Protein 8IZY (pdb70)

InterPro domains:
  IPR003937 Potassium channel, voltage dependent, KCNQ [PR01459] (136-155)
  IPR003937 Potassium channel, voltage dependent, KCNQ [PR01459] (156-175)
  IPR003937 Potassium channel, voltage dependent, KCNQ [PR01459] (218-237)
  IPR003937 Potassium channel, voltage dependent, KCNQ [PTHR47735] (46-849)
  IPR003947 Potassium channel, voltage dependent, KCNQ2 [PR01461] (1-20)
  IPR003947 Potassium channel, voltage dependent, KCNQ2 [PR01461] (21-37)
  IPR003947 Potassium channel, voltage dependent, KCNQ2 [PR01461] (106-124)
  IPR003947 Potassium channel, voltage dependent, KCNQ2 [PR01461] (125-136)
  IPR005821 Ion transport domain [PF00520] (96-321)
  IPR013821 Potassium channel, voltage dependent, KCNQ, C-terminal [PF03520] (466-649)
  IPR020969 Ankyrin-G binding site [PF11956] (769-868)

Secondary structure (DSSP, 8-state):
--HHHHHHHHHHHHHHSS--STTHHHHHHHHHHHHHHHHHHHHHTSSTTHHHHHHHHHHHHHHHHHHHHHHHHHHHHHGGGSSSS-HHHHHHHHTTSHHHHHHHHHHHHHHHHH---HHHHHHHHHHHHHHTSSS-HHHHHHHHHHHHTHHHHHHHHHHHHHHHHHHHHHHHHHTSSS-TT-SSHHHHHHHHHHHHTT---SSS---SHHHHHHHHHHHHHHHHHHHHHHHHHHHHHHHHHHHHHHHHHH-/--HHHHHHHHHHHHHHSS--STTHHHHHHHHHHHHHHHHHHHHHTSSTTHHHHHHHHHHHHHHHHHHHHHHHHHHHHHGGGSSSS-HHHHHHHHTTSHHHHHHHHHHHHHHHHH---HHHHHHHHHHHHHHTSSS-HHHHHHHHHHHHTHHHHHHHHHHHHHHHHHHHHHHHHHTSSS-TT-SSHHHHHHHHHHHHTT---SSS---SHHHHHHHHHHHHHHHHHHHHHHHHHHHHHHHHHHHHHHHHHH-/--HHHHHHHHHHHHHHSS--STTHHHHHHHHHHHHHHHHHHHHHTSSTTHHHHHHHHHHHHHHHHHHHHHHHHHHHHHGGGSSSS-HHHHHHHHTTSHHHHHHHHHHHHHHHHH---HHHHHHHHHHHHHHTSSS-HHHHHHHHHHHHTHHHHHHHHHHHHHHHHHHHHHHHHHTSSS-TT-SSHHHHHHHHHHHHTT---SSS---SHHHHHHHHHHHHHHHHHHHHHHHHHHHHHHHHHHHHHHHHHH-/--HHHHHHHHHHHHHHSS--STTHHHHHHHHHHHHHHHHHHHHHTSSTTHHHHHHHHHHHHHHHHHHHHHHHHHHHHHGGGSSSS-HHHHHHHHTTSHHHHHHHHHHHHHHHHH---HHHHHHHHHHHHHHTSSS-HHHHHHHHHHHHTHHHHHHHHHHHHHHHHHHHHHHHHHTSSS-TT-SSHHHHHHHHHHHHTT---SSS---SHHHHHHHHHHHHHHHHHHHHHHHHHHHHHHHHHHHHHHHHHH-

GO terms:
  GO:0005515 protein binding (F, IPI)
  GO:0005249 voltage-gated potassium channel activity (F, IDA)
  GO:0005516 calmodulin binding (F, IDA)
  GO:0005886 plasma membrane (C, IDA)
  GO:0008076 voltage-gated potassium channel complex (C, IDA)
  GO:0071805 potassium ion transmembrane transport (P, IDA)
  GO:0022843 voltage-gated monoatomic cation channel activity (F, IDA)
  GO:0007268 chemical synaptic transmission (P, TAS)
  GO:0007399 nervous system development (P, TAS)
  GO:0005886 plasma membrane (C, TAS)
  GO:0030506 ankyrin binding (F, IPI)

Organism: Homo sapiens (NCBI:txid9606)

Sequence (1004 aa):
RNAFYRKLQNFLYNVLERPRGWAFIYHAYVFLLVFSCLVLSVFSTIKEYEKSSEGALYILEIVVTIVVFGVEYFVRIWAAGCCCRYRGWRGRLKFARKPFCVIDIMVLIASIAVLASALRSLRFLQILRMIRMDRRGGTWKLLGSVVYAHSKELVTAWYIGFLCLILASFLVYLAEKGENDHFDTYADALWWGLITLTTIGYGDKYPQTWNGRLLAATFTLIGVSFFALPAGILGSGFALKVQEQHRQKHFERNAFYRKLQNFLYNVLERPRGWAFIYHAYVFLLVFSCLVLSVFSTIKEYEKSSEGALYILEIVVTIVVFGVEYFVRIWAAGCCCRYRGWRGRLKFARKPFCVIDIMVLIASIAVLASALRSLRFLQILRMIRMDRRGGTWKLLGSVVYAHSKELVTAWYIGFLCLILASFLVYLAEKGENDHFDTYADALWWGLITLTTIGYGDKYPQTWNGRLLAATFTLIGVSFFALPAGILGSGFALKVQEQHRQKHFERNAFYRKLQNFLYNVLERPRGWAFIYHAYVFLLVFSCLVLSVFSTIKEYEKSSEGALYILEIVVTIVVFGVEYFVRIWAAGCCCRYRGWRGRLKFARKPFCVIDIMVLIASIAVLASALRSLRFLQILRMIRMDRRGGTWKLLGSVVYAHSKELVTAWYIGFLCLILASFLVYLAEKGENDHFDTYADALWWGLITLTTIGYGDKYPQTWNGRLLAATFTLIGVSFFALPAGILGSGFALKVQEQHRQKHFERNAFYRKLQNFLYNVLERPRGWAFIYHAYVFLLVFSCLVLSVFSTIKEYEKSSEGALYILEIVVTIVVFGVEYFVRIWAAGCCCRYRGWRGRLKFARKPFCVIDIMVLIASIAVLASALRSLRFLQILRMIRMDRRGGTWKLLGSVVYAHSKELVTAWYIGFLCLILASFLVYLAEKGENDHFDTYADALWWGLITLTTIGYGDKYPQTWNGRLLAATFTLIGVSFFALPAGILGSGFALKVQEQHRQKHFE

Structure (mmCIF, N/CA/C/O backbone):
data_8IZY
#
_entry.id   8IZY
#
_cell.length_a   1.00
_cell.length_b   1.00
_cell.length_c   1.00
_cell.angle_alpha   90.00
_cell.angle_beta   90.00
_cell.angle_gamma   90.00
#
_symmetry.space_group_name_H-M   'P 1'
#
loop_
_entity.id
_entity.type
_entity.pdbx_description
1 polymer 'Potassium voltage-gated channel subfamily KQT member 2'
2 non-polymer 'methyl N-[4-[(4-fluorophenyl)methyl-prop-2-ynyl-amino]-2,6-dimethyl-phenyl]carbamate'
#
loop_
_atom_site.group_PDB
_atom_site.id
_atom_site.type_symbol
_atom_site.label_atom_id
_atom_site.label_alt_id
_atom_site.label_comp_id
_atom_site.label_asym_id
_atom_site.label_entity_id
_atom_site.label_seq_id
_atom_site.pdbx_PDB_ins_code
_atom_site.Cartn_x
_atom_site.Cartn_y
_atom_site.Cartn_z
_atom_site.occupancy
_atom_site.B_iso_or_equiv
_atom_site.auth_seq_id
_atom_site.auth_comp_id
_atom_site.auth_asym_id
_atom_site.auth_atom_id
_atom_site.pdbx_PDB_model_num
ATOM 1 N N . ARG A 1 8 ? 135.393 68.484 131.282 1.00 136.49 70 ARG A N 1
ATOM 2 C CA . ARG A 1 8 ? 135.426 69.372 130.127 1.00 138.02 70 ARG A CA 1
ATOM 3 C C . ARG A 1 8 ? 134.089 70.085 129.955 1.00 138.67 70 ARG A C 1
ATOM 4 O O . ARG A 1 8 ? 133.437 69.965 128.918 1.00 137.90 70 ARG A O 1
ATOM 24 N N . ASN A 1 9 ? 133.688 70.830 130.985 1.00 142.66 71 ASN A N 1
ATOM 25 C CA . ASN A 1 9 ? 132.449 71.596 130.953 1.00 142.81 71 ASN A CA 1
ATOM 26 C C . ASN A 1 9 ? 132.616 73.051 131.357 1.00 142.10 71 ASN A C 1
ATOM 27 O O . ASN A 1 9 ? 131.725 73.855 131.055 1.00 141.17 71 ASN A O 1
ATOM 38 N N . ALA A 1 10 ? 133.707 73.420 132.031 1.00 144.43 72 ALA A N 1
ATOM 39 C CA . ALA A 1 10 ? 133.965 74.831 132.295 1.00 144.36 72 ALA A CA 1
ATOM 40 C C . ALA A 1 10 ? 134.292 75.570 131.004 1.00 145.13 72 ALA A C 1
ATOM 41 O O . ALA A 1 10 ? 133.729 76.635 130.725 1.00 143.87 72 ALA A O 1
ATOM 48 N N . PHE A 1 11 ? 135.197 75.012 130.196 1.00 141.80 73 PHE A N 1
ATOM 49 C CA . PHE A 1 11 ? 135.506 75.613 128.902 1.00 140.25 73 PHE A CA 1
ATOM 50 C C . PHE A 1 11 ? 134.287 75.606 127.991 1.00 137.99 73 PHE A C 1
ATOM 51 O O . PHE A 1 11 ? 134.055 76.564 127.245 1.00 136.97 73 PHE A O 1
ATOM 68 N N . TYR A 1 12 ? 133.506 74.526 128.026 1.00 128.14 74 TYR A N 1
ATOM 69 C CA . TYR A 1 12 ? 132.289 74.449 127.227 1.00 127.41 74 TYR A CA 1
ATOM 70 C C . TYR A 1 12 ? 131.373 75.632 127.518 1.00 128.06 74 TYR A C 1
ATOM 71 O O . TYR A 1 12 ? 130.957 76.359 126.607 1.00 128.57 74 TYR A O 1
ATOM 89 N N . ARG A 1 13 ? 131.067 75.852 128.798 1.00 133.88 75 ARG A N 1
ATOM 90 C CA . ARG A 1 13 ? 130.157 76.931 129.160 1.00 134.04 75 ARG A CA 1
ATOM 91 C C . ARG A 1 13 ? 130.784 78.294 128.900 1.00 134.07 75 ARG A C 1
ATOM 92 O O . ARG A 1 13 ? 130.093 79.228 128.484 1.00 135.98 75 ARG A O 1
ATOM 113 N N . LYS A 1 14 ? 132.088 78.433 129.144 1.00 125.10 76 LYS A N 1
ATOM 114 C CA . LYS A 1 14 ? 132.763 79.695 128.860 1.00 126.59 76 LYS A CA 1
ATOM 115 C C . LYS A 1 14 ? 132.608 80.059 127.387 1.00 127.23 76 LYS A C 1
ATOM 116 O O . LYS A 1 14 ? 132.178 81.170 127.044 1.00 124.52 76 LYS A O 1
ATOM 135 N N . LEU A 1 15 ? 132.938 79.118 126.500 1.00 130.18 77 LEU A N 1
ATOM 136 C CA . LEU A 1 15 ? 132.837 79.379 125.070 1.00 126.43 77 LEU A CA 1
ATOM 137 C C . LEU A 1 15 ? 131.398 79.654 124.660 1.00 124.16 77 LEU A C 1
ATOM 138 O O . LEU A 1 15 ? 131.141 80.565 123.869 1.00 124.77 77 LEU A O 1
ATOM 154 N N . GLN A 1 16 ? 130.445 78.876 125.177 1.00 113.36 78 GLN A N 1
ATOM 155 C CA . GLN A 1 16 ? 129.052 79.094 124.800 1.00 112.81 78 GLN A CA 1
ATOM 156 C C . GLN A 1 16 ? 128.586 80.482 125.224 1.00 112.25 78 GLN A C 1
ATOM 157 O O . GLN A 1 16 ? 127.953 81.204 124.444 1.00 113.17 78 GLN A O 1
ATOM 171 N N . ASN A 1 17 ? 128.907 80.879 126.457 1.00 116.18 79 ASN A N 1
ATOM 172 C CA . ASN A 1 17 ? 128.548 82.210 126.936 1.00 115.74 79 ASN A CA 1
ATOM 173 C C . ASN A 1 17 ? 129.144 83.291 126.047 1.00 115.87 79 ASN A C 1
ATOM 174 O O . ASN A 1 17 ? 128.433 84.193 125.583 1.00 116.82 79 ASN A O 1
ATOM 185 N N . PHE A 1 18 ? 130.454 83.220 125.802 1.00 108.90 80 PHE A N 1
ATOM 186 C CA . PHE A 1 18 ? 131.108 84.275 125.039 1.00 108.98 80 PHE A CA 1
ATOM 187 C C . PHE A 1 18 ? 130.565 84.340 123.618 1.00 108.13 80 PHE A C 1
ATOM 188 O O . PHE A 1 18 ? 130.325 85.430 123.085 1.00 105.37 80 PHE A O 1
ATOM 205 N N . LEU A 1 19 ? 130.358 83.182 122.989 1.00 103.18 81 LEU A N 1
ATOM 206 C CA . LEU A 1 19 ? 129.876 83.160 121.615 1.00 99.00 81 LEU A CA 1
ATOM 207 C C . LEU A 1 19 ? 128.453 83.689 121.520 1.00 97.69 81 LEU A C 1
ATOM 208 O O . LEU A 1 19 ? 128.129 84.436 120.593 1.00 100.47 81 LEU A O 1
ATOM 224 N N . TYR A 1 20 ? 127.580 83.310 122.457 1.00 100.56 82 TYR A N 1
ATOM 225 C CA . TYR A 1 20 ? 126.223 83.844 122.428 1.00 99.93 82 TYR A CA 1
ATOM 226 C C . TYR A 1 20 ? 126.231 85.349 122.651 1.00 99.69 82 TYR A C 1
ATOM 227 O O . TYR A 1 20 ? 125.484 86.084 121.997 1.00 99.48 82 TYR A O 1
ATOM 245 N N . ASN A 1 21 ? 127.074 85.828 123.568 1.00 103.40 83 ASN A N 1
ATOM 246 C CA . ASN A 1 21 ? 127.145 87.265 123.811 1.00 103.51 83 ASN A CA 1
ATOM 247 C C . ASN A 1 21 ? 127.619 88.011 122.570 1.00 103.48 83 ASN A C 1
ATOM 248 O O . ASN A 1 21 ? 127.071 89.064 122.222 1.00 101.33 83 ASN A O 1
ATOM 259 N N . VAL A 1 22 ? 128.639 87.485 121.889 1.00 102.97 84 VAL A N 1
ATOM 260 C CA . VAL A 1 22 ? 129.171 88.160 120.708 1.00 102.35 84 VAL A CA 1
ATOM 261 C C . VAL A 1 22 ? 128.157 88.120 119.572 1.00 99.22 84 VAL A C 1
ATOM 262 O O . VAL A 1 22 ? 127.909 89.128 118.900 1.00 95.82 84 VAL A O 1
ATOM 275 N N . LEU A 1 23 ? 127.565 86.951 119.334 1.00 92.30 85 LEU A N 1
ATOM 276 C CA . LEU A 1 23 ? 126.647 86.794 118.213 1.00 87.40 85 LEU A CA 1
ATOM 277 C C . LEU A 1 23 ? 125.314 87.471 118.497 1.00 88.88 85 LEU A C 1
ATOM 278 O O . LEU A 1 23 ? 124.747 88.133 117.620 1.00 88.39 85 LEU A O 1
ATOM 294 N N . GLU A 1 24 ? 124.798 87.318 119.713 1.00 106.05 86 GLU A N 1
ATOM 295 C CA . GLU A 1 24 ? 123.638 88.079 120.156 1.00 104.81 86 GLU A CA 1
ATOM 296 C C . GLU A 1 24 ? 124.114 89.476 120.548 1.00 106.51 86 GLU A C 1
ATOM 297 O O . GLU A 1 24 ? 125.225 89.888 120.204 1.00 110.45 86 GLU A O 1
ATOM 309 N N . ARG A 1 25 ? 123.277 90.227 121.267 1.00 100.00 87 ARG A N 1
ATOM 310 C CA . ARG A 1 25 ? 123.520 91.649 121.489 1.00 102.80 87 ARG A CA 1
ATOM 311 C C . ARG A 1 25 ? 124.985 91.911 121.842 1.00 101.37 87 ARG A C 1
ATOM 312 O O . ARG A 1 25 ? 125.463 91.483 122.900 1.00 99.63 87 ARG A O 1
ATOM 333 N N . PRO A 1 26 ? 125.739 92.565 120.961 1.00 96.04 88 PRO A N 1
ATOM 334 C CA . PRO A 1 26 ? 127.119 92.931 121.279 1.00 95.98 88 PRO A CA 1
ATOM 335 C C . PRO A 1 26 ? 127.218 94.346 121.834 1.00 97.56 88 PRO A C 1
ATOM 336 O O . PRO A 1 26 ? 126.288 95.149 121.741 1.00 99.52 88 PRO A O 1
ATOM 347 N N . ARG A 1 27 ? 128.379 94.640 122.419 1.00 97.99 89 ARG A N 1
ATOM 348 C CA . ARG A 1 27 ? 128.588 95.939 123.048 1.00 102.17 89 ARG A CA 1
ATOM 349 C C . ARG A 1 27 ? 129.907 96.582 122.634 1.00 101.32 89 ARG A C 1
ATOM 350 O O . ARG A 1 27 ? 130.033 97.810 122.658 1.00 103.57 89 ARG A O 1
ATOM 371 N N . GLY A 1 28 ? 130.891 95.772 122.256 1.00 89.14 90 GLY A N 1
ATOM 372 C CA . GLY A 1 28 ? 132.229 96.279 122.014 1.00 89.89 90 GLY A CA 1
ATOM 373 C C . GLY A 1 28 ? 132.879 95.746 120.756 1.00 92.63 90 GLY A C 1
ATOM 374 O O . GLY A 1 28 ? 132.338 95.885 119.655 1.00 97.64 90 GLY A O 1
ATOM 378 N N . TRP A 1 29 ? 134.051 95.127 120.915 1.00 94.07 91 TRP A N 1
ATOM 379 C CA . TRP A 1 29 ? 134.794 94.608 119.773 1.00 93.08 91 TRP A CA 1
ATOM 380 C C . TRP A 1 29 ? 134.030 93.519 119.038 1.00 93.98 91 TRP A C 1
ATOM 381 O O . TRP A 1 29 ? 134.405 93.165 117.915 1.00 93.85 91 TRP A O 1
ATOM 402 N N . ALA A 1 30 ? 132.975 92.972 119.643 1.00 90.43 92 ALA A N 1
ATOM 403 C CA . ALA A 1 30 ? 132.152 91.994 118.945 1.00 90.04 92 ALA A CA 1
ATOM 404 C C . ALA A 1 30 ? 131.600 92.571 117.649 1.00 92.02 92 ALA A C 1
ATOM 405 O O . ALA A 1 30 ? 131.273 91.828 116.717 1.00 90.17 92 ALA A O 1
ATOM 412 N N . PHE A 1 31 ? 131.486 93.899 117.574 1.00 89.57 93 PHE A N 1
ATOM 413 C CA . PHE A 1 31 ? 130.982 94.534 116.363 1.00 84.23 93 PHE A CA 1
ATOM 414 C C . PHE A 1 31 ? 131.927 94.350 115.184 1.00 85.18 93 PHE A C 1
ATOM 415 O O . PHE A 1 31 ? 131.540 94.602 114.041 1.00 90.54 93 PHE A O 1
ATOM 432 N N . ILE A 1 32 ? 133.167 93.923 115.434 1.00 83.48 94 ILE A N 1
ATOM 433 C CA . ILE A 1 32 ? 134.120 93.727 114.340 1.00 84.95 94 ILE A CA 1
ATOM 434 C C . ILE A 1 32 ? 133.626 92.629 113.402 1.00 84.31 94 ILE A C 1
ATOM 435 O O . ILE A 1 32 ? 133.667 92.762 112.172 1.00 88.65 94 ILE A O 1
ATOM 451 N N . TYR A 1 33 ? 133.158 91.522 113.976 1.00 65.69 95 TYR A N 1
ATOM 452 C CA . TYR A 1 33 ? 132.651 90.421 113.164 1.00 69.22 95 TYR A CA 1
ATOM 453 C C . TYR A 1 33 ? 131.422 90.852 112.371 1.00 74.18 95 TYR A C 1
ATOM 454 O O . TYR A 1 33 ? 131.271 90.511 111.189 1.00 78.30 95 TYR A O 1
ATOM 472 N N . HIS A 1 34 ? 130.527 91.603 113.015 1.00 83.06 96 HIS A N 1
ATOM 473 C CA . HIS A 1 34 ? 129.345 92.109 112.326 1.00 83.73 96 HIS A CA 1
ATOM 474 C C . HIS A 1 34 ? 129.745 93.024 111.176 1.00 82.37 96 HIS A C 1
ATOM 475 O O . HIS A 1 34 ? 129.157 92.975 110.092 1.00 85.21 96 HIS A O 1
ATOM 489 N N . ALA A 1 35 ? 130.753 93.868 111.399 1.00 71.84 97 ALA A N 1
ATOM 490 C CA . ALA A 1 35 ? 131.231 94.756 110.348 1.00 70.86 97 ALA A CA 1
ATOM 491 C C . ALA A 1 35 ? 131.791 93.962 109.177 1.00 75.71 97 ALA A C 1
ATOM 492 O O . ALA A 1 35 ? 131.560 94.304 108.014 1.00 83.04 97 ALA A O 1
ATOM 499 N N . TYR A 1 36 ? 132.536 92.894 109.466 1.00 81.96 98 TYR A N 1
ATOM 500 C CA . TYR A 1 36 ? 133.109 92.090 108.389 1.00 82.07 98 TYR A CA 1
ATOM 501 C C . TYR A 1 36 ? 132.018 91.403 107.572 1.00 82.02 98 TYR A C 1
ATOM 502 O O . TYR A 1 36 ? 132.064 91.392 106.333 1.00 88.49 98 TYR A O 1
ATOM 520 N N . VAL A 1 37 ? 131.023 90.822 108.244 1.00 70.84 99 VAL A N 1
ATOM 521 C CA . VAL A 1 37 ? 129.953 90.155 107.503 1.00 77.79 99 VAL A CA 1
ATOM 522 C C . VAL A 1 37 ? 129.142 91.175 106.709 1.00 79.53 99 VAL A C 1
ATOM 523 O O . VAL A 1 37 ? 128.716 90.910 105.573 1.00 83.59 99 VAL A O 1
ATOM 536 N N . PHE A 1 38 ? 128.929 92.364 107.282 1.00 72.38 100 PHE A N 1
ATOM 537 C CA . PHE A 1 38 ? 128.256 93.424 106.543 1.00 70.78 100 PHE A CA 1
ATOM 538 C C . PHE A 1 38 ? 129.050 93.806 105.305 1.00 72.25 100 PHE A C 1
ATOM 539 O O . PHE A 1 38 ? 128.481 94.050 104.240 1.00 79.37 100 PHE A O 1
ATOM 556 N N . LEU A 1 39 ? 130.373 93.898 105.440 1.00 59.53 101 LEU A N 1
ATOM 557 C CA . LEU A 1 39 ? 131.212 94.244 104.300 1.00 60.74 101 LEU A CA 1
ATOM 558 C C . LEU A 1 39 ? 131.091 93.194 103.207 1.00 66.04 101 LEU A C 1
ATOM 559 O O . LEU A 1 39 ? 131.032 93.519 102.017 1.00 73.28 101 LEU A O 1
ATOM 575 N N . LEU A 1 40 ? 131.051 91.921 103.597 1.00 70.44 102 LEU A N 1
ATOM 576 C CA . LEU A 1 40 ? 130.888 90.858 102.610 1.00 72.15 102 LEU A CA 1
ATOM 577 C C . LEU A 1 40 ? 129.564 90.997 101.862 1.00 75.50 102 LEU A C 1
ATOM 578 O O . LEU A 1 40 ? 129.523 90.947 100.624 1.00 80.20 102 LEU A O 1
ATOM 594 N N . VAL A 1 41 ? 128.464 91.181 102.597 1.00 68.60 103 VAL A N 1
ATOM 595 C CA . VAL A 1 41 ? 127.163 91.282 101.934 1.00 71.67 103 VAL A CA 1
ATOM 596 C C . VAL A 1 41 ? 127.096 92.543 101.076 1.00 73.17 103 VAL A C 1
ATOM 597 O O . VAL A 1 41 ? 126.474 92.554 100.006 1.00 78.53 103 VAL A O 1
ATOM 610 N N . PHE A 1 42 ? 127.729 93.625 101.531 1.00 58.91 104 PHE A N 1
ATOM 611 C CA . PHE A 1 42 ? 127.754 94.863 100.759 1.00 58.46 104 PHE A CA 1
ATOM 612 C C . PHE A 1 42 ? 128.523 94.678 99.459 1.00 59.63 104 PHE A C 1
ATOM 613 O O . PHE A 1 42 ? 128.133 95.201 98.408 1.00 62.30 104 PHE A O 1
ATOM 630 N N . SER A 1 43 ? 129.635 93.943 99.515 1.00 53.75 105 SER A N 1
ATOM 631 C CA . SER A 1 43 ? 130.373 93.624 98.299 1.00 56.31 105 SER A CA 1
ATOM 632 C C . SER A 1 43 ? 129.511 92.806 97.350 1.00 59.25 105 SER A C 1
ATOM 633 O O . SER A 1 43 ? 129.524 93.022 96.133 1.00 62.23 105 SER A O 1
ATOM 641 N N . CYS A 1 44 ? 128.748 91.857 97.895 1.00 65.75 106 CYS A N 1
ATOM 642 C CA . CYS A 1 44 ? 127.829 91.085 97.063 1.00 64.98 106 CYS A CA 1
ATOM 643 C C . CYS A 1 44 ? 126.820 91.997 96.372 1.00 67.35 106 CYS A C 1
ATOM 644 O O . CYS A 1 44 ? 126.546 91.856 95.173 1.00 72.02 106 CYS A O 1
ATOM 652 N N . LEU A 1 45 ? 126.260 92.949 97.121 1.00 56.02 107 LEU A N 1
ATOM 653 C CA . LEU A 1 45 ? 125.281 93.872 96.551 1.00 54.37 107 LEU A CA 1
ATOM 654 C C . LEU A 1 45 ? 125.899 94.718 95.443 1.00 55.38 107 LEU A C 1
ATOM 655 O O . LEU A 1 45 ? 125.295 94.920 94.383 1.00 60.36 107 LEU A O 1
ATOM 671 N N . VAL A 1 46 ? 127.108 95.231 95.678 1.00 49.48 108 VAL A N 1
ATOM 672 C CA . VAL A 1 46 ? 127.758 96.080 94.683 1.00 47.08 108 VAL A CA 1
ATOM 673 C C . VAL A 1 46 ? 128.070 95.278 93.427 1.00 49.63 108 VAL A C 1
ATOM 674 O O . VAL A 1 46 ? 127.939 95.774 92.301 1.00 52.47 108 VAL A O 1
ATOM 687 N N . LEU A 1 47 ? 128.501 94.027 93.597 1.00 60.74 109 LEU A N 1
ATOM 688 C CA . LEU A 1 47 ? 128.765 93.187 92.435 1.00 57.78 109 LEU A CA 1
ATOM 689 C C . LEU A 1 47 ? 127.487 92.906 91.659 1.00 61.99 109 LEU A C 1
ATOM 690 O O . LEU A 1 47 ? 127.500 92.868 90.425 1.00 68.46 109 LEU A O 1
ATOM 706 N N . SER A 1 48 ? 126.369 92.703 92.357 1.00 63.40 110 SER A N 1
ATOM 707 C CA . SER A 1 48 ? 125.100 92.547 91.652 1.00 65.92 110 SER A CA 1
ATOM 708 C C . SER A 1 48 ? 124.756 93.805 90.860 1.00 68.69 110 SER A C 1
ATOM 709 O O . SER A 1 48 ? 124.328 93.728 89.698 1.00 69.82 110 SER A O 1
ATOM 717 N N . VAL A 1 49 ? 124.946 94.977 91.470 1.00 57.79 111 VAL A N 1
ATOM 718 C CA . VAL A 1 49 ? 124.644 96.227 90.779 1.00 51.91 111 VAL A CA 1
ATOM 719 C C . VAL A 1 49 ? 125.505 96.363 89.530 1.00 52.31 111 VAL A C 1
ATOM 720 O O . VAL A 1 49 ? 125.029 96.797 88.475 1.00 56.46 111 VAL A O 1
ATOM 733 N N . PHE A 1 50 ? 126.784 95.999 89.628 1.00 52.89 112 PHE A N 1
ATOM 734 C CA . PHE A 1 50 ? 127.633 95.983 88.441 1.00 51.84 112 PHE A CA 1
ATOM 735 C C . PHE A 1 50 ? 127.152 94.968 87.414 1.00 55.44 112 PHE A C 1
ATOM 736 O O . PHE A 1 50 ? 127.240 95.230 86.211 1.00 66.62 112 PHE A O 1
ATOM 753 N N . SER A 1 51 ? 126.653 93.818 87.860 1.00 69.59 113 SER A N 1
ATOM 754 C CA . SER A 1 51 ? 126.093 92.823 86.957 1.00 72.15 113 SER A CA 1
ATOM 755 C C . SER A 1 51 ? 124.840 93.313 86.251 1.00 71.74 113 SER A C 1
ATOM 756 O O . SER A 1 51 ? 124.481 92.757 85.207 1.00 67.68 113 SER A O 1
ATOM 764 N N . THR A 1 52 ? 124.166 94.330 86.789 1.00 80.31 114 THR A N 1
ATOM 765 C CA . THR A 1 52 ? 123.007 94.883 86.095 1.00 79.52 114 THR A CA 1
ATOM 766 C C . THR A 1 52 ? 123.377 95.496 84.749 1.00 74.11 114 THR A C 1
ATOM 767 O O . THR A 1 52 ? 122.488 95.714 83.919 1.00 74.97 114 THR A O 1
ATOM 778 N N . ILE A 1 53 ? 124.657 95.784 84.515 1.00 76.08 115 ILE A N 1
ATOM 779 C CA . ILE A 1 53 ? 125.119 96.395 83.274 1.00 77.61 115 ILE A CA 1
ATOM 780 C C . ILE A 1 53 ? 125.591 95.299 82.329 1.00 82.15 115 ILE A C 1
ATOM 781 O O . ILE A 1 53 ? 125.925 94.187 82.750 1.00 84.98 115 ILE A O 1
ATOM 797 N N . LYS A 1 54 ? 125.616 95.612 81.033 1.00 92.87 116 LYS A N 1
ATOM 798 C CA . LYS A 1 54 ? 126.030 94.652 80.018 1.00 91.79 116 LYS A CA 1
ATOM 799 C C . LYS A 1 54 ? 127.532 94.667 79.767 1.00 93.39 116 LYS A C 1
ATOM 800 O O . LYS A 1 54 ? 128.121 93.607 79.526 1.00 95.69 116 LYS A O 1
ATOM 819 N N . GLU A 1 55 ? 128.165 95.842 79.806 1.00 100.22 117 GLU A N 1
ATOM 820 C CA . GLU A 1 55 ? 129.592 95.919 79.510 1.00 100.45 117 GLU A CA 1
ATOM 821 C C . GLU A 1 55 ? 130.415 95.131 80.521 1.00 100.65 117 GLU A C 1
ATOM 822 O O . GLU A 1 55 ? 131.344 94.406 80.145 1.00 101.33 117 GLU A O 1
ATOM 834 N N . TYR A 1 56 ? 130.092 95.256 81.809 1.00 84.56 118 TYR A N 1
ATOM 835 C CA . TYR A 1 56 ? 130.862 94.634 82.877 1.00 83.25 118 TYR A CA 1
ATOM 836 C C . TYR A 1 56 ? 130.185 93.393 83.444 1.00 82.11 118 TYR A C 1
ATOM 837 O O . TYR A 1 56 ? 130.487 92.993 84.572 1.00 83.12 118 TYR A O 1
ATOM 855 N N . GLU A 1 57 ? 129.276 92.773 82.690 1.00 95.73 119 GLU A N 1
ATOM 856 C CA . GLU A 1 57 ? 128.551 91.625 83.222 1.00 98.37 119 GLU A CA 1
ATOM 857 C C . GLU A 1 57 ? 129.492 90.463 83.521 1.00 102.88 119 GLU A C 1
ATOM 858 O O . GLU A 1 57 ? 129.350 89.793 84.550 1.00 107.34 119 GLU A O 1
ATOM 870 N N . LYS A 1 58 ? 130.470 90.221 82.645 1.00 100.11 120 LYS A N 1
ATOM 871 C CA . LYS A 1 58 ? 131.308 89.029 82.754 1.00 99.29 120 LYS A CA 1
ATOM 872 C C . LYS A 1 58 ? 131.990 88.944 84.116 1.00 100.76 120 LYS A C 1
ATOM 873 O O . LYS A 1 58 ? 131.732 88.023 84.902 1.00 103.96 120 LYS A O 1
ATOM 892 N N . SER A 1 59 ? 132.878 89.898 84.406 1.00 93.67 121 SER A N 1
ATOM 893 C CA . SER A 1 59 ? 133.621 89.859 85.661 1.00 97.31 121 SER A CA 1
ATOM 894 C C . SER A 1 59 ? 132.677 89.915 86.853 1.00 92.42 121 SER A C 1
ATOM 895 O O . SER A 1 59 ? 132.916 89.271 87.885 1.00 89.96 121 SER A O 1
ATOM 903 N N . SER A 1 60 ? 131.595 90.686 86.728 1.00 90.40 122 SER A N 1
ATOM 904 C CA . SER A 1 60 ? 130.647 90.806 87.826 1.00 90.21 122 SER A CA 1
ATOM 905 C C . SER A 1 60 ? 130.097 89.442 88.218 1.00 94.91 122 SER A C 1
ATOM 906 O O . SER A 1 60 ? 130.152 89.060 89.390 1.00 101.39 122 SER A O 1
ATOM 914 N N . GLU A 1 61 ? 129.580 88.677 87.250 1.00 93.21 123 GLU A N 1
ATOM 915 C CA . GLU A 1 61 ? 129.018 87.372 87.600 1.00 94.73 123 GLU A CA 1
ATOM 916 C C . GLU A 1 61 ? 130.115 86.410 88.036 1.00 96.33 123 GLU A C 1
ATOM 917 O O . GLU A 1 61 ? 129.910 85.589 88.941 1.00 96.09 123 GLU A O 1
ATOM 929 N N . GLY A 1 62 ? 131.294 86.508 87.414 1.00 87.37 124 GLY A N 1
ATOM 930 C CA . GLY A 1 62 ? 132.388 85.634 87.801 1.00 87.00 124 GLY A CA 1
ATOM 931 C C . GLY A 1 62 ? 132.726 85.755 89.273 1.00 88.40 124 GLY A C 1
ATOM 932 O O . GLY A 1 62 ? 132.946 84.751 89.955 1.00 88.65 124 GLY A O 1
ATOM 936 N N . ALA A 1 63 ? 132.773 86.986 89.785 1.00 85.11 125 ALA A N 1
ATOM 937 C CA . ALA A 1 63 ? 133.011 87.172 91.214 1.00 80.95 125 ALA A CA 1
ATOM 938 C C . ALA A 1 63 ? 131.771 86.845 92.040 1.00 80.40 125 ALA A C 1
ATOM 939 O O . ALA A 1 63 ? 131.878 86.261 93.129 1.00 83.55 125 ALA A O 1
ATOM 946 N N . LEU A 1 64 ? 130.590 87.205 91.530 1.00 79.85 126 LEU A N 1
ATOM 947 C CA . LEU A 1 64 ? 129.373 87.127 92.325 1.00 75.36 126 LEU A CA 1
ATOM 948 C C . LEU A 1 64 ? 129.002 85.688 92.640 1.00 79.28 126 LEU A C 1
ATOM 949 O O . LEU A 1 64 ? 128.485 85.406 93.723 1.00 86.13 126 LEU A O 1
ATOM 965 N N . TYR A 1 65 ? 129.245 84.762 91.713 1.00 86.86 127 TYR A N 1
ATOM 966 C CA . TYR A 1 65 ? 128.897 83.368 91.975 1.00 88.31 127 TYR A CA 1
ATOM 967 C C . TYR A 1 65 ? 129.617 82.846 93.217 1.00 89.90 127 TYR A C 1
ATOM 968 O O . TYR A 1 65 ? 128.985 82.347 94.164 1.00 91.80 127 TYR A O 1
ATOM 986 N N . ILE A 1 66 ? 130.942 82.989 93.250 1.00 84.75 128 ILE A N 1
ATOM 987 C CA . ILE A 1 66 ? 131.709 82.473 94.377 1.00 86.14 128 ILE A CA 1
ATOM 988 C C . ILE A 1 66 ? 131.410 83.272 95.639 1.00 85.34 128 ILE A C 1
ATOM 989 O O . ILE A 1 66 ? 131.354 82.711 96.741 1.00 85.77 128 ILE A O 1
ATOM 1005 N N . LEU A 1 67 ? 131.215 84.588 95.514 1.00 76.96 129 LEU A N 1
ATOM 1006 C CA . LEU A 1 67 ? 130.921 85.376 96.706 1.00 73.14 129 LEU A CA 1
ATOM 1007 C C . LEU A 1 67 ? 129.580 84.974 97.310 1.00 73.97 129 LEU A C 1
ATOM 1008 O O . LEU A 1 67 ? 129.433 84.920 98.536 1.00 79.98 129 LEU A O 1
ATOM 1024 N N . GLU A 1 68 ? 128.589 84.688 96.464 1.00 82.19 130 GLU A N 1
ATOM 1025 C CA . GLU A 1 68 ? 127.294 84.237 96.958 1.00 83.01 130 GLU A CA 1
ATOM 1026 C C . GLU A 1 68 ? 127.413 82.879 97.636 1.00 87.40 130 GLU A C 1
ATOM 1027 O O . GLU A 1 68 ? 126.791 82.635 98.678 1.00 91.50 130 GLU A O 1
ATOM 1039 N N . ILE A 1 69 ? 128.212 81.976 97.064 1.00 85.69 131 ILE A N 1
ATOM 1040 C CA . ILE A 1 69 ? 128.423 80.690 97.725 1.00 83.65 131 ILE A CA 1
ATOM 1041 C C . ILE A 1 69 ? 129.048 80.905 99.099 1.00 82.97 131 ILE A C 1
ATOM 1042 O O . ILE A 1 69 ? 128.632 80.297 100.097 1.00 83.98 131 ILE A O 1
ATOM 1058 N N A VAL A 1 70 ? 130.055 81.778 99.172 0.50 78.52 132 VAL A N 1
ATOM 1059 N N B VAL A 1 70 ? 130.055 81.778 99.172 0.50 78.53 132 VAL A N 1
ATOM 1060 C CA A VAL A 1 70 ? 130.753 82.011 100.434 0.50 77.95 132 VAL A CA 1
ATOM 1061 C CA B VAL A 1 70 ? 130.753 82.012 100.433 0.50 77.95 132 VAL A CA 1
ATOM 1062 C C A VAL A 1 70 ? 129.799 82.590 101.472 0.50 78.19 132 VAL A C 1
ATOM 1063 C C B VAL A 1 70 ? 129.799 82.590 101.471 0.50 78.19 132 VAL A C 1
ATOM 1064 O O A VAL A 1 70 ? 129.799 82.177 102.638 0.50 80.00 132 VAL A O 1
ATOM 1065 O O B VAL A 1 70 ? 129.799 82.176 102.637 0.50 80.01 132 VAL A O 1
ATOM 1090 N N . THR A 1 71 ? 128.985 83.567 101.070 1.00 78.48 133 THR A N 1
ATOM 1091 C CA . THR A 1 71 ? 128.066 84.179 102.024 1.00 78.36 133 THR A CA 1
ATOM 1092 C C . THR A 1 71 ? 127.000 83.193 102.480 1.00 79.12 133 THR A C 1
ATOM 1093 O O . THR A 1 71 ? 126.587 83.233 103.643 1.00 84.11 133 THR A O 1
ATOM 1104 N N . ILE A 1 72 ? 126.542 82.301 101.598 1.00 83.57 134 ILE A N 1
ATOM 1105 C CA . ILE A 1 72 ? 125.598 81.273 102.031 1.00 85.43 134 ILE A CA 1
ATOM 1106 C C . ILE A 1 72 ? 126.243 80.376 103.079 1.00 85.26 134 ILE A C 1
ATOM 1107 O O . ILE A 1 72 ? 125.636 80.053 104.108 1.00 88.02 134 ILE A O 1
ATOM 1123 N N . VAL A 1 73 ? 127.485 79.952 102.831 1.00 79.93 135 VAL A N 1
ATOM 1124 C CA . VAL A 1 73 ? 128.178 79.112 103.805 1.00 80.33 135 VAL A CA 1
ATOM 1125 C C . VAL A 1 73 ? 128.280 79.834 105.144 1.00 81.74 135 VAL A C 1
ATOM 1126 O O . VAL A 1 73 ? 127.994 79.267 106.209 1.00 81.33 135 VAL A O 1
ATOM 1139 N N . VAL A 1 74 ? 128.687 81.104 105.105 1.00 81.46 136 VAL A N 1
ATOM 1140 C CA . VAL A 1 74 ? 128.884 81.861 106.337 1.00 74.58 136 VAL A CA 1
ATOM 1141 C C . VAL A 1 74 ? 127.570 82.002 107.092 1.00 74.04 136 VAL A C 1
ATOM 1142 O O . VAL A 1 74 ? 127.521 81.830 108.315 1.00 80.74 136 VAL A O 1
ATOM 1155 N N . PHE A 1 75 ? 126.489 82.330 106.383 1.00 88.77 137 PHE A N 1
ATOM 1156 C CA . PHE A 1 75 ? 125.204 82.514 107.047 1.00 91.05 137 PHE A CA 1
ATOM 1157 C C . PHE A 1 75 ? 124.704 81.212 107.656 1.00 94.81 137 PHE A C 1
ATOM 1158 O O . PHE A 1 75 ? 124.163 81.211 108.768 1.00 99.72 137 PHE A O 1
ATOM 1175 N N . GLY A 1 76 ? 124.866 80.093 106.948 1.00 86.69 138 GLY A N 1
ATOM 1176 C CA . GLY A 1 76 ? 124.457 78.818 107.519 1.00 85.11 138 GLY A CA 1
ATOM 1177 C C . GLY A 1 76 ? 125.226 78.487 108.784 1.00 87.88 138 GLY A C 1
ATOM 1178 O O . GLY A 1 76 ? 124.645 78.077 109.798 1.00 89.33 138 GLY A O 1
ATOM 1182 N N . VAL A 1 77 ? 126.549 78.667 108.743 1.00 80.19 139 VAL A N 1
ATOM 1183 C CA . VAL A 1 77 ? 127.361 78.389 109.924 1.00 81.06 139 VAL A CA 1
ATOM 1184 C C . VAL A 1 77 ? 126.943 79.293 111.076 1.00 83.18 139 VAL A C 1
ATOM 1185 O O . VAL A 1 77 ? 126.821 78.845 112.224 1.00 84.89 139 VAL A O 1
ATOM 1198 N N . GLU A 1 78 ? 126.720 80.578 110.792 1.00 86.07 140 GLU A N 1
ATOM 1199 C CA . GLU A 1 78 ? 126.312 81.505 111.842 1.00 81.77 140 GLU A CA 1
ATOM 1200 C C . GLU A 1 78 ? 124.981 81.093 112.452 1.00 83.97 140 GLU A C 1
ATOM 1201 O O . GLU A 1 78 ? 124.817 81.125 113.675 1.00 94.01 140 GLU A O 1
ATOM 1213 N N . TYR A 1 79 ? 124.017 80.708 111.618 1.00 89.86 141 TYR A N 1
ATOM 1214 C CA . TYR A 1 79 ? 122.716 80.313 112.144 1.00 91.61 141 TYR A CA 1
ATOM 1215 C C . TYR A 1 79 ? 122.841 79.091 113.040 1.00 96.89 141 TYR A C 1
ATOM 1216 O O . TYR A 1 79 ? 122.254 79.046 114.129 1.00 100.30 141 TYR A O 1
ATOM 1234 N N . PHE A 1 80 ? 123.606 78.087 112.605 1.00 95.48 142 PHE A N 1
ATOM 1235 C CA . PHE A 1 80 ? 123.737 76.882 113.420 1.00 95.18 142 PHE A CA 1
ATOM 1236 C C . PHE A 1 80 ? 124.449 77.173 114.737 1.00 94.73 142 PHE A C 1
ATOM 1237 O O . PHE A 1 80 ? 124.031 76.684 115.795 1.00 96.21 142 PHE A O 1
ATOM 1254 N N . VAL A 1 81 ? 125.523 77.966 114.706 1.00 86.75 143 VAL A N 1
ATOM 1255 C CA . VAL A 1 81 ? 126.233 78.257 115.948 1.00 82.39 143 VAL A CA 1
ATOM 1256 C C . VAL A 1 81 ? 125.363 79.095 116.876 1.00 83.11 143 VAL A C 1
ATOM 1257 O O . VAL A 1 81 ? 125.414 78.937 118.099 1.00 91.20 143 VAL A O 1
ATOM 1270 N N . ARG A 1 82 ? 124.556 80.002 116.319 1.00 90.93 144 ARG A N 1
ATOM 1271 C CA . ARG A 1 82 ? 123.622 80.757 117.148 1.00 91.45 144 ARG A CA 1
ATOM 1272 C C . ARG A 1 82 ? 122.616 79.830 117.812 1.00 95.55 144 ARG A C 1
ATOM 1273 O O . ARG A 1 82 ? 122.327 79.966 119.007 1.00 98.91 144 ARG A O 1
ATOM 1294 N N . ILE A 1 83 ? 122.071 78.877 117.054 1.00 102.93 145 ILE A N 1
ATOM 1295 C CA . ILE A 1 83 ? 121.119 77.940 117.638 1.00 102.74 145 ILE A CA 1
ATOM 1296 C C . ILE A 1 83 ? 121.776 77.164 118.771 1.00 102.02 145 ILE A C 1
ATOM 1297 O O . ILE A 1 83 ? 121.178 76.964 119.835 1.00 104.37 145 ILE A O 1
ATOM 1313 N N . TRP A 1 84 ? 123.016 76.714 118.565 1.00 105.35 146 TRP A N 1
ATOM 1314 C CA . TRP A 1 84 ? 123.695 75.953 119.610 1.00 105.78 146 TRP A CA 1
ATOM 1315 C C . TRP A 1 84 ? 123.944 76.812 120.845 1.00 107.20 146 TRP A C 1
ATOM 1316 O O . TRP A 1 84 ? 123.673 76.390 121.974 1.00 109.13 146 TRP A O 1
ATOM 1337 N N . ALA A 1 85 ? 124.464 78.025 120.649 1.00 105.96 147 ALA A N 1
ATOM 1338 C CA . ALA A 1 85 ? 124.788 78.905 121.765 1.00 105.11 147 ALA A CA 1
ATOM 1339 C C . ALA A 1 85 ? 123.555 79.476 122.447 1.00 106.45 147 ALA A C 1
ATOM 1340 O O . ALA A 1 85 ? 123.684 80.065 123.525 1.00 108.52 147 ALA A O 1
ATOM 1347 N N . ALA A 1 86 ? 122.370 79.319 121.853 1.00 119.54 148 ALA A N 1
ATOM 1348 C CA . ALA A 1 86 ? 121.157 79.806 122.498 1.00 120.97 148 ALA A CA 1
ATOM 1349 C C . ALA A 1 86 ? 120.936 79.173 123.865 1.00 124.66 148 ALA A C 1
ATOM 1350 O O . ALA A 1 86 ? 120.210 79.742 124.688 1.00 124.92 148 ALA A O 1
ATOM 1357 N N . GLY A 1 87 ? 121.541 78.014 124.129 1.00 130.44 149 GLY A N 1
ATOM 1358 C CA . GLY A 1 87 ? 121.415 77.385 125.433 1.00 129.98 149 GLY A CA 1
ATOM 1359 C C . GLY A 1 87 ? 122.037 78.177 126.564 1.00 130.04 149 GLY A C 1
ATOM 1360 O O . GLY A 1 87 ? 121.806 77.844 127.732 1.00 130.10 149 GLY A O 1
ATOM 1364 N N . CYS A 1 88 ? 122.819 79.211 126.248 1.00 130.13 150 CYS A N 1
ATOM 1365 C CA . CYS A 1 88 ? 123.421 80.036 127.291 1.00 129.38 150 CYS A CA 1
ATOM 1366 C C . CYS A 1 88 ? 122.354 80.692 128.158 1.00 130.57 150 CYS A C 1
ATOM 1367 O O . CYS A 1 88 ? 122.456 80.696 129.390 1.00 130.35 150 CYS A O 1
ATOM 1375 N N . CYS A 1 89 ? 121.324 81.252 127.531 1.00 144.31 151 CYS A N 1
ATOM 1376 C CA . CYS A 1 89 ? 120.279 81.928 128.286 1.00 145.41 151 CYS A CA 1
ATOM 1377 C C . CYS A 1 89 ? 119.535 80.930 129.164 1.00 145.66 151 CYS A C 1
ATOM 1378 O O . CYS A 1 89 ? 119.307 79.781 128.775 1.00 144.60 151 CYS A O 1
ATOM 1386 N N . CYS A 1 90 ? 119.158 81.379 130.363 1.00 144.79 152 CYS A N 1
ATOM 1387 C CA . CYS A 1 90 ? 118.485 80.495 131.306 1.00 144.84 152 CYS A CA 1
ATOM 1388 C C . CYS A 1 90 ? 117.121 80.045 130.803 1.00 143.74 152 CYS A C 1
ATOM 1389 O O . CYS A 1 90 ? 116.615 79.014 131.259 1.00 142.84 152 CYS A O 1
ATOM 1397 N N . ARG A 1 91 ? 116.515 80.790 129.879 1.00 139.72 153 ARG A N 1
ATOM 1398 C CA . ARG A 1 91 ? 115.188 80.433 129.387 1.00 139.76 153 ARG A CA 1
ATOM 1399 C C . ARG A 1 91 ? 115.254 79.248 128.429 1.00 140.51 153 ARG A C 1
ATOM 1400 O O . ARG A 1 91 ? 114.653 78.197 128.681 1.00 141.19 153 ARG A O 1
ATOM 1421 N N . TYR A 1 92 ? 115.980 79.399 127.325 1.00 133.65 154 TYR A N 1
ATOM 1422 C CA . TYR A 1 92 ? 116.092 78.343 126.324 1.00 132.07 154 TYR A CA 1
ATOM 1423 C C . TYR A 1 92 ? 117.137 77.337 126.788 1.00 132.25 154 TYR A C 1
ATOM 1424 O O . TYR A 1 92 ? 118.340 77.609 126.732 1.00 131.55 154 TYR A O 1
ATOM 1442 N N . ARG A 1 93 ? 116.681 76.176 127.252 1.00 139.07 155 ARG A N 1
ATOM 1443 C CA . ARG A 1 93 ? 117.568 75.130 127.735 1.00 140.05 155 ARG A CA 1
ATOM 1444 C C . ARG A 1 93 ? 117.131 73.791 127.163 1.00 139.19 155 ARG A C 1
ATOM 1445 O O . ARG A 1 93 ? 115.933 73.516 127.052 1.00 138.12 155 ARG A O 1
ATOM 1466 N N . GLY A 1 94 ? 118.107 72.969 126.797 1.00 137.73 156 GLY A N 1
ATOM 1467 C CA . GLY A 1 94 ? 117.824 71.620 126.363 1.00 137.64 156 GLY A CA 1
ATOM 1468 C C . GLY A 1 94 ? 117.198 71.557 124.978 1.00 139.38 156 GLY A C 1
ATOM 1469 O O . GLY A 1 94 ? 117.070 72.549 124.255 1.00 140.72 156 GLY A O 1
ATOM 1473 N N . TRP A 1 95 ? 116.800 70.335 124.620 1.00 147.12 157 TRP A N 1
ATOM 1474 C CA . TRP A 1 95 ? 116.213 70.099 123.305 1.00 147.00 157 TRP A CA 1
ATOM 1475 C C . TRP A 1 95 ? 114.940 70.913 123.123 1.00 145.73 157 TRP A C 1
ATOM 1476 O O . TRP A 1 95 ? 114.753 71.574 122.097 1.00 145.21 157 TRP A O 1
ATOM 1497 N N . ARG A 1 96 ? 114.052 70.881 124.118 1.00 141.83 158 ARG A N 1
ATOM 1498 C CA . ARG A 1 96 ? 112.806 71.632 124.018 1.00 141.30 158 ARG A CA 1
ATOM 1499 C C . ARG A 1 96 ? 113.073 73.130 123.966 1.00 140.46 158 ARG A C 1
ATOM 1500 O O . ARG A 1 96 ? 112.435 73.856 123.195 1.00 139.97 158 ARG A O 1
ATOM 1521 N N . GLY A 1 97 ? 114.009 73.612 124.786 1.00 138.87 159 GLY A N 1
ATOM 1522 C CA . GLY A 1 97 ? 114.317 75.033 124.780 1.00 138.62 159 GLY A CA 1
ATOM 1523 C C . GLY A 1 97 ? 114.829 75.504 123.433 1.00 140.03 159 GLY A C 1
ATOM 1524 O O . GLY A 1 97 ? 114.383 76.523 122.901 1.00 139.99 159 GLY A O 1
ATOM 1528 N N . ARG A 1 98 ? 115.770 74.756 122.854 1.00 126.53 160 ARG A N 1
ATOM 1529 C CA . ARG A 1 98 ? 116.303 75.147 121.554 1.00 121.50 160 ARG A CA 1
ATOM 1530 C C . ARG A 1 98 ? 115.260 75.000 120.454 1.00 120.33 160 ARG A C 1
ATOM 1531 O O . ARG A 1 98 ? 115.237 75.805 119.517 1.00 120.15 160 ARG A O 1
ATOM 1552 N N . LEU A 1 99 ? 114.387 73.993 120.547 1.00 134.79 161 LEU A N 1
ATOM 1553 C CA . LEU A 1 99 ? 113.322 73.856 119.560 1.00 135.88 161 LEU A CA 1
ATOM 1554 C C . LEU A 1 99 ? 112.369 75.043 119.614 1.00 134.32 161 LEU A C 1
ATOM 1555 O O . LEU A 1 99 ? 111.965 75.571 118.571 1.00 132.01 161 LEU A O 1
ATOM 1571 N N . LYS A 1 100 ? 111.998 75.477 120.819 1.00 135.68 162 LYS A N 1
ATOM 1572 C CA . LYS A 1 100 ? 111.090 76.610 120.953 1.00 135.39 162 LYS A CA 1
ATOM 1573 C C . LYS A 1 100 ? 111.775 77.940 120.672 1.00 135.71 162 LYS A C 1
ATOM 1574 O O . LYS A 1 100 ? 111.089 78.933 120.411 1.00 135.72 162 LYS A O 1
ATOM 1593 N N . PHE A 1 101 ? 113.108 77.981 120.724 1.00 124.43 163 PHE A N 1
ATOM 1594 C CA . PHE A 1 101 ? 113.822 79.208 120.381 1.00 122.33 163 PHE A CA 1
ATOM 1595 C C . PHE A 1 101 ? 113.552 79.624 118.939 1.00 121.38 163 PHE A C 1
ATOM 1596 O O . PHE A 1 101 ? 113.405 80.815 118.646 1.00 118.64 163 PHE A O 1
ATOM 1613 N N . ALA A 1 102 ? 113.486 78.655 118.024 1.00 122.11 164 ALA A N 1
ATOM 1614 C CA . ALA A 1 102 ? 113.391 78.973 116.604 1.00 121.13 164 ALA A CA 1
ATOM 1615 C C . ALA A 1 102 ? 112.092 79.680 116.240 1.00 123.29 164 ALA A C 1
ATOM 1616 O O . ALA A 1 102 ? 112.003 80.255 115.150 1.00 124.77 164 ALA A O 1
ATOM 1623 N N . ARG A 1 103 ? 111.088 79.659 117.117 1.00 123.62 165 ARG A N 1
ATOM 1624 C CA . ARG A 1 103 ? 109.799 80.258 116.789 1.00 122.44 165 ARG A CA 1
ATOM 1625 C C . ARG A 1 103 ? 109.853 81.777 116.695 1.00 122.52 165 ARG A C 1
ATOM 1626 O O . ARG A 1 103 ? 108.883 82.380 116.221 1.00 120.77 165 ARG A O 1
ATOM 1647 N N . LYS A 1 104 ? 110.942 82.409 117.124 1.00 123.85 166 LYS A N 1
ATOM 1648 C CA . LYS A 1 104 ? 111.017 83.859 117.064 1.00 123.72 166 LYS A CA 1
ATOM 1649 C C . LYS A 1 104 ? 111.025 84.328 115.609 1.00 123.55 166 LYS A C 1
ATOM 1650 O O . LYS A 1 104 ? 111.498 83.614 114.721 1.00 123.54 166 LYS A O 1
ATOM 1669 N N . PRO A 1 105 ? 110.500 85.526 115.337 1.00 125.09 167 PRO A N 1
ATOM 1670 C CA . PRO A 1 105 ? 110.386 85.960 113.933 1.00 125.50 167 PRO A CA 1
ATOM 1671 C C . PRO A 1 105 ? 111.716 86.016 113.203 1.00 124.52 167 PRO A C 1
ATOM 1672 O O . PRO A 1 105 ? 111.787 85.653 112.022 1.00 123.15 167 PRO A O 1
ATOM 1683 N N . PHE A 1 106 ? 112.781 86.454 113.875 1.00 120.50 168 PHE A N 1
ATOM 1684 C CA . PHE A 1 106 ? 114.039 86.675 113.172 1.00 120.88 168 PHE A CA 1
ATOM 1685 C C . PHE A 1 106 ? 114.752 85.365 112.855 1.00 121.43 168 PHE A C 1
ATOM 1686 O O . PHE A 1 106 ? 115.378 85.244 111.799 1.00 121.36 168 PHE A O 1
ATOM 1703 N N . CYS A 1 107 ? 114.671 84.373 113.743 1.00 121.75 169 CYS A N 1
ATOM 1704 C CA . CYS A 1 107 ? 115.302 83.087 113.460 1.00 121.35 169 CYS A CA 1
ATOM 1705 C C . CYS A 1 107 ? 114.630 82.397 112.277 1.00 121.33 169 CYS A C 1
ATOM 1706 O O . CYS A 1 107 ? 115.304 81.851 111.392 1.00 121.17 169 CYS A O 1
ATOM 1714 N N . VAL A 1 108 ? 113.296 82.409 112.246 1.00 119.28 170 VAL A N 1
ATOM 1715 C CA . VAL A 1 108 ? 112.587 81.819 111.116 1.00 120.63 170 VAL A CA 1
ATOM 1716 C C . VAL A 1 108 ? 112.866 82.619 109.851 1.00 121.72 170 VAL A C 1
ATOM 1717 O O . VAL A 1 108 ? 112.998 82.056 108.756 1.00 121.84 170 VAL A O 1
ATOM 1730 N N . ILE A 1 109 ? 112.977 83.942 109.980 1.00 117.88 171 ILE A N 1
ATOM 1731 C CA . ILE A 1 109 ? 113.334 84.763 108.828 1.00 118.52 171 ILE A CA 1
ATOM 1732 C C . ILE A 1 109 ? 114.691 84.334 108.285 1.00 118.24 171 ILE A C 1
ATOM 1733 O O . ILE A 1 109 ? 114.862 84.143 107.079 1.00 117.72 171 ILE A O 1
ATOM 1749 N N . ASP A 1 110 ? 115.667 84.145 109.176 1.00 113.99 172 ASP A N 1
ATOM 1750 C CA . ASP A 1 110 ? 117.004 83.736 108.754 1.00 114.52 172 ASP A CA 1
ATOM 1751 C C . ASP A 1 110 ? 116.985 82.382 108.058 1.00 113.37 172 ASP A C 1
ATOM 1752 O O . ASP A 1 110 ? 117.601 82.212 106.996 1.00 112.43 172 ASP A O 1
ATOM 1761 N N . ILE A 1 111 ? 116.305 81.397 108.650 1.00 115.81 173 ILE A N 1
ATOM 1762 C CA . ILE A 1 111 ? 116.344 80.051 108.086 1.00 115.85 173 ILE A CA 1
ATOM 1763 C C . ILE A 1 111 ? 115.646 80.030 106.731 1.00 115.88 173 ILE A C 1
ATOM 1764 O O . ILE A 1 111 ? 116.173 79.484 105.751 1.00 117.17 173 ILE A O 1
ATOM 1780 N N . MET A 1 112 ? 114.461 80.643 106.644 1.00 118.67 174 MET A N 1
ATOM 1781 C CA . MET A 1 112 ? 113.777 80.721 105.361 1.00 121.08 174 MET A CA 1
ATOM 1782 C C . MET A 1 112 ? 114.605 81.491 104.343 1.00 120.47 174 MET A C 1
ATOM 1783 O O . MET A 1 112 ? 114.594 81.156 103.155 1.00 119.17 174 MET A O 1
ATOM 1797 N N . VAL A 1 113 ? 115.342 82.509 104.788 1.00 106.29 175 VAL A N 1
ATOM 1798 C CA . VAL A 1 113 ? 116.120 83.328 103.869 1.00 105.21 175 VAL A CA 1
ATOM 1799 C C . VAL A 1 113 ? 117.251 82.518 103.262 1.00 106.43 175 VAL A C 1
ATOM 1800 O O . VAL A 1 113 ? 117.469 82.537 102.044 1.00 107.31 175 VAL A O 1
ATOM 1813 N N . LEU A 1 114 ? 118.006 81.809 104.102 1.00 106.60 176 LEU A N 1
ATOM 1814 C CA . LEU A 1 114 ? 119.099 81.018 103.555 1.00 105.26 176 LEU A CA 1
ATOM 1815 C C . LEU A 1 114 ? 118.566 79.870 102.704 1.00 105.11 176 LEU A C 1
ATOM 1816 O O . LEU A 1 114 ? 119.178 79.527 101.687 1.00 106.87 176 LEU A O 1
ATOM 1832 N N . ILE A 1 115 ? 117.408 79.304 103.059 1.00 109.45 177 ILE A N 1
ATOM 1833 C CA . ILE A 1 115 ? 116.801 78.284 102.204 1.00 112.10 177 ILE A CA 1
ATOM 1834 C C . ILE A 1 115 ? 116.468 78.871 100.837 1.00 112.06 177 ILE A C 1
ATOM 1835 O O . ILE A 1 115 ? 116.782 78.284 99.794 1.00 111.69 177 ILE A O 1
ATOM 1851 N N . ALA A 1 116 ? 115.830 80.043 100.821 1.00 109.53 178 ALA A N 1
ATOM 1852 C CA . ALA A 1 116 ? 115.429 80.647 99.557 1.00 110.48 178 ALA A CA 1
ATOM 1853 C C . ALA A 1 116 ? 116.639 80.986 98.699 1.00 110.05 178 ALA A C 1
ATOM 1854 O O . ALA A 1 116 ? 116.634 80.749 97.486 1.00 109.68 178 ALA A O 1
ATOM 1861 N N . SER A 1 117 ? 117.685 81.543 99.308 1.00 107.75 179 SER A N 1
ATOM 1862 C CA . SER A 1 117 ? 118.852 81.935 98.524 1.00 106.94 179 SER A CA 1
ATOM 1863 C C . SER A 1 117 ? 119.609 80.714 98.012 1.00 107.62 179 SER A C 1
ATOM 1864 O O . SER A 1 117 ? 120.123 80.727 96.886 1.00 107.12 179 SER A O 1
ATOM 1872 N N . ILE A 1 118 ? 119.686 79.646 98.813 1.00 112.28 180 ILE A N 1
ATOM 1873 C CA . ILE A 1 118 ? 120.340 78.433 98.336 1.00 112.23 180 ILE A CA 1
ATOM 1874 C C . ILE A 1 118 ? 119.541 77.816 97.196 1.00 111.05 180 ILE A C 1
ATOM 1875 O O . ILE A 1 118 ? 120.112 77.262 96.250 1.00 109.73 180 ILE A O 1
ATOM 1891 N N . ALA A 1 119 ? 118.211 77.896 97.265 1.00 117.42 181 ALA A N 1
ATOM 1892 C CA . ALA A 1 119 ? 117.395 77.423 96.151 1.00 119.04 181 ALA A CA 1
ATOM 1893 C C . ALA A 1 119 ? 117.623 78.270 94.906 1.00 119.68 181 ALA A C 1
ATOM 1894 O O . ALA A 1 119 ? 117.726 77.738 93.794 1.00 120.84 181 ALA A O 1
ATOM 1901 N N . VAL A 1 120 ? 117.705 79.592 95.072 1.00 116.61 182 VAL A N 1
ATOM 1902 C CA . VAL A 1 120 ? 117.891 80.479 93.925 1.00 117.14 182 VAL A CA 1
ATOM 1903 C C . VAL A 1 120 ? 119.225 80.196 93.248 1.00 118.15 182 VAL A C 1
ATOM 1904 O O . VAL A 1 120 ? 119.301 80.054 92.022 1.00 116.20 182 VAL A O 1
ATOM 1917 N N . LEU A 1 121 ? 120.300 80.107 94.035 1.00 120.32 183 LEU A N 1
ATOM 1918 C CA . LEU A 1 121 ? 121.605 79.820 93.452 1.00 119.70 183 LEU A CA 1
ATOM 1919 C C . LEU A 1 121 ? 121.695 78.393 92.925 1.00 120.98 183 LEU A C 1
ATOM 1920 O O . LEU A 1 121 ? 122.526 78.122 92.052 1.00 120.05 183 LEU A O 1
ATOM 1936 N N . ALA A 1 122 ? 120.865 77.485 93.431 1.00 121.46 184 ALA A N 1
ATOM 1937 C CA . ALA A 1 122 ? 120.869 76.097 92.980 1.00 120.14 184 ALA A CA 1
ATOM 1938 C C . ALA A 1 122 ? 119.510 75.717 92.405 1.00 118.45 184 ALA A C 1
ATOM 1939 O O . ALA A 1 122 ? 118.857 76.523 91.742 1.00 116.13 184 ALA A O 1
ATOM 1946 N N . SER A 1 133 ? 117.588 85.175 84.900 1.00 134.87 195 SER A N 1
ATOM 1947 C CA . SER A 1 133 ? 116.433 86.059 85.007 1.00 135.82 195 SER A CA 1
ATOM 1948 C C . SER A 1 133 ? 115.905 86.116 86.439 1.00 137.02 195 SER A C 1
ATOM 1949 O O . SER A 1 133 ? 114.892 86.761 86.708 1.00 136.92 195 SER A O 1
ATOM 1956 N N . ALA A 1 134 ? 116.594 85.438 87.356 1.00 135.21 196 ALA A N 1
ATOM 1957 C CA . ALA A 1 134 ? 116.204 85.393 88.758 1.00 134.17 196 ALA A CA 1
ATOM 1958 C C . ALA A 1 134 ? 116.927 86.436 89.602 1.00 134.80 196 ALA A C 1
ATOM 1959 O O . ALA A 1 134 ? 116.774 86.439 90.828 1.00 133.38 196 ALA A O 1
ATOM 1966 N N . LEU A 1 135 ? 117.713 87.317 88.978 1.00 131.77 197 LEU A N 1
ATOM 1967 C CA . LEU A 1 135 ? 118.474 88.302 89.736 1.00 131.03 197 LEU A CA 1
ATOM 1968 C C . LEU A 1 135 ? 117.577 89.263 90.504 1.00 129.16 197 LEU A C 1
ATOM 1969 O O . LEU A 1 135 ? 118.026 89.857 91.489 1.00 126.28 197 LEU A O 1
ATOM 1985 N N . ARG A 1 136 ? 116.325 89.441 90.076 1.00 131.24 198 ARG A N 1
ATOM 1986 C CA . ARG A 1 136 ? 115.401 90.269 90.846 1.00 131.48 198 ARG A CA 1
ATOM 1987 C C . ARG A 1 136 ? 115.173 89.684 92.235 1.00 131.09 198 ARG A C 1
ATOM 1988 O O . ARG A 1 136 ? 115.167 90.413 93.236 1.00 127.44 198 ARG A O 1
ATOM 2009 N N . SER A 1 137 ? 114.989 88.364 92.315 1.00 127.19 199 SER A N 1
ATOM 2010 C CA . SER A 1 137 ? 114.855 87.719 93.614 1.00 125.61 199 SER A CA 1
ATOM 2011 C C . SER A 1 137 ? 116.125 87.888 94.436 1.00 124.03 199 SER A C 1
ATOM 2012 O O . SER A 1 137 ? 116.066 88.056 95.659 1.00 124.16 199 SER A O 1
ATOM 2020 N N . LEU A 1 138 ? 117.287 87.841 93.780 1.00 114.05 200 LEU A N 1
ATOM 2021 C CA . LEU A 1 138 ? 118.539 88.062 94.493 1.00 113.66 200 LEU A CA 1
ATOM 2022 C C . LEU A 1 138 ? 118.595 89.467 95.077 1.00 113.57 200 LEU A C 1
ATOM 2023 O O . LEU A 1 138 ? 119.016 89.653 96.223 1.00 114.47 200 LEU A O 1
ATOM 2039 N N . ARG A 1 139 ? 118.174 90.470 94.307 1.00 105.70 201 ARG A N 1
ATOM 2040 C CA . ARG A 1 139 ? 118.142 91.834 94.825 1.00 107.05 201 ARG A CA 1
ATOM 2041 C C . ARG A 1 139 ? 117.204 91.936 96.022 1.00 107.26 201 ARG A C 1
ATOM 2042 O O . ARG A 1 139 ? 117.537 92.547 97.047 1.00 105.47 201 ARG A O 1
ATOM 2063 N N . PHE A 1 140 ? 116.014 91.341 95.903 1.00 113.58 202 PHE A N 1
ATOM 2064 C CA . PHE A 1 140 ? 115.054 91.395 96.998 1.00 113.10 202 PHE A CA 1
ATOM 2065 C C . PHE A 1 140 ? 115.630 90.759 98.255 1.00 110.38 202 PHE A C 1
ATOM 2066 O O . PHE A 1 140 ? 115.563 91.335 99.347 1.00 110.88 202 PHE A O 1
ATOM 2083 N N . LEU A 1 141 ? 116.220 89.571 98.117 1.00 100.16 203 LEU A N 1
ATOM 2084 C CA . LEU A 1 141 ? 116.770 88.890 99.280 1.00 100.42 203 LEU A CA 1
ATOM 2085 C C . LEU A 1 141 ? 117.965 89.639 99.854 1.00 101.96 203 LEU A C 1
ATOM 2086 O O . LEU A 1 141 ? 118.162 89.634 101.071 1.00 102.52 203 LEU A O 1
ATOM 2102 N N . GLN A 1 142 ? 118.756 90.309 99.014 1.00 101.67 204 GLN A N 1
ATOM 2103 C CA . GLN A 1 142 ? 119.895 91.065 99.525 1.00 102.51 204 GLN A CA 1
ATOM 2104 C C . GLN A 1 142 ? 119.435 92.265 100.348 1.00 103.87 204 GLN A C 1
ATOM 2105 O O . GLN A 1 142 ? 119.943 92.509 101.451 1.00 105.35 204 GLN A O 1
ATOM 2119 N N . ILE A 1 143 ? 118.473 93.033 99.829 1.00 100.63 205 ILE A N 1
ATOM 2120 C CA . ILE A 1 143 ? 117.972 94.158 100.615 1.00 100.12 205 ILE A CA 1
ATOM 2121 C C . ILE A 1 143 ? 117.287 93.658 101.877 1.00 101.86 205 ILE A C 1
ATOM 2122 O O . ILE A 1 143 ? 117.351 94.305 102.929 1.00 103.93 205 ILE A O 1
ATOM 2138 N N . LEU A 1 144 ? 116.630 92.499 101.806 1.00 94.49 206 LEU A N 1
ATOM 2139 C CA . LEU A 1 144 ? 116.025 91.936 103.007 1.00 92.08 206 LEU A CA 1
ATOM 2140 C C . LEU A 1 144 ? 117.088 91.553 104.032 1.00 88.39 206 LEU A C 1
ATOM 2141 O O . LEU A 1 144 ? 116.891 91.745 105.237 1.00 88.97 206 LEU A O 1
ATOM 2157 N N . ARG A 1 145 ? 118.215 91.000 103.578 1.00 91.50 207 ARG A N 1
ATOM 2158 C CA . ARG A 1 145 ? 119.309 90.703 104.496 1.00 93.75 207 ARG A CA 1
ATOM 2159 C C . ARG A 1 145 ? 119.831 91.975 105.144 1.00 94.37 207 ARG A C 1
ATOM 2160 O O . ARG A 1 145 ? 120.145 91.991 106.340 1.00 96.84 207 ARG A O 1
ATOM 2181 N N . MET A 1 146 ? 119.939 93.053 104.366 1.00 89.16 208 MET A N 1
ATOM 2182 C CA . MET A 1 146 ? 120.330 94.330 104.955 1.00 87.83 208 MET A CA 1
ATOM 2183 C C . MET A 1 146 ? 119.325 94.768 106.014 1.00 88.01 208 MET A C 1
ATOM 2184 O O . MET A 1 146 ? 119.707 95.287 107.068 1.00 88.32 208 MET A O 1
ATOM 2198 N N . ILE A 1 147 ? 118.033 94.566 105.747 1.00 82.47 209 ILE A N 1
ATOM 2199 C CA . ILE A 1 147 ? 117.012 94.848 106.754 1.00 78.01 209 ILE A CA 1
ATOM 2200 C C . ILE A 1 147 ? 117.258 94.013 108.005 1.00 78.14 209 ILE A C 1
ATOM 2201 O O . ILE A 1 147 ? 117.070 94.483 109.133 1.00 79.05 209 ILE A O 1
ATOM 2217 N N . ARG A 1 148 ? 117.674 92.760 107.822 1.00 95.64 210 ARG A N 1
ATOM 2218 C CA . ARG A 1 148 ? 117.891 91.853 108.943 1.00 92.65 210 ARG A CA 1
ATOM 2219 C C . ARG A 1 148 ? 119.074 92.273 109.808 1.00 92.64 210 ARG A C 1
ATOM 2220 O O . ARG A 1 148 ? 119.242 91.740 110.910 1.00 90.86 210 ARG A O 1
ATOM 2241 N N . MET A 1 149 ? 119.888 93.222 109.345 1.00 95.42 211 MET A N 1
ATOM 2242 C CA . MET A 1 149 ? 121.104 93.572 110.072 1.00 95.04 211 MET A CA 1
ATOM 2243 C C . MET A 1 149 ? 120.795 94.032 111.492 1.00 95.11 211 MET A C 1
ATOM 2244 O O . MET A 1 149 ? 121.616 93.859 112.400 1.00 93.25 211 MET A O 1
ATOM 2258 N N . ASP A 1 150 ? 119.617 94.622 111.706 1.00 93.67 212 ASP A N 1
ATOM 2259 C CA . ASP A 1 150 ? 119.271 95.116 113.035 1.00 91.53 212 ASP A CA 1
ATOM 2260 C C . ASP A 1 150 ? 118.990 93.964 113.992 1.00 94.65 212 ASP A C 1
ATOM 2261 O O . ASP A 1 150 ? 119.640 93.836 115.036 1.00 95.06 212 ASP A O 1
ATOM 2270 N N . ARG A 1 151 ? 118.010 93.124 113.658 1.00 109.47 213 ARG A N 1
ATOM 2271 C CA . ARG A 1 151 ? 117.692 91.928 114.433 1.00 110.06 213 ARG A CA 1
ATOM 2272 C C . ARG A 1 151 ? 116.956 92.246 115.729 1.00 109.23 213 ARG A C 1
ATOM 2273 O O . ARG A 1 151 ? 116.521 91.329 116.433 1.00 109.74 213 ARG A O 1
ATOM 2294 N N . ARG A 1 152 ? 116.807 93.530 116.063 1.00 99.98 214 ARG A N 1
ATOM 2295 C CA . ARG A 1 152 ? 116.099 93.905 117.279 1.00 97.84 214 ARG A CA 1
ATOM 2296 C C . ARG A 1 152 ? 115.223 95.141 117.130 1.00 98.26 214 ARG A C 1
ATOM 2297 O O . ARG A 1 152 ? 114.509 95.481 118.078 1.00 95.74 214 ARG A O 1
ATOM 2318 N N . GLY A 1 153 ? 115.242 95.816 115.984 1.00 91.38 215 GLY A N 1
ATOM 2319 C CA . GLY A 1 153 ? 114.438 97.011 115.819 1.00 86.89 215 GLY A CA 1
ATOM 2320 C C . GLY A 1 153 ? 114.834 98.156 116.720 1.00 84.69 215 GLY A C 1
ATOM 2321 O O . GLY A 1 153 ? 114.029 99.062 116.944 1.00 82.57 215 GLY A O 1
ATOM 2325 N N . GLY A 1 154 ? 116.060 98.147 117.246 1.00 79.58 216 GLY A N 1
ATOM 2326 C CA . GLY A 1 154 ? 116.486 99.231 118.117 1.00 78.80 216 GLY A CA 1
ATOM 2327 C C . GLY A 1 154 ? 116.509 100.570 117.408 1.00 78.93 216 GLY A C 1
ATOM 2328 O O . GLY A 1 154 ? 116.119 101.593 117.977 1.00 81.93 216 GLY A O 1
ATOM 2332 N N . THR A 1 155 ? 116.972 100.583 116.158 1.00 62.66 217 THR A N 1
ATOM 2333 C CA . THR A 1 155 ? 116.977 101.816 115.377 1.00 60.91 217 THR A CA 1
ATOM 2334 C C . THR A 1 155 ? 115.575 102.404 115.279 1.00 61.81 217 THR A C 1
ATOM 2335 O O . THR A 1 155 ? 115.369 103.602 115.515 1.00 64.72 217 THR A O 1
ATOM 2346 N N . TRP A 1 156 ? 114.595 101.567 114.930 1.00 55.43 218 TRP A N 1
ATOM 2347 C CA . TRP A 1 156 ? 113.227 102.048 114.781 1.00 54.99 218 TRP A CA 1
ATOM 2348 C C . TRP A 1 156 ? 112.677 102.563 116.103 1.00 59.77 218 TRP A C 1
ATOM 2349 O O . TRP A 1 156 ? 111.998 103.593 116.139 1.00 60.51 218 TRP A O 1
ATOM 2370 N N . LYS A 1 157 ? 112.953 101.857 117.201 1.00 65.21 219 LYS A N 1
ATOM 2371 C CA . LYS A 1 157 ? 112.452 102.295 118.499 1.00 62.38 219 LYS A CA 1
ATOM 2372 C C . LYS A 1 157 ? 113.053 103.636 118.897 1.00 60.67 219 LYS A C 1
ATOM 2373 O O . LYS A 1 157 ? 112.342 104.525 119.381 1.00 67.46 219 LYS A O 1
ATOM 2392 N N . LEU A 1 158 ? 114.363 103.803 118.706 1.00 54.03 220 LEU A N 1
ATOM 2393 C CA . LEU A 1 158 ? 115.000 105.071 119.043 1.00 54.33 220 LEU A CA 1
ATOM 2394 C C . LEU A 1 158 ? 114.442 106.208 118.197 1.00 55.42 220 LEU A C 1
ATOM 2395 O O . LEU A 1 158 ? 114.136 107.294 118.715 1.00 54.91 220 LEU A O 1
ATOM 2411 N N . LEU A 1 159 ? 114.295 105.975 116.890 1.00 54.50 221 LEU A N 1
ATOM 2412 C CA . LEU A 1 159 ? 113.738 107.004 116.023 1.00 52.38 221 LEU A CA 1
ATOM 2413 C C . LEU A 1 159 ? 112.323 107.366 116.448 1.00 57.58 221 LEU A C 1
ATOM 2414 O O . LEU A 1 159 ? 111.969 108.548 116.505 1.00 60.37 221 LEU A O 1
ATOM 2430 N N . GLY A 1 160 ? 111.499 106.361 116.744 1.00 58.67 222 GLY A N 1
ATOM 2431 C CA . GLY A 1 160 ? 110.135 106.637 117.162 1.00 57.47 222 GLY A CA 1
ATOM 2432 C C . GLY A 1 160 ? 110.076 107.417 118.458 1.00 52.40 222 GLY A C 1
ATOM 2433 O O . GLY A 1 160 ? 109.265 108.332 118.604 1.00 55.78 222 GLY A O 1
ATOM 2437 N N . SER A 1 161 ? 110.934 107.069 119.417 1.00 44.69 223 SER A N 1
ATOM 2438 C CA . SER A 1 161 ? 110.955 107.798 120.679 1.00 51.32 223 SER A CA 1
ATOM 2439 C C . SER A 1 161 ? 111.305 109.263 120.454 1.00 58.11 223 SER A C 1
ATOM 2440 O O . SER A 1 161 ? 110.617 110.164 120.952 1.00 58.17 223 SER A O 1
ATOM 2448 N N . VAL A 1 162 ? 112.369 109.523 119.691 1.00 52.20 224 VAL A N 1
ATOM 2449 C CA . VAL A 1 162 ? 112.788 110.907 119.490 1.00 43.91 224 VAL A CA 1
ATOM 2450 C C . VAL A 1 162 ? 111.743 111.675 118.687 1.00 47.46 224 VAL A C 1
ATOM 2451 O O . VAL A 1 162 ? 111.518 112.867 118.922 1.00 45.38 224 VAL A O 1
ATOM 2464 N N . VAL A 1 163 ? 111.093 111.015 117.727 1.00 51.51 225 VAL A N 1
ATOM 2465 C CA . VAL A 1 163 ? 110.063 111.685 116.942 1.00 45.80 225 VAL A CA 1
ATOM 2466 C C . VAL A 1 163 ? 108.863 112.027 117.814 1.00 52.66 225 VAL A C 1
ATOM 2467 O O . VAL A 1 163 ? 108.302 113.124 117.718 1.00 52.41 225 VAL A O 1
ATOM 2480 N N . TYR A 1 164 ? 108.443 111.095 118.672 1.00 56.71 226 TYR A N 1
ATOM 2481 C CA . TYR A 1 164 ? 107.304 111.357 119.542 1.00 52.14 226 TYR A CA 1
ATOM 2482 C C . TYR A 1 164 ? 107.611 112.480 120.522 1.00 54.14 226 TYR A C 1
ATOM 2483 O O . TYR A 1 164 ? 106.747 113.315 120.810 1.00 61.02 226 TYR A O 1
ATOM 2501 N N . ALA A 1 165 ? 108.840 112.519 121.043 1.00 48.95 227 ALA A N 1
ATOM 2502 C CA . ALA A 1 165 ? 109.196 113.570 121.990 1.00 48.30 227 ALA A CA 1
ATOM 2503 C C . ALA A 1 165 ? 109.060 114.953 121.361 1.00 51.39 227 ALA A C 1
ATOM 2504 O O . ALA A 1 165 ? 108.592 115.894 122.012 1.00 54.55 227 ALA A O 1
ATOM 2511 N N . HIS A 1 166 ? 109.458 115.096 120.096 1.00 49.05 228 HIS A N 1
ATOM 2512 C CA . HIS A 1 166 ? 109.443 116.379 119.402 1.00 49.42 228 HIS A CA 1
ATOM 2513 C C . HIS A 1 166 ? 108.286 116.494 118.416 1.00 45.75 228 HIS A C 1
ATOM 2514 O O . HIS A 1 166 ? 108.414 117.166 117.389 1.00 53.67 228 HIS A O 1
ATOM 2528 N N . SER A 1 167 ? 107.150 115.860 118.712 1.00 42.96 229 SER A N 1
ATOM 2529 C CA . SER A 1 167 ? 106.060 115.808 117.743 1.00 42.44 229 SER A CA 1
ATOM 2530 C C . SER A 1 167 ? 105.511 117.196 117.436 1.00 48.58 229 SER A C 1
ATOM 2531 O O . SER A 1 167 ? 105.192 117.503 116.282 1.00 54.26 229 SER A O 1
ATOM 2539 N N . LYS A 1 168 ? 105.382 118.046 118.455 1.00 54.60 230 LYS A N 1
ATOM 2540 C CA . LYS A 1 168 ? 104.739 119.343 118.257 1.00 55.34 230 LYS A CA 1
ATOM 2541 C C . LYS A 1 168 ? 105.520 120.210 117.275 1.00 60.94 230 LYS A C 1
ATOM 2542 O O . LYS A 1 168 ? 104.936 120.827 116.373 1.00 70.10 230 LYS A O 1
ATOM 2561 N N . GLU A 1 169 ? 106.844 120.265 117.426 1.00 48.78 231 GLU A N 1
ATOM 2562 C CA . GLU A 1 169 ? 107.647 121.104 116.544 1.00 52.00 231 GLU A CA 1
ATOM 2563 C C . GLU A 1 169 ? 107.745 120.506 115.149 1.00 53.52 231 GLU A C 1
ATOM 2564 O O . GLU A 1 169 ? 107.766 121.238 114.155 1.00 53.05 231 GLU A O 1
ATOM 2576 N N . LEU A 1 170 ? 107.821 119.182 115.047 1.00 44.06 232 LEU A N 1
ATOM 2577 C CA . LEU A 1 170 ? 107.776 118.569 113.729 1.00 37.74 232 LEU A CA 1
ATOM 2578 C C . LEU A 1 170 ? 106.483 118.938 113.018 1.00 42.02 232 LEU A C 1
ATOM 2579 O O . LEU A 1 170 ? 106.494 119.277 111.829 1.00 58.48 232 LEU A O 1
ATOM 2595 N N . VAL A 1 171 ? 105.362 118.909 113.739 1.00 35.96 233 VAL A N 1
ATOM 2596 C CA . VAL A 1 171 ? 104.079 119.231 113.126 1.00 41.79 233 VAL A CA 1
ATOM 2597 C C . VAL A 1 171 ? 104.036 120.691 112.697 1.00 43.28 233 VAL A C 1
ATOM 2598 O O . VAL A 1 171 ? 103.565 121.009 111.600 1.00 60.55 233 VAL A O 1
ATOM 2611 N N . THR A 1 172 ? 104.506 121.605 113.549 1.00 39.74 234 THR A N 1
ATOM 2612 C CA . THR A 1 172 ? 104.470 123.016 113.170 1.00 49.83 234 THR A CA 1
ATOM 2613 C C . THR A 1 172 ? 105.368 123.286 111.967 1.00 49.35 234 THR A C 1
ATOM 2614 O O . THR A 1 172 ? 104.987 124.024 111.047 1.00 54.19 234 THR A O 1
ATOM 2625 N N . ALA A 1 173 ? 106.560 122.682 111.943 1.00 43.16 235 ALA A N 1
ATOM 2626 C CA . ALA A 1 173 ? 107.453 122.860 110.805 1.00 39.14 235 ALA A CA 1
ATOM 2627 C C . ALA A 1 173 ? 106.830 122.313 109.529 1.00 43.79 235 ALA A C 1
ATOM 2628 O O . ALA A 1 173 ? 106.877 122.964 108.481 1.00 41.21 235 ALA A O 1
ATOM 2635 N N . TRP A 1 174 ? 106.233 121.121 109.598 1.00 35.90 236 TRP A N 1
ATOM 2636 C CA . TRP A 1 174 ? 105.600 120.544 108.418 1.00 30.32 236 TRP A CA 1
ATOM 2637 C C . TRP A 1 174 ? 104.457 121.418 107.927 1.00 35.58 236 TRP A C 1
ATOM 2638 O O . TRP A 1 174 ? 104.326 121.668 106.723 1.00 54.33 236 TRP A O 1
ATOM 2659 N N . TYR A 1 175 ? 103.626 121.908 108.847 1.00 33.93 237 TYR A N 1
ATOM 2660 C CA . TYR A 1 175 ? 102.499 122.749 108.469 1.00 43.40 237 TYR A CA 1
ATOM 2661 C C . TYR A 1 175 ? 102.970 124.007 107.752 1.00 43.02 237 TYR A C 1
ATOM 2662 O O . TYR A 1 175 ? 102.491 124.334 106.656 1.00 47.88 237 TYR A O 1
ATOM 2680 N N . ILE A 1 176 ? 103.925 124.722 108.350 1.00 46.67 238 ILE A N 1
ATOM 2681 C CA . ILE A 1 176 ? 104.354 125.986 107.764 1.00 43.44 238 ILE A CA 1
ATOM 2682 C C . ILE A 1 176 ? 105.086 125.747 106.451 1.00 42.99 238 ILE A C 1
ATOM 2683 O O . ILE A 1 176 ? 104.925 126.510 105.491 1.00 51.92 238 ILE A O 1
ATOM 2699 N N . GLY A 1 177 ? 105.898 124.690 106.377 1.00 40.02 239 GLY A N 1
ATOM 2700 C CA . GLY A 1 177 ? 106.583 124.392 105.133 1.00 40.19 239 GLY A CA 1
ATOM 2701 C C . GLY A 1 177 ? 105.626 124.058 104.008 1.00 38.38 239 GLY A C 1
ATOM 2702 O O . GLY A 1 177 ? 105.806 124.507 102.875 1.00 45.00 239 GLY A O 1
ATOM 2706 N N . PHE A 1 178 ? 104.597 123.260 104.299 1.00 31.91 240 PHE A N 1
ATOM 2707 C CA . PHE A 1 178 ? 103.611 122.937 103.275 1.00 30.06 240 PHE A CA 1
ATOM 2708 C C . PHE A 1 178 ? 102.874 124.185 102.812 1.00 35.95 240 PHE A C 1
ATOM 2709 O O . PHE A 1 178 ? 102.654 124.378 101.608 1.00 43.59 240 PHE A O 1
ATOM 2726 N N . LEU A 1 179 ? 102.480 125.047 103.753 1.00 47.83 241 LEU A N 1
ATOM 2727 C CA . LEU A 1 179 ? 101.794 126.275 103.364 1.00 46.31 241 LEU A CA 1
ATOM 2728 C C . LEU A 1 179 ? 102.685 127.141 102.484 1.00 46.09 241 LEU A C 1
ATOM 2729 O O . LEU A 1 179 ? 102.230 127.686 101.470 1.00 55.78 241 LEU A O 1
ATOM 2745 N N . CYS A 1 180 ? 103.960 127.275 102.853 1.00 41.17 242 CYS A N 1
ATOM 2746 C CA . CYS A 1 180 ? 104.879 128.076 102.052 1.00 37.79 242 CYS A CA 1
ATOM 2747 C C . CYS A 1 180 ? 105.055 127.481 100.664 1.00 44.56 242 CYS A C 1
ATOM 2748 O O . CYS A 1 180 ? 105.081 128.211 99.667 1.00 48.86 242 CYS A O 1
ATOM 2756 N N . LEU A 1 181 ? 105.181 126.155 100.576 1.00 40.27 243 LEU A N 1
ATOM 2757 C CA . LEU A 1 181 ? 105.316 125.512 99.275 1.00 35.87 243 LEU A CA 1
ATOM 2758 C C . LEU A 1 181 ? 104.112 125.814 98.397 1.00 33.51 243 LEU A C 1
ATOM 2759 O O . LEU A 1 181 ? 104.260 126.209 97.234 1.00 38.46 243 LEU A O 1
ATOM 2775 N N . ILE A 1 182 ? 102.908 125.638 98.940 1.00 38.10 244 ILE A N 1
ATOM 2776 C CA . ILE A 1 182 ? 101.703 125.856 98.142 1.00 39.77 244 ILE A CA 1
ATOM 2777 C C . ILE A 1 182 ? 101.635 127.304 97.676 1.00 35.53 244 ILE A C 1
ATOM 2778 O O . ILE A 1 182 ? 101.392 127.587 96.496 1.00 43.77 244 ILE A O 1
ATOM 2794 N N . LEU A 1 183 ? 101.861 128.245 98.594 1.00 35.09 245 LEU A N 1
ATOM 2795 C CA . LEU A 1 183 ? 101.754 129.656 98.239 1.00 38.00 245 LEU A CA 1
ATOM 2796 C C . LEU A 1 183 ? 102.775 130.035 97.174 1.00 46.42 245 LEU A C 1
ATOM 2797 O O . LEU A 1 183 ? 102.440 130.692 96.180 1.00 54.63 245 LEU A O 1
ATOM 2813 N N . ALA A 1 184 ? 104.033 129.632 97.365 1.00 50.26 246 ALA A N 1
ATOM 2814 C CA . ALA A 1 184 ? 105.073 129.986 96.408 1.00 46.43 246 ALA A CA 1
ATOM 2815 C C . ALA A 1 184 ? 104.791 129.380 95.042 1.00 47.13 246 ALA A C 1
ATOM 2816 O O . ALA A 1 184 ? 104.921 130.060 94.015 1.00 45.66 246 ALA A O 1
ATOM 2823 N N . SER A 1 185 ? 104.407 128.102 95.005 1.00 43.81 247 SER A N 1
ATOM 2824 C CA . SER A 1 185 ? 104.131 127.460 93.728 1.00 38.50 247 SER A CA 1
ATOM 2825 C C . SER A 1 185 ? 102.987 128.150 93.005 1.00 44.57 247 SER A C 1
ATOM 2826 O O . SER A 1 185 ? 103.077 128.415 91.801 1.00 51.34 247 SER A O 1
ATOM 2834 N N . PHE A 1 186 ? 101.904 128.463 93.721 1.00 44.05 248 PHE A N 1
ATOM 2835 C CA . PHE A 1 186 ? 100.771 129.111 93.072 1.00 47.82 248 PHE A CA 1
ATOM 2836 C C . PHE A 1 186 ? 101.146 130.494 92.554 1.00 52.79 248 PHE A C 1
ATOM 2837 O O . PHE A 1 186 ? 100.779 130.865 91.432 1.00 55.35 248 PHE A O 1
ATOM 2854 N N . LEU A 1 187 ? 101.875 131.274 93.355 1.00 49.88 249 LEU A N 1
ATOM 2855 C CA . LEU A 1 187 ? 102.232 132.622 92.924 1.00 47.56 249 LEU A CA 1
ATOM 2856 C C . LEU A 1 187 ? 103.147 132.586 91.707 1.00 49.52 249 LEU A C 1
ATOM 2857 O O . LEU A 1 187 ? 102.965 133.364 90.762 1.00 52.17 249 LEU A O 1
ATOM 2873 N N . VAL A 1 188 ? 104.130 131.685 91.703 1.00 48.37 250 VAL A N 1
ATOM 2874 C CA . VAL A 1 188 ? 105.033 131.594 90.560 1.00 38.65 250 VAL A CA 1
ATOM 2875 C C . VAL A 1 188 ? 104.282 131.115 89.324 1.00 38.96 250 VAL A C 1
ATOM 2876 O O . VAL A 1 188 ? 104.514 131.606 88.212 1.00 52.72 250 VAL A O 1
ATOM 2889 N N . TYR A 1 189 ? 103.371 130.154 89.490 1.00 40.64 251 TYR A N 1
ATOM 2890 C CA . TYR A 1 189 ? 102.585 129.686 88.355 1.00 43.39 251 TYR A CA 1
ATOM 2891 C C . TYR A 1 189 ? 101.755 130.815 87.765 1.00 54.18 251 TYR A C 1
ATOM 2892 O O . TYR A 1 189 ? 101.663 130.953 86.540 1.00 60.03 251 TYR A O 1
ATOM 2910 N N . LEU A 1 190 ? 101.136 131.630 88.620 1.00 57.25 252 LEU A N 1
ATOM 2911 C CA . LEU A 1 190 ? 100.404 132.789 88.120 1.00 53.85 252 LEU A CA 1
ATOM 2912 C C . LEU A 1 190 ? 101.331 133.742 87.383 1.00 53.90 252 LEU A C 1
ATOM 2913 O O . LEU A 1 190 ? 100.982 134.261 86.317 1.00 57.81 252 LEU A O 1
ATOM 2929 N N . ALA A 1 191 ? 102.521 133.985 87.935 1.00 58.40 253 ALA A N 1
ATOM 2930 C CA . ALA A 1 191 ? 103.416 134.978 87.358 1.00 59.36 253 ALA A CA 1
ATOM 2931 C C . ALA A 1 191 ? 104.096 134.497 86.083 1.00 62.65 253 ALA A C 1
ATOM 2932 O O . ALA A 1 191 ? 104.653 135.322 85.352 1.00 67.95 253 ALA A O 1
ATOM 2939 N N . GLU A 1 192 ? 104.075 133.198 85.797 1.00 70.68 254 GLU A N 1
ATOM 2940 C CA . GLU A 1 192 ? 104.783 132.657 84.638 1.00 69.58 254 GLU A CA 1
ATOM 2941 C C . GLU A 1 192 ? 103.925 131.630 83.907 1.00 70.28 254 GLU A C 1
ATOM 2942 O O . GLU A 1 192 ? 104.384 130.550 83.537 1.00 70.75 254 GLU A O 1
ATOM 2954 N N . LYS A 1 193 ? 102.653 131.960 83.685 1.00 72.53 255 LYS A N 1
ATOM 2955 C CA . LYS A 1 193 ? 101.776 131.027 82.987 1.00 71.01 255 LYS A CA 1
ATOM 2956 C C . LYS A 1 193 ? 102.117 130.947 81.503 1.00 74.15 255 LYS A C 1
ATOM 2957 O O . LYS A 1 193 ? 102.176 129.850 80.936 1.00 75.16 255 LYS A O 1
ATOM 2976 N N . GLY A 1 194 ? 102.346 132.090 80.860 1.00 81.01 256 GLY A N 1
ATOM 2977 C CA . GLY A 1 194 ? 102.514 132.119 79.420 1.00 78.02 256 GLY A CA 1
ATOM 2978 C C . GLY A 1 194 ? 103.893 132.532 78.948 1.00 80.88 256 GLY A C 1
ATOM 2979 O O . GLY A 1 194 ? 104.280 132.225 77.817 1.00 86.10 256 GLY A O 1
ATOM 2983 N N . GLU A 1 195 ? 104.646 133.229 79.797 1.00 85.44 257 GLU A N 1
ATOM 2984 C CA . GLU A 1 195 ? 105.955 133.730 79.403 1.00 84.61 257 GLU A CA 1
ATOM 2985 C C . GLU A 1 195 ? 107.069 132.704 79.565 1.00 85.82 257 GLU A C 1
ATOM 2986 O O . GLU A 1 195 ? 108.188 132.958 79.107 1.00 88.22 257 GLU A O 1
ATOM 2998 N N . ASN A 1 196 ? 106.802 131.566 80.202 1.00 67.80 258 ASN A N 1
ATOM 2999 C CA . ASN A 1 196 ? 107.804 130.524 80.392 1.00 66.98 258 ASN A CA 1
ATOM 3000 C C . ASN A 1 196 ? 107.139 129.179 80.152 1.00 65.16 258 ASN A C 1
ATOM 3001 O O . ASN A 1 196 ? 106.146 128.853 80.807 1.00 68.69 258 ASN A O 1
ATOM 3012 N N . ASP A 1 197 ? 107.685 128.403 79.216 1.00 72.13 259 ASP A N 1
ATOM 3013 C CA . ASP A 1 197 ? 107.107 127.105 78.891 1.00 72.52 259 ASP A CA 1
ATOM 3014 C C . ASP A 1 197 ? 107.345 126.063 79.974 1.00 72.63 259 ASP A C 1
ATOM 3015 O O . ASP A 1 197 ? 106.697 125.013 79.947 1.00 76.65 259 ASP A O 1
ATOM 3024 N N . HIS A 1 198 ? 108.252 126.319 80.919 1.00 65.54 260 HIS A N 1
ATOM 3025 C CA . HIS A 1 198 ? 108.453 125.377 82.014 1.00 63.61 260 HIS A CA 1
ATOM 3026 C C . HIS A 1 198 ? 107.190 125.235 82.854 1.00 62.85 260 HIS A C 1
ATOM 3027 O O . HIS A 1 198 ? 106.796 124.120 83.213 1.00 63.02 260 HIS A O 1
ATOM 3041 N N . PHE A 1 199 ? 106.540 126.355 83.175 1.00 57.29 261 PHE A N 1
ATOM 3042 C CA . PHE A 1 199 ? 105.350 126.363 84.023 1.00 55.75 261 PHE A CA 1
ATOM 3043 C C . PHE A 1 199 ? 104.115 126.476 83.135 1.00 58.34 261 PHE A C 1
ATOM 3044 O O . PHE A 1 199 ? 103.549 127.548 82.939 1.00 61.06 261 PHE A O 1
ATOM 3061 N N . ASP A 1 200 ? 103.694 125.333 82.595 1.00 73.51 262 ASP A N 1
ATOM 3062 C CA . ASP A 1 200 ? 102.498 125.278 81.765 1.00 73.26 262 ASP A CA 1
ATOM 3063 C C . ASP A 1 200 ? 101.289 124.700 82.489 1.00 71.82 262 ASP A C 1
ATOM 3064 O O . ASP A 1 200 ? 100.156 124.961 82.070 1.00 74.92 262 ASP A O 1
ATOM 3073 N N . THR A 1 201 ? 101.499 123.931 83.555 1.00 61.46 263 THR A N 1
ATOM 3074 C CA . THR A 1 201 ? 100.416 123.428 84.386 1.00 62.63 263 THR A CA 1
ATOM 3075 C C . THR A 1 201 ? 100.801 123.596 85.848 1.00 64.22 263 THR A C 1
ATOM 3076 O O . THR A 1 201 ? 101.981 123.683 86.193 1.00 68.68 263 THR A O 1
ATOM 3087 N N . TYR A 1 202 ? 99.784 123.642 86.710 1.00 56.33 264 TYR A N 1
ATOM 3088 C CA . TYR A 1 202 ? 100.041 123.799 88.136 1.00 51.68 264 TYR A CA 1
ATOM 3089 C C . TYR A 1 202 ? 100.867 122.644 88.684 1.00 54.08 264 TYR A C 1
ATOM 3090 O O . TYR A 1 202 ? 101.616 122.820 89.652 1.00 58.17 264 TYR A O 1
ATOM 3108 N N . ALA A 1 203 ? 100.749 121.458 88.084 1.00 46.11 265 ALA A N 1
ATOM 3109 C CA . ALA A 1 203 ? 101.580 120.337 88.509 1.00 42.99 265 ALA A CA 1
ATOM 3110 C C . ALA A 1 203 ? 103.058 120.644 88.302 1.00 47.98 265 ALA A C 1
ATOM 3111 O O . ALA A 1 203 ? 103.895 120.308 89.147 1.00 62.32 265 ALA A O 1
ATOM 3118 N N . ASP A 1 204 ? 103.397 121.284 87.180 1.00 43.80 266 ASP A N 1
ATOM 3119 C CA . ASP A 1 204 ? 104.787 121.650 86.933 1.00 45.25 266 ASP A CA 1
ATOM 3120 C C . ASP A 1 204 ? 105.282 122.656 87.964 1.00 45.43 266 ASP A C 1
ATOM 3121 O O . ASP A 1 204 ? 106.421 122.565 88.434 1.00 56.02 266 ASP A O 1
ATOM 3130 N N . ALA A 1 205 ? 104.442 123.627 88.323 1.00 31.61 267 ALA A N 1
ATOM 3131 C CA . ALA A 1 205 ? 104.834 124.597 89.339 1.00 32.97 267 ALA A CA 1
ATOM 3132 C C . ALA A 1 205 ? 105.037 123.927 90.691 1.00 39.23 267 ALA A C 1
ATOM 3133 O O . ALA A 1 205 ? 105.968 124.270 91.427 1.00 46.42 267 ALA A O 1
ATOM 3140 N N . LEU A 1 206 ? 104.171 122.973 91.040 1.00 37.10 268 LEU A N 1
ATOM 3141 C CA . LEU A 1 206 ? 104.345 122.248 92.294 1.00 36.34 268 LEU A CA 1
ATOM 3142 C C . LEU A 1 206 ? 105.639 121.446 92.287 1.00 36.65 268 LEU A C 1
ATOM 3143 O O . LEU A 1 206 ? 106.353 121.394 93.296 1.00 42.16 268 LEU A O 1
ATOM 3159 N N . TRP A 1 207 ? 105.953 120.805 91.160 1.00 33.43 269 TRP A N 1
ATOM 3160 C CA . TRP A 1 207 ? 107.210 120.071 91.051 1.00 27.22 269 TRP A CA 1
ATOM 3161 C C . TRP A 1 207 ? 108.401 121.006 91.219 1.00 36.52 269 TRP A C 1
ATOM 3162 O O . TRP A 1 207 ? 109.360 120.684 91.932 1.00 42.06 269 TRP A O 1
ATOM 3183 N N . TRP A 1 208 ? 108.349 122.173 90.578 1.00 35.89 270 TRP A N 1
ATOM 3184 C CA . TRP A 1 208 ? 109.428 123.142 90.727 1.00 28.11 270 TRP A CA 1
ATOM 3185 C C . TRP A 1 208 ? 109.577 123.576 92.178 1.00 29.69 270 TRP A C 1
ATOM 3186 O O . TRP A 1 208 ? 110.695 123.664 92.697 1.00 30.88 270 TRP A O 1
ATOM 3207 N N . GLY A 1 209 ? 108.460 123.867 92.845 1.00 31.02 271 GLY A N 1
ATOM 3208 C CA . GLY A 1 209 ? 108.531 124.287 94.234 1.00 20.51 271 GLY A CA 1
ATOM 3209 C C . GLY A 1 209 ? 109.115 123.214 95.130 1.00 16.80 271 GLY A C 1
ATOM 3210 O O . GLY A 1 209 ? 109.938 123.499 96.002 1.00 18.48 271 GLY A O 1
ATOM 3214 N N . LEU A 1 210 ? 108.698 121.965 94.928 1.00 27.84 272 LEU A N 1
ATOM 3215 C CA . LEU A 1 210 ? 109.247 120.872 95.721 1.00 33.11 272 LEU A CA 1
ATOM 3216 C C . LEU A 1 210 ? 110.745 120.728 95.493 1.00 24.32 272 LEU A C 1
ATOM 3217 O O . LEU A 1 210 ? 111.505 120.499 96.440 1.00 30.40 272 LEU A O 1
ATOM 3233 N N . ILE A 1 211 ? 111.192 120.856 94.241 1.00 25.60 273 ILE A N 1
ATOM 3234 C CA . ILE A 1 211 ? 112.608 120.681 93.948 1.00 16.72 273 ILE A CA 1
ATOM 3235 C C . ILE A 1 211 ? 113.440 121.871 94.406 1.00 23.81 273 ILE A C 1
ATOM 3236 O O . ILE A 1 211 ? 114.648 121.725 94.622 1.00 32.09 273 ILE A O 1
ATOM 3252 N N . THR A 1 212 ? 112.839 123.049 94.562 1.00 24.74 274 THR A N 1
ATOM 3253 C CA . THR A 1 212 ? 113.608 124.211 94.993 1.00 24.13 274 THR A CA 1
ATOM 3254 C C . THR A 1 212 ? 113.627 124.384 96.507 1.00 28.18 274 THR A C 1
ATOM 3255 O O . THR A 1 212 ? 114.656 124.775 97.065 1.00 35.12 274 THR A O 1
ATOM 3266 N N . LEU A 1 213 ? 112.516 124.107 97.192 1.00 27.46 275 LEU A N 1
ATOM 3267 C CA . LEU A 1 213 ? 112.492 124.289 98.638 1.00 23.54 275 LEU A CA 1
ATOM 3268 C C . LEU A 1 213 ? 113.286 123.213 99.363 1.00 16.73 275 LEU A C 1
ATOM 3269 O O . LEU A 1 213 ? 113.683 123.426 100.513 1.00 27.72 275 LEU A O 1
ATOM 3285 N N . THR A 1 214 ? 113.525 122.071 98.725 1.00 12.83 276 THR A N 1
ATOM 3286 C CA . THR A 1 214 ? 114.452 121.086 99.263 1.00 19.70 276 THR A CA 1
ATOM 3287 C C . THR A 1 214 ? 115.901 121.405 98.925 1.00 14.46 276 THR A C 1
ATOM 3288 O O . THR A 1 214 ? 116.802 120.746 99.453 1.00 26.37 276 THR A O 1
ATOM 3299 N N . THR A 1 215 ? 116.143 122.401 98.074 1.00 24.52 277 THR A N 1
ATOM 3300 C CA . THR A 1 215 ? 117.471 122.795 97.612 1.00 27.50 277 THR A CA 1
ATOM 3301 C C . THR A 1 215 ? 118.123 121.739 96.729 1.00 20.25 277 THR A C 1
ATOM 3302 O O . THR A 1 215 ? 119.343 121.744 96.558 1.00 40.12 277 THR A O 1
ATOM 3313 N N . ILE A 1 216 ? 117.337 120.826 96.159 1.00 19.98 278 ILE A N 1
ATOM 3314 C CA . ILE A 1 216 ? 117.887 119.873 95.200 1.00 21.53 278 ILE A CA 1
ATOM 3315 C C . ILE A 1 216 ? 118.283 120.589 93.913 1.00 19.57 278 ILE A C 1
ATOM 3316 O O . ILE A 1 216 ? 119.386 120.395 93.390 1.00 31.74 278 ILE A O 1
ATOM 3332 N N . GLY A 1 217 ? 117.396 121.430 93.391 1.00 13.54 279 GLY A N 1
ATOM 3333 C CA . GLY A 1 217 ? 117.705 122.271 92.251 1.00 18.37 279 GLY A CA 1
ATOM 3334 C C . GLY A 1 217 ? 118.219 121.546 91.023 1.00 24.24 279 GLY A C 1
ATOM 3335 O O . GLY A 1 217 ? 119.386 121.701 90.655 1.00 32.48 279 GLY A O 1
ATOM 3339 N N . TYR A 1 218 ? 117.362 120.758 90.373 1.00 34.20 280 TYR A N 1
ATOM 3340 C CA . TYR A 1 218 ? 117.773 120.080 89.147 1.00 25.30 280 TYR A CA 1
ATOM 3341 C C . TYR A 1 218 ? 118.165 121.078 88.068 1.00 34.77 280 TYR A C 1
ATOM 3342 O O . TYR A 1 218 ? 119.168 120.888 87.371 1.00 43.19 280 TYR A O 1
ATOM 3360 N N . GLY A 1 219 ? 117.383 122.140 87.908 1.00 35.90 281 GLY A N 1
ATOM 3361 C CA . GLY A 1 219 ? 117.562 123.077 86.821 1.00 30.18 281 GLY A CA 1
ATOM 3362 C C . GLY A 1 219 ? 116.664 122.841 85.627 1.00 35.17 281 GLY A C 1
ATOM 3363 O O . GLY A 1 219 ? 116.705 123.635 84.680 1.00 45.51 281 GLY A O 1
ATOM 3367 N N . ASP A 1 220 ? 115.858 121.778 85.637 1.00 44.08 282 ASP A N 1
ATOM 3368 C CA . ASP A 1 220 ? 114.930 121.543 84.537 1.00 40.89 282 ASP A CA 1
ATOM 3369 C C . ASP A 1 220 ? 113.871 122.635 84.453 1.00 44.34 282 ASP A C 1
ATOM 3370 O O . ASP A 1 220 ? 113.370 122.924 83.362 1.00 48.41 282 ASP A O 1
ATOM 3379 N N . LYS A 1 221 ? 113.518 123.244 85.582 1.00 40.70 283 LYS A N 1
ATOM 3380 C CA . LYS A 1 221 ? 112.558 124.337 85.628 1.00 34.63 283 LYS A CA 1
ATOM 3381 C C . LYS A 1 221 ? 113.098 125.442 86.520 1.00 37.16 283 LYS A C 1
ATOM 3382 O O . LYS A 1 221 ? 113.695 125.168 87.565 1.00 54.28 283 LYS A O 1
ATOM 3401 N N . TYR A 1 222 ? 112.889 126.687 86.109 1.00 37.16 284 TYR A N 1
ATOM 3402 C CA . TYR A 1 222 ? 113.252 127.827 86.939 1.00 36.90 284 TYR A CA 1
ATOM 3403 C C . TYR A 1 222 ? 112.623 129.099 86.382 1.00 40.71 284 TYR A C 1
ATOM 3404 O O . TYR A 1 222 ? 112.457 129.225 85.163 1.00 51.43 284 TYR A O 1
ATOM 3422 N N . PRO A 1 223 ? 112.259 130.055 87.232 1.00 34.33 285 PRO A N 1
ATOM 3423 C CA . PRO A 1 223 ? 111.605 131.268 86.733 1.00 32.74 285 PRO A CA 1
ATOM 3424 C C . PRO A 1 223 ? 112.533 132.090 85.853 1.00 41.94 285 PRO A C 1
ATOM 3425 O O . PRO A 1 223 ? 113.754 132.098 86.031 1.00 44.05 285 PRO A O 1
ATOM 3436 N N . GLN A 1 224 ? 111.933 132.790 84.888 1.00 63.71 286 GLN A N 1
ATOM 3437 C CA . GLN A 1 224 ? 112.697 133.594 83.943 1.00 63.02 286 GLN A CA 1
ATOM 3438 C C . GLN A 1 224 ? 112.172 135.023 83.871 1.00 62.90 286 GLN A C 1
ATOM 3439 O O . GLN A 1 224 ? 112.940 135.956 83.619 1.00 66.85 286 GLN A O 1
ATOM 3453 N N . THR A 1 225 ? 110.873 135.209 84.084 1.00 53.87 287 THR A N 1
ATOM 3454 C CA . THR A 1 225 ? 110.311 136.550 84.116 1.00 52.42 287 THR A CA 1
ATOM 3455 C C . THR A 1 225 ? 110.684 137.245 85.421 1.00 56.15 287 THR A C 1
ATOM 3456 O O . THR A 1 225 ? 111.000 136.606 86.427 1.00 63.24 287 THR A O 1
ATOM 3467 N N . TRP A 1 226 ? 110.639 138.578 85.400 1.00 51.27 288 TRP A N 1
ATOM 3468 C CA . TRP A 1 226 ? 111.012 139.329 86.592 1.00 50.41 288 TRP A CA 1
ATOM 3469 C C . TRP A 1 226 ? 110.051 139.060 87.744 1.00 52.58 288 TRP A C 1
ATOM 3470 O O . TRP A 1 226 ? 110.470 139.039 88.906 1.00 53.38 288 TRP A O 1
ATOM 3491 N N . ASN A 1 227 ? 108.769 138.843 87.447 1.00 59.02 289 ASN A N 1
ATOM 3492 C CA . ASN A 1 227 ? 107.812 138.514 88.500 1.00 53.97 289 ASN A CA 1
ATOM 3493 C C . ASN A 1 227 ? 108.216 137.241 89.230 1.00 59.34 289 ASN A C 1
ATOM 3494 O O . ASN A 1 227 ? 108.244 137.199 90.466 1.00 65.60 289 ASN A O 1
ATOM 3505 N N . GLY A 1 228 ? 108.515 136.183 88.476 1.00 46.69 290 GLY A N 1
ATOM 3506 C CA . GLY A 1 228 ? 108.849 134.916 89.105 1.00 45.54 290 GLY A CA 1
ATOM 3507 C C . GLY A 1 228 ? 110.090 135.012 89.966 1.00 52.41 290 GLY A C 1
ATOM 3508 O O . GLY A 1 228 ? 110.120 134.514 91.093 1.00 54.06 290 GLY A O 1
ATOM 3512 N N . ARG A 1 229 ? 111.133 135.658 89.445 1.00 33.62 291 ARG A N 1
ATOM 3513 C CA . ARG A 1 229 ? 112.367 135.795 90.208 1.00 32.41 291 ARG A CA 1
ATOM 3514 C C . ARG A 1 229 ? 112.151 136.646 91.452 1.00 37.51 291 ARG A C 1
ATOM 3515 O O . ARG A 1 229 ? 112.667 136.325 92.529 1.00 50.59 291 ARG A O 1
ATOM 3536 N N . LEU A 1 230 ? 111.376 137.725 91.327 1.00 41.77 292 LEU A N 1
ATOM 3537 C CA . LEU A 1 230 ? 111.107 138.580 92.478 1.00 37.82 292 LEU A CA 1
ATOM 3538 C C . LEU A 1 230 ? 110.354 137.822 93.565 1.00 44.56 292 LEU A C 1
ATOM 3539 O O . LEU A 1 230 ? 110.677 137.943 94.751 1.00 52.52 292 LEU A O 1
ATOM 3555 N N . LEU A 1 231 ? 109.347 137.035 93.183 1.00 49.38 293 LEU A N 1
ATOM 3556 C CA . LEU A 1 231 ? 108.578 136.297 94.182 1.00 51.59 293 LEU A CA 1
ATOM 3557 C C . LEU A 1 231 ? 109.407 135.178 94.803 1.00 54.86 293 LEU A C 1
ATOM 3558 O O . LEU A 1 231 ? 109.310 134.917 96.013 1.00 62.54 293 LEU A O 1
ATOM 3574 N N . ALA A 1 232 ? 110.225 134.506 93.991 1.00 46.05 294 ALA A N 1
ATOM 3575 C CA . ALA A 1 232 ? 111.100 133.474 94.527 1.00 44.58 294 ALA A CA 1
ATOM 3576 C C . ALA A 1 232 ? 112.066 134.057 95.547 1.00 54.15 294 ALA A C 1
ATOM 3577 O O . ALA A 1 232 ? 112.223 133.504 96.640 1.00 60.06 294 ALA A O 1
ATOM 3584 N N . ALA A 1 233 ? 112.673 135.207 95.234 1.00 47.46 295 ALA A N 1
ATOM 3585 C CA . ALA A 1 233 ? 113.682 135.790 96.113 1.00 49.67 295 ALA A CA 1
ATOM 3586 C C . ALA A 1 233 ? 113.220 135.891 97.560 1.00 52.13 295 ALA A C 1
ATOM 3587 O O . ALA A 1 233 ? 114.058 136.026 98.457 1.00 56.26 295 ALA A O 1
ATOM 3594 N N . THR A 1 234 ? 111.914 135.835 97.811 1.00 47.12 296 THR A N 1
ATOM 3595 C CA . THR A 1 234 ? 111.367 135.830 99.161 1.00 53.37 296 THR A CA 1
ATOM 3596 C C . THR A 1 234 ? 110.853 134.461 99.577 1.00 50.50 296 THR A C 1
ATOM 3597 O O . THR A 1 234 ? 111.206 133.948 100.657 1.00 55.17 296 THR A O 1
ATOM 3608 N N . PHE A 1 235 ? 110.013 133.848 98.740 1.00 53.09 297 PHE A N 1
ATOM 3609 C CA . PHE A 1 235 ? 109.346 132.629 99.175 1.00 54.70 297 PHE A CA 1
ATOM 3610 C C . PHE A 1 235 ? 110.322 131.466 99.283 1.00 52.93 297 PHE A C 1
ATOM 3611 O O . PHE A 1 235 ? 110.194 130.636 100.188 1.00 53.82 297 PHE A O 1
ATOM 3628 N N . THR A 1 236 ? 111.311 131.384 98.391 1.00 46.07 298 THR A N 1
ATOM 3629 C CA . THR A 1 236 ? 112.311 130.333 98.544 1.00 42.97 298 THR A CA 1
ATOM 3630 C C . THR A 1 236 ? 113.191 130.581 99.761 1.00 40.43 298 THR A C 1
ATOM 3631 O O . THR A 1 236 ? 113.587 129.625 100.434 1.00 49.92 298 THR A O 1
ATOM 3642 N N . LEU A 1 237 ? 113.488 131.842 100.074 1.00 41.73 299 LEU A N 1
ATOM 3643 C CA . LEU A 1 237 ? 114.269 132.124 101.273 1.00 48.43 299 LEU A CA 1
ATOM 3644 C C . LEU A 1 237 ? 113.559 131.611 102.516 1.00 44.57 299 LEU A C 1
ATOM 3645 O O . LEU A 1 237 ? 114.192 131.043 103.413 1.00 36.73 299 LEU A O 1
ATOM 3661 N N . ILE A 1 238 ? 112.243 131.803 102.592 1.00 43.09 300 ILE A N 1
ATOM 3662 C CA . ILE A 1 238 ? 111.502 131.284 103.743 1.00 45.30 300 ILE A CA 1
ATOM 3663 C C . ILE A 1 238 ? 111.420 129.755 103.692 1.00 44.96 300 ILE A C 1
ATOM 3664 O O . ILE A 1 238 ? 111.660 129.059 104.694 1.00 47.77 300 ILE A O 1
ATOM 3680 N N . GLY A 1 239 ? 111.086 129.212 102.520 1.00 38.52 301 GLY A N 1
ATOM 3681 C CA . GLY A 1 239 ? 110.801 127.791 102.419 1.00 36.75 301 GLY A CA 1
ATOM 3682 C C . GLY A 1 239 ? 112.017 126.913 102.634 1.00 40.01 301 GLY A C 1
ATOM 3683 O O . GLY A 1 239 ? 111.903 125.814 103.174 1.00 40.40 301 GLY A O 1
ATOM 3687 N N . VAL A 1 240 ? 113.192 127.366 102.196 1.00 38.87 302 VAL A N 1
ATOM 3688 C CA . VAL A 1 240 ? 114.394 126.555 102.360 1.00 28.81 302 VAL A CA 1
ATOM 3689 C C . VAL A 1 240 ? 114.664 126.315 103.839 1.00 38.00 302 VAL A C 1
ATOM 3690 O O . VAL A 1 240 ? 114.953 125.190 104.266 1.00 44.94 302 VAL A O 1
ATOM 3703 N N . SER A 1 241 ? 114.558 127.372 104.647 1.00 41.76 303 SER A N 1
ATOM 3704 C CA . SER A 1 241 ? 114.746 127.222 106.084 1.00 36.93 303 SER A CA 1
ATOM 3705 C C . SER A 1 241 ? 113.666 126.341 106.694 1.00 37.03 303 SER A C 1
ATOM 3706 O O . SER A 1 241 ? 113.962 125.454 107.508 1.00 44.06 303 SER A O 1
ATOM 3714 N N . PHE A 1 242 ? 112.405 126.566 106.319 1.00 40.35 304 PHE A N 1
ATOM 3715 C CA . PHE A 1 242 ? 111.353 125.759 106.932 1.00 37.11 304 PHE A CA 1
ATOM 3716 C C . PHE A 1 242 ? 111.340 124.319 106.435 1.00 32.27 304 PHE A C 1
ATOM 3717 O O . PHE A 1 242 ? 110.647 123.486 107.027 1.00 34.99 304 PHE A O 1
ATOM 3734 N N . PHE A 1 243 ? 112.084 124.005 105.377 1.00 37.37 305 PHE A N 1
ATOM 3735 C CA . PHE A 1 243 ? 112.250 122.627 104.933 1.00 27.78 305 PHE A CA 1
ATOM 3736 C C . PHE A 1 243 ? 113.488 121.977 105.529 1.00 31.30 305 PHE A C 1
ATOM 3737 O O . PHE A 1 243 ? 113.528 120.750 105.668 1.00 32.04 305 PHE A O 1
ATOM 3754 N N . ALA A 1 244 ? 114.506 122.771 105.862 1.00 31.96 306 ALA A N 1
ATOM 3755 C CA . ALA A 1 244 ? 115.661 122.243 106.574 1.00 31.57 306 ALA A CA 1
ATOM 3756 C C . ALA A 1 244 ? 115.397 122.064 108.063 1.00 35.78 306 ALA A C 1
ATOM 3757 O O . ALA A 1 244 ? 116.135 121.326 108.723 1.00 36.40 306 ALA A O 1
ATOM 3764 N N . LEU A 1 245 ? 114.368 122.718 108.602 1.00 41.75 307 LEU A N 1
ATOM 3765 C CA . LEU A 1 245 ? 114.100 122.648 110.039 1.00 40.04 307 LEU A CA 1
ATOM 3766 C C . LEU A 1 245 ? 113.996 121.231 110.590 1.00 37.08 307 LEU A C 1
ATOM 3767 O O . LEU A 1 245 ? 114.624 120.951 111.625 1.00 39.62 307 LEU A O 1
ATOM 3783 N N . PRO A 1 246 ? 113.230 120.311 109.993 1.00 46.86 308 PRO A N 1
ATOM 3784 C CA . PRO A 1 246 ? 113.028 119.004 110.644 1.00 45.55 308 PRO A CA 1
ATOM 3785 C C . PRO A 1 246 ? 114.316 118.248 110.928 1.00 44.70 308 PRO A C 1
ATOM 3786 O O . PRO A 1 246 ? 114.452 117.642 112.001 1.00 53.40 308 PRO A O 1
ATOM 3797 N N . ALA A 1 247 ? 115.272 118.267 109.998 1.00 45.40 309 ALA A N 1
ATOM 3798 C CA . ALA A 1 247 ? 116.524 117.557 110.222 1.00 45.01 309 ALA A CA 1
ATOM 3799 C C . ALA A 1 247 ? 117.289 118.154 111.394 1.00 46.66 309 ALA A C 1
ATOM 3800 O O . ALA A 1 247 ? 117.845 117.422 112.220 1.00 52.94 309 ALA A O 1
ATOM 3807 N N . GLY A 1 248 ? 117.333 119.484 111.482 1.00 35.84 310 GLY A N 1
ATOM 3808 C CA . GLY A 1 248 ? 117.992 120.113 112.612 1.00 33.10 310 GLY A CA 1
ATOM 3809 C C . GLY A 1 248 ? 117.317 119.783 113.928 1.00 41.82 310 GLY A C 1
ATOM 3810 O O . GLY A 1 248 ? 117.984 119.506 114.930 1.00 50.45 310 GLY A O 1
ATOM 3814 N N . ILE A 1 249 ? 115.983 119.799 113.942 1.00 38.35 311 ILE A N 1
ATOM 3815 C CA . ILE A 1 249 ? 115.253 119.461 115.160 1.00 36.96 311 ILE A CA 1
ATOM 3816 C C . ILE A 1 249 ? 115.602 118.048 115.607 1.00 34.56 311 ILE A C 1
ATOM 3817 O O . ILE A 1 249 ? 115.901 117.805 116.781 1.00 48.76 311 ILE A O 1
ATOM 3833 N N . LEU A 1 250 ? 115.583 117.095 114.672 1.00 35.03 312 LEU A N 1
ATOM 3834 C CA . LEU A 1 250 ? 115.841 115.707 115.043 1.00 40.36 312 LEU A CA 1
ATOM 3835 C C . LEU A 1 250 ? 117.292 115.500 115.468 1.00 42.01 312 LEU A C 1
ATOM 3836 O O . LEU A 1 250 ? 117.567 114.737 116.401 1.00 42.40 312 LEU A O 1
ATOM 3852 N N . GLY A 1 251 ? 118.235 116.169 114.802 1.00 32.36 313 GLY A N 1
ATOM 3853 C CA . GLY A 1 251 ? 119.626 116.049 115.206 1.00 28.15 313 GLY A CA 1
ATOM 3854 C C . GLY A 1 251 ? 119.873 116.593 116.600 1.00 39.36 313 GLY A C 1
ATOM 3855 O O . GLY A 1 251 ? 120.563 115.967 117.413 1.00 47.42 313 GLY A O 1
ATOM 3859 N N . SER A 1 252 ? 119.310 117.766 116.899 1.00 39.69 314 SER A N 1
ATOM 3860 C CA . SER A 1 252 ? 119.442 118.315 118.242 1.00 37.23 314 SER A CA 1
ATOM 3861 C C . SER A 1 252 ? 118.764 117.414 119.265 1.00 41.49 314 SER A C 1
ATOM 3862 O O . SER A 1 252 ? 119.265 117.249 120.382 1.00 46.48 314 SER A O 1
ATOM 3870 N N . GLY A 1 253 ? 117.623 116.825 118.906 1.00 36.76 315 GLY A N 1
ATOM 3871 C CA . GLY A 1 253 ? 116.980 115.885 119.807 1.00 34.49 315 GLY A CA 1
ATOM 3872 C C . GLY A 1 253 ? 117.872 114.704 120.133 1.00 40.39 315 GLY A C 1
ATOM 3873 O O . GLY A 1 253 ? 118.010 114.315 121.295 1.00 56.10 315 GLY A O 1
ATOM 3877 N N . PHE A 1 254 ? 118.497 114.121 119.108 1.00 34.83 316 PHE A N 1
ATOM 3878 C CA . PHE A 1 254 ? 119.400 112.997 119.339 1.00 35.20 316 PHE A CA 1
ATOM 3879 C C . PHE A 1 254 ? 120.569 113.402 120.229 1.00 41.49 316 PHE A C 1
ATOM 3880 O O . PHE A 1 254 ? 120.935 112.673 121.161 1.00 54.27 316 PHE A O 1
ATOM 3897 N N . ALA A 1 255 ? 121.168 114.562 119.960 1.00 37.65 317 ALA A N 1
ATOM 3898 C CA . ALA A 1 255 ? 122.319 114.989 120.753 1.00 41.78 317 ALA A CA 1
ATOM 3899 C C . ALA A 1 255 ? 121.932 115.237 122.208 1.00 49.03 317 ALA A C 1
ATOM 3900 O O . ALA A 1 255 ? 122.655 114.837 123.130 1.00 49.13 317 ALA A O 1
ATOM 3907 N N . LEU A 1 256 ? 120.795 115.897 122.438 1.00 52.83 318 LEU A N 1
ATOM 3908 C CA . LEU A 1 256 ? 120.353 116.151 123.805 1.00 49.95 318 LEU A CA 1
ATOM 3909 C C . LEU A 1 256 ? 120.019 114.850 124.522 1.00 56.56 318 LEU A C 1
ATOM 3910 O O . LEU A 1 256 ? 120.288 114.704 125.721 1.00 65.75 318 LEU A O 1
ATOM 3926 N N . LYS A 1 257 ? 119.417 113.898 123.808 1.00 56.33 319 LYS A N 1
ATOM 3927 C CA . LYS A 1 257 ? 119.138 112.601 124.408 1.00 58.65 319 LYS A CA 1
ATOM 3928 C C . LYS A 1 257 ? 120.428 111.914 124.831 1.00 60.93 319 LYS A C 1
ATOM 3929 O O . LYS A 1 257 ? 120.500 111.331 125.918 1.00 68.41 319 LYS A O 1
ATOM 3948 N N . VAL A 1 258 ? 121.462 111.975 123.989 1.00 53.82 320 VAL A N 1
ATOM 3949 C CA . VAL A 1 258 ? 122.745 111.395 124.377 1.00 56.50 320 VAL A CA 1
ATOM 3950 C C . VAL A 1 258 ? 123.292 112.086 125.615 1.00 56.75 320 VAL A C 1
ATOM 3951 O O . VAL A 1 258 ? 123.798 111.432 126.533 1.00 60.93 320 VAL A O 1
ATOM 3964 N N . GLN A 1 259 ? 123.231 113.417 125.651 1.00 69.11 321 GLN A N 1
ATOM 3965 C CA . GLN A 1 259 ? 123.765 114.139 126.801 1.00 72.40 321 GLN A CA 1
ATOM 3966 C C . GLN A 1 259 ? 123.060 113.713 128.084 1.00 74.10 321 GLN A C 1
ATOM 3967 O O . GLN A 1 259 ? 123.708 113.406 129.096 1.00 77.07 321 GLN A O 1
ATOM 3981 N N . GLU A 1 260 ? 121.726 113.688 128.058 1.00 82.03 322 GLU A N 1
ATOM 3982 C CA . GLU A 1 260 ? 120.976 113.331 129.258 1.00 79.60 322 GLU A CA 1
ATOM 3983 C C . GLU A 1 260 ? 121.238 111.887 129.661 1.00 79.56 322 GLU A C 1
ATOM 3984 O O . GLU A 1 260 ? 121.408 111.593 130.849 1.00 87.46 322 GLU A O 1
ATOM 3996 N N . GLN A 1 261 ? 121.290 110.973 128.690 1.00 78.22 323 GLN A N 1
ATOM 3997 C CA . GLN A 1 261 ? 121.559 109.576 129.008 1.00 80.87 323 GLN A CA 1
ATOM 3998 C C . GLN A 1 261 ? 122.939 109.412 129.626 1.00 80.78 323 GLN A C 1
ATOM 3999 O O . GLN A 1 261 ? 123.109 108.665 130.596 1.00 85.43 323 GLN A O 1
ATOM 4013 N N . HIS A 1 262 ? 123.937 110.103 129.078 1.00 84.78 324 HIS A N 1
ATOM 4014 C CA . HIS A 1 262 ? 125.293 109.988 129.598 1.00 85.12 324 HIS A CA 1
ATOM 4015 C C . HIS A 1 262 ? 125.377 110.523 131.020 1.00 89.82 324 HIS A C 1
ATOM 4016 O O . HIS A 1 262 ? 125.973 109.889 131.898 1.00 89.71 324 HIS A O 1
ATOM 4030 N N . ARG A 1 263 ? 124.774 111.690 131.272 1.00 107.71 325 ARG A N 1
ATOM 4031 C CA . ARG A 1 263 ? 124.815 112.234 132.626 1.00 107.57 325 ARG A CA 1
ATOM 4032 C C . ARG A 1 263 ? 124.077 111.321 133.600 1.00 107.89 325 ARG A C 1
ATOM 4033 O O . ARG A 1 263 ? 124.549 111.084 134.719 1.00 109.46 325 ARG A O 1
ATOM 4054 N N . GLN A 1 264 ? 122.925 110.786 133.189 1.00 106.34 326 GLN A N 1
ATOM 4055 C CA . GLN A 1 264 ? 122.163 109.909 134.072 1.00 106.68 326 GLN A CA 1
ATOM 4056 C C . GLN A 1 264 ? 122.941 108.639 134.390 1.00 107.34 326 GLN A C 1
ATOM 4057 O O . GLN A 1 264 ? 122.957 108.185 135.540 1.00 109.06 326 GLN A O 1
ATOM 4071 N N . LYS A 1 265 ? 123.592 108.047 133.387 1.00 118.09 327 LYS A N 1
ATOM 4072 C CA . LYS A 1 265 ? 124.363 106.835 133.630 1.00 118.33 327 LYS A CA 1
ATOM 4073 C C . LYS A 1 265 ? 125.584 107.125 134.493 1.00 118.56 327 LYS A C 1
ATOM 4074 O O . LYS A 1 265 ? 125.981 106.290 135.313 1.00 119.78 327 LYS A O 1
ATOM 4093 N N . HIS A 1 266 ? 126.198 108.299 134.323 1.00 120.23 328 HIS A N 1
ATOM 4094 C CA . HIS A 1 266 ? 127.313 108.661 135.189 1.00 122.64 328 HIS A CA 1
ATOM 4095 C C . HIS A 1 266 ? 126.853 108.868 136.625 1.00 121.09 328 HIS A C 1
ATOM 4096 O O . HIS A 1 266 ? 127.606 108.582 137.563 1.00 119.40 328 HIS A O 1
ATOM 4110 N N . PHE A 1 267 ? 125.627 109.361 136.818 1.00 126.46 329 PHE A N 1
ATOM 4111 C CA . PHE A 1 267 ? 125.080 109.451 138.168 1.00 126.64 329 PHE A CA 1
ATOM 4112 C C . PHE A 1 267 ? 124.973 108.070 138.804 1.00 127.41 329 PHE A C 1
ATOM 4113 O O . PHE A 1 267 ? 125.299 107.895 139.984 1.00 127.66 329 PHE A O 1
ATOM 4130 N N . GLU A 1 268 ? 124.519 107.081 138.040 1.00 125.86 330 GLU A N 1
ATOM 4131 C CA . GLU A 1 268 ? 124.436 105.705 138.521 1.00 127.05 330 GLU A CA 1
ATOM 4132 C C . GLU A 1 268 ? 124.816 104.725 137.416 1.00 124.65 330 GLU A C 1
ATOM 4133 O O . GLU A 1 268 ? 124.140 103.718 137.205 1.00 123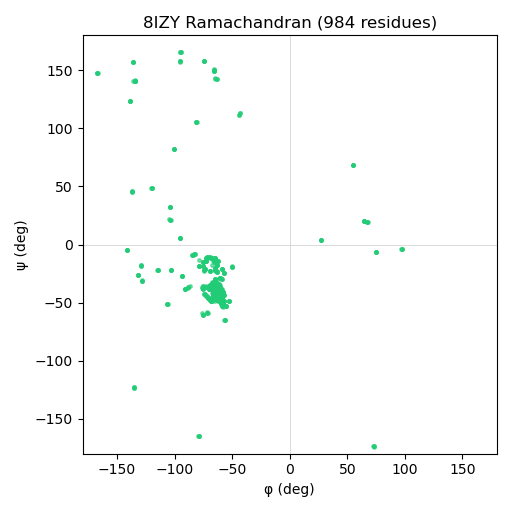.34 330 GLU A O 1
ATOM 4145 N N . ARG B 1 8 ? 174.871 135.401 131.285 1.00 139.06 70 ARG B N 1
ATOM 4146 C CA . ARG B 1 8 ? 173.983 135.431 130.129 1.00 140.55 70 ARG B CA 1
ATOM 4147 C C . ARG B 1 8 ? 173.271 134.094 129.958 1.00 140.78 70 ARG B C 1
ATOM 4148 O O . ARG B 1 8 ? 173.393 133.441 128.921 1.00 139.86 70 ARG B O 1
ATOM 4168 N N . ASN B 1 9 ? 172.527 133.693 130.987 1.00 142.53 71 ASN B N 1
ATOM 4169 C CA . ASN B 1 9 ? 171.761 132.453 130.955 1.00 142.53 71 ASN B CA 1
ATOM 4170 C C . ASN B 1 9 ? 170.306 132.618 131.359 1.00 141.81 71 ASN B C 1
ATOM 4171 O O . ASN B 1 9 ? 169.503 131.727 131.056 1.00 140.83 71 ASN B O 1
ATOM 4182 N N . ALA B 1 10 ? 169.935 133.708 132.032 1.00 143.96 72 ALA B N 1
ATOM 4183 C CA . ALA B 1 10 ? 168.524 133.965 132.296 1.00 143.84 72 ALA B CA 1
ATOM 4184 C C . ALA B 1 10 ? 167.784 134.290 131.005 1.00 144.77 72 ALA B C 1
ATOM 4185 O O . ALA B 1 10 ? 166.719 133.726 130.727 1.00 143.46 72 ALA B O 1
ATOM 4192 N N . PHE B 1 11 ? 168.342 135.196 130.197 1.00 142.43 73 PHE B N 1
ATOM 4193 C CA . PHE B 1 11 ? 167.741 135.506 128.904 1.00 140.71 73 PHE B CA 1
ATOM 4194 C C . PHE B 1 11 ? 167.747 134.285 127.993 1.00 138.22 73 PHE B C 1
ATOM 4195 O O . PHE B 1 11 ? 166.790 134.053 127.247 1.00 137.05 73 PHE B O 1
ATOM 4212 N N . TYR B 1 12 ? 168.828 133.504 128.029 1.00 127.38 74 TYR B N 1
ATOM 4213 C CA . TYR B 1 12 ? 168.905 132.287 127.230 1.00 126.44 74 TYR B CA 1
ATOM 4214 C C . TYR B 1 12 ? 167.722 131.371 127.521 1.00 127.14 74 TYR B C 1
ATOM 4215 O O . TYR B 1 12 ? 166.996 130.954 126.610 1.00 127.59 74 TYR B O 1
ATOM 4233 N N . ARG B 1 13 ? 167.502 131.065 128.801 1.00 132.57 75 ARG B N 1
ATOM 4234 C CA . ARG B 1 13 ? 166.422 130.155 129.162 1.00 132.53 75 ARG B CA 1
ATOM 4235 C C . ARG B 1 13 ? 165.059 130.783 128.902 1.00 132.60 75 ARG B C 1
ATOM 4236 O O . ARG B 1 13 ? 164.125 130.090 128.486 1.00 134.86 75 ARG B O 1
ATOM 4257 N N . LYS B 1 14 ? 164.920 132.086 129.145 1.00 123.99 76 LYS B N 1
ATOM 4258 C CA . LYS B 1 14 ? 163.658 132.761 128.861 1.00 125.67 76 LYS B CA 1
ATOM 4259 C C . LYS B 1 14 ? 163.295 132.604 127.388 1.00 126.86 76 LYS B C 1
ATOM 4260 O O . LYS B 1 14 ? 162.185 132.174 127.045 1.00 124.15 76 LYS B O 1
ATOM 4279 N N . LEU B 1 15 ? 164.236 132.935 126.500 1.00 129.91 77 LEU B N 1
ATOM 4280 C CA . LEU B 1 15 ? 163.975 132.832 125.070 1.00 125.56 77 LEU B CA 1
ATOM 4281 C C . LEU B 1 15 ? 163.702 131.394 124.662 1.00 123.20 77 LEU B C 1
ATOM 4282 O O . LEU B 1 15 ? 162.791 131.136 123.869 1.00 124.05 77 LEU B O 1
ATOM 4298 N N . GLN B 1 16 ? 164.478 130.441 125.182 1.00 111.74 78 GLN B N 1
ATOM 4299 C CA . GLN B 1 16 ? 164.262 129.048 124.805 1.00 111.15 78 GLN B CA 1
ATOM 4300 C C . GLN B 1 16 ? 162.874 128.580 125.228 1.00 110.99 78 GLN B C 1
ATOM 4301 O O . GLN B 1 16 ? 162.154 127.948 124.447 1.00 112.06 78 GLN B O 1
ATOM 4315 N N . ASN B 1 17 ? 162.475 128.902 126.460 1.00 116.29 79 ASN B N 1
ATOM 4316 C CA . ASN B 1 17 ? 161.143 128.543 126.936 1.00 115.61 79 ASN B CA 1
ATOM 4317 C C . ASN B 1 17 ? 160.063 129.138 126.045 1.00 115.71 79 ASN B C 1
ATOM 4318 O O . ASN B 1 17 ? 159.161 128.429 125.580 1.00 116.94 79 ASN B O 1
ATOM 4329 N N . PHE B 1 18 ? 160.136 130.447 125.799 1.00 108.58 80 PHE B N 1
ATOM 4330 C CA . PHE B 1 18 ? 159.082 131.103 125.034 1.00 108.88 80 PHE B CA 1
ATOM 4331 C C . PHE B 1 18 ? 159.017 130.557 123.614 1.00 108.16 80 PHE B C 1
ATOM 4332 O O . PHE B 1 18 ? 157.927 130.311 123.084 1.00 105.66 80 PHE B O 1
ATOM 4349 N N . LEU B 1 19 ? 160.176 130.357 122.983 1.00 103.01 81 LEU B N 1
ATOM 4350 C CA . LEU B 1 19 ? 160.198 129.870 121.610 1.00 98.66 81 LEU B CA 1
ATOM 4351 C C . LEU B 1 19 ? 159.674 128.445 121.520 1.00 97.65 81 LEU B C 1
ATOM 4352 O O . LEU B 1 19 ? 158.933 128.114 120.590 1.00 100.60 81 LEU B O 1
ATOM 4368 N N . TYR B 1 20 ? 160.048 127.579 122.465 1.00 100.84 82 TYR B N 1
ATOM 4369 C CA . TYR B 1 20 ? 159.519 126.220 122.439 1.00 100.07 82 TYR B CA 1
ATOM 4370 C C . TYR B 1 20 ? 158.013 126.224 122.646 1.00 99.57 82 TYR B C 1
ATOM 4371 O O . TYR B 1 20 ? 157.284 125.483 121.976 1.00 99.81 82 TYR B O 1
ATOM 4389 N N . ASN B 1 21 ? 157.522 127.058 123.566 1.00 102.85 83 ASN B N 1
ATOM 4390 C CA . ASN B 1 21 ? 156.083 127.114 123.799 1.00 103.31 83 ASN B CA 1
ATOM 4391 C C . ASN B 1 21 ? 155.342 127.598 122.559 1.00 103.43 83 ASN B C 1
ATOM 4392 O O . ASN B 1 21 ? 154.293 127.049 122.200 1.00 101.96 83 ASN B O 1
ATOM 4403 N N . VAL B 1 22 ? 155.867 128.627 121.892 1.00 102.34 84 VAL B N 1
ATOM 4404 C CA . VAL B 1 22 ? 155.201 129.164 120.708 1.00 101.87 84 VAL B CA 1
ATOM 4405 C C . VAL B 1 22 ? 155.244 128.152 119.570 1.00 98.86 84 VAL B C 1
ATOM 4406 O O . VAL B 1 22 ? 154.235 127.897 118.903 1.00 95.54 84 VAL B O 1
ATOM 4419 N N . LEU B 1 23 ? 156.417 127.568 119.327 1.00 92.56 85 LEU B N 1
ATOM 4420 C CA . LEU B 1 23 ? 156.576 126.655 118.203 1.00 88.00 85 LEU B CA 1
ATOM 4421 C C . LEU B 1 23 ? 155.903 125.318 118.483 1.00 89.50 85 LEU B C 1
ATOM 4422 O O . LEU B 1 23 ? 155.246 124.751 117.604 1.00 89.69 85 LEU B O 1
ATOM 4438 N N . GLU B 1 24 ? 156.055 124.801 119.698 1.00 105.74 86 GLU B N 1
ATOM 4439 C CA . GLU B 1 24 ? 155.294 123.642 120.142 1.00 104.73 86 GLU B CA 1
ATOM 4440 C C . GLU B 1 24 ? 153.896 124.121 120.529 1.00 106.70 86 GLU B C 1
ATOM 4441 O O . GLU B 1 24 ? 153.483 125.227 120.172 1.00 110.53 86 GLU B O 1
ATOM 4453 N N . ARG B 1 25 ? 153.146 123.287 121.254 1.00 100.49 87 ARG B N 1
ATOM 4454 C CA . ARG B 1 25 ? 151.725 123.530 121.487 1.00 103.08 87 ARG B CA 1
ATOM 4455 C C . ARG B 1 25 ? 151.484 125.001 121.823 1.00 101.86 87 ARG B C 1
ATOM 4456 O O . ARG B 1 25 ? 151.976 125.500 122.843 1.00 100.28 87 ARG B O 1
ATOM 4477 N N . PRO B 1 26 ? 150.803 125.743 120.953 1.00 95.12 88 PRO B N 1
ATOM 4478 C CA . PRO B 1 26 ? 150.435 127.123 121.269 1.00 95.28 88 PRO B CA 1
ATOM 4479 C C . PRO B 1 26 ? 149.026 127.217 121.840 1.00 96.85 88 PRO B C 1
ATOM 4480 O O . PRO B 1 26 ? 148.227 126.281 121.761 1.00 98.84 88 PRO B O 1
ATOM 4491 N N . ARG B 1 27 ? 148.732 128.380 122.422 1.00 97.07 89 ARG B N 1
ATOM 4492 C CA . ARG B 1 27 ? 147.435 128.586 123.057 1.00 101.33 89 ARG B CA 1
ATOM 4493 C C . ARG B 1 27 ? 146.788 129.903 122.644 1.00 100.51 89 ARG B C 1
ATOM 4494 O O . ARG B 1 27 ? 145.558 130.026 122.669 1.00 102.88 89 ARG B O 1
ATOM 4515 N N . GLY B 1 28 ? 147.595 130.890 122.262 1.00 87.84 90 GLY B N 1
ATOM 4516 C CA . GLY B 1 28 ? 147.084 132.225 122.018 1.00 88.43 90 GLY B CA 1
ATOM 4517 C C . GLY B 1 28 ? 147.615 132.875 120.760 1.00 91.11 90 GLY B C 1
ATOM 4518 O O . GLY B 1 28 ? 147.476 132.335 119.659 1.00 96.28 90 GLY B O 1
ATOM 4522 N N . TRP B 1 29 ? 148.235 134.047 120.919 1.00 93.43 91 TRP B N 1
ATOM 4523 C CA . TRP B 1 29 ? 148.752 134.791 119.777 1.00 92.76 91 TRP B CA 1
ATOM 4524 C C . TRP B 1 29 ? 149.842 134.028 119.040 1.00 93.42 91 TRP B C 1
ATOM 4525 O O . TRP B 1 29 ? 150.195 134.404 117.917 1.00 92.73 91 TRP B O 1
ATOM 4546 N N . ALA B 1 30 ? 150.390 132.974 119.645 1.00 89.84 92 ALA B N 1
ATOM 4547 C CA . ALA B 1 30 ? 151.368 132.151 118.945 1.00 89.35 92 ALA B CA 1
ATOM 4548 C C . ALA B 1 30 ? 150.790 131.600 117.650 1.00 91.23 92 ALA B C 1
ATOM 4549 O O . ALA B 1 30 ? 151.532 131.274 116.716 1.00 89.27 92 ALA B O 1
ATOM 4556 N N . PHE B 1 31 ? 149.462 131.486 117.576 1.00 89.03 93 PHE B N 1
ATOM 4557 C CA . PHE B 1 31 ? 148.826 130.983 116.365 1.00 83.74 93 PHE B CA 1
ATOM 4558 C C . PHE B 1 31 ? 149.009 131.929 115.187 1.00 84.86 93 PHE B C 1
ATOM 4559 O O . PHE B 1 31 ? 148.758 131.542 114.043 1.00 90.18 93 PHE B O 1
ATOM 4576 N N . ILE B 1 32 ? 149.437 133.169 115.435 1.00 83.18 94 ILE B N 1
ATOM 4577 C CA . ILE B 1 32 ? 149.634 134.121 114.341 1.00 84.50 94 ILE B CA 1
ATOM 4578 C C . ILE B 1 32 ? 150.732 133.627 113.404 1.00 83.81 94 ILE B C 1
ATOM 4579 O O . ILE B 1 32 ? 150.599 133.667 112.174 1.00 88.21 94 ILE B O 1
ATOM 4595 N N . TYR B 1 33 ? 151.839 133.159 113.979 1.00 66.07 95 TYR B N 1
ATOM 4596 C CA . TYR B 1 33 ? 152.939 132.651 113.167 1.00 70.03 95 TYR B CA 1
ATOM 4597 C C . TYR B 1 33 ? 152.509 131.422 112.374 1.00 74.64 95 TYR B C 1
ATOM 4598 O O . TYR B 1 33 ? 152.850 131.270 111.192 1.00 78.36 95 TYR B O 1
ATOM 4616 N N . HIS B 1 34 ? 151.757 130.526 113.019 1.00 82.84 96 HIS B N 1
ATOM 4617 C CA . HIS B 1 34 ? 151.252 129.345 112.330 1.00 83.24 96 HIS B CA 1
ATOM 4618 C C . HIS B 1 34 ? 150.336 129.744 111.180 1.00 81.97 96 HIS B C 1
ATOM 4619 O O . HIS B 1 34 ? 150.386 129.156 110.096 1.00 84.69 96 HIS B O 1
ATOM 4633 N N . ALA B 1 35 ? 149.493 130.752 111.402 1.00 71.98 97 ALA B N 1
ATOM 4634 C CA . ALA B 1 35 ? 148.605 131.230 110.351 1.00 71.00 97 ALA B CA 1
ATOM 4635 C C . ALA B 1 35 ? 149.399 131.789 109.180 1.00 75.71 97 ALA B C 1
ATOM 4636 O O . ALA B 1 35 ? 149.056 131.559 108.017 1.00 82.78 97 ALA B O 1
ATOM 4643 N N . TYR B 1 36 ? 150.466 132.534 109.468 1.00 83.38 98 TYR B N 1
ATOM 4644 C CA . TYR B 1 36 ? 151.271 133.107 108.391 1.00 83.62 98 TYR B CA 1
ATOM 4645 C C . TYR B 1 36 ? 151.959 132.017 107.573 1.00 83.39 98 TYR B C 1
ATOM 4646 O O . TYR B 1 36 ? 151.971 132.063 106.335 1.00 89.62 98 TYR B O 1
ATOM 4664 N N . VAL B 1 37 ? 152.538 131.021 108.247 1.00 71.47 99 VAL B N 1
ATOM 4665 C CA . VAL B 1 37 ? 153.207 129.952 107.506 1.00 77.99 99 VAL B CA 1
ATOM 4666 C C . VAL B 1 37 ? 152.187 129.140 106.712 1.00 79.79 99 VAL B C 1
ATOM 4667 O O . VAL B 1 37 ? 152.452 128.714 105.577 1.00 84.20 99 VAL B O 1
ATOM 4680 N N . PHE B 1 38 ? 150.998 128.927 107.285 1.00 72.19 100 PHE B N 1
ATOM 4681 C CA . PHE B 1 38 ? 149.938 128.254 106.547 1.00 71.00 100 PHE B CA 1
ATOM 4682 C C . PHE B 1 38 ? 149.557 129.049 105.309 1.00 72.46 100 PHE B C 1
ATOM 4683 O O . PHE B 1 38 ? 149.312 128.479 104.243 1.00 79.30 100 PHE B O 1
ATOM 4700 N N . LEU B 1 39 ? 149.464 130.372 105.443 1.00 59.86 101 LEU B N 1
ATOM 4701 C CA . LEU B 1 39 ? 149.119 131.210 104.303 1.00 60.71 101 LEU B CA 1
ATOM 4702 C C . LEU B 1 39 ? 150.168 131.089 103.210 1.00 65.72 101 LEU B C 1
ATOM 4703 O O . LEU B 1 39 ? 149.844 131.030 102.020 1.00 73.09 101 LEU B O 1
ATOM 4719 N N . LEU B 1 40 ? 151.441 131.048 103.600 1.00 69.81 102 LEU B N 1
ATOM 4720 C CA . LEU B 1 40 ? 152.504 130.885 102.613 1.00 71.57 102 LEU B CA 1
ATOM 4721 C C . LEU B 1 40 ? 152.365 129.561 101.864 1.00 74.85 102 LEU B C 1
ATOM 4722 O O . LEU B 1 40 ? 152.415 129.519 100.627 1.00 80.06 102 LEU B O 1
ATOM 4738 N N . VAL B 1 41 ? 152.182 128.461 102.600 1.00 68.05 103 VAL B N 1
ATOM 4739 C CA . VAL B 1 41 ? 152.079 127.160 101.937 1.00 71.59 103 VAL B CA 1
ATOM 4740 C C . VAL B 1 41 ? 150.819 127.093 101.079 1.00 73.39 103 VAL B C 1
ATOM 4741 O O . VAL B 1 41 ? 150.807 126.473 100.008 1.00 78.41 103 VAL B O 1
ATOM 4754 N N . PHE B 1 42 ? 149.736 127.727 101.534 1.00 59.12 104 PHE B N 1
ATOM 4755 C CA . PHE B 1 42 ? 148.499 127.752 100.763 1.00 58.48 104 PHE B CA 1
ATOM 4756 C C . PHE B 1 42 ? 148.684 128.522 99.462 1.00 59.87 104 PHE B C 1
ATOM 4757 O O . PHE B 1 42 ? 148.162 128.132 98.412 1.00 62.59 104 PHE B O 1
ATOM 4774 N N . SER B 1 43 ? 149.420 129.634 99.518 1.00 53.90 105 SER B N 1
ATOM 4775 C CA . SER B 1 43 ? 149.738 130.372 98.302 1.00 56.19 105 SER B CA 1
ATOM 4776 C C . SER B 1 43 ? 150.555 129.508 97.352 1.00 58.97 105 SER B C 1
ATOM 4777 O O . SER B 1 43 ? 150.339 129.521 96.135 1.00 61.89 105 SER B O 1
ATOM 4785 N N . CYS B 1 44 ? 151.505 128.747 97.896 1.00 65.52 106 CYS B N 1
ATOM 4786 C CA . CYS B 1 44 ? 152.277 127.827 97.064 1.00 65.19 106 CYS B CA 1
ATOM 4787 C C . CYS B 1 44 ? 151.363 126.819 96.373 1.00 67.96 106 CYS B C 1
ATOM 4788 O O . CYS B 1 44 ? 151.504 126.546 95.174 1.00 72.44 106 CYS B O 1
ATOM 4796 N N . LEU B 1 45 ? 150.413 126.258 97.122 1.00 55.82 107 LEU B N 1
ATOM 4797 C CA . LEU B 1 45 ? 149.490 125.280 96.553 1.00 54.09 107 LEU B CA 1
ATOM 4798 C C . LEU B 1 45 ? 148.643 125.899 95.446 1.00 55.38 107 LEU B C 1
ATOM 4799 O O . LEU B 1 45 ? 148.440 125.294 94.384 1.00 60.33 107 LEU B O 1
ATOM 4815 N N . VAL B 1 46 ? 148.130 127.107 95.682 1.00 48.95 108 VAL B N 1
ATOM 4816 C CA . VAL B 1 46 ? 147.279 127.758 94.688 1.00 45.88 108 VAL B CA 1
ATOM 4817 C C . VAL B 1 46 ? 148.079 128.069 93.430 1.00 48.52 108 VAL B C 1
ATOM 4818 O O . VAL B 1 46 ? 147.581 127.938 92.306 1.00 51.46 108 VAL B O 1
ATOM 4831 N N . LEU B 1 47 ? 149.331 128.500 93.598 1.00 60.02 109 LEU B N 1
ATOM 4832 C CA . LEU B 1 47 ? 150.170 128.764 92.435 1.00 57.55 109 LEU B CA 1
ATOM 4833 C C . LEU B 1 47 ? 150.447 127.485 91.658 1.00 61.73 109 LEU B C 1
ATOM 4834 O O . LEU B 1 47 ? 150.480 127.498 90.423 1.00 67.58 109 LEU B O 1
ATOM 4850 N N . SER B 1 48 ? 150.655 126.369 92.357 1.00 62.31 110 SER B N 1
ATOM 4851 C CA . SER B 1 48 ? 150.811 125.099 91.652 1.00 65.12 110 SER B CA 1
ATOM 4852 C C . SER B 1 48 ? 149.553 124.755 90.86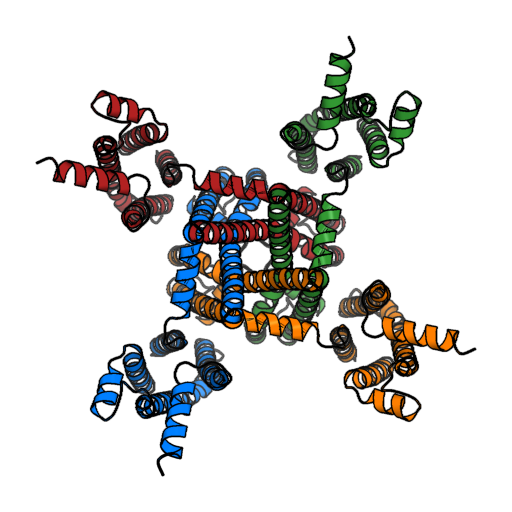2 1.00 67.62 110 SER B C 1
ATOM 4853 O O . SER B 1 48 ? 149.629 124.326 89.700 1.00 68.75 110 SER B O 1
ATOM 4861 N N . VAL B 1 49 ? 148.382 124.945 91.472 1.00 57.17 111 VAL B N 1
ATOM 4862 C CA . VAL B 1 49 ? 147.130 124.644 90.782 1.00 51.45 111 VAL B CA 1
ATOM 4863 C C . VAL B 1 49 ? 146.992 125.504 89.534 1.00 52.36 111 VAL B C 1
ATOM 4864 O O . VAL B 1 49 ? 146.555 125.030 88.479 1.00 55.94 111 VAL B O 1
ATOM 4877 N N . PHE B 1 50 ? 147.356 126.784 89.631 1.00 53.48 112 PHE B N 1
ATOM 4878 C CA . PHE B 1 50 ? 147.361 127.635 88.448 1.00 51.90 112 PHE B CA 1
ATOM 4879 C C . PHE B 1 50 ? 148.368 127.162 87.409 1.00 55.47 112 PHE B C 1
ATOM 4880 O O . PHE B 1 50 ? 148.086 127.241 86.209 1.00 66.91 112 PHE B O 1
ATOM 4897 N N . SER B 1 51 ? 149.531 126.677 87.839 1.00 71.01 113 SER B N 1
ATOM 4898 C CA . SER B 1 51 ? 150.522 126.140 86.917 1.00 73.58 113 SER B CA 1
ATOM 4899 C C . SER B 1 51 ? 150.061 124.857 86.244 1.00 72.18 113 SER B C 1
ATOM 4900 O O . SER B 1 51 ? 150.635 124.476 85.219 1.00 69.70 113 SER B O 1
ATOM 4908 N N . THR B 1 52 ? 149.049 124.181 86.789 1.00 79.69 114 THR B N 1
ATOM 4909 C CA . THR B 1 52 ? 148.501 123.015 86.102 1.00 78.91 114 THR B CA 1
ATOM 4910 C C . THR B 1 52 ? 147.888 123.377 84.753 1.00 73.44 114 THR B C 1
ATOM 4911 O O . THR B 1 52 ? 147.676 122.483 83.927 1.00 74.31 114 THR B O 1
ATOM 4922 N N . ILE B 1 53 ? 147.593 124.654 84.516 1.00 75.30 115 ILE B N 1
ATOM 4923 C CA . ILE B 1 53 ? 146.982 125.111 83.272 1.00 76.28 115 ILE B CA 1
ATOM 4924 C C . ILE B 1 53 ? 148.078 125.586 82.328 1.00 80.66 115 ILE B C 1
ATOM 4925 O O . ILE B 1 53 ? 149.180 125.949 82.752 1.00 83.92 115 ILE B O 1
ATOM 4941 N N . LYS B 1 54 ? 147.774 125.581 81.029 1.00 92.99 116 LYS B N 1
ATOM 4942 C CA . LYS B 1 54 ? 148.739 125.989 80.015 1.00 92.51 116 LYS B CA 1
ATOM 4943 C C . LYS B 1 54 ? 148.741 127.491 79.769 1.00 94.08 116 LYS B C 1
ATOM 4944 O O . LYS B 1 54 ? 149.805 128.065 79.511 1.00 96.33 116 LYS B O 1
ATOM 4963 N N . GLU B 1 55 ? 147.578 128.141 79.832 1.00 101.19 117 GLU B N 1
ATOM 4964 C CA . GLU B 1 55 ? 147.516 129.572 79.552 1.00 101.40 117 GLU B CA 1
ATOM 4965 C C . GLU B 1 55 ? 148.326 130.375 80.564 1.00 101.71 117 GLU B C 1
ATOM 4966 O O . GLU B 1 55 ? 149.049 131.306 80.190 1.00 102.97 117 GLU B O 1
ATOM 4978 N N . TYR B 1 56 ? 148.223 130.031 81.848 1.00 84.13 118 TYR B N 1
ATOM 4979 C CA . TYR B 1 56 ? 148.853 130.793 82.918 1.00 82.68 118 TYR B CA 1
ATOM 4980 C C . TYR B 1 56 ? 150.095 130.109 83.478 1.00 82.10 118 TYR B C 1
ATOM 4981 O O . TYR B 1 56 ? 150.494 130.399 84.610 1.00 84.11 118 TYR B O 1
ATOM 4999 N N . GLU B 1 57 ? 150.715 129.209 82.714 1.00 96.86 119 GLU B N 1
ATOM 5000 C CA . GLU B 1 57 ? 151.877 128.491 83.227 1.00 99.60 119 GLU B CA 1
ATOM 5001 C C . GLU B 1 57 ? 153.046 129.434 83.490 1.00 104.22 119 GLU B C 1
ATOM 5002 O O . GLU B 1 57 ? 153.768 129.278 84.481 1.00 106.62 119 GLU B O 1
ATOM 5014 N N . LYS B 1 58 ? 153.243 130.426 82.619 1.00 101.29 120 LYS B N 1
ATOM 5015 C CA . LYS B 1 58 ? 154.414 131.294 82.718 1.00 100.29 120 LYS B CA 1
ATOM 5016 C C . LYS B 1 58 ? 154.490 131.979 84.079 1.00 101.79 120 LYS B C 1
ATOM 5017 O O . LYS B 1 58 ? 155.426 131.749 84.857 1.00 104.42 120 LYS B O 1
ATOM 5036 N N . SER B 1 59 ? 153.512 132.838 84.377 1.00 94.58 121 SER B N 1
ATOM 5037 C CA . SER B 1 59 ? 153.555 133.620 85.609 1.00 98.26 121 SER B CA 1
ATOM 5038 C C . SER B 1 59 ? 153.494 132.721 86.836 1.00 93.48 121 SER B C 1
ATOM 5039 O O . SER B 1 59 ? 154.186 132.966 87.836 1.00 90.90 121 SER B O 1
ATOM 5047 N N . SER B 1 60 ? 152.657 131.685 86.785 1.00 88.67 122 SER B N 1
ATOM 5048 C CA . SER B 1 60 ? 152.531 130.786 87.923 1.00 88.12 122 SER B CA 1
ATOM 5049 C C . SER B 1 60 ? 153.873 130.152 88.259 1.00 93.24 122 SER B C 1
ATOM 5050 O O . SER B 1 60 ? 154.282 130.132 89.422 1.00 99.88 122 SER B O 1
ATOM 5058 N N . GLU B 1 61 ? 154.583 129.641 87.249 1.00 96.67 123 GLU B N 1
ATOM 5059 C CA . GLU B 1 61 ? 155.893 129.047 87.501 1.00 98.88 123 GLU B CA 1
ATOM 5060 C C . GLU B 1 61 ? 156.887 130.092 87.991 1.00 100.56 123 GLU B C 1
ATOM 5061 O O . GLU B 1 61 ? 157.678 129.832 88.913 1.00 100.93 123 GLU B O 1
ATOM 5073 N N . GLY B 1 62 ? 156.865 131.282 87.384 1.00 87.91 124 GLY B N 1
ATOM 5074 C CA . GLY B 1 62 ? 157.794 132.321 87.791 1.00 87.27 124 GLY B CA 1
ATOM 5075 C C . GLY B 1 62 ? 157.670 132.665 89.261 1.00 88.06 124 GLY B C 1
ATOM 5076 O O . GLY B 1 62 ? 158.672 132.864 89.951 1.00 87.82 124 GLY B O 1
ATOM 5080 N N . ALA B 1 63 ? 156.436 132.743 89.762 1.00 84.46 125 ALA B N 1
ATOM 5081 C CA . ALA B 1 63 ? 156.244 133.009 91.185 1.00 80.07 125 ALA B CA 1
ATOM 5082 C C . ALA B 1 63 ? 156.527 131.772 92.032 1.00 80.17 125 ALA B C 1
ATOM 5083 O O . ALA B 1 63 ? 157.094 131.879 93.130 1.00 83.65 125 ALA B O 1
ATOM 5090 N N . LEU B 1 64 ? 156.151 130.593 91.529 1.00 82.54 126 LEU B N 1
ATOM 5091 C CA . LEU B 1 64 ? 156.224 129.378 92.328 1.00 78.11 126 LEU B CA 1
ATOM 5092 C C . LEU B 1 64 ? 157.663 128.999 92.633 1.00 81.26 126 LEU B C 1
ATOM 5093 O O . LEU B 1 64 ? 157.949 128.481 93.713 1.00 87.23 126 LEU B O 1
ATOM 5109 N N . TYR B 1 65 ? 158.582 129.238 91.699 1.00 87.44 127 TYR B N 1
ATOM 5110 C CA . TYR B 1 65 ? 159.977 128.889 91.957 1.00 88.76 127 TYR B CA 1
ATOM 5111 C C . TYR B 1 65 ? 160.500 129.606 93.202 1.00 90.44 127 TYR B C 1
ATOM 5112 O O . TYR B 1 65 ? 160.996 128.971 94.148 1.00 91.88 127 TYR B O 1
ATOM 5130 N N . ILE B 1 66 ? 160.359 130.931 93.238 1.00 85.57 128 ILE B N 1
ATOM 5131 C CA . ILE B 1 66 ? 160.880 131.696 94.366 1.00 85.93 128 ILE B CA 1
ATOM 5132 C C . ILE B 1 66 ? 160.083 131.399 95.630 1.00 85.24 128 ILE B C 1
ATOM 5133 O O . ILE B 1 66 ? 160.646 131.342 96.730 1.00 85.86 128 ILE B O 1
ATOM 5149 N N . LEU B 1 67 ? 158.766 131.208 95.507 1.00 77.62 129 LEU B N 1
ATOM 5150 C CA . LEU B 1 67 ? 157.979 130.914 96.701 1.00 74.32 129 LEU B CA 1
ATOM 5151 C C . LEU B 1 67 ? 158.379 129.572 97.303 1.00 74.86 129 LEU B C 1
ATOM 5152 O O . LEU B 1 67 ? 158.433 129.423 98.529 1.00 80.02 129 LEU B O 1
ATOM 5168 N N . GLU B 1 68 ? 158.662 128.581 96.455 1.00 83.51 130 GLU B N 1
ATOM 5169 C CA . GLU B 1 68 ? 159.113 127.285 96.948 1.00 84.10 130 GLU B CA 1
ATOM 5170 C C . GLU B 1 68 ? 160.471 127.404 97.626 1.00 88.02 130 GLU B C 1
ATOM 5171 O O . GLU B 1 68 ? 160.712 126.78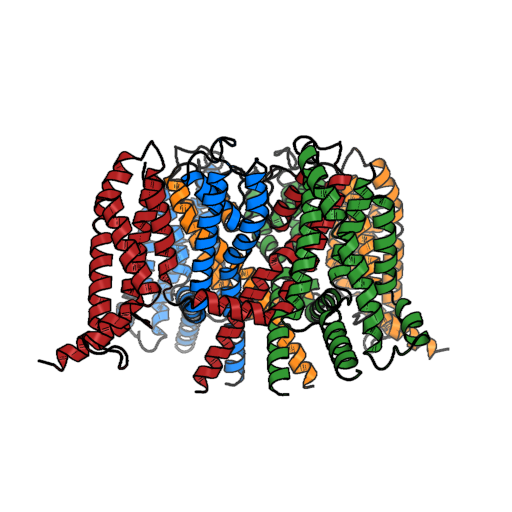3 98.670 1.00 92.18 130 GLU B O 1
ATOM 5183 N N . ILE B 1 69 ? 161.375 128.202 97.054 1.00 86.28 131 ILE B N 1
ATOM 5184 C CA . ILE B 1 69 ? 162.661 128.411 97.715 1.00 84.58 131 ILE B CA 1
ATOM 5185 C C . ILE B 1 69 ? 162.447 129.036 99.090 1.00 83.69 131 ILE B C 1
ATOM 5186 O O . ILE B 1 69 ? 163.054 128.616 100.088 1.00 84.54 131 ILE B O 1
ATOM 5202 N N A VAL B 1 70 ? 161.576 130.043 99.164 0.50 78.65 132 VAL B N 1
ATOM 5203 N N B VAL B 1 70 ? 161.576 130.043 99.164 0.50 78.66 132 VAL B N 1
ATOM 5204 C CA A VAL B 1 70 ? 161.343 130.741 100.426 0.50 77.92 132 VAL B CA 1
ATOM 5205 C CA B VAL B 1 70 ? 161.343 130.741 100.426 0.50 77.92 132 VAL B CA 1
ATOM 5206 C C A VAL B 1 70 ? 160.766 129.787 101.465 0.50 78.06 132 VAL B C 1
ATOM 5207 C C B VAL B 1 70 ? 160.766 129.787 101.464 0.50 78.07 132 VAL B C 1
ATOM 5208 O O A VAL B 1 70 ? 161.178 129.787 102.631 0.50 79.57 132 VAL B O 1
ATOM 5209 O O B VAL B 1 70 ? 161.178 129.788 102.630 0.50 79.58 132 VAL B O 1
ATOM 5234 N N . THR B 1 71 ? 159.789 128.971 101.063 1.00 78.68 133 THR B N 1
ATOM 5235 C CA . THR B 1 71 ? 159.176 128.054 102.017 1.00 78.07 133 THR B CA 1
ATOM 5236 C C . THR B 1 71 ? 160.161 126.986 102.473 1.00 78.79 133 THR B C 1
ATOM 5237 O O . THR B 1 71 ? 160.124 126.578 103.638 1.00 83.80 133 THR B O 1
ATOM 5248 N N . ILE B 1 72 ? 161.051 126.527 101.590 1.00 83.67 134 ILE B N 1
ATOM 5249 C CA . ILE B 1 72 ? 162.083 125.586 102.022 1.00 85.59 134 ILE B CA 1
ATOM 5250 C C . ILE B 1 72 ? 162.977 126.230 103.072 1.00 85.51 134 ILE B C 1
ATOM 5251 O O . ILE B 1 72 ? 163.297 125.621 104.102 1.00 87.85 134 ILE B O 1
ATOM 5267 N N . VAL B 1 73 ? 163.399 127.472 102.827 1.00 80.81 135 VAL B N 1
ATOM 5268 C CA . VAL B 1 73 ? 164.243 128.164 103.800 1.00 81.18 135 VAL B CA 1
ATOM 5269 C C . VAL B 1 73 ? 163.522 128.269 105.139 1.00 82.33 135 VAL B C 1
ATOM 5270 O O . VAL B 1 73 ? 164.091 127.987 106.204 1.00 81.82 135 VAL B O 1
ATOM 5283 N N . VAL B 1 74 ? 162.252 128.677 105.100 1.00 81.49 136 VAL B N 1
ATOM 5284 C CA . VAL B 1 74 ? 161.498 128.878 106.334 1.00 74.14 136 VAL B CA 1
ATOM 5285 C C . VAL B 1 74 ? 161.356 127.564 107.090 1.00 73.55 136 VAL B C 1
ATOM 5286 O O . VAL B 1 74 ? 161.527 127.516 108.313 1.00 80.23 136 VAL B O 1
ATOM 5299 N N . PHE B 1 75 ? 161.027 126.482 106.382 1.00 88.07 137 PHE B N 1
ATOM 5300 C CA . PHE B 1 75 ? 160.844 125.198 107.047 1.00 90.76 137 PHE B CA 1
ATOM 5301 C C . PHE B 1 75 ? 162.147 124.699 107.655 1.00 94.59 137 PHE B C 1
ATOM 5302 O O . PHE B 1 75 ? 162.148 124.159 108.767 1.00 99.14 137 PHE B O 1
ATOM 5319 N N . GLY B 1 76 ? 163.265 124.862 106.947 1.00 86.96 138 GLY B N 1
ATOM 5320 C CA . GLY B 1 76 ? 164.541 124.456 107.518 1.00 85.41 138 GLY B CA 1
ATOM 5321 C C . GLY B 1 76 ? 164.872 125.224 108.782 1.00 87.70 138 GLY B C 1
ATOM 5322 O O . GLY B 1 76 ? 165.282 124.644 109.797 1.00 88.93 138 GLY B O 1
ATOM 5326 N N . VAL B 1 77 ? 164.693 126.548 108.741 1.00 80.00 139 VAL B N 1
ATOM 5327 C CA . VAL B 1 77 ? 164.970 127.360 109.921 1.00 80.91 139 VAL B CA 1
ATOM 5328 C C . VAL B 1 77 ? 164.068 126.942 111.074 1.00 83.18 139 VAL B C 1
ATOM 5329 O O . VAL B 1 77 ? 164.516 126.821 112.222 1.00 84.93 139 VAL B O 1
ATOM 5342 N N . GLU B 1 78 ? 162.782 126.719 110.791 1.00 86.34 140 GLU B N 1
ATOM 5343 C CA . GLU B 1 78 ? 161.856 126.312 111.841 1.00 82.30 140 GLU B CA 1
ATOM 5344 C C . GLU B 1 78 ? 162.268 124.981 112.452 1.00 84.70 140 GLU B C 1
ATOM 5345 O O . GLU B 1 78 ? 162.235 124.817 113.675 1.00 94.67 140 GLU B O 1
ATOM 5357 N N . TYR B 1 79 ? 162.654 124.017 111.618 1.00 90.90 141 TYR B N 1
ATOM 5358 C CA . TYR B 1 79 ? 163.048 122.716 112.144 1.00 92.80 141 TYR B CA 1
ATOM 5359 C C . TYR B 1 79 ? 164.270 122.842 113.041 1.00 97.50 141 TYR B C 1
ATOM 5360 O O . TYR B 1 79 ? 164.314 122.256 114.131 1.00 100.78 141 TYR B O 1
ATOM 5378 N N . PHE B 1 80 ? 165.275 123.607 112.606 1.00 96.97 142 PHE B N 1
ATOM 5379 C CA . PHE B 1 80 ? 166.479 123.737 113.421 1.00 96.97 142 PHE B CA 1
ATOM 5380 C C . PHE B 1 80 ? 166.187 124.450 114.738 1.00 96.36 142 PHE B C 1
ATOM 5381 O O . PHE B 1 80 ? 166.677 124.032 115.796 1.00 97.81 142 PHE B O 1
ATOM 5398 N N . VAL B 1 81 ? 165.396 125.524 114.706 1.00 87.00 143 VAL B N 1
ATOM 5399 C CA . VAL B 1 81 ? 165.104 126.235 115.948 1.00 82.57 143 VAL B CA 1
ATOM 5400 C C . VAL B 1 81 ? 164.266 125.364 116.876 1.00 83.12 143 VAL B C 1
ATOM 5401 O O . VAL B 1 81 ? 164.423 125.415 118.099 1.00 91.00 143 VAL B O 1
ATOM 5414 N N . ARG B 1 82 ? 163.360 124.557 116.320 1.00 91.31 144 ARG B N 1
ATOM 5415 C CA . ARG B 1 82 ? 162.604 123.624 117.149 1.00 91.95 144 ARG B CA 1
ATOM 5416 C C . ARG B 1 82 ? 163.531 122.617 117.814 1.00 96.13 144 ARG B C 1
ATOM 5417 O O . ARG B 1 82 ? 163.394 122.328 119.009 1.00 99.57 144 ARG B O 1
ATOM 5438 N N . ILE B 1 83 ? 164.484 122.072 117.056 1.00 104.40 145 ILE B N 1
ATOM 5439 C CA . ILE B 1 83 ? 165.421 121.120 117.642 1.00 104.24 145 ILE B CA 1
ATOM 5440 C C . ILE B 1 83 ? 166.196 121.778 118.774 1.00 103.48 145 ILE B C 1
ATOM 5441 O O . ILE B 1 83 ? 166.396 121.181 119.839 1.00 105.48 145 ILE B O 1
ATOM 5457 N N . TRP B 1 84 ? 166.646 123.017 118.568 1.00 105.83 146 TRP B N 1
ATOM 5458 C CA . TRP B 1 84 ? 167.406 123.698 119.613 1.00 105.91 146 TRP B CA 1
ATOM 5459 C C . TRP B 1 84 ? 166.546 123.946 120.847 1.00 107.43 146 TRP B C 1
ATOM 5460 O O . TRP B 1 84 ? 166.969 123.676 121.977 1.00 109.56 146 TRP B O 1
ATOM 5481 N N . ALA B 1 85 ? 165.333 124.463 120.651 1.00 106.06 147 ALA B N 1
ATOM 5482 C CA . ALA B 1 85 ? 164.452 124.786 121.766 1.00 105.13 147 ALA B CA 1
ATOM 5483 C C . ALA B 1 85 ? 163.884 123.552 122.449 1.00 106.21 147 ALA B C 1
ATOM 5484 O O . ALA B 1 85 ? 163.294 123.680 123.527 1.00 108.50 147 ALA B O 1
ATOM 5491 N N . ALA B 1 86 ? 164.043 122.368 121.855 1.00 120.27 148 ALA B N 1
ATOM 5492 C CA . ALA B 1 86 ? 163.557 121.154 122.501 1.00 121.96 148 ALA B CA 1
ATOM 5493 C C . ALA B 1 86 ? 164.190 120.934 123.868 1.00 125.86 148 ALA B C 1
ATOM 5494 O O . ALA B 1 86 ? 163.621 120.208 124.691 1.00 126.31 148 ALA B O 1
ATOM 5501 N N . GLY B 1 87 ? 165.348 121.539 124.132 1.00 131.14 149 GLY B N 1
ATOM 5502 C CA . GLY B 1 87 ? 165.975 121.415 125.436 1.00 130.60 149 GLY B CA 1
ATOM 5503 C C . GLY B 1 87 ? 165.185 122.036 126.568 1.00 130.76 149 GLY B C 1
ATOM 5504 O O . GLY B 1 87 ? 165.520 121.801 127.734 1.00 131.07 149 GLY B O 1
ATOM 5508 N N . CYS B 1 88 ? 164.153 122.819 126.255 1.00 130.60 150 CYS B N 1
ATOM 5509 C CA . CYS B 1 88 ? 163.326 123.416 127.298 1.00 129.83 150 CYS B CA 1
ATOM 5510 C C . CYS B 1 88 ? 162.676 122.346 128.165 1.00 131.03 150 CYS B C 1
ATOM 5511 O O . CYS B 1 88 ? 162.691 122.435 129.398 1.00 131.05 150 CYS B O 1
ATOM 5519 N N . CYS B 1 89 ? 162.096 121.326 127.537 1.00 145.32 151 CYS B N 1
ATOM 5520 C CA . CYS B 1 89 ? 161.425 120.279 128.292 1.00 146.72 151 CYS B CA 1
ATOM 5521 C C . CYS B 1 89 ? 162.424 119.537 129.169 1.00 146.95 151 CYS B C 1
ATOM 5522 O O . CYS B 1 89 ? 163.573 119.311 128.779 1.00 145.97 151 CYS B O 1
ATOM 5530 N N . CYS B 1 90 ? 161.979 119.160 130.369 1.00 144.11 152 CYS B N 1
ATOM 5531 C CA . CYS B 1 90 ? 162.865 118.489 131.311 1.00 143.95 152 CYS B CA 1
ATOM 5532 C C . CYS B 1 90 ? 163.315 117.124 130.809 1.00 142.95 152 CYS B C 1
ATOM 5533 O O . CYS B 1 90 ? 164.345 116.619 131.264 1.00 142.04 152 CYS B O 1
ATOM 5541 N N . ARG B 1 91 ? 162.570 116.518 129.884 1.00 140.14 153 ARG B N 1
ATOM 5542 C CA . ARG B 1 91 ? 162.925 115.191 129.393 1.00 140.24 153 ARG B CA 1
ATOM 5543 C C . ARG B 1 91 ? 164.110 115.256 128.435 1.00 140.97 153 ARG B C 1
ATOM 5544 O O . ARG B 1 91 ? 165.161 114.655 128.686 1.00 141.70 153 ARG B O 1
ATOM 5565 N N . TYR B 1 92 ? 163.958 115.983 127.330 1.00 134.99 154 TYR B N 1
ATOM 5566 C CA . TYR B 1 92 ? 165.014 116.094 126.329 1.00 133.60 154 TYR B CA 1
ATOM 5567 C C . TYR B 1 92 ? 166.021 117.137 126.793 1.00 133.69 154 TYR B C 1
ATOM 5568 O O . TYR B 1 92 ? 165.750 118.341 126.734 1.00 132.90 154 TYR B O 1
ATOM 5586 N N . ARG B 1 93 ? 167.182 116.681 127.257 1.00 138.70 155 ARG B N 1
ATOM 5587 C CA . ARG B 1 93 ? 168.228 117.568 127.740 1.00 139.55 155 ARG B CA 1
ATOM 5588 C C . ARG B 1 93 ? 169.567 117.129 127.168 1.00 138.78 155 ARG B C 1
ATOM 5589 O O . ARG B 1 93 ? 169.843 115.931 127.058 1.00 137.59 155 ARG B O 1
ATOM 5610 N N . GLY B 1 94 ? 170.390 118.105 126.803 1.00 137.42 156 GLY B N 1
ATOM 5611 C CA . GLY B 1 94 ? 171.740 117.822 126.369 1.00 137.23 156 GLY B CA 1
ATOM 5612 C C . GLY B 1 94 ? 171.803 117.198 124.984 1.00 139.08 156 GLY B C 1
ATOM 5613 O O . GLY B 1 94 ? 170.812 117.071 124.260 1.00 140.28 156 GLY B O 1
ATOM 5617 N N . TRP B 1 95 ? 173.026 116.800 124.626 1.00 146.98 157 TRP B N 1
ATOM 5618 C CA . TRP B 1 95 ? 173.262 116.215 123.311 1.00 146.77 157 TRP B CA 1
ATOM 5619 C C . TRP B 1 95 ? 172.448 114.941 123.129 1.00 145.33 157 TRP B C 1
ATOM 5620 O O . TRP B 1 95 ? 171.786 114.754 122.102 1.00 145.02 157 TRP B O 1
ATOM 5641 N N . ARG B 1 96 ? 172.481 114.053 124.124 1.00 141.32 158 ARG B N 1
ATOM 5642 C CA . ARG B 1 96 ? 171.728 112.808 124.024 1.00 141.01 158 ARG B CA 1
ATOM 5643 C C . ARG B 1 96 ? 170.230 113.075 123.972 1.00 140.15 158 ARG B C 1
ATOM 5644 O O . ARG B 1 96 ? 169.504 112.437 123.201 1.00 139.59 158 ARG B O 1
ATOM 5665 N N . GLY B 1 97 ? 169.748 114.011 124.792 1.00 139.06 159 GLY B N 1
ATOM 5666 C CA . GLY B 1 97 ? 168.327 114.319 124.786 1.00 139.00 159 GLY B CA 1
ATOM 5667 C C . GLY B 1 97 ? 167.857 114.832 123.440 1.00 140.41 159 GLY B C 1
ATOM 5668 O O . GLY B 1 97 ? 166.837 114.384 122.908 1.00 140.38 159 GLY B O 1
ATOM 5672 N N . ARG B 1 98 ? 168.604 115.773 122.860 1.00 127.70 160 ARG B N 1
ATOM 5673 C CA . ARG B 1 98 ? 168.214 116.306 121.561 1.00 123.10 160 ARG B CA 1
ATOM 5674 C C . ARG B 1 98 ? 168.360 115.264 120.461 1.00 121.75 160 ARG B C 1
ATOM 5675 O O . ARG B 1 98 ? 167.556 115.242 119.523 1.00 121.63 160 ARG B O 1
ATOM 5696 N N . LEU B 1 99 ? 169.367 114.390 120.553 1.00 133.89 161 LEU B N 1
ATOM 5697 C CA . LEU B 1 99 ? 169.504 113.325 119.567 1.00 134.72 161 LEU B CA 1
ATOM 5698 C C . LEU B 1 99 ? 168.317 112.372 119.620 1.00 133.23 161 LEU B C 1
ATOM 5699 O O . LEU B 1 99 ? 167.789 111.967 118.578 1.00 130.96 161 LEU B O 1
ATOM 5715 N N . LYS B 1 100 ? 167.882 112.000 120.826 1.00 135.33 162 LYS B N 1
ATOM 5716 C CA . LYS B 1 100 ? 166.750 111.093 120.959 1.00 135.19 162 LYS B CA 1
ATOM 5717 C C . LYS B 1 100 ? 165.420 111.778 120.679 1.00 135.57 162 LYS B C 1
ATOM 5718 O O . LYS B 1 100 ? 164.427 111.091 120.417 1.00 135.68 162 LYS B O 1
ATOM 5737 N N . PHE B 1 101 ? 165.378 113.111 120.730 1.00 125.37 163 PHE B N 1
ATOM 5738 C CA . PHE B 1 101 ? 164.151 113.824 120.387 1.00 123.55 163 PHE B CA 1
ATOM 5739 C C . PHE B 1 101 ? 163.736 113.554 118.946 1.00 122.69 163 PHE B C 1
ATOM 5740 O O . PHE B 1 101 ? 162.544 113.404 118.653 1.00 120.17 163 PHE B O 1
ATOM 5757 N N . ALA B 1 102 ? 164.704 113.489 118.030 1.00 123.34 164 ALA B N 1
ATOM 5758 C CA . ALA B 1 102 ? 164.386 113.393 116.610 1.00 122.46 164 ALA B CA 1
ATOM 5759 C C . ALA B 1 102 ? 163.680 112.094 116.246 1.00 124.70 164 ALA B C 1
ATOM 5760 O O . ALA B 1 102 ? 163.105 112.005 115.156 1.00 126.35 164 ALA B O 1
ATOM 5767 N N . ARG B 1 103 ? 163.701 111.090 117.123 1.00 124.36 165 ARG B N 1
ATOM 5768 C CA . ARG B 1 103 ? 163.102 109.801 116.794 1.00 123.01 165 ARG B CA 1
ATOM 5769 C C . ARG B 1 103 ? 161.583 109.853 116.700 1.00 123.21 165 ARG B C 1
ATOM 5770 O O . ARG B 1 103 ? 160.981 108.884 116.226 1.00 121.57 165 ARG B O 1
ATOM 5791 N N . LYS B 1 104 ? 160.950 110.942 117.129 1.00 125.24 166 LYS B N 1
ATOM 5792 C CA . LYS B 1 104 ? 159.501 111.017 117.069 1.00 125.24 166 LYS B CA 1
ATOM 5793 C C . LYS B 1 104 ? 159.033 111.026 115.614 1.00 125.03 166 LYS B C 1
ATOM 5794 O O . LYS B 1 104 ? 159.747 111.500 114.726 1.00 124.98 166 LYS B O 1
ATOM 5813 N N . PRO B 1 105 ? 157.834 110.501 115.342 1.00 126.36 167 PRO B N 1
ATOM 5814 C CA . PRO B 1 105 ? 157.402 110.386 113.937 1.00 126.82 167 PRO B CA 1
ATOM 5815 C C . PRO B 1 105 ? 157.345 111.716 113.207 1.00 126.14 167 PRO B C 1
ATOM 5816 O O . PRO B 1 105 ? 157.710 111.787 112.027 1.00 124.84 167 PRO B O 1
ATOM 5827 N N . PHE B 1 106 ? 156.908 112.781 113.878 1.00 123.05 168 PHE B N 1
ATOM 5828 C CA . PHE B 1 106 ? 156.686 114.039 113.174 1.00 123.20 168 PHE B CA 1
ATOM 5829 C C . PHE B 1 106 ? 157.996 114.750 112.858 1.00 123.47 168 PHE B C 1
ATOM 5830 O O . PHE B 1 106 ? 158.118 115.378 111.802 1.00 123.31 168 PHE B O 1
ATOM 5847 N N . CYS B 1 107 ? 158.987 114.670 113.747 1.00 123.40 169 CYS B N 1
ATOM 5848 C CA . CYS B 1 107 ? 160.274 115.301 113.465 1.00 122.96 169 CYS B CA 1
ATOM 5849 C C . CYS B 1 107 ? 160.965 114.630 112.283 1.00 122.87 169 CYS B C 1
ATOM 5850 O O . CYS B 1 107 ? 161.512 115.303 111.397 1.00 122.79 169 CYS B O 1
ATOM 5858 N N . VAL B 1 108 ? 160.954 113.296 112.252 1.00 120.88 170 VAL B N 1
ATOM 5859 C CA . VAL B 1 108 ? 161.545 112.588 111.123 1.00 122.41 170 VAL B CA 1
ATOM 5860 C C . VAL B 1 108 ? 160.746 112.865 109.858 1.00 123.50 170 VAL B C 1
ATOM 5861 O O . VAL B 1 108 ? 161.310 112.995 108.763 1.00 123.36 170 VAL B O 1
ATOM 5874 N N . ILE B 1 109 ? 159.423 112.977 109.985 1.00 119.24 171 ILE B N 1
ATOM 5875 C CA . ILE B 1 109 ? 158.603 113.333 108.833 1.00 119.67 171 ILE B CA 1
ATOM 5876 C C . ILE B 1 109 ? 159.033 114.690 108.291 1.00 119.15 171 ILE B C 1
ATOM 5877 O O . ILE B 1 109 ? 159.228 114.861 107.085 1.00 118.77 171 ILE B O 1
ATOM 5893 N N . ASP B 1 110 ? 159.220 115.666 109.182 1.00 114.38 172 ASP B N 1
ATOM 5894 C CA . ASP B 1 110 ? 159.629 117.005 108.761 1.00 114.83 172 ASP B CA 1
ATOM 5895 C C . ASP B 1 110 ? 160.984 116.985 108.066 1.00 113.65 172 ASP B C 1
ATOM 5896 O O . ASP B 1 110 ? 161.156 117.606 107.008 1.00 112.72 172 ASP B O 1
ATOM 5905 N N . ILE B 1 111 ? 161.966 116.298 108.653 1.00 116.17 173 ILE B N 1
ATOM 5906 C CA . ILE B 1 111 ? 163.313 116.340 108.092 1.00 116.18 173 ILE B CA 1
ATOM 5907 C C . ILE B 1 111 ? 163.339 115.641 106.738 1.00 116.30 173 ILE B C 1
ATOM 5908 O O . ILE B 1 111 ? 163.883 116.169 105.758 1.00 117.74 173 ILE B O 1
ATOM 5924 N N . MET B 1 112 ? 162.733 114.453 106.653 1.00 119.89 174 MET B N 1
ATOM 5925 C CA . MET B 1 112 ? 162.654 113.769 105.368 1.00 122.50 174 MET B CA 1
ATOM 5926 C C . MET B 1 112 ? 161.885 114.600 104.353 1.00 121.67 174 MET B C 1
ATOM 5927 O O . MET B 1 112 ? 162.217 114.588 103.164 1.00 120.24 174 MET B O 1
ATOM 5941 N N . VAL B 1 113 ? 160.870 115.339 104.801 1.00 106.50 175 VAL B N 1
ATOM 5942 C CA . VAL B 1 113 ? 160.044 116.111 103.883 1.00 105.06 175 VAL B CA 1
ATOM 5943 C C . VAL B 1 113 ? 160.847 117.249 103.277 1.00 106.33 175 VAL B C 1
ATOM 5944 O O . VAL B 1 113 ? 160.820 117.472 102.061 1.00 107.10 175 VAL B O 1
ATOM 5957 N N . LEU B 1 114 ? 161.556 118.004 104.116 1.00 107.34 176 LEU B N 1
ATOM 5958 C CA . LEU B 1 114 ? 162.345 119.098 103.567 1.00 105.87 176 LEU B CA 1
ATOM 5959 C C . LEU B 1 114 ? 163.492 118.566 102.716 1.00 105.53 176 LEU B C 1
ATOM 5960 O O . LEU B 1 114 ? 163.839 119.182 101.703 1.00 107.48 176 LEU B O 1
ATOM 5976 N N . ILE B 1 115 ? 164.055 117.405 103.066 1.00 109.30 177 ILE B N 1
ATOM 5977 C CA . ILE B 1 115 ? 165.075 116.800 102.209 1.00 112.04 177 ILE B CA 1
ATOM 5978 C C . ILE B 1 115 ? 164.489 116.471 100.841 1.00 112.21 177 ILE B C 1
ATOM 5979 O O . ILE B 1 115 ? 165.078 116.787 99.799 1.00 111.80 177 ILE B O 1
ATOM 5995 N N . ALA B 1 116 ? 163.319 115.831 100.823 1.00 109.53 178 ALA B N 1
ATOM 5996 C CA . ALA B 1 116 ? 162.709 115.444 99.556 1.00 110.20 178 ALA B CA 1
ATOM 5997 C C . ALA B 1 116 ? 162.366 116.663 98.715 1.00 109.65 178 ALA B C 1
ATOM 5998 O O . ALA B 1 116 ? 162.587 116.670 97.499 1.00 109.08 178 ALA B O 1
ATOM 6005 N N . SER B 1 117 ? 161.821 117.706 99.341 1.00 106.53 179 SER B N 1
ATOM 6006 C CA . SER B 1 117 ? 161.432 118.885 98.576 1.00 105.38 179 SER B CA 1
ATOM 6007 C C . SER B 1 117 ? 162.654 119.622 98.040 1.00 106.05 179 SER B C 1
ATOM 6008 O O . SER B 1 117 ? 162.636 120.120 96.906 1.00 105.67 179 SER B O 1
ATOM 6016 N N . ILE B 1 118 ? 163.730 119.694 98.829 1.00 110.91 180 ILE B N 1
ATOM 6017 C CA . ILE B 1 118 ? 164.942 120.345 98.345 1.00 110.84 180 ILE B CA 1
ATOM 6018 C C . ILE B 1 118 ? 165.551 119.542 97.203 1.00 109.78 180 ILE B C 1
ATOM 6019 O O . ILE B 1 118 ? 166.101 120.112 96.253 1.00 108.67 180 ILE B O 1
ATOM 6035 N N . ALA B 1 119 ? 165.469 118.212 97.273 1.00 115.76 181 ALA B N 1
ATOM 6036 C CA . ALA B 1 119 ? 165.940 117.395 96.160 1.00 117.52 181 ALA B CA 1
ATOM 6037 C C . ALA B 1 119 ? 165.092 117.622 94.915 1.00 118.30 181 ALA B C 1
ATOM 6038 O O . ALA B 1 119 ? 165.624 117.726 93.804 1.00 119.57 181 ALA B O 1
ATOM 6045 N N . VAL B 1 120 ? 163.770 117.703 95.081 1.00 115.28 182 VAL B N 1
ATOM 6046 C CA . VAL B 1 120 ? 162.884 117.889 93.935 1.00 115.86 182 VAL B CA 1
ATOM 6047 C C . VAL B 1 120 ? 163.166 119.223 93.259 1.00 116.77 182 VAL B C 1
ATOM 6048 O O . VAL B 1 120 ? 163.308 119.301 92.033 1.00 114.43 182 VAL B O 1
ATOM 6061 N N . LEU B 1 121 ? 163.254 120.298 94.047 1.00 119.84 183 LEU B N 1
ATOM 6062 C CA . LEU B 1 121 ? 163.542 121.603 93.463 1.00 118.92 183 LEU B CA 1
ATOM 6063 C C . LEU B 1 121 ? 164.968 121.692 92.935 1.00 120.15 183 LEU B C 1
ATOM 6064 O O . LEU B 1 121 ? 165.240 122.523 92.062 1.00 119.28 183 LEU B O 1
ATOM 6080 N N . ALA B 1 122 ? 165.876 120.862 93.440 1.00 120.35 184 ALA B N 1
ATOM 6081 C CA . ALA B 1 122 ? 167.263 120.865 92.988 1.00 118.87 184 ALA B CA 1
ATOM 6082 C C . ALA B 1 122 ? 167.646 119.505 92.414 1.00 116.98 184 ALA B C 1
ATOM 6083 O O . ALA B 1 122 ? 166.841 118.854 91.748 1.00 114.87 184 ALA B O 1
ATOM 6090 N N . SER B 1 133 ? 158.193 117.584 84.904 1.00 136.14 195 SER B N 1
ATOM 6091 C CA . SER B 1 133 ? 157.306 116.431 85.011 1.00 137.14 195 SER B CA 1
ATOM 6092 C C . SER B 1 133 ? 157.248 115.903 86.442 1.00 138.34 195 SER B C 1
ATOM 6093 O O . SER B 1 133 ? 156.603 114.889 86.710 1.00 138.27 195 SER B O 1
ATOM 6100 N N . ALA B 1 134 ? 157.924 116.591 87.360 1.00 135.74 196 ALA B N 1
ATOM 6101 C CA . ALA B 1 134 ? 157.967 116.202 88.762 1.00 134.71 196 ALA B CA 1
ATOM 6102 C C . ALA B 1 134 ? 156.924 116.924 89.605 1.00 135.31 196 ALA B C 1
ATOM 6103 O O . ALA B 1 134 ? 156.917 116.771 90.829 1.00 133.69 196 ALA B O 1
ATOM 6110 N N . LEU B 1 135 ? 156.043 117.710 88.978 1.00 132.32 197 LEU B N 1
ATOM 6111 C CA . LEU B 1 135 ? 155.057 118.471 89.736 1.00 131.33 197 LEU B CA 1
ATOM 6112 C C . LEU B 1 135 ? 154.094 117.574 90.501 1.00 129.64 197 LEU B C 1
ATOM 6113 O O . LEU B 1 135 ? 153.500 118.023 91.486 1.00 126.96 197 LEU B O 1
ATOM 6129 N N . ARG B 1 136 ? 153.915 116.323 90.071 1.00 131.19 198 ARG B N 1
ATOM 6130 C CA . ARG B 1 136 ? 153.088 115.398 90.841 1.00 131.30 198 ARG B CA 1
ATOM 6131 C C . ARG B 1 136 ? 153.674 115.169 92.229 1.00 131.04 198 ARG B C 1
ATOM 6132 O O . ARG B 1 136 ? 152.945 115.161 93.231 1.00 127.31 198 ARG B O 1
ATOM 6153 N N . SER B 1 137 ? 154.994 114.984 92.307 1.00 127.69 199 SER B N 1
ATOM 6154 C CA . SER B 1 137 ? 155.641 114.850 93.606 1.00 126.35 199 SER B CA 1
ATOM 6155 C C . SER B 1 137 ? 155.470 116.119 94.427 1.00 124.52 199 SER B C 1
ATOM 6156 O O . SER B 1 137 ? 155.303 116.058 95.651 1.00 124.77 199 SER B O 1
ATOM 6164 N N . LEU B 1 138 ? 155.516 117.281 93.773 1.00 113.32 200 LEU B N 1
ATOM 6165 C CA . LEU B 1 138 ? 155.293 118.533 94.489 1.00 112.68 200 LEU B CA 1
ATOM 6166 C C . LEU B 1 138 ? 153.889 118.587 95.074 1.00 112.40 200 LEU B C 1
ATOM 6167 O O . LEU B 1 138 ? 153.705 119.003 96.221 1.00 113.61 200 LEU B O 1
ATOM 6183 N N . ARG B 1 139 ? 152.885 118.166 94.304 1.00 104.68 201 ARG B N 1
ATOM 6184 C CA . ARG B 1 139 ? 151.521 118.135 94.824 1.00 106.39 201 ARG B CA 1
ATOM 6185 C C . ARG B 1 139 ? 151.419 117.196 96.019 1.00 106.94 201 ARG B C 1
ATOM 6186 O O . ARG B 1 139 ? 150.812 117.531 97.047 1.00 105.10 201 ARG B O 1
ATOM 6207 N N . PHE B 1 140 ? 152.006 116.002 95.897 1.00 114.04 202 PHE B N 1
ATOM 6208 C CA . PHE B 1 140 ? 151.950 115.040 96.991 1.00 113.46 202 PHE B CA 1
ATOM 6209 C C . PHE B 1 140 ? 152.591 115.614 98.248 1.00 110.61 202 PHE B C 1
ATOM 6210 O O . PHE B 1 140 ? 152.012 115.560 99.339 1.00 111.20 202 PHE B O 1
ATOM 6227 N N . LEU B 1 141 ? 153.785 116.190 98.108 1.00 99.36 203 LEU B N 1
ATOM 6228 C CA . LEU B 1 141 ? 154.472 116.738 99.269 1.00 98.86 203 LEU B CA 1
ATOM 6229 C C . LEU B 1 141 ? 153.728 117.933 99.849 1.00 100.63 203 LEU B C 1
ATOM 6230 O O . LEU B 1 141 ? 153.731 118.122 101.067 1.00 101.69 203 LEU B O 1
ATOM 6246 N N . GLN B 1 142 ? 153.064 118.733 99.011 1.00 100.79 204 GLN B N 1
ATOM 6247 C CA . GLN B 1 142 ? 152.320 119.881 99.524 1.00 101.80 204 GLN B CA 1
ATOM 6248 C C . GLN B 1 142 ? 151.118 119.435 100.349 1.00 103.10 204 GLN B C 1
ATOM 6249 O O . GLN B 1 142 ? 150.885 119.941 101.456 1.00 104.58 204 GLN B O 1
ATOM 6263 N N . ILE B 1 143 ? 150.333 118.488 99.826 1.00 99.17 205 ILE B N 1
ATOM 6264 C CA . ILE B 1 143 ? 149.210 117.994 100.618 1.00 98.63 205 ILE B CA 1
ATOM 6265 C C . ILE B 1 143 ? 149.717 117.307 101.876 1.00 100.67 205 ILE B C 1
ATOM 6266 O O . ILE B 1 143 ? 149.067 117.352 102.928 1.00 102.33 205 ILE B O 1
ATOM 6282 N N . LEU B 1 144 ? 150.889 116.673 101.804 1.00 95.18 206 LEU B N 1
ATOM 6283 C CA . LEU B 1 144 ? 151.460 116.073 103.003 1.00 92.16 206 LEU B CA 1
ATOM 6284 C C . LEU B 1 144 ? 151.834 117.137 104.031 1.00 88.11 206 LEU B C 1
ATOM 6285 O O . LEU B 1 144 ? 151.643 116.935 105.234 1.00 88.60 206 LEU B O 1
ATOM 6301 N N . ARG B 1 145 ? 152.381 118.272 103.583 1.00 91.95 207 ARG B N 1
ATOM 6302 C CA . ARG B 1 145 ? 152.653 119.362 104.516 1.00 94.12 207 ARG B CA 1
ATOM 6303 C C . ARG B 1 145 ? 151.367 119.844 105.163 1.00 95.03 207 ARG B C 1
ATOM 6304 O O . ARG B 1 145 ? 151.333 120.126 106.367 1.00 97.40 207 ARG B O 1
ATOM 6325 N N . MET B 1 146 ? 150.296 119.954 104.377 1.00 88.80 208 MET B N 1
ATOM 6326 C CA . MET B 1 146 ? 149.011 120.334 104.958 1.00 87.26 208 MET B CA 1
ATOM 6327 C C . MET B 1 146 ? 148.571 119.323 106.009 1.00 87.18 208 MET B C 1
ATOM 6328 O O . MET B 1 146 ? 148.033 119.697 107.057 1.00 87.11 208 MET B O 1
ATOM 6342 N N . ILE B 1 147 ? 148.792 118.034 105.745 1.00 82.39 209 ILE B N 1
ATOM 6343 C CA . ILE B 1 147 ? 148.514 117.010 106.751 1.00 78.03 209 ILE B CA 1
ATOM 6344 C C . ILE B 1 147 ? 149.347 117.256 108.002 1.00 77.95 209 ILE B C 1
ATOM 6345 O O . ILE B 1 147 ? 148.876 117.066 109.130 1.00 79.00 209 ILE B O 1
ATOM 6361 N N . ARG B 1 148 ? 150.598 117.675 107.820 1.00 96.13 210 ARG B N 1
ATOM 6362 C CA . ARG B 1 148 ? 151.505 117.891 108.942 1.00 93.44 210 ARG B CA 1
ATOM 6363 C C . ARG B 1 148 ? 151.085 119.072 109.809 1.00 93.62 210 ARG B C 1
ATOM 6364 O O . ARG B 1 148 ? 151.618 119.240 110.910 1.00 91.63 210 ARG B O 1
ATOM 6385 N N . MET B 1 149 ? 150.135 119.887 109.347 1.00 95.48 211 MET B N 1
ATOM 6386 C CA . MET B 1 149 ? 149.786 121.103 110.074 1.00 94.81 211 MET B CA 1
ATOM 6387 C C . MET B 1 149 ? 149.328 120.793 111.494 1.00 94.68 211 MET B C 1
ATOM 6388 O O . MET B 1 149 ? 149.500 121.616 112.401 1.00 92.84 211 MET B O 1
ATOM 6402 N N . ASP B 1 150 ? 148.737 119.617 111.708 1.00 92.58 212 ASP B N 1
ATOM 6403 C CA . ASP B 1 150 ? 148.243 119.270 113.038 1.00 90.61 212 ASP B CA 1
ATOM 6404 C C . ASP B 1 150 ? 149.396 118.990 113.995 1.00 94.09 212 ASP B C 1
ATOM 6405 O O . ASP B 1 150 ? 149.526 119.640 115.038 1.00 94.78 212 ASP B O 1
ATOM 6414 N N . ARG B 1 151 ? 150.237 118.011 113.661 1.00 110.38 213 ARG B N 1
ATOM 6415 C CA . ARG B 1 151 ? 151.432 117.692 114.435 1.00 111.42 213 ARG B CA 1
ATOM 6416 C C . ARG B 1 151 ? 151.114 116.956 115.732 1.00 110.48 213 ARG B C 1
ATOM 6417 O O . ARG B 1 151 ? 152.031 116.521 116.435 1.00 110.88 213 ARG B O 1
ATOM 6438 N N . ARG B 1 152 ? 149.830 116.807 116.066 1.00 100.88 214 ARG B N 1
ATOM 6439 C CA . ARG B 1 152 ? 149.455 116.100 117.282 1.00 98.83 214 ARG B CA 1
ATOM 6440 C C . ARG B 1 152 ? 148.220 115.223 117.132 1.00 99.28 214 ARG B C 1
ATOM 6441 O O . ARG B 1 152 ? 147.879 114.509 118.080 1.00 96.48 214 ARG B O 1
ATOM 6462 N N . GLY B 1 153 ? 147.545 115.242 115.986 1.00 91.12 215 GLY B N 1
ATOM 6463 C CA . GLY B 1 153 ? 146.350 114.438 115.821 1.00 86.09 215 GLY B CA 1
ATOM 6464 C C . GLY B 1 153 ? 145.205 114.833 116.722 1.00 84.00 215 GLY B C 1
ATOM 6465 O O . GLY B 1 153 ? 144.299 114.028 116.946 1.00 82.16 215 GLY B O 1
ATOM 6469 N N . GLY B 1 154 ? 145.214 116.059 117.247 1.00 80.03 216 GLY B N 1
ATOM 6470 C CA . GLY B 1 154 ? 144.130 116.485 118.119 1.00 79.06 216 GLY B CA 1
ATOM 6471 C C . GLY B 1 154 ? 142.791 116.508 117.410 1.00 79.01 216 GLY B C 1
ATOM 6472 O O . GLY B 1 154 ? 141.768 116.118 117.980 1.00 81.95 216 GLY B O 1
ATOM 6476 N N . THR B 1 155 ? 142.777 116.971 116.160 1.00 63.01 217 THR B N 1
ATOM 6477 C CA . THR B 1 155 ? 141.545 116.977 115.380 1.00 61.07 217 THR B CA 1
ATOM 6478 C C . THR B 1 155 ? 140.957 115.576 115.281 1.00 61.63 217 THR B C 1
ATOM 6479 O O . THR B 1 155 ? 139.759 115.370 115.518 1.00 64.56 217 THR B O 1
ATOM 6490 N N . TRP B 1 156 ? 141.793 114.596 114.932 1.00 55.35 218 TRP B N 1
ATOM 6491 C CA . TRP B 1 156 ? 141.312 113.228 114.784 1.00 54.97 218 TRP B CA 1
ATOM 6492 C C . TRP B 1 156 ? 140.797 112.679 116.106 1.00 59.96 218 TRP B C 1
ATOM 6493 O O . TRP B 1 156 ? 139.766 112.000 116.142 1.00 60.25 218 TRP B O 1
ATOM 6514 N N . LYS B 1 157 ? 141.503 112.954 117.204 1.00 66.48 219 LYS B N 1
ATOM 6515 C CA . LYS B 1 157 ? 141.065 112.453 118.502 1.00 63.68 219 LYS B CA 1
ATOM 6516 C C . LYS B 1 157 ? 139.724 113.054 118.900 1.00 61.68 219 LYS B C 1
ATOM 6517 O O . LYS B 1 157 ? 138.835 112.342 119.384 1.00 68.76 219 LYS B O 1
ATOM 6536 N N . LEU B 1 158 ? 139.557 114.362 118.708 1.00 53.93 220 LEU B N 1
ATOM 6537 C CA . LEU B 1 158 ? 138.289 115.001 119.045 1.00 54.42 220 LEU B CA 1
ATOM 6538 C C . LEU B 1 158 ? 137.152 114.442 118.199 1.00 55.69 220 LEU B C 1
ATOM 6539 O O . LEU B 1 158 ? 136.066 114.135 118.716 1.00 55.15 220 LEU B O 1
ATOM 6555 N N . LEU B 1 159 ? 137.385 114.295 116.892 1.00 55.57 221 LEU B N 1
ATOM 6556 C CA . LEU B 1 159 ? 136.356 113.738 116.024 1.00 53.82 221 LEU B CA 1
ATOM 6557 C C . LEU B 1 159 ? 135.995 112.323 116.449 1.00 57.86 221 LEU B C 1
ATOM 6558 O O . LEU B 1 159 ? 134.813 111.969 116.506 1.00 60.50 221 LEU B O 1
ATOM 6574 N N . GLY B 1 160 ? 136.999 111.498 116.746 1.00 58.34 222 GLY B N 1
ATOM 6575 C CA . GLY B 1 160 ? 136.723 110.135 117.163 1.00 57.34 222 GLY B CA 1
ATOM 6576 C C . GLY B 1 160 ? 135.943 110.075 118.459 1.00 52.37 222 GLY B C 1
ATOM 6577 O O . GLY B 1 160 ? 135.028 109.264 118.605 1.00 55.86 222 GLY B O 1
ATOM 6581 N N . SER B 1 161 ? 136.291 110.933 119.418 1.00 46.14 223 SER B N 1
ATOM 6582 C CA . SER B 1 161 ? 135.561 110.955 120.680 1.00 52.63 223 SER B CA 1
ATOM 6583 C C . SER B 1 161 ? 134.097 111.305 120.456 1.00 59.08 223 SER B C 1
ATOM 6584 O O . SER B 1 161 ? 133.196 110.616 120.953 1.00 58.96 223 SER B O 1
ATOM 6592 N N . VAL B 1 162 ? 133.837 112.369 119.692 1.00 53.17 224 VAL B N 1
ATOM 6593 C CA . VAL B 1 162 ? 132.453 112.788 119.491 1.00 44.76 224 VAL B CA 1
ATOM 6594 C C . VAL B 1 162 ? 131.685 111.743 118.688 1.00 47.90 224 VAL B C 1
ATOM 6595 O O . VAL B 1 162 ? 130.492 111.517 118.923 1.00 45.63 224 VAL B O 1
ATOM 6608 N N . VAL B 1 163 ? 132.345 111.093 117.728 1.00 51.28 225 VAL B N 1
ATOM 6609 C CA . VAL B 1 163 ? 131.675 110.062 116.942 1.00 45.55 225 VAL B CA 1
ATOM 6610 C C . VAL B 1 163 ? 131.333 108.862 117.815 1.00 52.59 225 VAL B C 1
ATOM 6611 O O . VAL B 1 163 ? 130.237 108.300 117.719 1.00 53.16 225 VAL B O 1
ATOM 6624 N N . TYR B 1 164 ? 132.265 108.443 118.673 1.00 56.49 226 TYR B N 1
ATOM 6625 C CA . TYR B 1 164 ? 132.004 107.304 119.544 1.00 52.00 226 TYR B CA 1
ATOM 6626 C C . TYR B 1 164 ? 130.880 107.611 120.523 1.00 54.27 226 TYR B C 1
ATOM 6627 O O . TYR B 1 164 ? 130.045 106.747 120.811 1.00 61.29 226 TYR B O 1
ATOM 6645 N N . ALA B 1 165 ? 130.839 108.840 121.044 1.00 48.43 227 ALA B N 1
ATOM 6646 C CA . ALA B 1 165 ? 129.788 109.195 121.991 1.00 47.44 227 ALA B CA 1
ATOM 6647 C C . ALA B 1 165 ? 128.406 109.059 121.362 1.00 50.54 227 ALA B C 1
ATOM 6648 O O . ALA B 1 165 ? 127.465 108.591 122.013 1.00 53.55 227 ALA B O 1
ATOM 6655 N N . HIS B 1 166 ? 128.263 109.459 120.098 1.00 48.90 228 HIS B N 1
ATOM 6656 C CA . HIS B 1 166 ? 126.979 109.444 119.405 1.00 48.87 228 HIS B CA 1
ATOM 6657 C C . HIS B 1 166 ? 126.862 108.288 118.418 1.00 45.19 228 HIS B C 1
ATOM 6658 O O . HIS B 1 166 ? 126.192 108.417 117.390 1.00 53.45 228 HIS B O 1
ATOM 6672 N N . SER B 1 167 ? 127.493 107.151 118.715 1.00 43.16 229 SER B N 1
ATOM 6673 C CA . SER B 1 167 ? 127.545 106.061 117.746 1.00 42.64 229 SER B CA 1
ATOM 6674 C C . SER B 1 167 ? 126.156 105.514 117.438 1.00 49.01 229 SER B C 1
ATOM 6675 O O . SER B 1 167 ? 125.850 105.194 116.284 1.00 55.07 229 SER B O 1
ATOM 6683 N N . LYS B 1 168 ? 125.304 105.386 118.456 1.00 55.16 230 LYS B N 1
ATOM 6684 C CA . LYS B 1 168 ? 124.009 104.742 118.258 1.00 56.35 230 LYS B CA 1
ATOM 6685 C C . LYS B 1 168 ? 123.141 105.521 117.275 1.00 61.31 230 LYS B C 1
ATOM 6686 O O . LYS B 1 168 ? 122.527 104.935 116.373 1.00 69.96 230 LYS B O 1
ATOM 6705 N N . GLU B 1 169 ? 123.082 106.845 117.426 1.00 48.15 231 GLU B N 1
ATOM 6706 C CA . GLU B 1 169 ? 122.244 107.647 116.542 1.00 51.54 231 GLU B CA 1
ATOM 6707 C C . GLU B 1 169 ? 122.845 107.750 115.148 1.00 53.44 231 GLU B C 1
ATOM 6708 O O . GLU B 1 169 ? 122.116 107.772 114.152 1.00 53.25 231 GLU B O 1
ATOM 6720 N N . LEU B 1 170 ? 124.169 107.825 115.050 1.00 44.42 232 LEU B N 1
ATOM 6721 C CA . LEU B 1 170 ? 124.785 107.780 113.732 1.00 37.75 232 LEU B CA 1
ATOM 6722 C C . LEU B 1 170 ? 124.416 106.488 113.020 1.00 42.40 232 LEU B C 1
ATOM 6723 O O . LEU B 1 170 ? 124.079 106.498 111.831 1.00 59.10 232 LEU B O 1
ATOM 6739 N N . VAL B 1 171 ? 124.445 105.366 113.742 1.00 36.39 233 VAL B N 1
ATOM 6740 C CA . VAL B 1 171 ? 124.125 104.082 113.128 1.00 41.74 233 VAL B CA 1
ATOM 6741 C C . VAL B 1 171 ? 122.665 104.038 112.697 1.00 43.25 233 VAL B C 1
ATOM 6742 O O . VAL B 1 171 ? 122.348 103.565 111.601 1.00 59.75 233 VAL B O 1
ATOM 6755 N N . THR B 1 172 ? 121.751 104.508 113.548 1.00 39.90 234 THR B N 1
ATOM 6756 C CA . THR B 1 172 ? 120.340 104.472 113.169 1.00 50.28 234 THR B CA 1
ATOM 6757 C C . THR B 1 172 ? 120.071 105.370 111.965 1.00 49.34 234 THR B C 1
ATOM 6758 O O . THR B 1 172 ? 119.334 104.987 111.044 1.00 54.08 234 THR B O 1
ATOM 6769 N N . ALA B 1 173 ? 120.674 106.562 111.942 1.00 43.27 235 ALA B N 1
ATOM 6770 C CA . ALA B 1 173 ? 120.497 107.454 110.803 1.00 39.19 235 ALA B CA 1
ATOM 6771 C C . ALA B 1 173 ? 121.046 106.831 109.528 1.00 43.88 235 ALA B C 1
ATOM 6772 O O . ALA B 1 173 ? 120.395 106.878 108.479 1.00 42.05 235 ALA B O 1
ATOM 6779 N N . TRP B 1 174 ? 122.238 106.233 109.599 1.00 35.76 236 TRP B N 1
ATOM 6780 C CA . TRP B 1 174 ? 122.815 105.599 108.420 1.00 30.61 236 TRP B CA 1
ATOM 6781 C C . TRP B 1 174 ? 121.939 104.456 107.928 1.00 36.12 236 TRP B C 1
ATOM 6782 O O . TRP B 1 174 ? 121.687 104.329 106.725 1.00 53.70 236 TRP B O 1
ATOM 6803 N N . TYR B 1 175 ? 121.458 103.621 108.847 1.00 34.83 237 TYR B N 1
ATOM 6804 C CA . TYR B 1 175 ? 120.613 102.494 108.470 1.00 43.92 237 TYR B CA 1
ATOM 6805 C C . TYR B 1 175 ? 119.357 102.967 107.751 1.00 42.63 237 TYR B C 1
ATOM 6806 O O . TYR B 1 175 ? 119.031 102.488 106.655 1.00 47.26 237 TYR B O 1
ATOM 6824 N N . ILE B 1 176 ? 118.643 103.922 108.348 1.00 46.35 238 ILE B N 1
ATOM 6825 C CA . ILE B 1 176 ? 117.377 104.350 107.763 1.00 43.51 238 ILE B CA 1
ATOM 6826 C C . ILE B 1 176 ? 117.615 105.084 106.449 1.00 42.87 238 ILE B C 1
ATOM 6827 O O . ILE B 1 176 ? 116.852 104.922 105.490 1.00 51.35 238 ILE B O 1
ATOM 6843 N N . GLY B 1 177 ? 118.671 105.897 106.375 1.00 39.05 239 GLY B N 1
ATOM 6844 C CA . GLY B 1 177 ? 118.968 106.583 105.131 1.00 39.17 239 GLY B CA 1
ATOM 6845 C C . GLY B 1 177 ? 119.304 105.625 104.005 1.00 38.53 239 GLY B C 1
ATOM 6846 O O . GLY B 1 177 ? 118.853 105.804 102.872 1.00 44.86 239 GLY B O 1
ATOM 6850 N N . PHE B 1 178 ? 120.100 104.596 104.298 1.00 32.68 240 PHE B N 1
ATOM 6851 C CA . PHE B 1 178 ? 120.424 103.610 103.275 1.00 30.01 240 PHE B CA 1
ATOM 6852 C C . PHE B 1 178 ? 119.176 102.872 102.813 1.00 35.36 240 PHE B C 1
ATOM 6853 O O . PHE B 1 178 ? 118.984 102.651 101.609 1.00 43.11 240 PHE B O 1
ATOM 6870 N N . LEU B 1 179 ? 118.315 102.478 103.754 1.00 46.95 241 LEU B N 1
ATOM 6871 C CA . LEU B 1 179 ? 117.086 101.793 103.366 1.00 45.63 241 LEU B CA 1
ATOM 6872 C C . LEU B 1 179 ? 116.221 102.683 102.484 1.00 45.77 241 LEU B C 1
ATOM 6873 O O . LEU B 1 179 ? 115.675 102.228 101.470 1.00 55.36 241 LEU B O 1
ATOM 6889 N N . CYS B 1 180 ? 116.086 103.959 102.853 1.00 40.20 242 CYS B N 1
ATOM 6890 C CA . CYS B 1 180 ? 115.285 104.876 102.052 1.00 36.92 242 CYS B CA 1
ATOM 6891 C C . CYS B 1 180 ? 115.881 105.052 100.663 1.00 43.54 242 CYS B C 1
ATOM 6892 O O . CYS B 1 180 ? 115.150 105.078 99.666 1.00 48.01 242 CYS B O 1
ATOM 6900 N N . LEU B 1 181 ? 117.205 105.179 100.575 1.00 39.51 243 LEU B N 1
ATOM 6901 C CA . LEU B 1 181 ? 117.850 105.313 99.274 1.00 35.66 243 LEU B CA 1
ATOM 6902 C C . LEU B 1 181 ? 117.548 104.110 98.396 1.00 32.49 243 LEU B C 1
ATOM 6903 O O . LEU B 1 181 ? 117.153 104.256 97.234 1.00 37.02 243 LEU B O 1
ATOM 6919 N N . ILE B 1 182 ? 117.726 102.905 98.939 1.00 37.81 244 ILE B N 1
ATOM 6920 C CA . ILE B 1 182 ? 117.507 101.700 98.143 1.00 39.50 244 ILE B CA 1
ATOM 6921 C C . ILE B 1 182 ? 116.059 101.632 97.676 1.00 35.39 244 ILE B C 1
ATOM 6922 O O . ILE B 1 182 ? 115.777 101.389 96.495 1.00 44.11 244 ILE B O 1
ATOM 6938 N N . LEU B 1 183 ? 115.118 101.858 98.594 1.00 33.91 245 LEU B N 1
ATOM 6939 C CA . LEU B 1 183 ? 113.708 101.750 98.240 1.00 37.17 245 LEU B CA 1
ATOM 6940 C C . LEU B 1 183 ? 113.327 102.770 97.175 1.00 45.48 245 LEU B C 1
ATOM 6941 O O . LEU B 1 183 ? 112.671 102.434 96.181 1.00 54.10 245 LEU B O 1
ATOM 6957 N N . ALA B 1 184 ? 113.729 104.029 97.366 1.00 47.91 246 ALA B N 1
ATOM 6958 C CA . ALA B 1 184 ? 113.374 105.069 96.410 1.00 44.95 246 ALA B CA 1
ATOM 6959 C C . ALA B 1 184 ? 113.979 104.789 95.043 1.00 46.45 246 ALA B C 1
ATOM 6960 O O . ALA B 1 184 ? 113.301 104.918 94.017 1.00 44.49 246 ALA B O 1
ATOM 6967 N N . SER B 1 185 ? 115.258 104.405 95.006 1.00 44.01 247 SER B N 1
ATOM 6968 C CA . SER B 1 185 ? 115.901 104.132 93.729 1.00 38.05 247 SER B CA 1
ATOM 6969 C C . SER B 1 185 ? 115.212 102.986 93.005 1.00 43.94 247 SER B C 1
ATOM 6970 O O . SER B 1 185 ? 114.947 103.075 91.802 1.00 51.30 247 SER B O 1
ATOM 6978 N N . PHE B 1 186 ? 114.900 101.903 93.722 1.00 42.87 248 PHE B N 1
ATOM 6979 C CA . PHE B 1 186 ? 114.252 100.770 93.072 1.00 46.93 248 PHE B CA 1
ATOM 6980 C C . PHE B 1 186 ? 112.869 101.144 92.555 1.00 52.56 248 PHE B C 1
ATOM 6981 O O . PHE B 1 186 ? 112.498 100.777 91.433 1.00 55.30 248 PHE B O 1
ATOM 6998 N N . LEU B 1 187 ? 112.089 101.873 93.356 1.00 50.34 249 LEU B N 1
ATOM 6999 C CA . LEU B 1 187 ? 110.742 102.229 92.925 1.00 48.29 249 LEU B CA 1
ATOM 7000 C C . LEU B 1 187 ? 110.776 103.144 91.708 1.00 50.03 249 LEU B C 1
ATOM 7001 O O . LEU B 1 187 ? 109.999 102.963 90.763 1.00 52.55 249 LEU B O 1
ATOM 7017 N N . VAL B 1 188 ? 111.677 104.127 91.703 1.00 48.46 250 VAL B N 1
ATOM 7018 C CA . VAL B 1 188 ? 111.769 105.030 90.560 1.00 39.47 250 VAL B CA 1
ATOM 7019 C C . VAL B 1 188 ? 112.248 104.278 89.324 1.00 39.78 250 VAL B C 1
ATOM 7020 O O . VAL B 1 188 ? 111.757 104.510 88.213 1.00 52.52 250 VAL B O 1
ATOM 7033 N N . TYR B 1 189 ? 113.209 103.366 89.491 1.00 40.76 251 TYR B N 1
ATOM 7034 C CA . TYR B 1 189 ? 113.677 102.581 88.356 1.00 43.56 251 TYR B CA 1
ATOM 7035 C C . TYR B 1 189 ? 112.547 101.752 87.765 1.00 54.04 251 TYR B C 1
ATOM 7036 O O . TYR B 1 189 ? 112.409 101.660 86.541 1.00 59.65 251 TYR B O 1
ATOM 7054 N N . LEU B 1 190 ? 111.732 101.133 88.621 1.00 56.95 252 LEU B N 1
ATOM 7055 C CA . LEU B 1 190 ? 110.575 100.400 88.121 1.00 53.48 252 LEU B CA 1
ATOM 7056 C C . LEU B 1 190 ? 109.621 101.327 87.385 1.00 53.81 252 LEU B C 1
ATOM 7057 O O . LEU B 1 190 ? 109.101 100.977 86.319 1.00 57.85 252 LEU B O 1
ATOM 7073 N N . ALA B 1 191 ? 109.378 102.517 87.936 1.00 57.63 253 ALA B N 1
ATOM 7074 C CA . ALA B 1 191 ? 108.385 103.412 87.359 1.00 58.94 253 ALA B CA 1
ATOM 7075 C C . ALA B 1 191 ? 108.864 104.091 86.084 1.00 62.12 253 ALA B C 1
ATOM 7076 O O . ALA B 1 191 ? 108.038 104.646 85.353 1.00 67.10 253 ALA B O 1
ATOM 7083 N N . GLU B 1 192 ? 110.163 104.071 85.798 1.00 70.32 254 GLU B N 1
ATOM 7084 C CA . GLU B 1 192 ? 110.702 104.778 84.637 1.00 69.19 254 GLU B CA 1
ATOM 7085 C C . GLU B 1 192 ? 111.729 103.920 83.906 1.00 69.88 254 GLU B C 1
ATOM 7086 O O . GLU B 1 192 ? 112.806 104.382 83.528 1.00 70.24 254 GLU B O 1
ATOM 7098 N N . LYS B 1 193 ? 111.402 102.647 83.691 1.00 71.87 255 LYS B N 1
ATOM 7099 C CA . LYS B 1 193 ? 112.334 101.770 82.991 1.00 69.74 255 LYS B CA 1
ATOM 7100 C C . LYS B 1 193 ? 112.414 102.113 81.508 1.00 73.31 255 LYS B C 1
ATOM 7101 O O . LYS B 1 193 ? 113.510 102.172 80.940 1.00 74.58 255 LYS B O 1
ATOM 7120 N N . GLY B 1 194 ? 111.272 102.349 80.866 1.00 81.62 256 GLY B N 1
ATOM 7121 C CA . GLY B 1 194 ? 111.242 102.516 79.425 1.00 78.60 256 GLY B CA 1
ATOM 7122 C C . GLY B 1 194 ? 110.830 103.894 78.953 1.00 81.53 256 GLY B C 1
ATOM 7123 O O . GLY B 1 194 ? 111.140 104.281 77.822 1.00 86.63 256 GLY B O 1
ATOM 7127 N N . GLU B 1 195 ? 110.134 104.649 79.801 1.00 86.03 257 GLU B N 1
ATOM 7128 C CA . GLU B 1 195 ? 109.633 105.959 79.404 1.00 85.40 257 GLU B CA 1
ATOM 7129 C C . GLU B 1 195 ? 110.662 107.071 79.565 1.00 86.69 257 GLU B C 1
ATOM 7130 O O . GLU B 1 195 ? 110.410 108.189 79.103 1.00 88.97 257 GLU B O 1
ATOM 7142 N N . ASN B 1 196 ? 111.799 106.803 80.202 1.00 67.97 258 ASN B N 1
ATOM 7143 C CA . ASN B 1 196 ? 112.842 107.804 80.393 1.00 66.78 258 ASN B CA 1
ATOM 7144 C C . ASN B 1 196 ? 114.186 107.139 80.153 1.00 65.11 258 ASN B C 1
ATOM 7145 O O . ASN B 1 196 ? 114.511 106.145 80.808 1.00 68.88 258 ASN B O 1
ATOM 7156 N N . ASP B 1 197 ? 114.964 107.683 79.217 1.00 72.59 259 ASP B N 1
ATOM 7157 C CA . ASP B 1 197 ? 116.260 107.104 78.893 1.00 73.74 259 ASP B CA 1
ATOM 7158 C C . ASP B 1 197 ? 117.303 107.342 79.976 1.00 73.63 259 ASP B C 1
ATOM 7159 O O . ASP B 1 197 ? 118.353 106.692 79.950 1.00 77.33 259 ASP B O 1
ATOM 7168 N N . HIS B 1 198 ? 117.047 108.250 80.920 1.00 65.65 260 HIS B N 1
ATOM 7169 C CA . HIS B 1 198 ? 117.989 108.450 82.016 1.00 64.04 260 HIS B CA 1
ATOM 7170 C C . HIS B 1 198 ? 118.129 107.188 82.856 1.00 63.61 260 HIS B C 1
ATOM 7171 O O . HIS B 1 198 ? 119.244 106.793 83.216 1.00 63.70 260 HIS B O 1
ATOM 7185 N N . PHE B 1 199 ? 117.008 106.538 83.177 1.00 57.84 261 PHE B N 1
ATOM 7186 C CA . PHE B 1 199 ? 116.999 105.349 84.027 1.00 55.66 261 PHE B CA 1
ATOM 7187 C C . PHE B 1 199 ? 116.886 104.115 83.139 1.00 58.02 261 PHE B C 1
ATOM 7188 O O . PHE B 1 199 ? 115.812 103.548 82.945 1.00 60.71 261 PHE B O 1
ATOM 7205 N N . ASP B 1 200 ? 118.028 103.692 82.600 1.00 73.22 262 ASP B N 1
ATOM 7206 C CA . ASP B 1 200 ? 118.083 102.497 81.771 1.00 72.55 262 ASP B CA 1
ATOM 7207 C C . ASP B 1 200 ? 118.662 101.288 82.493 1.00 71.45 262 ASP B C 1
ATOM 7208 O O . ASP B 1 200 ? 118.402 100.155 82.073 1.00 74.78 262 ASP B O 1
ATOM 7217 N N . THR B 1 201 ? 119.431 101.498 83.559 1.00 61.46 263 THR B N 1
ATOM 7218 C CA . THR B 1 201 ? 119.935 100.415 84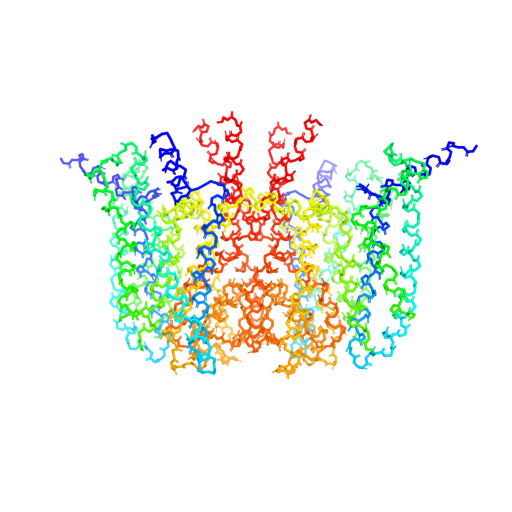.390 1.00 62.39 263 THR B CA 1
ATOM 7219 C C . THR B 1 201 ? 119.767 100.799 85.852 1.00 64.10 263 THR B C 1
ATOM 7220 O O . THR B 1 201 ? 119.679 101.979 86.198 1.00 67.97 263 THR B O 1
ATOM 7231 N N . TYR B 1 202 ? 119.722 99.781 86.713 1.00 57.05 264 TYR B N 1
ATOM 7232 C CA . TYR B 1 202 ? 119.564 100.038 88.140 1.00 52.83 264 TYR B CA 1
ATOM 7233 C C . TYR B 1 202 ? 120.721 100.865 88.688 1.00 55.00 264 TYR B C 1
ATOM 7234 O O . TYR B 1 202 ? 120.545 101.614 89.655 1.00 58.70 264 TYR B O 1
ATOM 7252 N N . ALA B 1 203 ? 121.906 100.748 88.087 1.00 46.87 265 ALA B N 1
ATOM 7253 C CA . ALA B 1 203 ? 123.026 101.579 88.511 1.00 43.53 265 ALA B CA 1
ATOM 7254 C C . ALA B 1 203 ? 122.718 103.057 88.304 1.00 48.23 265 ALA B C 1
ATOM 7255 O O . ALA B 1 203 ? 123.054 103.894 89.150 1.00 62.03 265 ALA B O 1
ATOM 7262 N N . ASP B 1 204 ? 122.080 103.396 87.183 1.00 43.96 266 ASP B N 1
ATOM 7263 C CA . ASP B 1 204 ? 121.712 104.787 86.936 1.00 45.65 266 ASP B CA 1
ATOM 7264 C C . ASP B 1 204 ? 120.705 105.279 87.967 1.00 45.53 266 ASP B C 1
ATOM 7265 O O . ASP B 1 204 ? 120.794 106.418 88.439 1.00 56.07 266 ASP B O 1
ATOM 7274 N N . ALA B 1 205 ? 119.731 104.439 88.321 1.00 32.51 267 ALA B N 1
ATOM 7275 C CA . ALA B 1 205 ? 118.763 104.827 89.340 1.00 33.74 267 ALA B CA 1
ATOM 7276 C C . ALA B 1 205 ? 119.436 105.036 90.689 1.00 39.36 267 ALA B C 1
ATOM 7277 O O . ALA B 1 205 ? 119.095 105.970 91.422 1.00 46.46 267 ALA B O 1
ATOM 7284 N N . LEU B 1 206 ? 120.388 104.168 91.042 1.00 37.30 268 LEU B N 1
ATOM 7285 C CA . LEU B 1 206 ? 121.113 104.343 92.297 1.00 37.07 268 LEU B CA 1
ATOM 7286 C C . LEU B 1 206 ? 121.915 105.638 92.291 1.00 36.91 268 LEU B C 1
ATOM 7287 O O . LEU B 1 206 ? 121.967 106.352 93.299 1.00 41.88 268 LEU B O 1
ATOM 7303 N N . TRP B 1 207 ? 122.556 105.952 91.163 1.00 32.97 269 TRP B N 1
ATOM 7304 C CA . TRP B 1 207 ? 123.291 107.208 91.054 1.00 26.68 269 TRP B CA 1
ATOM 7305 C C . TRP B 1 207 ? 122.358 108.399 91.221 1.00 35.73 269 TRP B C 1
ATOM 7306 O O . TRP B 1 207 ? 122.679 109.359 91.934 1.00 41.60 269 TRP B O 1
ATOM 7327 N N . TRP B 1 208 ? 121.189 108.348 90.580 1.00 35.71 270 TRP B N 1
ATOM 7328 C CA . TRP B 1 208 ? 120.221 109.428 90.729 1.00 27.73 270 TRP B CA 1
ATOM 7329 C C . TRP B 1 208 ? 119.787 109.576 92.180 1.00 28.98 270 TRP B C 1
ATOM 7330 O O . TRP B 1 208 ? 119.701 110.695 92.700 1.00 30.43 270 TRP B O 1
ATOM 7351 N N . GLY B 1 209 ? 119.497 108.460 92.847 1.00 30.53 271 GLY B N 1
ATOM 7352 C CA . GLY B 1 209 ? 119.076 108.531 94.235 1.00 19.64 271 GLY B CA 1
ATOM 7353 C C . GLY B 1 209 ? 120.149 109.113 95.132 1.00 15.38 271 GLY B C 1
ATOM 7354 O O . GLY B 1 209 ? 119.865 109.936 96.004 1.00 17.38 271 GLY B O 1
ATOM 7358 N N . LEU B 1 210 ? 121.398 108.697 94.929 1.00 27.34 272 LEU B N 1
ATOM 7359 C CA . LEU B 1 210 ? 122.491 109.245 95.721 1.00 32.35 272 LEU B CA 1
ATOM 7360 C C . LEU B 1 210 ? 122.635 110.744 95.494 1.00 22.93 272 LEU B C 1
ATOM 7361 O O . LEU B 1 210 ? 122.865 111.503 96.442 1.00 29.05 272 LEU B O 1
ATOM 7377 N N . ILE B 1 211 ? 122.506 111.191 94.243 1.00 24.32 273 ILE B N 1
ATOM 7378 C CA . ILE B 1 211 ? 122.683 112.607 93.951 1.00 16.01 273 ILE B CA 1
ATOM 7379 C C . ILE B 1 211 ? 121.492 113.441 94.406 1.00 23.39 273 ILE B C 1
ATOM 7380 O O . ILE B 1 211 ? 121.636 114.649 94.618 1.00 31.95 273 ILE B O 1
ATOM 7396 N N . THR B 1 212 ? 120.315 112.838 94.566 1.00 24.99 274 THR B N 1
ATOM 7397 C CA . THR B 1 212 ? 119.152 113.605 94.996 1.00 23.99 274 THR B CA 1
ATOM 7398 C C . THR B 1 212 ? 118.977 113.625 96.509 1.00 27.79 274 THR B C 1
ATOM 7399 O O . THR B 1 212 ? 118.583 114.654 97.067 1.00 34.81 274 THR B O 1
ATOM 7410 N N . LEU B 1 213 ? 119.255 112.514 97.194 1.00 27.94 275 LEU B N 1
ATOM 7411 C CA . LEU B 1 213 ? 119.073 112.489 98.641 1.00 24.40 275 LEU B CA 1
ATOM 7412 C C . LEU B 1 213 ? 120.147 113.284 99.366 1.00 17.33 275 LEU B C 1
ATOM 7413 O O . LEU B 1 213 ? 119.935 113.679 100.516 1.00 27.38 275 LEU B O 1
ATOM 7429 N N . THR B 1 214 ? 121.289 113.525 98.727 1.00 13.32 276 THR B N 1
ATOM 7430 C CA . THR B 1 214 ? 122.275 114.451 99.264 1.00 20.01 276 THR B CA 1
ATOM 7431 C C . THR B 1 214 ? 121.956 115.901 98.927 1.00 15.21 276 THR B C 1
ATOM 7432 O O . THR B 1 214 ? 122.615 116.801 99.455 1.00 27.58 276 THR B O 1
ATOM 7443 N N . THR B 1 215 ? 120.959 116.144 98.075 1.00 24.44 277 THR B N 1
ATOM 7444 C CA . THR B 1 215 ? 120.568 117.471 97.612 1.00 27.42 277 THR B CA 1
ATOM 7445 C C . THR B 1 215 ? 121.624 118.122 96.729 1.00 20.30 277 THR B C 1
ATOM 7446 O O . THR B 1 215 ? 121.620 119.342 96.559 1.00 39.62 277 THR B O 1
ATOM 7457 N N . ILE B 1 216 ? 122.536 117.336 96.159 1.00 19.33 278 ILE B N 1
ATOM 7458 C CA . ILE B 1 216 ? 123.489 117.885 95.200 1.00 20.88 278 ILE B CA 1
ATOM 7459 C C . ILE B 1 216 ? 122.773 118.282 93.914 1.00 18.69 278 ILE B C 1
ATOM 7460 O O . ILE B 1 216 ? 122.968 119.384 93.391 1.00 30.93 278 ILE B O 1
ATOM 7476 N N . GLY B 1 217 ? 121.932 117.395 93.391 1.00 12.01 279 GLY B N 1
ATOM 7477 C CA . GLY B 1 217 ? 121.090 117.704 92.252 1.00 16.99 279 GLY B CA 1
ATOM 7478 C C . GLY B 1 217 ? 121.814 118.219 91.024 1.00 22.76 279 GLY B C 1
ATOM 7479 O O . GLY B 1 217 ? 121.660 119.386 90.656 1.00 31.21 279 GLY B O 1
ATOM 7483 N N . TYR B 1 218 ? 122.602 117.360 90.373 1.00 34.54 280 TYR B N 1
ATOM 7484 C CA . TYR B 1 218 ? 123.280 117.771 89.147 1.00 25.81 280 TYR B CA 1
ATOM 7485 C C . TYR B 1 218 ? 122.282 118.164 88.068 1.00 35.25 280 TYR B C 1
ATOM 7486 O O . TYR B 1 218 ? 122.471 119.167 87.371 1.00 43.93 280 TYR B O 1
ATOM 7504 N N . GLY B 1 219 ? 121.218 117.381 87.908 1.00 36.03 281 GLY B N 1
ATOM 7505 C CA . GLY B 1 219 ? 120.281 117.559 86.821 1.00 30.58 281 GLY B CA 1
ATOM 7506 C C . GLY B 1 219 ? 120.520 116.662 85.627 1.00 35.34 281 GLY B C 1
ATOM 7507 O O . GLY B 1 219 ? 119.727 116.702 84.680 1.00 45.91 281 GLY B O 1
ATOM 7511 N N . ASP B 1 220 ? 121.584 115.856 85.640 1.00 44.32 282 ASP B N 1
ATOM 7512 C CA . ASP B 1 220 ? 121.820 114.928 84.538 1.00 41.31 282 ASP B CA 1
ATOM 7513 C C . ASP B 1 220 ? 120.728 113.872 84.452 1.00 44.90 282 ASP B C 1
ATOM 7514 O O . ASP B 1 220 ? 120.434 113.374 83.361 1.00 47.75 282 ASP B O 1
ATOM 7523 N N . LYS B 1 221 ? 120.121 113.516 85.582 1.00 41.98 283 LYS B N 1
ATOM 7524 C CA . LYS B 1 221 ? 119.028 112.556 85.628 1.00 35.36 283 LYS B CA 1
ATOM 7525 C C . LYS B 1 221 ? 117.923 113.095 86.521 1.00 37.73 283 LYS B C 1
ATOM 7526 O O . LYS B 1 221 ? 118.196 113.693 87.565 1.00 54.48 283 LYS B O 1
ATOM 7545 N N . TYR B 1 222 ? 116.677 112.886 86.109 1.00 37.73 284 TYR B N 1
ATOM 7546 C CA . TYR B 1 222 ? 115.536 113.248 86.940 1.00 37.63 284 TYR B CA 1
ATOM 7547 C C . TYR B 1 222 ? 114.266 112.619 86.381 1.00 41.65 284 TYR B C 1
ATOM 7548 O O . TYR B 1 222 ? 114.139 112.453 85.163 1.00 51.73 284 TYR B O 1
ATOM 7566 N N . PRO B 1 223 ? 113.308 112.255 87.231 1.00 34.00 285 PRO B N 1
ATOM 7567 C CA . PRO B 1 223 ? 112.095 111.602 86.731 1.00 32.61 285 PRO B CA 1
ATOM 7568 C C . PRO B 1 223 ? 111.274 112.530 85.852 1.00 41.28 285 PRO B C 1
ATOM 7569 O O . PRO B 1 223 ? 111.267 113.751 86.030 1.00 43.60 285 PRO B O 1
ATOM 7580 N N . GLN B 1 224 ? 110.573 111.931 84.887 1.00 62.51 286 GLN B N 1
ATOM 7581 C CA . GLN B 1 224 ? 109.770 112.696 83.942 1.00 62.08 286 GLN B CA 1
ATOM 7582 C C . GLN B 1 224 ? 108.341 112.173 83.871 1.00 62.19 286 GLN B C 1
ATOM 7583 O O . GLN B 1 224 ? 107.407 112.941 83.619 1.00 66.20 286 GLN B O 1
ATOM 7597 N N . THR B 1 225 ? 108.153 110.874 84.084 1.00 52.92 287 THR B N 1
ATOM 7598 C CA . THR B 1 225 ? 106.812 110.313 84.116 1.00 51.90 287 THR B CA 1
ATOM 7599 C C . THR B 1 225 ? 106.118 110.685 85.421 1.00 55.95 287 THR B C 1
ATOM 7600 O O . THR B 1 225 ? 106.755 111.002 86.426 1.00 63.65 287 THR B O 1
ATOM 7611 N N . TRP B 1 226 ? 104.785 110.640 85.399 1.00 50.41 288 TRP B N 1
ATOM 7612 C CA . TRP B 1 226 ? 104.033 111.011 86.592 1.00 50.01 288 TRP B CA 1
ATOM 7613 C C . TRP B 1 226 ? 104.303 110.051 87.743 1.00 52.20 288 TRP B C 1
ATOM 7614 O O . TRP B 1 226 ? 104.322 110.469 88.906 1.00 52.46 288 TRP B O 1
ATOM 7635 N N . ASN B 1 227 ? 104.520 108.769 87.446 1.00 58.94 289 ASN B N 1
ATOM 7636 C CA . ASN B 1 227 ? 104.849 107.812 88.499 1.00 54.16 289 ASN B CA 1
ATOM 7637 C C . ASN B 1 227 ? 106.122 108.216 89.229 1.00 59.31 289 ASN B C 1
ATOM 7638 O O . ASN B 1 227 ? 106.163 108.244 90.466 1.00 65.35 289 ASN B O 1
ATOM 7649 N N . GLY B 1 228 ? 107.182 108.514 88.476 1.00 46.43 290 GLY B N 1
ATOM 7650 C CA . GLY B 1 228 ? 108.448 108.846 89.105 1.00 44.41 290 GLY B CA 1
ATOM 7651 C C . GLY B 1 228 ? 108.351 110.089 89.966 1.00 51.80 290 GLY B C 1
ATOM 7652 O O . GLY B 1 228 ? 108.849 110.119 91.093 1.00 54.43 290 GLY B O 1
ATOM 7656 N N . ARG B 1 229 ? 107.705 111.132 89.444 1.00 32.71 291 ARG B N 1
ATOM 7657 C CA . ARG B 1 229 ? 107.569 112.365 90.207 1.00 32.23 291 ARG B CA 1
ATOM 7658 C C . ARG B 1 229 ? 106.717 112.149 91.451 1.00 37.27 291 ARG B C 1
ATOM 7659 O O . ARG B 1 229 ? 107.037 112.666 92.528 1.00 49.59 291 ARG B O 1
ATOM 7680 N N . LEU B 1 230 ? 105.637 111.374 91.327 1.00 42.07 292 LEU B N 1
ATOM 7681 C CA . LEU B 1 230 ? 104.784 111.105 92.477 1.00 37.50 292 LEU B CA 1
ATOM 7682 C C . LEU B 1 230 ? 105.541 110.353 93.564 1.00 44.44 292 LEU B C 1
ATOM 7683 O O . LEU B 1 230 ? 105.420 110.676 94.750 1.00 52.52 292 LEU B O 1
ATOM 7699 N N . LEU B 1 231 ? 106.329 109.345 93.183 1.00 49.31 293 LEU B N 1
ATOM 7700 C CA . LEU B 1 231 ? 107.065 108.576 94.183 1.00 51.27 293 LEU B CA 1
ATOM 7701 C C . LEU B 1 231 ? 108.184 109.405 94.803 1.00 54.52 293 LEU B C 1
ATOM 7702 O O . LEU B 1 231 ? 108.445 109.310 96.014 1.00 62.01 293 LEU B O 1
ATOM 7718 N N . ALA B 1 232 ? 108.857 110.224 93.992 1.00 44.98 294 ALA B N 1
ATOM 7719 C CA . ALA B 1 232 ? 109.888 111.100 94.528 1.00 44.06 294 ALA B CA 1
ATOM 7720 C C . ALA B 1 232 ? 109.304 112.066 95.547 1.00 54.82 294 ALA B C 1
ATOM 7721 O O . ALA B 1 232 ? 109.856 112.224 96.640 1.00 60.57 294 ALA B O 1
ATOM 7728 N N . ALA B 1 233 ? 108.153 112.671 95.233 1.00 48.39 295 ALA B N 1
ATOM 7729 C CA . ALA B 1 233 ? 107.568 113.680 96.110 1.00 49.72 295 ALA B CA 1
ATOM 7730 C C . ALA B 1 233 ? 107.468 113.221 97.557 1.00 51.78 295 ALA B C 1
ATOM 7731 O O . ALA B 1 233 ? 107.324 114.060 98.453 1.00 56.01 295 ALA B O 1
ATOM 7738 N N . THR B 1 234 ? 107.531 111.916 97.811 1.00 47.09 296 THR B N 1
ATOM 7739 C CA . THR B 1 234 ? 107.535 111.372 99.162 1.00 53.58 296 THR B CA 1
ATOM 7740 C C . THR B 1 234 ? 108.902 110.853 99.578 1.00 51.01 296 THR B C 1
ATOM 7741 O O . THR B 1 234 ? 109.418 111.206 100.658 1.00 55.29 296 THR B O 1
ATOM 7752 N N . PHE B 1 235 ? 109.510 110.008 98.744 1.00 52.75 297 PHE B N 1
ATOM 7753 C CA . PHE B 1 235 ? 110.731 109.343 99.175 1.00 55.08 297 PHE B CA 1
ATOM 7754 C C . PHE B 1 235 ? 111.893 110.321 99.286 1.00 53.19 297 PHE B C 1
ATOM 7755 O O . PHE B 1 235 ? 112.721 110.193 100.191 1.00 54.20 297 PHE B O 1
ATOM 7772 N N . THR B 1 236 ? 111.974 111.310 98.393 1.00 46.36 298 THR B N 1
ATOM 7773 C CA . THR B 1 236 ? 113.025 112.310 98.546 1.00 43.24 298 THR B CA 1
ATOM 7774 C C . THR B 1 236 ? 112.780 113.189 99.762 1.00 41.01 298 THR B C 1
ATOM 7775 O O . THR B 1 236 ? 113.735 113.586 100.435 1.00 49.83 298 THR B O 1
ATOM 7786 N N . LEU B 1 237 ? 111.518 113.487 100.076 1.00 42.51 299 LEU B N 1
ATOM 7787 C CA . LEU B 1 237 ? 111.237 114.270 101.274 1.00 48.93 299 LEU B CA 1
ATOM 7788 C C . LEU B 1 237 ? 111.751 113.559 102.517 1.00 45.37 299 LEU B C 1
ATOM 7789 O O . LEU B 1 237 ? 112.318 114.192 103.414 1.00 37.14 299 LEU B O 1
ATOM 7805 N N . ILE B 1 238 ? 111.558 112.244 102.593 1.00 43.83 300 ILE B N 1
ATOM 7806 C CA . ILE B 1 238 ? 112.078 111.502 103.744 1.00 46.28 300 ILE B CA 1
ATOM 7807 C C . ILE B 1 238 ? 113.606 111.420 103.693 1.00 45.85 300 ILE B C 1
ATOM 7808 O O . ILE B 1 238 ? 114.303 111.659 104.694 1.00 47.65 300 ILE B O 1
ATOM 7824 N N . GLY B 1 239 ? 114.149 111.086 102.520 1.00 40.22 301 GLY B N 1
ATOM 7825 C CA . GLY B 1 239 ? 115.569 110.800 102.419 1.00 37.99 301 GLY B CA 1
ATOM 7826 C C . GLY B 1 239 ? 116.448 112.016 102.635 1.00 40.60 301 GLY B C 1
ATOM 7827 O O . GLY B 1 239 ? 117.548 111.902 103.175 1.00 41.25 301 GLY B O 1
ATOM 7831 N N . VAL B 1 240 ? 115.995 113.191 102.197 1.00 39.22 302 VAL B N 1
ATOM 7832 C CA . VAL B 1 240 ? 116.807 114.393 102.360 1.00 29.44 302 VAL B CA 1
ATOM 7833 C C . VAL B 1 240 ? 117.047 114.663 103.840 1.00 37.79 302 VAL B C 1
ATOM 7834 O O . VAL B 1 240 ? 118.172 114.952 104.266 1.00 44.17 302 VAL B O 1
ATOM 7847 N N . SER B 1 241 ? 115.991 114.558 104.648 1.00 41.70 303 SER B N 1
ATOM 7848 C CA . SER B 1 241 ? 116.141 114.746 106.085 1.00 37.22 303 SER B CA 1
ATOM 7849 C C . SER B 1 241 ? 117.021 113.666 106.694 1.00 37.50 303 SER B C 1
ATOM 7850 O O . SER B 1 241 ? 117.908 113.961 107.508 1.00 44.45 303 SER B O 1
ATOM 7858 N N . PHE B 1 242 ? 116.796 112.404 106.320 1.00 40.82 304 PHE B N 1
ATOM 7859 C CA . PHE B 1 242 ? 117.602 111.353 106.933 1.00 37.46 304 PHE B CA 1
ATOM 7860 C C . PHE B 1 242 ? 119.043 111.339 106.436 1.00 32.26 304 PHE B C 1
ATOM 7861 O O . PHE B 1 242 ? 119.874 110.646 107.028 1.00 35.35 304 PHE B O 1
ATOM 7878 N N . PHE B 1 243 ? 119.357 112.083 105.377 1.00 37.50 305 PHE B N 1
ATOM 7879 C CA . PHE B 1 243 ? 120.734 112.248 104.934 1.00 28.18 305 PHE B CA 1
ATOM 7880 C C . PHE B 1 243 ? 121.385 113.486 105.529 1.00 31.31 305 PHE B C 1
ATOM 7881 O O . PHE B 1 243 ? 122.612 113.526 105.668 1.00 32.10 305 PHE B O 1
ATOM 7898 N N . ALA B 1 244 ? 120.592 114.505 105.862 1.00 31.98 306 ALA B N 1
ATOM 7899 C CA . ALA B 1 244 ? 121.119 115.659 106.574 1.00 31.36 306 ALA B CA 1
ATOM 7900 C C . ALA B 1 244 ? 121.297 115.396 108.063 1.00 35.02 306 ALA B C 1
ATOM 7901 O O . ALA B 1 244 ? 122.035 116.135 108.723 1.00 35.71 306 ALA B O 1
ATOM 7908 N N . LEU B 1 245 ? 120.644 114.367 108.602 1.00 41.26 307 LEU B N 1
ATOM 7909 C CA . LEU B 1 245 ? 120.713 114.099 110.039 1.00 39.93 307 LEU B CA 1
ATOM 7910 C C . LEU B 1 245 ? 122.131 113.995 110.591 1.00 36.90 307 LEU B C 1
ATOM 7911 O O . LEU B 1 245 ? 122.409 114.623 111.626 1.00 38.97 307 LEU B O 1
ATOM 7927 N N . PRO B 1 246 ? 123.051 113.229 109.993 1.00 46.60 308 PRO B N 1
ATOM 7928 C CA . PRO B 1 246 ? 124.358 113.027 110.646 1.00 44.55 308 PRO B CA 1
ATOM 7929 C C . PRO B 1 246 ? 125.114 114.313 110.929 1.00 43.70 308 PRO B C 1
ATOM 7930 O O . PRO B 1 246 ? 125.719 114.450 112.002 1.00 52.88 308 PRO B O 1
ATOM 7941 N N . ALA B 1 247 ? 125.095 115.269 109.999 1.00 45.51 309 ALA B N 1
ATOM 7942 C CA . ALA B 1 247 ? 125.805 116.521 110.222 1.00 45.55 309 ALA B CA 1
ATOM 7943 C C . ALA B 1 247 ? 125.208 117.287 111.394 1.00 46.99 309 ALA B C 1
ATOM 7944 O O . ALA B 1 247 ? 125.940 117.843 112.220 1.00 53.10 309 ALA B O 1
ATOM 7951 N N . GLY B 1 248 ? 123.879 117.331 111.482 1.00 35.74 310 GLY B N 1
ATOM 7952 C CA . GLY B 1 248 ? 123.249 117.991 112.612 1.00 33.20 310 GLY B CA 1
ATOM 7953 C C . GLY B 1 248 ? 123.578 117.316 113.928 1.00 42.18 310 GLY B C 1
ATOM 7954 O O . GLY B 1 248 ? 123.855 117.983 114.929 1.00 50.54 310 GLY B O 1
ATOM 7958 N N . ILE B 1 249 ? 123.563 115.982 113.943 1.00 39.43 311 ILE B N 1
ATOM 7959 C CA . ILE B 1 249 ? 123.899 115.252 115.161 1.00 38.40 311 ILE B CA 1
ATOM 7960 C C . ILE B 1 249 ? 125.312 115.601 115.607 1.00 35.82 311 ILE B C 1
ATOM 7961 O O . ILE B 1 249 ? 125.555 115.901 116.782 1.00 48.86 311 ILE B O 1
ATOM 7977 N N . LEU B 1 250 ? 126.266 115.581 114.673 1.00 35.61 312 LEU B N 1
ATOM 7978 C CA . LEU B 1 250 ? 127.654 115.839 115.043 1.00 40.17 312 LEU B CA 1
ATOM 7979 C C . LEU B 1 250 ? 127.861 117.290 115.468 1.00 41.79 312 LEU B C 1
ATOM 7980 O O . LEU B 1 250 ? 128.624 117.565 116.401 1.00 42.55 312 LEU B O 1
ATOM 7996 N N . GLY B 1 251 ? 127.192 118.233 114.802 1.00 31.94 313 GLY B N 1
ATOM 7997 C CA . GLY B 1 251 ? 127.313 119.624 115.206 1.00 27.42 313 GLY B CA 1
ATOM 7998 C C . GLY B 1 251 ? 126.769 119.872 116.599 1.00 39.86 313 GLY B C 1
ATOM 7999 O O . GLY B 1 251 ? 127.395 120.562 117.412 1.00 47.13 313 GLY B O 1
ATOM 8003 N N . SER B 1 252 ? 125.596 119.310 116.898 1.00 40.78 314 SER B N 1
ATOM 8004 C CA . SER B 1 252 ? 125.047 119.443 118.241 1.00 38.38 314 SER B CA 1
ATOM 8005 C C . SER B 1 252 ? 125.946 118.765 119.265 1.00 41.62 314 SER B C 1
ATOM 8006 O O . SER B 1 252 ? 126.111 119.266 120.382 1.00 46.27 314 SER B O 1
ATOM 8014 N N . GLY B 1 253 ? 126.534 117.624 118.906 1.00 36.07 315 GLY B N 1
ATOM 8015 C CA . GLY B 1 253 ? 127.475 116.980 119.808 1.00 34.17 315 GLY B CA 1
ATOM 8016 C C . GLY B 1 253 ? 128.656 117.872 120.133 1.00 39.94 315 GLY B C 1
ATOM 8017 O O . GLY B 1 253 ? 129.045 118.010 121.295 1.00 55.66 315 GLY B O 1
ATOM 8021 N N . PHE B 1 254 ? 129.240 118.497 119.108 1.00 35.48 316 PHE B N 1
ATOM 8022 C CA . PHE B 1 254 ? 130.364 119.399 119.339 1.00 35.41 316 PHE B CA 1
ATOM 8023 C C . PHE B 1 254 ? 129.959 120.569 120.229 1.00 42.06 316 PHE B C 1
ATOM 8024 O O . PHE B 1 254 ? 130.687 120.935 121.162 1.00 55.10 316 PHE B O 1
ATOM 8041 N N . ALA B 1 255 ? 128.797 121.168 119.959 1.00 38.04 317 ALA B N 1
ATOM 8042 C CA . ALA B 1 255 ? 128.370 122.319 120.751 1.00 42.25 317 ALA B CA 1
ATOM 8043 C C . ALA B 1 255 ? 128.122 121.933 122.207 1.00 49.34 317 ALA B C 1
ATOM 8044 O O . ALA B 1 255 ? 128.524 122.658 123.129 1.00 48.77 317 ALA B O 1
ATOM 8051 N N . LEU B 1 256 ? 127.461 120.797 122.438 1.00 52.81 318 LEU B N 1
ATOM 8052 C CA . LEU B 1 256 ? 127.210 120.355 123.805 1.00 49.69 318 LEU B CA 1
ATOM 8053 C C . LEU B 1 256 ? 128.511 120.019 124.521 1.00 56.41 318 LEU B C 1
ATOM 8054 O O . LEU B 1 256 ? 128.655 120.289 125.720 1.00 65.67 318 LEU B O 1
ATOM 8070 N N . LYS B 1 257 ? 129.463 119.416 123.808 1.00 56.77 319 LYS B N 1
ATOM 8071 C CA . LYS B 1 257 ? 130.759 119.138 124.408 1.00 59.18 319 LYS B CA 1
ATOM 8072 C C . LYS B 1 257 ? 131.447 120.428 124.832 1.00 61.02 319 LYS B C 1
ATOM 8073 O O . LYS B 1 257 ? 132.028 120.500 125.920 1.00 68.41 319 LYS B O 1
ATOM 8092 N N . VAL B 1 258 ? 131.386 121.462 123.990 1.00 54.17 320 VAL B N 1
ATOM 8093 C CA . VAL B 1 258 ? 131.965 122.746 124.377 1.00 56.80 320 VAL B CA 1
ATOM 8094 C C . VAL B 1 258 ? 131.274 123.292 125.615 1.00 56.99 320 VAL B C 1
ATOM 8095 O O . VAL B 1 258 ? 131.928 123.799 126.533 1.00 61.86 320 VAL B O 1
ATOM 8108 N N . GLN B 1 259 ? 129.944 123.231 125.651 1.00 68.74 321 GLN B N 1
ATOM 8109 C CA . GLN B 1 259 ? 129.223 123.765 126.801 1.00 72.03 321 GLN B CA 1
ATOM 8110 C C . GLN B 1 259 ? 129.647 123.061 128.084 1.00 73.84 321 GLN B C 1
ATOM 8111 O O . GLN B 1 259 ? 129.953 123.708 129.096 1.00 76.63 321 GLN B O 1
ATOM 8125 N N . GLU B 1 260 ? 129.673 121.726 128.058 1.00 83.10 322 GLU B N 1
ATOM 8126 C CA . GLU B 1 260 ? 130.027 120.976 129.258 1.00 80.95 322 GLU B CA 1
ATOM 8127 C C . GLU B 1 260 ? 131.471 121.238 129.663 1.00 80.63 322 GLU B C 1
ATOM 8128 O O . GLU B 1 260 ? 131.766 12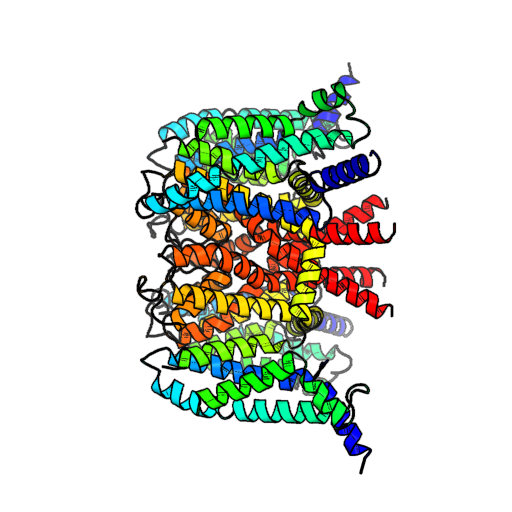1.409 130.851 1.00 88.57 322 GLU B O 1
ATOM 8140 N N . GLN B 1 261 ? 132.385 121.291 128.692 1.00 79.78 323 GLN B N 1
ATOM 8141 C CA . GLN B 1 261 ? 133.782 121.559 129.009 1.00 82.67 323 GLN B CA 1
ATOM 8142 C C . GLN B 1 261 ? 133.946 122.939 129.627 1.00 82.44 323 GLN B C 1
ATOM 8143 O O . GLN B 1 261 ? 134.694 123.110 130.596 1.00 87.06 323 GLN B O 1
ATOM 8157 N N . HIS B 1 262 ? 133.254 123.938 129.079 1.00 85.75 324 HIS B N 1
ATOM 8158 C CA . HIS B 1 262 ? 133.370 125.294 129.598 1.00 85.91 324 HIS B CA 1
ATOM 8159 C C . HIS B 1 262 ? 132.835 125.377 131.020 1.00 90.96 324 HIS B C 1
ATOM 8160 O O . HIS B 1 262 ? 133.469 125.975 131.899 1.00 91.04 324 HIS B O 1
ATOM 8174 N N . ARG B 1 263 ? 131.669 124.776 131.273 1.00 109.66 325 ARG B N 1
ATOM 8175 C CA . ARG B 1 263 ? 131.125 124.817 132.627 1.00 109.55 325 ARG B CA 1
ATOM 8176 C C . ARG B 1 263 ? 132.038 124.080 133.601 1.00 109.41 325 ARG B C 1
ATOM 8177 O O . ARG B 1 263 ? 132.275 124.552 134.720 1.00 110.77 325 ARG B O 1
ATOM 8198 N N . GLN B 1 264 ? 132.573 122.926 133.191 1.00 106.15 326 GLN B N 1
ATOM 8199 C CA . GLN B 1 264 ? 133.450 122.166 134.073 1.00 106.47 326 GLN B CA 1
ATOM 8200 C C . GLN B 1 264 ? 134.719 122.943 134.391 1.00 107.10 326 GLN B C 1
ATOM 8201 O O . GLN B 1 264 ? 135.173 122.958 135.541 1.00 108.81 326 GLN B O 1
ATOM 8215 N N . LYS B 1 265 ? 135.311 123.594 133.387 1.00 118.80 327 LYS B N 1
ATOM 8216 C CA . LYS B 1 265 ? 136.524 124.365 133.631 1.00 119.20 327 LYS B CA 1
ATOM 8217 C C . LYS B 1 265 ? 136.234 125.586 134.493 1.00 119.37 327 LYS B C 1
ATOM 8218 O O . LYS B 1 265 ? 137.068 125.983 135.313 1.00 120.34 327 LYS B O 1
ATOM 8237 N N . HIS B 1 266 ? 135.061 126.200 134.323 1.00 121.27 328 HIS B N 1
ATOM 8238 C CA . HIS B 1 266 ? 134.698 127.316 135.188 1.00 123.59 328 HIS B CA 1
ATOM 8239 C C . HIS B 1 266 ? 134.491 126.856 136.624 1.00 121.85 328 HIS B C 1
ATOM 8240 O O . HIS B 1 266 ? 134.776 127.609 137.562 1.00 120.23 328 HIS B O 1
ATOM 8254 N N . PHE B 1 267 ? 133.998 125.630 136.817 1.00 127.21 329 PHE B N 1
ATOM 8255 C CA . PHE B 1 267 ? 133.909 125.083 138.168 1.00 127.61 329 PHE B CA 1
ATOM 8256 C C . PHE B 1 267 ? 135.288 124.977 138.804 1.00 128.51 329 PHE B C 1
ATOM 8257 O O . PHE B 1 267 ? 135.464 125.303 139.983 1.00 128.82 329 PHE B O 1
ATOM 8274 N N . GLU B 1 268 ? 136.279 124.523 138.040 1.00 126.25 330 GLU B N 1
ATOM 8275 C CA . GLU B 1 268 ? 137.654 124.440 138.521 1.00 127.24 330 GLU B CA 1
ATOM 8276 C C . GLU B 1 268 ? 138.634 124.819 137.416 1.00 124.82 330 GLU B C 1
ATOM 8277 O O . GLU B 1 268 ? 139.641 124.143 137.205 1.00 123.42 330 GLU B O 1
ATOM 8289 N N . ARG C 1 8 ? 107.960 174.876 131.280 1.00 136.99 70 ARG C N 1
ATOM 8290 C CA . ARG C 1 8 ? 107.928 173.989 130.124 1.00 138.29 70 ARG C CA 1
ATOM 8291 C C . ARG C 1 8 ? 109.265 173.276 129.952 1.00 138.81 70 ARG C C 1
ATOM 8292 O O . ARG C 1 8 ? 109.919 173.397 128.915 1.00 138.03 70 ARG C O 1
ATOM 8312 N N . ASN C 1 9 ? 109.667 172.532 130.982 1.00 141.73 71 ASN C N 1
ATOM 8313 C CA . ASN C 1 9 ? 110.906 171.766 130.949 1.00 141.74 71 ASN C CA 1
ATOM 8314 C C . ASN C 1 9 ? 110.740 170.311 131.353 1.00 141.03 71 ASN C C 1
ATOM 8315 O O . ASN C 1 9 ? 111.631 169.508 131.051 1.00 139.95 71 ASN C O 1
ATOM 8326 N N . ALA C 1 10 ? 109.651 169.941 132.027 1.00 144.25 72 ALA C N 1
ATOM 8327 C CA . ALA C 1 10 ? 109.393 168.530 132.292 1.00 144.08 72 ALA C CA 1
ATOM 8328 C C . ALA C 1 10 ? 109.067 167.790 131.001 1.00 144.84 72 ALA C C 1
ATOM 8329 O O . ALA C 1 10 ? 109.631 166.725 130.723 1.00 143.55 72 ALA C O 1
ATOM 8336 N N . PHE C 1 11 ? 108.161 168.348 130.193 1.00 141.52 73 PHE C N 1
ATOM 8337 C CA . PHE C 1 11 ? 107.853 167.747 128.898 1.00 139.80 73 PHE C CA 1
ATOM 8338 C C . PHE C 1 11 ? 109.072 167.754 127.988 1.00 137.41 73 PHE C C 1
ATOM 8339 O O . PHE C 1 11 ? 109.305 166.796 127.241 1.00 136.32 73 PHE C O 1
ATOM 8356 N N . TYR C 1 12 ? 109.853 168.833 128.024 1.00 126.93 74 TYR C N 1
ATOM 8357 C CA . TYR C 1 12 ? 111.071 168.911 127.225 1.00 126.10 74 TYR C CA 1
ATOM 8358 C C . TYR C 1 12 ? 111.987 167.728 127.516 1.00 126.66 74 TYR C C 1
ATOM 8359 O O . TYR C 1 12 ? 112.403 167.000 126.605 1.00 126.90 74 TYR C O 1
ATOM 8377 N N . ARG C 1 13 ? 112.292 167.508 128.796 1.00 132.62 75 ARG C N 1
ATOM 8378 C CA . ARG C 1 13 ? 113.202 166.428 129.159 1.00 132.79 75 ARG C CA 1
ATOM 8379 C C . ARG C 1 13 ? 112.575 165.065 128.898 1.00 132.84 75 ARG C C 1
ATOM 8380 O O . ARG C 1 13 ? 113.265 164.132 128.482 1.00 134.90 75 ARG C O 1
ATOM 8401 N N . LYS C 1 14 ? 111.270 164.927 129.142 1.00 124.12 76 LYS C N 1
ATOM 8402 C CA . LYS C 1 14 ? 110.595 163.665 128.857 1.00 125.74 76 LYS C CA 1
ATOM 8403 C C . LYS C 1 14 ? 110.752 163.301 127.384 1.00 126.78 76 LYS C C 1
ATOM 8404 O O . LYS C 1 14 ? 111.180 162.190 127.041 1.00 124.03 76 LYS C O 1
ATOM 8423 N N . LEU C 1 15 ? 110.421 164.242 126.496 1.00 130.17 77 LEU C N 1
ATOM 8424 C CA . LEU C 1 15 ? 110.522 163.981 125.066 1.00 126.00 77 LEU C CA 1
ATOM 8425 C C . LEU C 1 15 ? 111.961 163.706 124.657 1.00 123.72 77 LEU C C 1
ATOM 8426 O O . LEU C 1 15 ? 112.218 162.796 123.865 1.00 124.45 77 LEU C O 1
ATOM 8442 N N . GLN C 1 16 ? 112.914 164.483 125.175 1.00 112.21 78 GLN C N 1
ATOM 8443 C CA . GLN C 1 16 ? 114.308 164.265 124.798 1.00 111.62 78 GLN C CA 1
ATOM 8444 C C . GLN C 1 16 ? 114.774 162.878 125.223 1.00 111.14 78 GLN C C 1
ATOM 8445 O O . GLN C 1 16 ? 115.406 162.155 124.443 1.00 111.95 78 GLN C O 1
ATOM 8459 N N . ASN C 1 17 ? 114.451 162.480 126.455 1.00 116.21 79 ASN C N 1
ATOM 8460 C CA . ASN C 1 17 ? 114.810 161.150 126.934 1.00 115.57 79 ASN C CA 1
ATOM 8461 C C . ASN C 1 17 ? 114.215 160.069 126.043 1.00 115.48 79 ASN C C 1
ATOM 8462 O O . ASN C 1 17 ? 114.924 159.167 125.580 1.00 116.71 79 ASN C O 1
ATOM 8473 N N . PHE C 1 18 ? 112.905 160.142 125.797 1.00 108.60 80 PHE C N 1
ATOM 8474 C CA . PHE C 1 18 ? 112.249 159.086 125.033 1.00 109.21 80 PHE C CA 1
ATOM 8475 C C . PHE C 1 18 ? 112.793 159.021 123.612 1.00 108.46 80 PHE C C 1
ATOM 8476 O O . PHE C 1 18 ? 113.033 157.930 123.080 1.00 105.71 80 PHE C O 1
ATOM 8493 N N . LEU C 1 19 ? 113.000 160.179 122.983 1.00 103.14 81 LEU C N 1
ATOM 8494 C CA . LEU C 1 19 ? 113.485 160.200 121.609 1.00 98.51 81 LEU C CA 1
ATOM 8495 C C . LEU C 1 19 ? 114.908 159.670 121.517 1.00 97.21 81 LEU C C 1
ATOM 8496 O O . LEU C 1 19 ? 115.232 158.920 120.591 1.00 100.34 81 LEU C O 1
ATOM 8512 N N . TYR C 1 20 ? 115.780 160.049 122.454 1.00 99.64 82 TYR C N 1
ATOM 8513 C CA . TYR C 1 20 ? 117.137 159.516 122.428 1.00 99.10 82 TYR C CA 1
ATOM 8514 C C . TYR C 1 20 ? 117.129 158.011 122.649 1.00 98.61 82 TYR C C 1
ATOM 8515 O O . TYR C 1 20 ? 117.877 157.275 121.996 1.00 98.26 82 TYR C O 1
ATOM 8533 N N . ASN C 1 21 ? 116.284 157.531 123.566 1.00 102.89 83 ASN C N 1
ATOM 8534 C CA . ASN C 1 21 ? 116.213 156.095 123.808 1.00 103.19 83 ASN C CA 1
ATOM 8535 C C . ASN C 1 21 ? 115.738 155.348 122.568 1.00 103.22 83 ASN C C 1
ATOM 8536 O O . ASN C 1 21 ? 116.288 154.295 122.220 1.00 101.39 83 ASN C O 1
ATOM 8547 N N . VAL C 1 22 ? 114.719 155.873 121.888 1.00 102.37 84 VAL C N 1
ATOM 8548 C CA . VAL C 1 22 ? 114.184 155.197 120.709 1.00 101.80 84 VAL C CA 1
ATOM 8549 C C . VAL C 1 22 ? 115.196 155.236 119.570 1.00 98.74 84 VAL C C 1
ATOM 8550 O O . VAL C 1 22 ? 115.443 154.227 118.900 1.00 95.50 84 VAL C O 1
ATOM 8563 N N . LEU C 1 23 ? 115.788 156.406 119.330 1.00 91.83 85 LEU C N 1
ATOM 8564 C CA . LEU C 1 23 ? 116.705 156.561 118.208 1.00 86.90 85 LEU C CA 1
ATOM 8565 C C . LEU C 1 23 ? 118.039 155.884 118.493 1.00 88.47 85 LEU C C 1
ATOM 8566 O O . LEU C 1 23 ? 118.603 155.218 117.618 1.00 88.36 85 LEU C O 1
ATOM 8582 N N . GLU C 1 24 ? 118.558 156.042 119.710 1.00 104.83 86 GLU C N 1
ATOM 8583 C CA . GLU C 1 24 ? 119.719 155.280 120.148 1.00 103.70 86 GLU C CA 1
ATOM 8584 C C . GLU C 1 24 ? 119.252 153.889 120.551 1.00 105.43 86 GLU C C 1
ATOM 8585 O O . GLU C 1 24 ? 118.132 153.495 120.207 1.00 109.31 86 GLU C O 1
ATOM 8597 N N . ARG C 1 25 ? 120.091 153.135 121.265 1.00 99.56 87 ARG C N 1
ATOM 8598 C CA . ARG C 1 25 ? 119.843 151.713 121.487 1.00 102.12 87 ARG C CA 1
ATOM 8599 C C . ARG C 1 25 ? 118.378 151.456 121.839 1.00 100.79 87 ARG C C 1
ATOM 8600 O O . ARG C 1 25 ? 117.900 151.887 122.895 1.00 99.25 87 ARG C O 1
ATOM 8621 N N . PRO C 1 26 ? 117.624 150.803 120.958 1.00 94.54 88 PRO C N 1
ATOM 8622 C CA . PRO C 1 26 ? 116.244 150.435 121.277 1.00 94.60 88 PRO C CA 1
ATOM 8623 C C . PRO C 1 26 ? 116.146 149.022 121.832 1.00 96.38 88 PRO C C 1
ATOM 8624 O O . PRO C 1 26 ? 117.076 148.219 121.739 1.00 98.26 88 PRO C O 1
ATOM 8635 N N . ARG C 1 27 ? 114.984 148.727 122.416 1.00 96.96 89 ARG C N 1
ATOM 8636 C CA . ARG C 1 27 ? 114.776 147.428 123.046 1.00 101.12 89 ARG C CA 1
ATOM 8637 C C . ARG C 1 27 ? 113.457 146.783 122.633 1.00 100.19 89 ARG C C 1
ATOM 8638 O O . ARG C 1 27 ? 113.332 145.555 122.657 1.00 102.48 89 ARG C O 1
ATOM 8659 N N . GLY C 1 28 ? 112.471 147.593 122.254 1.00 87.86 90 GLY C N 1
ATOM 8660 C CA . GLY C 1 28 ? 111.135 147.084 122.013 1.00 88.54 90 GLY C CA 1
ATOM 8661 C C . GLY C 1 28 ? 110.483 147.615 120.755 1.00 91.45 90 GLY C C 1
ATOM 8662 O O . GLY C 1 28 ? 111.022 147.474 119.654 1.00 96.57 90 GLY C O 1
ATOM 8666 N N . TRP C 1 29 ? 109.309 148.232 120.915 1.00 93.88 91 TRP C N 1
ATOM 8667 C CA . TRP C 1 29 ? 108.567 148.751 119.774 1.00 92.92 91 TRP C CA 1
ATOM 8668 C C . TRP C 1 29 ? 109.329 149.840 119.037 1.00 93.32 91 TRP C C 1
ATOM 8669 O O . TRP C 1 29 ? 108.953 150.194 117.915 1.00 92.67 91 TRP C O 1
ATOM 8690 N N . ALA C 1 30 ? 110.384 150.387 119.643 1.00 89.45 92 ALA C N 1
ATOM 8691 C CA . ALA C 1 30 ? 111.207 151.367 118.944 1.00 88.97 92 ALA C CA 1
ATOM 8692 C C . ALA C 1 30 ? 111.759 150.790 117.649 1.00 91.17 92 ALA C C 1
ATOM 8693 O O . ALA C 1 30 ? 112.085 151.533 116.716 1.00 89.39 92 ALA C O 1
ATOM 8700 N N . PHE C 1 31 ? 111.872 149.461 117.573 1.00 89.36 93 PHE C N 1
ATOM 8701 C CA . PHE C 1 31 ? 112.377 148.826 116.362 1.00 84.06 93 PHE C CA 1
ATOM 8702 C C . PHE C 1 31 ? 111.431 149.010 115.184 1.00 84.78 93 PHE C C 1
ATOM 8703 O O . PHE C 1 31 ? 111.818 148.757 114.041 1.00 89.92 93 PHE C O 1
ATOM 8720 N N . ILE C 1 32 ? 110.191 149.439 115.432 1.00 83.17 94 ILE C N 1
ATOM 8721 C CA . ILE C 1 32 ? 109.239 149.636 114.338 1.00 84.58 94 ILE C CA 1
ATOM 8722 C C . ILE C 1 32 ? 109.733 150.733 113.400 1.00 83.82 94 ILE C C 1
ATOM 8723 O O . ILE C 1 32 ? 109.693 150.600 112.170 1.00 88.70 94 ILE C O 1
ATOM 8739 N N . TYR C 1 33 ? 110.201 151.840 113.975 1.00 64.76 95 TYR C N 1
ATOM 8740 C CA . TYR C 1 33 ? 110.710 152.940 113.163 1.00 69.13 95 TYR C CA 1
ATOM 8741 C C . TYR C 1 33 ? 111.939 152.509 112.370 1.00 74.12 95 TYR C C 1
ATOM 8742 O O . TYR C 1 33 ? 112.090 152.847 111.187 1.00 77.84 95 TYR C O 1
ATOM 8760 N N . HIS C 1 34 ? 112.834 151.758 113.015 1.00 82.56 96 HIS C N 1
ATOM 8761 C CA . HIS C 1 34 ? 114.015 151.251 112.327 1.00 82.83 96 HIS C CA 1
ATOM 8762 C C . HIS C 1 34 ? 113.617 150.335 111.178 1.00 81.55 96 HIS C C 1
ATOM 8763 O O . HIS C 1 34 ? 114.206 150.383 110.094 1.00 83.99 96 HIS C O 1
ATOM 8777 N N . ALA C 1 35 ? 112.607 149.494 111.400 1.00 72.02 97 ALA C N 1
ATOM 8778 C CA . ALA C 1 35 ? 112.130 148.605 110.349 1.00 70.93 97 ALA C CA 1
ATOM 8779 C C . ALA C 1 35 ? 111.569 149.397 109.177 1.00 75.89 97 ALA C C 1
ATOM 8780 O O . ALA C 1 35 ? 111.799 149.054 108.014 1.00 83.54 97 ALA C O 1
ATOM 8787 N N . TYR C 1 36 ? 110.825 150.465 109.465 1.00 82.98 98 TYR C N 1
ATOM 8788 C CA . TYR C 1 36 ? 110.253 151.270 108.388 1.00 83.22 98 TYR C CA 1
ATOM 8789 C C . TYR C 1 36 ? 111.343 151.956 107.569 1.00 83.18 98 TYR C C 1
ATOM 8790 O O . TYR C 1 36 ? 111.296 151.969 106.331 1.00 89.44 98 TYR C O 1
ATOM 8808 N N . VAL C 1 37 ? 112.340 152.534 108.241 1.00 71.37 99 VAL C N 1
ATOM 8809 C CA . VAL C 1 37 ? 113.411 153.199 107.500 1.00 78.47 99 VAL C CA 1
ATOM 8810 C C . VAL C 1 37 ? 114.221 152.176 106.709 1.00 80.20 99 VAL C C 1
ATOM 8811 O O . VAL C 1 37 ? 114.652 152.438 105.574 1.00 83.97 99 VAL C O 1
ATOM 8824 N N . PHE C 1 38 ? 114.429 150.987 107.283 1.00 72.55 100 PHE C N 1
ATOM 8825 C CA . PHE C 1 38 ? 115.097 149.922 106.547 1.00 70.76 100 PHE C CA 1
ATOM 8826 C C . PHE C 1 38 ? 114.304 149.549 105.305 1.00 72.04 100 PHE C C 1
ATOM 8827 O O . PHE C 1 38 ? 114.875 149.307 104.240 1.00 78.95 100 PHE C O 1
ATOM 8844 N N . LEU C 1 39 ? 112.981 149.460 105.436 1.00 59.39 101 LEU C N 1
ATOM 8845 C CA . LEU C 1 39 ? 112.144 149.117 104.295 1.00 60.80 101 LEU C CA 1
ATOM 8846 C C . LEU C 1 39 ? 112.268 150.167 103.203 1.00 66.12 101 LEU C C 1
ATOM 8847 O O . LEU C 1 39 ? 112.328 149.844 102.013 1.00 73.74 101 LEU C O 1
ATOM 8863 N N . LEU C 1 40 ? 112.310 151.440 103.595 1.00 70.63 102 LEU C N 1
ATOM 8864 C CA . LEU C 1 40 ? 112.476 152.504 102.609 1.00 72.27 102 LEU C CA 1
ATOM 8865 C C . LEU C 1 40 ? 113.802 152.365 101.862 1.00 75.71 102 LEU C C 1
ATOM 8866 O O . LEU C 1 40 ? 113.845 152.417 100.624 1.00 80.22 102 LEU C O 1
ATOM 8882 N N . VAL C 1 41 ? 114.900 152.177 102.599 1.00 69.13 103 VAL C N 1
ATOM 8883 C CA . VAL C 1 41 ? 116.202 152.076 101.937 1.00 72.03 103 VAL C CA 1
ATOM 8884 C C . VAL C 1 41 ? 116.268 150.816 101.078 1.00 73.10 103 VAL C C 1
ATOM 8885 O O . VAL C 1 41 ? 116.891 150.806 100.008 1.00 77.95 103 VAL C O 1
ATOM 8898 N N . PHE C 1 42 ? 115.634 149.734 101.532 1.00 58.98 104 PHE C N 1
ATOM 8899 C CA . PHE C 1 42 ? 115.609 148.497 100.760 1.00 59.18 104 PHE C CA 1
ATOM 8900 C C . PHE C 1 42 ? 114.841 148.683 99.459 1.00 59.94 104 PHE C C 1
ATOM 8901 O O . PHE C 1 42 ? 115.232 148.161 98.409 1.00 61.90 104 PHE C O 1
ATOM 8918 N N . SER C 1 43 ? 113.729 149.418 99.515 1.00 54.82 105 SER C N 1
ATOM 8919 C CA . SER C 1 43 ? 112.991 149.737 98.299 1.00 56.93 105 SER C CA 1
ATOM 8920 C C . SER C 1 43 ? 113.854 150.556 97.350 1.00 59.70 105 SER C C 1
ATOM 8921 O O . SER C 1 43 ? 113.841 150.341 96.133 1.00 62.56 105 SER C O 1
ATOM 8929 N N . CYS C 1 44 ? 114.616 151.505 97.895 1.00 65.84 106 CYS C N 1
ATOM 8930 C CA . CYS C 1 44 ? 115.536 152.277 97.063 1.00 65.54 106 CYS C CA 1
ATOM 8931 C C . CYS C 1 44 ? 116.545 151.363 96.372 1.00 68.28 106 CYS C C 1
ATOM 8932 O O . CYS C 1 44 ? 116.820 151.505 95.174 1.00 72.54 106 CYS C O 1
ATOM 8940 N N . LEU C 1 45 ? 117.105 150.413 97.121 1.00 55.84 107 LEU C N 1
ATOM 8941 C CA . LEU C 1 45 ? 118.083 149.490 96.551 1.00 53.52 107 LEU C CA 1
ATOM 8942 C C . LEU C 1 45 ? 117.465 148.644 95.444 1.00 55.42 107 LEU C C 1
ATOM 8943 O O . LEU C 1 45 ? 118.069 148.442 94.383 1.00 60.44 107 LEU C O 1
ATOM 8959 N N . VAL C 1 46 ? 116.256 148.131 95.679 1.00 49.85 108 VAL C N 1
ATOM 8960 C CA . VAL C 1 46 ? 115.606 147.281 94.684 1.00 46.81 108 VAL C CA 1
ATOM 8961 C C . VAL C 1 46 ? 115.294 148.084 93.427 1.00 48.88 108 VAL C C 1
ATOM 8962 O O . VAL C 1 46 ? 115.425 147.588 92.302 1.00 51.87 108 VAL C O 1
ATOM 8975 N N . LEU C 1 47 ? 114.864 149.335 93.598 1.00 59.93 109 LEU C N 1
ATOM 8976 C CA . LEU C 1 47 ? 114.599 150.175 92.436 1.00 57.32 109 LEU C CA 1
ATOM 8977 C C . LEU C 1 47 ? 115.877 150.455 91.659 1.00 61.72 109 LEU C C 1
ATOM 8978 O O . LEU C 1 47 ? 115.863 150.491 90.425 1.00 68.29 109 LEU C O 1
ATOM 8994 N N . SER C 1 48 ? 116.995 150.659 92.357 1.00 61.85 110 SER C N 1
ATOM 8995 C CA . SER C 1 48 ? 118.263 150.815 91.650 1.00 64.48 110 SER C CA 1
ATOM 8996 C C . SER C 1 48 ? 118.607 149.556 90.859 1.00 67.45 110 SER C C 1
ATOM 8997 O O . SER C 1 48 ? 119.034 149.633 89.698 1.00 68.32 110 SER C O 1
ATOM 9005 N N . VAL C 1 49 ? 118.417 148.385 91.471 1.00 57.38 111 VAL C N 1
ATOM 9006 C CA . VAL C 1 49 ? 118.720 147.134 90.781 1.00 51.22 111 VAL C CA 1
ATOM 9007 C C . VAL C 1 49 ? 117.859 146.996 89.532 1.00 51.48 111 VAL C C 1
ATOM 9008 O O . VAL C 1 49 ? 118.334 146.559 88.478 1.00 55.07 111 VAL C O 1
ATOM 9021 N N . PHE C 1 50 ? 116.581 147.361 89.630 1.00 53.52 112 PHE C N 1
ATOM 9022 C CA . PHE C 1 50 ? 115.732 147.377 88.443 1.00 52.25 112 PHE C CA 1
ATOM 9023 C C . PHE C 1 50 ? 116.213 148.390 87.415 1.00 55.69 112 PHE C C 1
ATOM 9024 O O . PHE C 1 50 ? 116.125 148.127 86.212 1.00 66.64 112 PHE C O 1
ATOM 9041 N N . SER C 1 51 ? 116.712 149.541 87.861 1.00 69.49 113 SER C N 1
ATOM 9042 C CA . SER C 1 51 ? 117.272 150.535 86.957 1.00 71.72 113 SER C CA 1
ATOM 9043 C C . SER C 1 51 ? 118.525 150.045 86.251 1.00 71.03 113 SER C C 1
ATOM 9044 O O . SER C 1 51 ? 118.884 150.601 85.208 1.00 66.73 113 SER C O 1
ATOM 9052 N N . THR C 1 52 ? 119.199 149.027 86.789 1.00 78.90 114 THR C N 1
ATOM 9053 C CA . THR C 1 52 ? 120.358 148.476 86.095 1.00 78.30 114 THR C CA 1
ATOM 9054 C C . THR C 1 52 ? 119.990 147.864 84.748 1.00 73.32 114 THR C C 1
ATOM 9055 O O . THR C 1 52 ? 120.879 147.648 83.918 1.00 74.45 114 THR C O 1
ATOM 9066 N N . ILE C 1 53 ? 118.709 147.575 84.514 1.00 76.08 115 ILE C N 1
ATOM 9067 C CA . ILE C 1 53 ? 118.249 146.964 83.272 1.00 77.49 115 ILE C CA 1
ATOM 9068 C C . ILE C 1 53 ? 117.776 148.061 82.328 1.00 81.98 115 ILE C C 1
ATOM 9069 O O . ILE C 1 53 ? 117.440 149.172 82.750 1.00 84.90 115 ILE C O 1
ATOM 9085 N N . LYS C 1 54 ? 117.752 147.748 81.032 1.00 94.14 116 LYS C N 1
ATOM 9086 C CA . LYS C 1 54 ? 117.337 148.711 80.018 1.00 93.77 116 LYS C CA 1
ATOM 9087 C C . LYS C 1 54 ? 115.835 148.695 79.766 1.00 95.20 116 LYS C C 1
ATOM 9088 O O . LYS C 1 54 ? 115.246 149.755 79.525 1.00 97.28 116 LYS C O 1
ATOM 9107 N N . GLU C 1 55 ? 115.202 147.521 79.805 1.00 102.56 117 GLU C N 1
ATOM 9108 C CA . GLU C 1 55 ? 113.776 147.442 79.509 1.00 102.75 117 GLU C CA 1
ATOM 9109 C C . GLU C 1 55 ? 112.952 148.230 80.521 1.00 102.93 117 GLU C C 1
ATOM 9110 O O . GLU C 1 55 ? 112.024 148.956 80.144 1.00 103.87 117 GLU C O 1
ATOM 9122 N N . TYR C 1 56 ? 113.276 148.106 81.808 1.00 85.88 118 TYR C N 1
ATOM 9123 C CA . TYR C 1 56 ? 112.505 148.729 82.876 1.00 84.67 118 TYR C CA 1
ATOM 9124 C C . TYR C 1 56 ? 113.182 149.969 83.443 1.00 83.70 118 TYR C C 1
ATOM 9125 O O . TYR C 1 56 ? 112.879 150.369 84.571 1.00 85.17 118 TYR C O 1
ATOM 9143 N N . GLU C 1 57 ? 114.092 150.588 82.690 1.00 95.58 119 GLU C N 1
ATOM 9144 C CA . GLU C 1 57 ? 114.817 151.736 83.222 1.00 97.93 119 GLU C CA 1
ATOM 9145 C C . GLU C 1 57 ? 113.877 152.900 83.520 1.00 102.16 119 GLU C C 1
ATOM 9146 O O . GLU C 1 57 ? 114.019 153.569 84.549 1.00 106.49 119 GLU C O 1
ATOM 9158 N N . LYS C 1 58 ? 112.900 153.141 82.643 1.00 99.44 120 LYS C N 1
ATOM 9159 C CA . LYS C 1 58 ? 112.061 154.333 82.753 1.00 98.76 120 LYS C CA 1
ATOM 9160 C C . LYS C 1 58 ? 111.379 154.417 84.115 1.00 100.08 120 LYS C C 1
ATOM 9161 O O . LYS C 1 58 ? 111.634 155.340 84.900 1.00 103.14 120 LYS C O 1
ATOM 9180 N N . SER C 1 59 ? 110.491 153.463 84.404 1.00 93.54 121 SER C N 1
ATOM 9181 C CA . SER C 1 59 ? 109.747 153.501 85.658 1.00 97.60 121 SER C CA 1
ATOM 9182 C C . SER C 1 59 ? 110.690 153.442 86.851 1.00 92.50 121 SER C C 1
ATOM 9183 O O . SER C 1 59 ? 110.448 154.088 87.883 1.00 89.54 121 SER C O 1
ATOM 9191 N N . SER C 1 60 ? 111.770 152.671 86.728 1.00 89.91 122 SER C N 1
ATOM 9192 C CA . SER C 1 60 ? 112.717 152.553 87.826 1.00 89.22 122 SER C CA 1
ATOM 9193 C C . SER C 1 60 ? 113.268 153.917 88.216 1.00 93.72 122 SER C C 1
ATOM 9194 O O . SER C 1 60 ? 113.217 154.298 89.389 1.00 100.76 122 SER C O 1
ATOM 9202 N N . GLU C 1 61 ? 113.782 154.681 87.246 1.00 91.45 123 GLU C N 1
ATOM 9203 C CA . GLU C 1 61 ? 114.344 155.985 87.595 1.00 93.46 123 GLU C CA 1
ATOM 9204 C C . GLU C 1 61 ? 113.248 156.947 88.033 1.00 95.15 123 GLU C C 1
ATOM 9205 O O . GLU C 1 61 ? 113.455 157.766 88.941 1.00 95.09 123 GLU C O 1
ATOM 9217 N N . GLY C 1 62 ? 112.068 156.852 87.413 1.00 87.28 124 GLY C N 1
ATOM 9218 C CA . GLY C 1 62 ? 110.974 157.724 87.804 1.00 87.35 124 GLY C CA 1
ATOM 9219 C C . GLY C 1 62 ? 110.637 157.601 89.276 1.00 88.48 124 GLY C C 1
ATOM 9220 O O . GLY C 1 62 ? 110.418 158.604 89.959 1.00 88.47 124 GLY C O 1
ATOM 9224 N N . ALA C 1 63 ? 110.590 156.370 89.787 1.00 85.56 125 ALA C N 1
ATOM 9225 C CA . ALA C 1 63 ? 110.352 156.183 91.215 1.00 81.26 125 ALA C CA 1
ATOM 9226 C C . ALA C 1 63 ? 111.593 156.510 92.041 1.00 80.93 125 ALA C C 1
ATOM 9227 O O . ALA C 1 63 ? 111.486 157.096 93.129 1.00 84.29 125 ALA C O 1
ATOM 9234 N N . LEU C 1 64 ? 112.773 156.150 91.530 1.00 79.70 126 LEU C N 1
ATOM 9235 C CA . LEU C 1 64 ? 113.990 156.228 92.325 1.00 75.04 126 LEU C CA 1
ATOM 9236 C C . LEU C 1 64 ? 114.362 157.667 92.640 1.00 79.24 126 LEU C C 1
ATOM 9237 O O . LEU C 1 64 ? 114.879 157.949 93.722 1.00 86.08 126 LEU C O 1
ATOM 9253 N N . TYR C 1 65 ? 114.121 158.593 91.712 1.00 86.75 127 TYR C N 1
ATOM 9254 C CA . TYR C 1 65 ? 114.470 159.986 91.974 1.00 88.11 127 TYR C CA 1
ATOM 9255 C C . TYR C 1 65 ? 113.750 160.509 93.217 1.00 90.05 127 TYR C C 1
ATOM 9256 O O . TYR C 1 65 ? 114.383 161.006 94.163 1.00 91.68 127 TYR C O 1
ATOM 9274 N N . ILE C 1 66 ? 112.425 160.366 93.249 1.00 85.60 128 ILE C N 1
ATOM 9275 C CA . ILE C 1 66 ? 111.658 160.882 94.377 1.00 86.40 128 ILE C CA 1
ATOM 9276 C C . ILE C 1 66 ? 111.956 160.084 95.639 1.00 85.60 128 ILE C C 1
ATOM 9277 O O . ILE C 1 66 ? 112.014 160.645 96.740 1.00 86.10 128 ILE C O 1
ATOM 9293 N N . LEU C 1 67 ? 112.151 158.768 95.514 1.00 77.01 129 LEU C N 1
ATOM 9294 C CA . LEU C 1 67 ? 112.444 157.980 96.708 1.00 73.56 129 LEU C CA 1
ATOM 9295 C C . LEU C 1 67 ? 113.786 158.380 97.310 1.00 74.63 129 LEU C C 1
ATOM 9296 O O . LEU C 1 67 ? 113.933 158.435 98.536 1.00 80.79 129 LEU C O 1
ATOM 9312 N N . GLU C 1 68 ? 114.777 158.665 96.463 1.00 82.42 130 GLU C N 1
ATOM 9313 C CA . GLU C 1 68 ? 116.072 159.116 96.956 1.00 83.34 130 GLU C CA 1
ATOM 9314 C C . GLU C 1 68 ? 115.954 160.473 97.636 1.00 87.61 130 GLU C C 1
ATOM 9315 O O . GLU C 1 68 ? 116.575 160.715 98.680 1.00 92.06 130 GLU C O 1
ATOM 9327 N N . ILE C 1 69 ? 115.156 161.377 97.065 1.00 85.65 131 ILE C N 1
ATOM 9328 C CA . ILE C 1 69 ? 114.946 162.664 97.725 1.00 83.95 131 ILE C CA 1
ATOM 9329 C C . ILE C 1 69 ? 114.320 162.449 99.099 1.00 83.13 131 ILE C C 1
ATOM 9330 O O . ILE C 1 69 ? 114.736 163.057 100.098 1.00 84.55 131 ILE C O 1
ATOM 9346 N N A VAL C 1 70 ? 113.314 161.576 99.172 0.50 78.34 132 VAL C N 1
ATOM 9347 N N B VAL C 1 70 ? 113.314 161.576 99.172 0.50 78.34 132 VAL C N 1
ATOM 9348 C CA A VAL C 1 70 ? 112.616 161.342 100.433 0.50 77.94 132 VAL C CA 1
ATOM 9349 C CA B VAL C 1 70 ? 112.616 161.342 100.433 0.50 77.94 132 VAL C CA 1
ATOM 9350 C C A VAL C 1 70 ? 113.570 160.765 101.472 0.50 78.16 132 VAL C C 1
ATOM 9351 C C B VAL C 1 70 ? 113.569 160.765 101.471 0.50 78.16 132 VAL C C 1
ATOM 9352 O O A VAL C 1 70 ? 113.569 161.178 102.638 0.50 79.71 132 VAL C O 1
ATOM 9353 O O B VAL C 1 70 ? 113.569 161.178 102.637 0.50 79.72 132 VAL C O 1
ATOM 9378 N N . THR C 1 71 ? 114.386 159.788 101.070 1.00 78.16 133 THR C N 1
ATOM 9379 C CA . THR C 1 71 ? 115.304 159.178 102.025 1.00 77.85 133 THR C CA 1
ATOM 9380 C C . THR C 1 71 ? 116.369 160.166 102.481 1.00 78.87 133 THR C C 1
ATOM 9381 O O . THR C 1 71 ? 116.780 160.127 103.645 1.00 83.34 133 THR C O 1
ATOM 9392 N N . ILE C 1 72 ? 116.825 161.059 101.599 1.00 83.94 134 ILE C N 1
ATOM 9393 C CA . ILE C 1 72 ? 117.767 162.089 102.032 1.00 85.59 134 ILE C CA 1
ATOM 9394 C C . ILE C 1 72 ? 117.121 162.986 103.079 1.00 85.24 134 ILE C C 1
ATOM 9395 O O . ILE C 1 72 ? 117.729 163.308 104.109 1.00 87.88 134 ILE C O 1
ATOM 9411 N N . VAL C 1 73 ? 115.879 163.407 102.832 1.00 80.25 135 VAL C N 1
ATOM 9412 C CA . VAL C 1 73 ? 115.185 164.247 103.806 1.00 80.78 135 VAL C CA 1
ATOM 9413 C C . VAL C 1 73 ? 115.084 163.525 105.144 1.00 82.33 135 VAL C C 1
ATOM 9414 O O . VAL C 1 73 ? 115.368 164.093 106.209 1.00 81.86 135 VAL C O 1
ATOM 9427 N N . VAL C 1 74 ? 114.676 162.255 105.105 1.00 81.60 136 VAL C N 1
ATOM 9428 C CA . VAL C 1 74 ? 114.479 161.498 106.338 1.00 74.45 136 VAL C CA 1
ATOM 9429 C C . VAL C 1 74 ? 115.793 161.357 107.093 1.00 74.17 136 VAL C C 1
ATOM 9430 O O . VAL C 1 74 ? 115.843 161.529 108.316 1.00 80.69 136 VAL C O 1
ATOM 9443 N N . PHE C 1 75 ? 116.875 161.029 106.384 1.00 87.55 137 PHE C N 1
ATOM 9444 C CA . PHE C 1 75 ? 118.160 160.846 107.048 1.00 89.80 137 PHE C CA 1
ATOM 9445 C C . PHE C 1 75 ? 118.660 162.148 107.657 1.00 93.86 137 PHE C C 1
ATOM 9446 O O . PHE C 1 75 ? 119.200 162.148 108.768 1.00 98.61 137 PHE C O 1
ATOM 9463 N N . GLY C 1 76 ? 118.498 163.267 106.949 1.00 87.09 138 GLY C N 1
ATOM 9464 C CA . GLY C 1 76 ? 118.905 164.541 107.520 1.00 85.29 138 GLY C CA 1
ATOM 9465 C C . GLY C 1 76 ? 118.136 164.874 108.784 1.00 87.90 138 GLY C C 1
ATOM 9466 O O . GLY C 1 76 ? 118.717 165.284 109.798 1.00 89.31 138 GLY C O 1
ATOM 9470 N N . VAL C 1 77 ? 116.813 164.692 108.743 1.00 80.11 139 VAL C N 1
ATOM 9471 C CA . VAL C 1 77 ? 116.001 164.970 109.924 1.00 81.05 139 VAL C CA 1
ATOM 9472 C C . VAL C 1 77 ? 116.419 164.068 111.076 1.00 83.35 139 VAL C C 1
ATOM 9473 O O . VAL C 1 77 ? 116.540 164.516 112.224 1.00 85.10 139 VAL C O 1
ATOM 9486 N N . GLU C 1 78 ? 116.642 162.782 110.793 1.00 86.22 140 GLU C N 1
ATOM 9487 C CA . GLU C 1 78 ? 117.050 161.856 111.842 1.00 82.19 140 GLU C CA 1
ATOM 9488 C C . GLU C 1 78 ? 118.380 162.267 112.453 1.00 84.54 140 GLU C C 1
ATOM 9489 O O . GLU C 1 78 ? 118.545 162.235 113.676 1.00 94.32 140 GLU C O 1
ATOM 9501 N N . TYR C 1 79 ? 119.345 162.653 111.618 1.00 91.02 141 TYR C N 1
ATOM 9502 C CA . TYR C 1 79 ? 120.645 163.048 112.144 1.00 93.24 141 TYR C CA 1
ATOM 9503 C C . TYR C 1 79 ? 120.521 164.270 113.041 1.00 97.96 141 TYR C C 1
ATOM 9504 O O . TYR C 1 79 ? 121.106 164.314 114.131 1.00 100.75 141 TYR C O 1
ATOM 9522 N N . PHE C 1 80 ? 119.755 165.274 112.606 1.00 96.96 142 PHE C N 1
ATOM 9523 C CA . PHE C 1 80 ? 119.623 166.478 113.421 1.00 96.61 142 PHE C CA 1
ATOM 9524 C C . PHE C 1 80 ? 118.911 166.187 114.738 1.00 96.08 142 PHE C C 1
ATOM 9525 O O . PHE C 1 80 ? 119.329 166.677 115.796 1.00 97.55 142 PHE C O 1
ATOM 9542 N N . VAL C 1 81 ? 117.838 165.394 114.706 1.00 85.97 143 VAL C N 1
ATOM 9543 C CA . VAL C 1 81 ? 117.126 165.103 115.948 1.00 81.38 143 VAL C CA 1
ATOM 9544 C C . VAL C 1 81 ? 117.997 164.265 116.876 1.00 82.50 143 VAL C C 1
ATOM 9545 O O . VAL C 1 81 ? 117.945 164.423 118.099 1.00 90.46 143 VAL C O 1
ATOM 9558 N N . ARG C 1 82 ? 118.805 163.358 116.320 1.00 91.49 144 ARG C N 1
ATOM 9559 C CA . ARG C 1 82 ? 119.737 162.603 117.149 1.00 92.62 144 ARG C CA 1
ATOM 9560 C C . ARG C 1 82 ? 120.744 163.530 117.813 1.00 96.98 144 ARG C C 1
ATOM 9561 O O . ARG C 1 82 ? 121.033 163.393 119.008 1.00 99.66 144 ARG C O 1
ATOM 9582 N N . ILE C 1 83 ? 121.288 164.482 117.055 1.00 104.94 145 ILE C N 1
ATOM 9583 C CA . ILE C 1 83 ? 122.241 165.420 117.640 1.00 104.22 145 ILE C CA 1
ATOM 9584 C C . ILE C 1 83 ? 121.584 166.196 118.772 1.00 103.37 145 ILE C C 1
ATOM 9585 O O . ILE C 1 83 ? 122.182 166.396 119.837 1.00 105.46 145 ILE C O 1
ATOM 9601 N N . TRP C 1 84 ? 120.344 166.646 118.566 1.00 105.31 146 TRP C N 1
ATOM 9602 C CA . TRP C 1 84 ? 119.665 167.407 119.611 1.00 105.24 146 TRP C CA 1
ATOM 9603 C C . TRP C 1 84 ? 119.415 166.549 120.846 1.00 106.86 146 TRP C C 1
ATOM 9604 O O . TRP C 1 84 ? 119.686 166.971 121.976 1.00 109.08 146 TRP C O 1
ATOM 9625 N N . ALA C 1 85 ? 118.897 165.335 120.650 1.00 105.32 147 ALA C N 1
ATOM 9626 C CA . ALA C 1 85 ? 118.572 164.456 121.765 1.00 104.93 147 ALA C CA 1
ATOM 9627 C C . ALA C 1 85 ? 119.805 163.885 122.447 1.00 106.22 147 ALA C C 1
ATOM 9628 O O . ALA C 1 85 ? 119.676 163.296 123.525 1.00 108.15 147 ALA C O 1
ATOM 9635 N N . ALA C 1 86 ? 120.990 164.042 121.854 1.00 119.92 148 ALA C N 1
ATOM 9636 C CA . ALA C 1 86 ? 122.203 163.556 122.500 1.00 121.22 148 ALA C CA 1
ATOM 9637 C C . ALA C 1 86 ? 122.423 164.190 123.866 1.00 124.75 148 ALA C C 1
ATOM 9638 O O . ALA C 1 86 ? 123.149 163.621 124.689 1.00 125.34 148 ALA C O 1
ATOM 9645 N N . GLY C 1 87 ? 121.819 165.347 124.129 1.00 129.83 149 GLY C N 1
ATOM 9646 C CA . GLY C 1 87 ? 121.944 165.975 125.432 1.00 129.79 149 GLY C CA 1
ATOM 9647 C C . GLY C 1 87 ? 121.323 165.187 126.566 1.00 129.90 149 GLY C C 1
ATOM 9648 O O . GLY C 1 87 ? 121.558 165.522 127.731 1.00 129.79 149 GLY C O 1
ATOM 9652 N N . CYS C 1 88 ? 120.539 164.154 126.253 1.00 130.54 150 CYS C N 1
ATOM 9653 C CA . CYS C 1 88 ? 119.942 163.329 127.297 1.00 129.68 150 CYS C CA 1
ATOM 9654 C C . CYS C 1 88 ? 121.012 162.678 128.163 1.00 130.72 150 CYS C C 1
ATOM 9655 O O . CYS C 1 88 ? 120.923 162.693 129.396 1.00 130.88 150 CYS C O 1
ATOM 9663 N N . CYS C 1 89 ? 122.031 162.099 127.535 1.00 144.84 151 CYS C N 1
ATOM 9664 C CA . CYS C 1 89 ? 123.079 161.427 128.289 1.00 146.22 151 CYS C CA 1
ATOM 9665 C C . CYS C 1 89 ? 123.821 162.427 129.166 1.00 146.53 151 CYS C C 1
ATOM 9666 O O . CYS C 1 89 ? 124.048 163.576 128.775 1.00 145.50 151 CYS C O 1
ATOM 9674 N N . CYS C 1 90 ? 124.198 161.982 130.366 1.00 144.28 152 CYS C N 1
ATOM 9675 C CA . CYS C 1 90 ? 124.869 162.868 131.307 1.00 144.11 152 CYS C CA 1
ATOM 9676 C C . CYS C 1 90 ? 126.233 163.317 130.805 1.00 143.11 152 CYS C C 1
ATOM 9677 O O . CYS C 1 90 ? 126.739 164.350 131.259 1.00 142.20 152 CYS C O 1
ATOM 9685 N N . ARG C 1 91 ? 126.841 162.573 129.881 1.00 139.20 153 ARG C N 1
ATOM 9686 C CA . ARG C 1 91 ? 128.168 162.928 129.389 1.00 139.24 153 ARG C CA 1
ATOM 9687 C C . ARG C 1 91 ? 128.103 164.113 128.431 1.00 139.88 153 ARG C C 1
ATOM 9688 O O . ARG C 1 91 ? 128.704 165.164 128.682 1.00 140.56 153 ARG C O 1
ATOM 9709 N N . TYR C 1 92 ? 127.376 163.961 127.326 1.00 132.97 154 TYR C N 1
ATOM 9710 C CA . TYR C 1 92 ? 127.265 165.016 126.324 1.00 131.54 154 TYR C CA 1
ATOM 9711 C C . TYR C 1 92 ? 126.221 166.023 126.787 1.00 131.68 154 TYR C C 1
ATOM 9712 O O . TYR C 1 92 ? 125.017 165.751 126.729 1.00 130.79 154 TYR C O 1
ATOM 9730 N N . ARG C 1 93 ? 126.677 167.185 127.250 1.00 138.24 155 ARG C N 1
ATOM 9731 C CA . ARG C 1 93 ? 125.789 168.231 127.732 1.00 139.17 155 ARG C CA 1
ATOM 9732 C C . ARG C 1 93 ? 126.225 169.569 127.159 1.00 138.53 155 ARG C C 1
ATOM 9733 O O . ARG C 1 93 ? 127.423 169.843 127.040 1.00 137.28 155 ARG C O 1
ATOM 9754 N N . GLY C 1 94 ? 125.248 170.394 126.801 1.00 137.85 156 GLY C N 1
ATOM 9755 C CA . GLY C 1 94 ? 125.529 171.744 126.364 1.00 137.49 156 GLY C CA 1
ATOM 9756 C C . GLY C 1 94 ? 126.159 171.805 124.981 1.00 139.06 156 GLY C C 1
ATOM 9757 O O . GLY C 1 94 ? 126.290 170.812 124.260 1.00 140.35 156 GLY C O 1
ATOM 9761 N N . TRP C 1 95 ? 126.559 173.026 124.624 1.00 146.20 157 TRP C N 1
ATOM 9762 C CA . TRP C 1 95 ? 127.144 173.262 123.309 1.00 146.15 157 TRP C CA 1
ATOM 9763 C C . TRP C 1 95 ? 128.418 172.449 123.128 1.00 144.98 157 TRP C C 1
ATOM 9764 O O . TRP C 1 95 ? 128.605 171.787 122.101 1.00 144.79 157 TRP C O 1
ATOM 9785 N N . ARG C 1 96 ? 129.305 172.480 124.123 1.00 141.59 158 ARG C N 1
ATOM 9786 C CA . ARG C 1 96 ? 130.552 171.729 124.023 1.00 141.24 158 ARG C CA 1
ATOM 9787 C C . ARG C 1 96 ? 130.284 170.231 123.970 1.00 140.23 158 ARG C C 1
ATOM 9788 O O . ARG C 1 96 ? 130.922 169.506 123.198 1.00 139.48 158 ARG C O 1
ATOM 9809 N N . GLY C 1 97 ? 129.349 169.748 124.789 1.00 138.37 159 GLY C N 1
ATOM 9810 C CA . GLY C 1 97 ? 129.041 168.327 124.782 1.00 138.14 159 GLY C CA 1
ATOM 9811 C C . GLY C 1 97 ? 128.527 167.857 123.436 1.00 139.53 159 GLY C C 1
ATOM 9812 O O . GLY C 1 97 ? 128.975 166.837 122.903 1.00 139.59 159 GLY C O 1
ATOM 9816 N N . ARG C 1 98 ? 127.587 168.605 122.857 1.00 126.28 160 ARG C N 1
ATOM 9817 C CA . ARG C 1 98 ? 127.054 168.215 121.558 1.00 121.58 160 ARG C CA 1
ATOM 9818 C C . ARG C 1 98 ? 128.096 168.362 120.457 1.00 120.37 160 ARG C C 1
ATOM 9819 O O . ARG C 1 98 ? 128.117 167.557 119.520 1.00 120.21 160 ARG C O 1
ATOM 9840 N N . LEU C 1 99 ? 128.968 169.368 120.550 1.00 134.08 161 LEU C N 1
ATOM 9841 C CA . LEU C 1 99 ? 130.034 169.505 119.564 1.00 134.96 161 LEU C CA 1
ATOM 9842 C C . LEU C 1 99 ? 130.986 168.318 119.617 1.00 133.52 161 LEU C C 1
ATOM 9843 O O . LEU C 1 99 ? 131.391 167.790 118.574 1.00 131.31 161 LEU C O 1
ATOM 9859 N N . LYS C 1 100 ? 131.359 167.884 120.821 1.00 134.93 162 LYS C N 1
ATOM 9860 C CA . LYS C 1 100 ? 132.266 166.752 120.954 1.00 134.69 162 LYS C CA 1
ATOM 9861 C C . LYS C 1 100 ? 131.581 165.421 120.674 1.00 135.02 162 LYS C C 1
ATOM 9862 O O . LYS C 1 100 ? 132.269 164.428 120.412 1.00 135.02 162 LYS C O 1
ATOM 9881 N N . PHE C 1 101 ? 130.248 165.379 120.725 1.00 124.46 163 PHE C N 1
ATOM 9882 C CA . PHE C 1 101 ? 129.536 164.152 120.383 1.00 122.42 163 PHE C CA 1
ATOM 9883 C C . PHE C 1 101 ? 129.806 163.737 118.942 1.00 121.54 163 PHE C C 1
ATOM 9884 O O . PHE C 1 101 ? 129.955 162.545 118.649 1.00 118.91 163 PHE C O 1
ATOM 9901 N N . ALA C 1 102 ? 129.872 164.705 118.026 1.00 122.96 164 ALA C N 1
ATOM 9902 C CA . ALA C 1 102 ? 129.967 164.387 116.606 1.00 122.09 164 ALA C CA 1
ATOM 9903 C C . ALA C 1 102 ? 131.266 163.680 116.242 1.00 124.18 164 ALA C C 1
ATOM 9904 O O . ALA C 1 102 ? 131.356 163.106 115.152 1.00 125.98 164 ALA C O 1
ATOM 9911 N N . ARG C 1 103 ? 132.270 163.702 117.119 1.00 123.68 165 ARG C N 1
ATOM 9912 C CA . ARG C 1 103 ? 133.559 163.103 116.792 1.00 122.60 165 ARG C CA 1
ATOM 9913 C C . ARG C 1 103 ? 133.507 161.584 116.697 1.00 122.74 165 ARG C C 1
ATOM 9914 O O . ARG C 1 103 ? 134.476 160.982 116.223 1.00 120.95 165 ARG C O 1
ATOM 9935 N N . LYS C 1 104 ? 132.418 160.951 117.127 1.00 124.16 166 LYS C N 1
ATOM 9936 C CA . LYS C 1 104 ? 132.343 159.502 117.066 1.00 124.07 166 LYS C CA 1
ATOM 9937 C C . LYS C 1 104 ? 132.335 159.033 115.611 1.00 123.89 166 LYS C C 1
ATOM 9938 O O . LYS C 1 104 ? 131.860 159.747 114.724 1.00 123.86 166 LYS C O 1
ATOM 9957 N N . PRO C 1 105 ? 132.860 157.835 115.339 1.00 126.01 167 PRO C N 1
ATOM 9958 C CA . PRO C 1 105 ? 132.977 157.403 113.935 1.00 126.47 167 PRO C CA 1
ATOM 9959 C C . PRO C 1 105 ? 131.648 157.346 113.203 1.00 125.32 167 PRO C C 1
ATOM 9960 O O . PRO C 1 105 ? 131.580 157.708 112.021 1.00 123.93 167 PRO C O 1
ATOM 9971 N N . PHE C 1 106 ? 130.582 156.910 113.872 1.00 121.03 168 PHE C N 1
ATOM 9972 C CA . PHE C 1 106 ? 129.324 156.690 113.168 1.00 121.33 168 PHE C CA 1
ATOM 9973 C C . PHE C 1 106 ? 128.614 158.001 112.850 1.00 121.69 168 PHE C C 1
ATOM 9974 O O . PHE C 1 106 ? 127.996 158.126 111.790 1.00 121.74 168 PHE C O 1
ATOM 9991 N N . CYS C 1 107 ? 128.690 158.989 113.743 1.00 122.42 169 CYS C N 1
ATOM 9992 C CA . CYS C 1 107 ? 128.061 160.276 113.461 1.00 122.15 169 CYS C CA 1
ATOM 9993 C C . CYS C 1 107 ? 128.736 160.967 112.280 1.00 121.96 169 CYS C C 1
ATOM 9994 O O . CYS C 1 107 ? 128.064 161.515 111.394 1.00 121.90 169 CYS C O 1
ATOM 10002 N N . VAL C 1 108 ? 130.071 160.953 112.250 1.00 119.16 170 VAL C N 1
ATOM 10003 C CA . VAL C 1 108 ? 130.782 161.548 111.124 1.00 120.63 170 VAL C CA 1
ATOM 10004 C C . VAL C 1 108 ? 130.513 160.751 109.856 1.00 121.74 170 VAL C C 1
ATOM 10005 O O . VAL C 1 108 ? 130.375 161.318 108.764 1.00 121.53 170 VAL C O 1
ATOM 10018 N N . ILE C 1 109 ? 130.418 159.426 109.978 1.00 118.51 171 ILE C N 1
ATOM 10019 C CA . ILE C 1 109 ? 130.063 158.607 108.823 1.00 119.05 171 ILE C CA 1
ATOM 10020 C C . ILE C 1 109 ? 128.711 159.043 108.274 1.00 118.55 171 ILE C C 1
ATOM 10021 O O . ILE C 1 109 ? 128.550 159.247 107.069 1.00 118.01 171 ILE C O 1
ATOM 10037 N N . ASP C 1 110 ? 127.726 159.214 109.157 1.00 113.66 172 ASP C N 1
ATOM 10038 C CA . ASP C 1 110 ? 126.384 159.586 108.718 1.00 113.97 172 ASP C CA 1
ATOM 10039 C C . ASP C 1 110 ? 126.368 160.959 108.056 1.00 112.64 172 ASP C C 1
ATOM 10040 O O . ASP C 1 110 ? 125.740 161.140 107.003 1.00 112.08 172 ASP C O 1
ATOM 10049 N N . ILE C 1 111 ? 127.032 161.946 108.663 1.00 114.90 173 ILE C N 1
ATOM 10050 C CA . ILE C 1 111 ? 126.997 163.295 108.101 1.00 115.05 173 ILE C CA 1
ATOM 10051 C C . ILE C 1 111 ? 127.696 163.320 106.747 1.00 115.28 173 ILE C C 1
ATOM 10052 O O . ILE C 1 111 ? 127.169 163.864 105.767 1.00 116.85 173 ILE C O 1
ATOM 10068 N N . MET C 1 112 ? 128.887 162.718 106.662 1.00 118.41 174 MET C N 1
ATOM 10069 C CA . MET C 1 112 ? 129.577 162.656 105.381 1.00 120.94 174 MET C CA 1
ATOM 10070 C C . MET C 1 112 ? 128.755 161.890 104.355 1.00 120.08 174 MET C C 1
ATOM 10071 O O . MET C 1 112 ? 128.774 162.229 103.168 1.00 118.70 174 MET C O 1
ATOM 10085 N N . VAL C 1 113 ? 128.016 160.873 104.795 1.00 106.24 175 VAL C N 1
ATOM 10086 C CA . VAL C 1 113 ? 127.247 160.049 103.873 1.00 105.24 175 VAL C CA 1
ATOM 10087 C C . VAL C 1 113 ? 126.107 160.851 103.269 1.00 106.47 175 VAL C C 1
ATOM 10088 O O . VAL C 1 113 ? 125.886 160.827 102.052 1.00 107.28 175 VAL C O 1
ATOM 10101 N N . LEU C 1 114 ? 125.351 161.554 104.111 1.00 106.68 176 LEU C N 1
ATOM 10102 C CA . LEU C 1 114 ? 124.258 162.346 103.565 1.00 105.39 176 LEU C CA 1
ATOM 10103 C C . LEU C 1 114 ? 124.791 163.492 102.711 1.00 105.18 176 LEU C C 1
ATOM 10104 O O . LEU C 1 114 ? 124.181 163.832 101.693 1.00 107.45 176 LEU C O 1
ATOM 10120 N N . ILE C 1 115 ? 125.949 164.060 103.066 1.00 107.87 177 ILE C N 1
ATOM 10121 C CA . ILE C 1 115 ? 126.555 165.079 102.209 1.00 110.92 177 ILE C CA 1
ATOM 10122 C C . ILE C 1 115 ? 126.888 164.492 100.843 1.00 111.14 177 ILE C C 1
ATOM 10123 O O . ILE C 1 115 ? 126.575 165.078 99.799 1.00 110.40 177 ILE C O 1
ATOM 10139 N N . ALA C 1 116 ? 127.528 163.321 100.829 1.00 109.25 178 ALA C N 1
ATOM 10140 C CA . ALA C 1 116 ? 127.933 162.718 99.564 1.00 109.84 178 ALA C CA 1
ATOM 10141 C C . ALA C 1 116 ? 126.725 162.377 98.706 1.00 109.22 178 ALA C C 1
ATOM 10142 O O . ALA C 1 116 ? 126.730 162.615 97.493 1.00 108.82 178 ALA C O 1
ATOM 10149 N N . SER C 1 117 ? 125.679 161.817 99.313 1.00 106.44 179 SER C N 1
ATOM 10150 C CA . SER C 1 117 ? 124.513 161.426 98.529 1.00 105.52 179 SER C CA 1
ATOM 10151 C C . SER C 1 117 ? 123.756 162.646 98.017 1.00 105.98 179 SER C C 1
ATOM 10152 O O . SER C 1 117 ? 123.244 162.635 96.890 1.00 105.86 179 SER C O 1
ATOM 10160 N N . ILE C 1 118 ? 123.678 163.714 98.817 1.00 109.71 180 ILE C N 1
ATOM 10161 C CA . ILE C 1 118 ? 123.023 164.928 98.341 1.00 109.91 180 ILE C CA 1
ATOM 10162 C C . ILE C 1 118 ? 123.821 165.543 97.199 1.00 109.05 180 ILE C C 1
ATOM 10163 O O . ILE C 1 118 ? 123.250 166.096 96.252 1.00 107.81 180 ILE C O 1
ATOM 10179 N N . ALA C 1 119 ? 125.152 165.466 97.268 1.00 114.61 181 ALA C N 1
ATOM 10180 C CA . ALA C 1 119 ? 125.967 165.940 96.155 1.00 115.99 181 ALA C CA 1
ATOM 10181 C C . ALA C 1 119 ? 125.740 165.093 94.909 1.00 116.55 181 ALA C C 1
ATOM 10182 O O . ALA C 1 119 ? 125.637 165.626 93.798 1.00 117.91 181 ALA C O 1
ATOM 10189 N N . VAL C 1 120 ? 125.660 163.771 95.075 1.00 114.17 182 VAL C N 1
ATOM 10190 C CA . VAL C 1 120 ? 125.475 162.885 93.929 1.00 114.73 182 VAL C CA 1
ATOM 10191 C C . VAL C 1 120 ? 124.141 163.167 93.251 1.00 115.91 182 VAL C C 1
ATOM 10192 O O . VAL C 1 120 ? 124.064 163.310 92.025 1.00 113.78 182 VAL C O 1
ATOM 10205 N N . LEU C 1 121 ? 123.065 163.256 94.038 1.00 119.65 183 LEU C N 1
ATOM 10206 C CA . LEU C 1 121 ? 121.760 163.544 93.455 1.00 118.83 183 LEU C CA 1
ATOM 10207 C C . LEU C 1 121 ? 121.670 164.969 92.928 1.00 119.97 183 LEU C C 1
ATOM 10208 O O . LEU C 1 121 ? 120.839 165.240 92.055 1.00 118.83 183 LEU C O 1
ATOM 10224 N N . ALA C 1 122 ? 122.500 165.878 93.433 1.00 120.52 184 ALA C N 1
ATOM 10225 C CA . ALA C 1 122 ? 122.494 167.266 92.982 1.00 119.19 184 ALA C CA 1
ATOM 10226 C C . ALA C 1 122 ? 123.854 167.646 92.404 1.00 117.39 184 ALA C C 1
ATOM 10227 O O . ALA C 1 122 ? 124.506 166.840 91.742 1.00 115.23 184 ALA C O 1
ATOM 10234 N N . SER C 1 133 ? 125.782 158.196 84.902 1.00 135.81 195 SER C N 1
ATOM 10235 C CA . SER C 1 133 ? 126.934 157.309 85.009 1.00 137.04 195 SER C CA 1
ATOM 10236 C C . SER C 1 133 ? 127.463 157.250 86.441 1.00 138.36 195 SER C C 1
ATOM 10237 O O . SER C 1 133 ? 128.476 156.605 86.708 1.00 138.16 195 SER C O 1
ATOM 10244 N N . ALA C 1 134 ? 126.773 157.926 87.359 1.00 134.95 196 ALA C N 1
ATOM 10245 C CA . ALA C 1 134 ? 127.162 157.967 88.761 1.00 133.64 196 ALA C CA 1
ATOM 10246 C C . ALA C 1 134 ? 126.440 156.924 89.602 1.00 134.18 196 ALA C C 1
ATOM 10247 O O . ALA C 1 134 ? 126.592 156.917 90.828 1.00 132.83 196 ALA C O 1
ATOM 10254 N N . LEU C 1 135 ? 125.654 156.043 88.976 1.00 130.91 197 LEU C N 1
ATOM 10255 C CA . LEU C 1 135 ? 124.893 155.056 89.733 1.00 130.22 197 LEU C CA 1
ATOM 10256 C C . LEU C 1 135 ? 125.791 154.093 90.498 1.00 128.69 197 LEU C C 1
ATOM 10257 O O . LEU C 1 135 ? 125.341 153.499 91.483 1.00 126.04 197 LEU C O 1
ATOM 10273 N N . ARG C 1 136 ? 127.042 153.914 90.069 1.00 131.44 198 ARG C N 1
ATOM 10274 C CA . ARG C 1 136 ? 127.966 153.086 90.838 1.00 131.82 198 ARG C CA 1
ATOM 10275 C C . ARG C 1 136 ? 128.195 153.672 92.226 1.00 131.47 198 ARG C C 1
ATOM 10276 O O . ARG C 1 136 ? 128.203 152.942 93.228 1.00 127.78 198 ARG C O 1
ATOM 10297 N N . SER C 1 137 ? 128.379 154.992 92.305 1.00 127.27 199 SER C N 1
ATOM 10298 C CA . SER C 1 137 ? 128.514 155.637 93.605 1.00 125.77 199 SER C CA 1
ATOM 10299 C C . SER C 1 137 ? 127.245 155.466 94.426 1.00 123.95 199 SER C C 1
ATOM 10300 O O . SER C 1 137 ? 127.306 155.298 95.649 1.00 124.24 199 SER C O 1
ATOM 10308 N N . LEU C 1 138 ? 126.083 155.513 93.772 1.00 113.31 200 LEU C N 1
ATOM 10309 C CA . LEU C 1 138 ? 124.831 155.290 94.487 1.00 112.80 200 LEU C CA 1
ATOM 10310 C C . LEU C 1 138 ? 124.778 153.886 95.072 1.00 112.62 200 LEU C C 1
ATOM 10311 O O . LEU C 1 138 ? 124.361 153.700 96.219 1.00 113.98 200 LEU C O 1
ATOM 10327 N N . ARG C 1 139 ? 125.197 152.882 94.301 1.00 105.45 201 ARG C N 1
ATOM 10328 C CA . ARG C 1 139 ? 125.227 151.518 94.819 1.00 107.42 201 ARG C CA 1
ATOM 10329 C C . ARG C 1 139 ? 126.167 151.413 96.014 1.00 107.75 201 ARG C C 1
ATOM 10330 O O . ARG C 1 139 ? 125.831 150.805 97.041 1.00 105.80 201 ARG C O 1
ATOM 10351 N N . PHE C 1 140 ? 127.359 151.999 95.892 1.00 114.22 202 PHE C N 1
ATOM 10352 C CA . PHE C 1 140 ? 128.322 151.943 96.986 1.00 113.69 202 PHE C CA 1
ATOM 10353 C C . PHE C 1 140 ? 127.748 152.583 98.243 1.00 111.03 202 PHE C C 1
ATOM 10354 O O . PHE C 1 140 ? 127.801 152.002 99.334 1.00 111.64 202 PHE C O 1
ATOM 10371 N N . LEU C 1 141 ? 127.174 153.778 98.105 1.00 100.35 203 LEU C N 1
ATOM 10372 C CA . LEU C 1 141 ? 126.628 154.466 99.266 1.00 99.87 203 LEU C CA 1
ATOM 10373 C C . LEU C 1 141 ? 125.431 153.723 99.844 1.00 101.20 203 LEU C C 1
ATOM 10374 O O . LEU C 1 141 ? 125.236 153.733 101.062 1.00 101.98 203 LEU C O 1
ATOM 10390 N N . GLN C 1 142 ? 124.635 153.053 99.008 1.00 101.35 204 GLN C N 1
ATOM 10391 C CA . GLN C 1 142 ? 123.484 152.314 99.520 1.00 102.55 204 GLN C CA 1
ATOM 10392 C C . GLN C 1 142 ? 123.926 151.108 100.342 1.00 103.92 204 GLN C C 1
ATOM 10393 O O . GLN C 1 142 ? 123.418 150.876 101.450 1.00 105.46 204 GLN C O 1
ATOM 10407 N N . ILE C 1 143 ? 124.867 150.320 99.818 1.00 99.87 205 ILE C N 1
ATOM 10408 C CA . ILE C 1 143 ? 125.365 149.199 100.612 1.00 99.57 205 ILE C CA 1
ATOM 10409 C C . ILE C 1 143 ? 126.048 149.712 101.872 1.00 101.27 205 ILE C C 1
ATOM 10410 O O . ILE C 1 143 ? 125.998 149.064 102.925 1.00 103.32 205 ILE C O 1
ATOM 10426 N N . LEU C 1 144 ? 126.679 150.883 101.798 1.00 95.05 206 LEU C N 1
ATOM 10427 C CA . LEU C 1 144 ? 127.279 151.458 102.996 1.00 92.27 206 LEU C CA 1
ATOM 10428 C C . LEU C 1 144 ? 126.216 151.834 104.023 1.00 88.21 206 LEU C C 1
ATOM 10429 O O . LEU C 1 144 ? 126.420 151.648 105.226 1.00 88.42 206 LEU C O 1
ATOM 10445 N N . ARG C 1 145 ? 125.080 152.379 103.575 1.00 91.56 207 ARG C N 1
ATOM 10446 C CA . ARG C 1 145 ? 123.992 152.654 104.509 1.00 93.64 207 ARG C CA 1
ATOM 10447 C C . ARG C 1 145 ? 123.508 151.370 105.157 1.00 94.31 207 ARG C C 1
ATOM 10448 O O . ARG C 1 145 ? 123.225 151.338 106.360 1.00 96.76 207 ARG C O 1
ATOM 10469 N N . MET C 1 146 ? 123.397 150.298 104.372 1.00 88.70 208 MET C N 1
ATOM 10470 C CA . MET C 1 146 ? 123.023 149.014 104.956 1.00 87.65 208 MET C CA 1
ATOM 10471 C C . MET C 1 146 ? 124.033 148.586 106.014 1.00 87.70 208 MET C C 1
ATOM 10472 O O . MET C 1 146 ? 123.657 148.053 107.064 1.00 88.28 208 MET C O 1
ATOM 10486 N N . ILE C 1 147 ? 125.322 148.809 105.751 1.00 82.37 209 ILE C N 1
ATOM 10487 C CA . ILE C 1 147 ? 126.346 148.538 106.759 1.00 78.41 209 ILE C CA 1
ATOM 10488 C C . ILE C 1 147 ? 126.103 149.380 108.007 1.00 78.43 209 ILE C C 1
ATOM 10489 O O . ILE C 1 147 ? 126.296 148.918 109.136 1.00 79.19 209 ILE C O 1
ATOM 10505 N N . ARG C 1 148 ? 125.684 150.631 107.819 1.00 96.13 210 ARG C N 1
ATOM 10506 C CA . ARG C 1 148 ? 125.468 151.542 108.937 1.00 93.28 210 ARG C CA 1
ATOM 10507 C C . ARG C 1 148 ? 124.297 151.115 109.811 1.00 93.09 210 ARG C C 1
ATOM 10508 O O . ARG C 1 148 ? 124.133 151.647 110.915 1.00 91.20 210 ARG C O 1
ATOM 10529 N N . MET C 1 149 ? 123.489 150.158 109.353 1.00 94.84 211 MET C N 1
ATOM 10530 C CA . MET C 1 149 ? 122.272 149.809 110.076 1.00 94.33 211 MET C CA 1
ATOM 10531 C C . MET C 1 149 ? 122.577 149.336 111.492 1.00 94.53 211 MET C C 1
ATOM 10532 O O . MET C 1 149 ? 121.755 149.504 112.400 1.00 92.42 211 MET C O 1
ATOM 10546 N N . ASP C 1 150 ? 123.751 148.738 111.702 1.00 92.71 212 ASP C N 1
ATOM 10547 C CA . ASP C 1 150 ? 124.097 148.239 113.029 1.00 90.38 212 ASP C CA 1
ATOM 10548 C C . ASP C 1 150 ? 124.377 149.389 113.990 1.00 93.46 212 ASP C C 1
ATOM 10549 O O . ASP C 1 150 ? 123.730 149.512 115.036 1.00 94.07 212 ASP C O 1
ATOM 10558 N N . ARG C 1 151 ? 125.354 150.232 113.657 1.00 110.32 213 ARG C N 1
ATOM 10559 C CA . ARG C 1 151 ? 125.668 151.429 114.432 1.00 110.95 213 ARG C CA 1
ATOM 10560 C C . ARG C 1 151 ? 126.400 151.111 115.730 1.00 110.07 213 ARG C C 1
ATOM 10561 O O . ARG C 1 151 ? 126.831 152.028 116.436 1.00 110.39 213 ARG C O 1
ATOM 10582 N N . ARG C 1 152 ? 126.551 149.828 116.063 1.00 100.81 214 ARG C N 1
ATOM 10583 C CA . ARG C 1 152 ? 127.257 149.452 117.279 1.00 98.72 214 ARG C CA 1
ATOM 10584 C C . ARG C 1 152 ? 128.134 148.216 117.131 1.00 99.27 214 ARG C C 1
ATOM 10585 O O . ARG C 1 152 ? 128.849 147.878 118.078 1.00 96.81 214 ARG C O 1
ATOM 10606 N N . GLY C 1 153 ? 128.115 147.541 115.985 1.00 90.36 215 GLY C N 1
ATOM 10607 C CA . GLY C 1 153 ? 128.919 146.346 115.821 1.00 85.68 215 GLY C CA 1
ATOM 10608 C C . GLY C 1 153 ? 128.523 145.201 116.722 1.00 83.87 215 GLY C C 1
ATOM 10609 O O . GLY C 1 153 ? 129.330 144.296 116.947 1.00 82.15 215 GLY C O 1
ATOM 10613 N N . GLY C 1 154 ? 127.298 145.210 117.248 1.00 79.39 216 GLY C N 1
ATOM 10614 C CA . GLY C 1 154 ? 126.873 144.127 118.119 1.00 78.56 216 GLY C CA 1
ATOM 10615 C C . GLY C 1 154 ? 126.849 142.787 117.410 1.00 79.17 216 GLY C C 1
ATOM 10616 O O . GLY C 1 154 ? 127.238 141.763 117.979 1.00 82.53 216 GLY C O 1
ATOM 10620 N N . THR C 1 155 ? 126.388 142.774 116.159 1.00 62.38 217 THR C N 1
ATOM 10621 C CA . THR C 1 155 ? 126.383 141.542 115.378 1.00 60.54 217 THR C CA 1
ATOM 10622 C C . THR C 1 155 ? 127.785 140.955 115.280 1.00 61.00 217 THR C C 1
ATOM 10623 O O . THR C 1 155 ? 127.991 139.757 115.517 1.00 63.77 217 THR C O 1
ATOM 10634 N N . TRP C 1 156 ? 128.764 141.792 114.931 1.00 54.93 218 TRP C N 1
ATOM 10635 C CA . TRP C 1 156 ? 130.132 141.311 114.783 1.00 54.46 218 TRP C CA 1
ATOM 10636 C C . TRP C 1 156 ? 130.682 140.796 116.105 1.00 59.42 218 TRP C C 1
ATOM 10637 O O . TRP C 1 156 ? 131.361 139.766 116.141 1.00 59.45 218 TRP C O 1
ATOM 10658 N N . LYS C 1 157 ? 130.405 141.502 117.203 1.00 65.66 219 LYS C N 1
ATOM 10659 C CA . LYS C 1 157 ? 130.906 141.063 118.501 1.00 62.63 219 LYS C CA 1
ATOM 10660 C C . LYS C 1 157 ? 130.306 139.721 118.899 1.00 60.75 219 LYS C C 1
ATOM 10661 O O . LYS C 1 157 ? 131.018 138.834 119.383 1.00 67.65 219 LYS C O 1
ATOM 10680 N N . LEU C 1 158 ? 128.997 139.556 118.707 1.00 54.13 220 LEU C N 1
ATOM 10681 C CA . LEU C 1 158 ? 128.359 138.288 119.045 1.00 54.28 220 LEU C CA 1
ATOM 10682 C C . LEU C 1 158 ? 128.918 137.151 118.198 1.00 55.56 220 LEU C C 1
ATOM 10683 O O . LEU C 1 158 ? 129.225 136.065 118.717 1.00 55.51 220 LEU C O 1
ATOM 10699 N N . LEU C 1 159 ? 129.065 137.384 116.891 1.00 54.57 221 LEU C N 1
ATOM 10700 C CA . LEU C 1 159 ? 129.622 136.355 116.024 1.00 52.93 221 LEU C CA 1
ATOM 10701 C C . LEU C 1 159 ? 131.038 135.993 116.449 1.00 57.52 221 LEU C C 1
ATOM 10702 O O . LEU C 1 159 ? 131.392 134.811 116.507 1.00 59.79 221 LEU C O 1
ATOM 10718 N N . GLY C 1 160 ? 131.862 136.998 116.746 1.00 57.92 222 GLY C N 1
ATOM 10719 C CA . GLY C 1 160 ? 133.225 136.722 117.163 1.00 56.51 222 GLY C CA 1
ATOM 10720 C C . GLY C 1 160 ? 133.285 135.942 118.459 1.00 51.04 222 GLY C C 1
ATOM 10721 O O . GLY C 1 160 ? 134.096 135.026 118.605 1.00 54.61 222 GLY C O 1
ATOM 10725 N N . SER C 1 161 ? 132.427 136.290 119.418 1.00 45.07 223 SER C N 1
ATOM 10726 C CA . SER C 1 161 ? 132.406 135.561 120.681 1.00 52.02 223 SER C CA 1
ATOM 10727 C C . SER C 1 161 ? 132.056 134.097 120.456 1.00 58.30 223 SER C C 1
ATOM 10728 O O . SER C 1 161 ? 132.744 133.196 120.954 1.00 58.30 223 SER C O 1
ATOM 10736 N N . VAL C 1 162 ? 130.992 133.836 119.693 1.00 52.89 224 VAL C N 1
ATOM 10737 C CA . VAL C 1 162 ? 130.574 132.452 119.492 1.00 44.62 224 VAL C CA 1
ATOM 10738 C C . VAL C 1 162 ? 131.618 131.684 118.689 1.00 48.18 224 VAL C C 1
ATOM 10739 O O . VAL C 1 162 ? 131.843 130.491 118.924 1.00 46.00 224 VAL C O 1
ATOM 10752 N N . VAL C 1 163 ? 132.268 132.344 117.729 1.00 52.19 225 VAL C N 1
ATOM 10753 C CA . VAL C 1 163 ? 133.299 131.674 116.943 1.00 46.19 225 VAL C CA 1
ATOM 10754 C C . VAL C 1 163 ? 134.499 131.333 117.816 1.00 52.63 225 VAL C C 1
ATOM 10755 O O . VAL C 1 163 ? 135.061 130.236 117.720 1.00 52.89 225 VAL C O 1
ATOM 10768 N N . TYR C 1 164 ? 134.917 132.265 118.675 1.00 56.59 226 TYR C N 1
ATOM 10769 C CA . TYR C 1 164 ? 136.056 132.004 119.546 1.00 52.47 226 TYR C CA 1
ATOM 10770 C C . TYR C 1 164 ? 135.750 130.880 120.525 1.00 54.52 226 TYR C C 1
ATOM 10771 O O . TYR C 1 164 ? 136.614 130.044 120.812 1.00 61.65 226 TYR C O 1
ATOM 10789 N N . ALA C 1 165 ? 134.521 130.838 121.045 1.00 48.82 227 ALA C N 1
ATOM 10790 C CA . ALA C 1 165 ? 134.165 129.787 121.992 1.00 48.50 227 ALA C CA 1
ATOM 10791 C C . ALA C 1 165 ? 134.302 128.406 121.364 1.00 51.17 227 ALA C C 1
ATOM 10792 O O . ALA C 1 165 ? 134.770 127.464 122.014 1.00 54.19 227 ALA C O 1
ATOM 10799 N N . HIS C 1 166 ? 133.902 128.262 120.099 1.00 48.08 228 HIS C N 1
ATOM 10800 C CA . HIS C 1 166 ? 133.916 126.978 119.406 1.00 48.47 228 HIS C CA 1
ATOM 10801 C C . HIS C 1 166 ? 135.073 126.861 118.420 1.00 45.33 228 HIS C C 1
ATOM 10802 O O . HIS C 1 166 ? 134.943 126.190 117.392 1.00 53.52 228 HIS C O 1
ATOM 10816 N N . SER C 1 167 ? 136.209 127.492 118.716 1.00 42.72 229 SER C N 1
ATOM 10817 C CA . SER C 1 167 ? 137.299 127.544 117.747 1.00 41.79 229 SER C CA 1
ATOM 10818 C C . SER C 1 167 ? 137.847 126.156 117.439 1.00 48.17 229 SER C C 1
ATOM 10819 O O . SER C 1 167 ? 138.167 125.850 116.285 1.00 54.87 229 SER C O 1
ATOM 10827 N N . LYS C 1 168 ? 137.974 125.304 118.457 1.00 54.93 230 LYS C N 1
ATOM 10828 C CA . LYS C 1 168 ? 138.618 124.009 118.259 1.00 55.92 230 LYS C CA 1
ATOM 10829 C C . LYS C 1 168 ? 137.840 123.140 117.276 1.00 61.12 230 LYS C C 1
ATOM 10830 O O . LYS C 1 168 ? 138.426 122.525 116.374 1.00 69.71 230 LYS C O 1
ATOM 10849 N N . GLU C 1 169 ? 136.516 123.082 117.427 1.00 47.95 231 GLU C N 1
ATOM 10850 C CA . GLU C 1 169 ? 135.714 122.243 116.543 1.00 51.74 231 GLU C CA 1
ATOM 10851 C C . GLU C 1 169 ? 135.612 122.844 115.149 1.00 53.71 231 GLU C C 1
ATOM 10852 O O . GLU C 1 169 ? 135.590 122.116 114.153 1.00 53.53 231 GLU C O 1
ATOM 10864 N N . LEU C 1 170 ? 135.536 124.168 115.051 1.00 43.72 232 LEU C N 1
ATOM 10865 C CA . LEU C 1 170 ? 135.581 124.784 113.733 1.00 37.26 232 LEU C CA 1
ATOM 10866 C C . LEU C 1 170 ? 136.874 124.416 113.022 1.00 41.50 232 LEU C C 1
ATOM 10867 O O . LEU C 1 170 ? 136.864 124.079 111.833 1.00 58.11 232 LEU C O 1
ATOM 10883 N N . V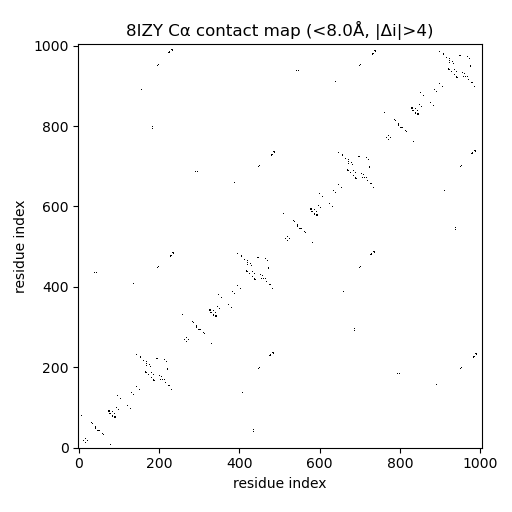AL C 1 171 ? 137.996 124.444 113.743 1.00 35.79 233 VAL C N 1
ATOM 10884 C CA . VAL C 1 171 ? 139.279 124.125 113.130 1.00 41.56 233 VAL C CA 1
ATOM 10885 C C . VAL C 1 171 ? 139.323 122.664 112.699 1.00 43.12 233 VAL C C 1
ATOM 10886 O O . VAL C 1 171 ? 139.796 122.347 111.603 1.00 60.22 233 VAL C O 1
ATOM 10899 N N . THR C 1 172 ? 138.853 121.750 113.551 1.00 39.30 234 THR C N 1
ATOM 10900 C CA . THR C 1 172 ? 138.890 120.339 113.171 1.00 50.01 234 THR C CA 1
ATOM 10901 C C . THR C 1 172 ? 137.992 120.071 111.967 1.00 49.19 234 THR C C 1
ATOM 10902 O O . THR C 1 172 ? 138.374 119.333 111.046 1.00 54.17 234 THR C O 1
ATOM 10913 N N . ALA C 1 173 ? 136.800 120.674 111.943 1.00 42.54 235 ALA C N 1
ATOM 10914 C CA . ALA C 1 173 ? 135.907 120.497 110.804 1.00 39.02 235 ALA C CA 1
ATOM 10915 C C . ALA C 1 173 ? 136.531 121.046 109.529 1.00 43.76 235 ALA C C 1
ATOM 10916 O O . ALA C 1 173 ? 136.484 120.396 108.480 1.00 41.76 235 ALA C O 1
ATOM 10923 N N . TRP C 1 174 ? 137.128 122.238 109.601 1.00 36.10 236 TRP C N 1
ATOM 10924 C CA . TRP C 1 174 ? 137.763 122.816 108.421 1.00 30.58 236 TRP C CA 1
ATOM 10925 C C . TRP C 1 174 ? 138.906 121.939 107.930 1.00 36.00 236 TRP C C 1
ATOM 10926 O O . TRP C 1 174 ? 139.033 121.687 106.726 1.00 53.46 236 TRP C O 1
ATOM 10947 N N . TYR C 1 175 ? 139.741 121.458 108.849 1.00 35.26 237 TYR C N 1
ATOM 10948 C CA . TYR C 1 175 ? 140.866 120.613 108.472 1.00 44.12 237 TYR C CA 1
ATOM 10949 C C . TYR C 1 175 ? 140.393 119.357 107.753 1.00 43.46 237 TYR C C 1
ATOM 10950 O O . TYR C 1 175 ? 140.872 119.030 106.657 1.00 48.30 237 TYR C O 1
ATOM 10968 N N . ILE C 1 176 ? 139.439 118.642 108.350 1.00 45.63 238 ILE C N 1
ATOM 10969 C CA . ILE C 1 176 ? 139.011 117.377 107.765 1.00 42.50 238 ILE C CA 1
ATOM 10970 C C . ILE C 1 176 ? 138.277 117.615 106.452 1.00 42.03 238 ILE C C 1
ATOM 10971 O O . ILE C 1 176 ? 138.439 116.851 105.492 1.00 50.15 238 ILE C O 1
ATOM 10987 N N . GLY C 1 177 ? 137.465 118.670 106.377 1.00 39.22 239 GLY C N 1
ATOM 10988 C CA . GLY C 1 177 ? 136.779 118.966 105.133 1.00 39.38 239 GLY C CA 1
ATOM 10989 C C . GLY C 1 177 ? 137.736 119.302 104.008 1.00 38.61 239 GLY C C 1
ATOM 10990 O O . GLY C 1 177 ? 137.557 118.852 102.875 1.00 44.61 239 GLY C O 1
ATOM 10994 N N . PHE C 1 178 ? 138.765 120.100 104.300 1.00 32.11 240 PHE C N 1
ATOM 10995 C CA . PHE C 1 178 ? 139.750 120.424 103.276 1.00 29.57 240 PHE C CA 1
ATOM 10996 C C . PHE C 1 178 ? 140.489 119.176 102.814 1.00 34.84 240 PHE C C 1
ATOM 10997 O O . PHE C 1 178 ? 140.710 118.983 101.611 1.00 42.42 240 PHE C O 1
ATOM 11014 N N . LEU C 1 179 ? 140.883 118.315 103.756 1.00 47.52 241 LEU C N 1
ATOM 11015 C CA . LEU C 1 179 ? 141.568 117.086 103.368 1.00 45.80 241 LEU C CA 1
ATOM 11016 C C . LEU C 1 179 ? 140.678 116.221 102.486 1.00 45.54 241 LEU C C 1
ATOM 11017 O O . LEU C 1 179 ? 141.135 115.675 101.473 1.00 55.27 241 LEU C O 1
ATOM 11033 N N . CYS C 1 180 ? 139.404 116.085 102.855 1.00 41.21 242 CYS C N 1
ATOM 11034 C CA . CYS C 1 180 ? 138.486 115.284 102.054 1.00 38.01 242 CYS C CA 1
ATOM 11035 C C . CYS C 1 180 ? 138.310 115.879 100.665 1.00 44.52 242 CYS C C 1
ATOM 11036 O O . CYS C 1 180 ? 138.284 115.149 99.669 1.00 48.86 242 CYS C O 1
ATOM 11044 N N . LEU C 1 181 ? 138.183 117.204 100.578 1.00 40.16 243 LEU C N 1
ATOM 11045 C CA . LEU C 1 181 ? 138.048 117.849 99.276 1.00 36.24 243 LEU C CA 1
ATOM 11046 C C . LEU C 1 181 ? 139.252 117.546 98.398 1.00 32.55 243 LEU C C 1
ATOM 11047 O O . LEU C 1 181 ? 139.106 117.151 97.236 1.00 37.10 243 LEU C O 1
ATOM 11063 N N . ILE C 1 182 ? 140.456 117.726 98.942 1.00 38.10 244 ILE C N 1
ATOM 11064 C CA . ILE C 1 182 ? 141.661 117.508 98.145 1.00 39.82 244 ILE C CA 1
ATOM 11065 C C . ILE C 1 182 ? 141.730 116.060 97.679 1.00 35.83 244 ILE C C 1
ATOM 11066 O O . ILE C 1 182 ? 141.974 115.778 96.498 1.00 43.97 244 ILE C O 1
ATOM 11082 N N . LEU C 1 183 ? 141.506 115.119 98.597 1.00 35.32 245 LEU C N 1
ATOM 11083 C CA . LEU C 1 183 ? 141.617 113.708 98.243 1.00 38.26 245 LEU C CA 1
ATOM 11084 C C . LEU C 1 183 ? 140.596 113.325 97.179 1.00 46.10 245 LEU C C 1
ATOM 11085 O O . LEU C 1 183 ? 140.932 112.669 96.185 1.00 55.02 245 LEU C O 1
ATOM 11101 N N . ALA C 1 184 ? 139.337 113.726 97.371 1.00 48.61 246 ALA C N 1
ATOM 11102 C CA . ALA C 1 184 ? 138.298 113.369 96.414 1.00 45.32 246 ALA C CA 1
ATOM 11103 C C . ALA C 1 184 ? 138.576 113.975 95.048 1.00 46.52 246 ALA C C 1
ATOM 11104 O O . ALA C 1 184 ? 138.446 113.296 94.021 1.00 44.50 246 ALA C O 1
ATOM 11111 N N . SER C 1 185 ? 138.959 115.254 95.011 1.00 44.29 247 SER C N 1
ATOM 11112 C CA . SER C 1 185 ? 139.232 115.897 93.733 1.00 37.94 247 SER C CA 1
ATOM 11113 C C . SER C 1 185 ? 140.377 115.209 93.009 1.00 43.68 247 SER C C 1
ATOM 11114 O O . SER C 1 185 ? 140.288 114.944 91.806 1.00 50.96 247 SER C O 1
ATOM 11122 N N . PHE C 1 186 ? 141.460 114.898 93.725 1.00 43.66 248 PHE C N 1
ATOM 11123 C CA . PHE C 1 186 ? 142.594 114.250 93.076 1.00 47.36 248 PHE C CA 1
ATOM 11124 C C . PHE C 1 186 ? 142.220 112.867 92.558 1.00 52.66 248 PHE C C 1
ATOM 11125 O O . PHE C 1 186 ? 142.587 112.496 91.436 1.00 55.29 248 PHE C O 1
ATOM 11142 N N . LEU C 1 187 ? 141.492 112.087 93.359 1.00 50.25 249 LEU C N 1
ATOM 11143 C CA . LEU C 1 187 ? 141.135 110.740 92.928 1.00 48.36 249 LEU C CA 1
ATOM 11144 C C . LEU C 1 187 ? 140.220 110.774 91.711 1.00 50.00 249 LEU C C 1
ATOM 11145 O O . LEU C 1 187 ? 140.401 109.997 90.766 1.00 52.42 249 LEU C O 1
ATOM 11161 N N . VAL C 1 188 ? 139.236 111.675 91.707 1.00 48.44 250 VAL C N 1
ATOM 11162 C CA . VAL C 1 188 ? 138.334 111.765 90.563 1.00 38.86 250 VAL C CA 1
ATOM 11163 C C . VAL C 1 188 ? 139.084 112.245 89.328 1.00 38.67 250 VAL C C 1
ATOM 11164 O O . VAL C 1 188 ? 138.852 111.754 88.216 1.00 51.67 250 VAL C O 1
ATOM 11177 N N . TYR C 1 189 ? 139.995 113.206 89.494 1.00 40.62 251 TYR C N 1
ATOM 11178 C CA . TYR C 1 189 ? 140.779 113.675 88.358 1.00 43.56 251 TYR C CA 1
ATOM 11179 C C . TYR C 1 189 ? 141.610 112.547 87.768 1.00 54.14 251 TYR C C 1
ATOM 11180 O O . TYR C 1 189 ? 141.703 112.410 86.543 1.00 59.93 251 TYR C O 1
ATOM 11198 N N . LEU C 1 190 ? 142.230 111.732 88.623 1.00 56.39 252 LEU C N 1
ATOM 11199 C CA . LEU C 1 190 ? 142.963 110.575 88.124 1.00 52.76 252 LEU C CA 1
ATOM 11200 C C . LEU C 1 190 ? 142.037 109.621 87.387 1.00 53.22 252 LEU C C 1
ATOM 11201 O O . LEU C 1 190 ? 142.386 109.101 86.321 1.00 57.70 252 LEU C O 1
ATOM 11217 N N . ALA C 1 191 ? 140.847 109.378 87.938 1.00 57.46 253 ALA C N 1
ATOM 11218 C CA . ALA C 1 191 ? 139.952 108.384 87.360 1.00 58.89 253 ALA C CA 1
ATOM 11219 C C . ALA C 1 191 ? 139.272 108.865 86.086 1.00 62.00 253 ALA C C 1
ATOM 11220 O O . ALA C 1 191 ? 138.714 108.040 85.355 1.00 67.24 253 ALA C O 1
ATOM 11227 N N . GLU C 1 192 ? 139.293 110.164 85.800 1.00 69.96 254 GLU C N 1
ATOM 11228 C CA . GLU C 1 192 ? 138.584 110.705 84.640 1.00 68.71 254 GLU C CA 1
ATOM 11229 C C . GLU C 1 192 ? 139.442 111.731 83.910 1.00 69.41 254 GLU C C 1
ATOM 11230 O O . GLU C 1 192 ? 138.983 112.811 83.539 1.00 69.50 254 GLU C O 1
ATOM 11242 N N . LYS C 1 193 ? 140.714 111.400 83.687 1.00 72.41 255 LYS C N 1
ATOM 11243 C CA . LYS C 1 193 ? 141.590 112.332 82.987 1.00 70.72 255 LYS C CA 1
ATOM 11244 C C . LYS C 1 193 ? 141.250 112.411 81.504 1.00 74.01 255 LYS C C 1
ATOM 11245 O O . LYS C 1 193 ? 141.192 113.508 80.936 1.00 75.44 255 LYS C O 1
ATOM 11264 N N . GLY C 1 194 ? 141.018 111.269 80.862 1.00 80.83 256 GLY C N 1
ATOM 11265 C CA . GLY C 1 194 ? 140.850 111.238 79.422 1.00 78.28 256 GLY C CA 1
ATOM 11266 C C . GLY C 1 194 ? 139.471 110.827 78.949 1.00 81.22 256 GLY C C 1
ATOM 11267 O O . GLY C 1 194 ? 139.085 111.135 77.818 1.00 86.31 256 GLY C O 1
ATOM 11271 N N . GLU C 1 195 ? 138.717 110.133 79.798 1.00 85.66 257 GLU C N 1
ATOM 11272 C CA . GLU C 1 195 ? 137.407 109.632 79.403 1.00 84.85 257 GLU C CA 1
ATOM 11273 C C . GLU C 1 195 ? 136.294 110.660 79.564 1.00 86.02 257 GLU C C 1
ATOM 11274 O O . GLU C 1 195 ? 135.176 110.410 79.104 1.00 88.44 257 GLU C O 1
ATOM 11286 N N . ASN C 1 196 ? 136.563 111.799 80.201 1.00 67.91 258 ASN C N 1
ATOM 11287 C CA . ASN C 1 196 ? 135.562 112.842 80.391 1.00 66.88 258 ASN C CA 1
ATOM 11288 C C . ASN C 1 196 ? 136.227 114.187 80.152 1.00 65.21 258 ASN C C 1
ATOM 11289 O O . ASN C 1 196 ? 137.221 114.513 80.808 1.00 68.59 258 ASN C O 1
ATOM 11300 N N . ASP C 1 197 ? 135.682 114.965 79.218 1.00 71.16 259 ASP C N 1
ATOM 11301 C CA . ASP C 1 197 ? 136.260 116.262 78.894 1.00 71.77 259 ASP C CA 1
ATOM 11302 C C . ASP C 1 197 ? 136.021 117.302 79.980 1.00 71.70 259 ASP C C 1
ATOM 11303 O O . ASP C 1 197 ? 136.670 118.354 79.955 1.00 75.80 259 ASP C O 1
ATOM 11312 N N . HIS C 1 198 ? 135.114 117.045 80.923 1.00 64.78 260 HIS C N 1
ATOM 11313 C CA . HIS C 1 198 ? 134.913 117.985 82.020 1.00 63.39 260 HIS C CA 1
ATOM 11314 C C . HIS C 1 198 ? 136.175 118.125 82.861 1.00 62.82 260 HIS C C 1
ATOM 11315 O O . HIS C 1 198 ? 136.568 119.240 83.222 1.00 62.64 260 HIS C O 1
ATOM 11329 N N . PHE C 1 199 ? 136.824 117.003 83.180 1.00 57.71 261 PHE C N 1
ATOM 11330 C CA . PHE C 1 199 ? 138.014 116.995 84.029 1.00 55.44 261 PHE C CA 1
ATOM 11331 C C . PHE C 1 199 ? 139.248 116.882 83.142 1.00 57.93 261 PHE C C 1
ATOM 11332 O O . PHE C 1 199 ? 139.814 115.808 82.947 1.00 60.68 261 PHE C O 1
ATOM 11349 N N . ASP C 1 200 ? 139.671 118.023 82.602 1.00 74.00 262 ASP C N 1
ATOM 11350 C CA . ASP C 1 200 ? 140.867 118.078 81.774 1.00 73.50 262 ASP C CA 1
ATOM 11351 C C . ASP C 1 200 ? 142.076 118.657 82.496 1.00 71.78 262 ASP C C 1
ATOM 11352 O O . ASP C 1 200 ? 143.209 118.397 82.077 1.00 75.20 262 ASP C O 1
ATOM 11361 N N . THR C 1 201 ? 141.865 119.427 83.562 1.00 60.20 263 THR C N 1
ATOM 11362 C CA . THR C 1 201 ? 142.948 119.929 84.393 1.00 61.12 263 THR C CA 1
ATOM 11363 C C . THR C 1 201 ? 142.564 119.763 85.855 1.00 63.01 263 THR C C 1
ATOM 11364 O O . THR C 1 201 ? 141.384 119.675 86.201 1.00 67.65 263 THR C O 1
ATOM 11375 N N . TYR C 1 202 ? 143.582 119.718 86.717 1.00 56.10 264 TYR C N 1
ATOM 11376 C CA . TYR C 1 202 ? 143.324 119.561 88.143 1.00 51.84 264 TYR C CA 1
ATOM 11377 C C . TYR C 1 202 ? 142.498 120.716 88.690 1.00 54.53 264 TYR C C 1
ATOM 11378 O O . TYR C 1 202 ? 141.747 120.540 89.657 1.00 58.75 264 TYR C O 1
ATOM 11396 N N . ALA C 1 203 ? 142.615 121.902 88.090 1.00 46.68 265 ALA C N 1
ATOM 11397 C CA . ALA C 1 203 ? 141.784 123.022 88.513 1.00 43.44 265 ALA C CA 1
ATOM 11398 C C . ALA C 1 203 ? 140.306 122.715 88.305 1.00 48.26 265 ALA C C 1
ATOM 11399 O O . ALA C 1 203 ? 139.468 123.051 89.150 1.00 62.34 265 ALA C O 1
ATOM 11406 N N . ASP C 1 204 ? 139.968 122.076 87.184 1.00 44.26 266 ASP C N 1
ATOM 11407 C CA . ASP C 1 204 ? 138.578 121.710 86.936 1.00 45.52 266 ASP C CA 1
ATOM 11408 C C . ASP C 1 204 ? 138.082 120.704 87.966 1.00 45.42 266 ASP C C 1
ATOM 11409 O O . ASP C 1 204 ? 136.942 120.795 88.436 1.00 56.23 266 ASP C O 1
ATOM 11418 N N . ALA C 1 205 ? 138.920 119.732 88.325 1.00 30.97 267 ALA C N 1
ATOM 11419 C CA . ALA C 1 205 ? 138.527 118.762 89.340 1.00 32.98 267 ALA C CA 1
ATOM 11420 C C . ALA C 1 205 ? 138.325 119.432 90.693 1.00 39.18 267 ALA C C 1
ATOM 11421 O O . ALA C 1 205 ? 137.395 119.088 91.430 1.00 45.67 267 ALA C O 1
ATOM 11428 N N . LEU C 1 206 ? 139.192 120.385 91.042 1.00 37.53 268 LEU C N 1
ATOM 11429 C CA . LEU C 1 206 ? 139.019 121.110 92.296 1.00 36.76 268 LEU C CA 1
ATOM 11430 C C . LEU C 1 206 ? 137.725 121.912 92.290 1.00 36.43 268 LEU C C 1
ATOM 11431 O O . LEU C 1 206 ? 137.012 121.964 93.299 1.00 41.95 268 LEU C O 1
ATOM 11447 N N . TRP C 1 207 ? 137.410 122.553 91.163 1.00 32.84 269 TRP C N 1
ATOM 11448 C CA . TRP C 1 207 ? 136.154 123.288 91.055 1.00 26.68 269 TRP C CA 1
ATOM 11449 C C . TRP C 1 207 ? 134.963 122.354 91.222 1.00 35.75 269 TRP C C 1
ATOM 11450 O O . TRP C 1 207 ? 134.002 122.675 91.935 1.00 42.06 269 TRP C O 1
ATOM 11471 N N . TRP C 1 208 ? 135.015 121.186 90.581 1.00 34.89 270 TRP C N 1
ATOM 11472 C CA . TRP C 1 208 ? 133.935 120.217 90.731 1.00 27.35 270 TRP C CA 1
ATOM 11473 C C . TRP C 1 208 ? 133.787 119.783 92.182 1.00 28.94 270 TRP C C 1
ATOM 11474 O O . TRP C 1 208 ? 132.668 119.697 92.701 1.00 29.95 270 TRP C O 1
ATOM 11495 N N . GLY C 1 209 ? 134.903 119.493 92.849 1.00 30.44 271 GLY C N 1
ATOM 11496 C CA . GLY C 1 209 ? 134.831 119.074 94.238 1.00 19.80 271 GLY C CA 1
ATOM 11497 C C . GLY C 1 209 ? 134.249 120.147 95.134 1.00 16.00 271 GLY C C 1
ATOM 11498 O O . GLY C 1 209 ? 133.426 119.864 96.006 1.00 17.80 271 GLY C O 1
ATOM 11502 N N . LEU C 1 210 ? 134.665 121.396 94.930 1.00 26.82 272 LEU C N 1
ATOM 11503 C CA . LEU C 1 210 ? 134.116 122.489 95.722 1.00 31.71 272 LEU C CA 1
ATOM 11504 C C . LEU C 1 210 ? 132.618 122.634 95.494 1.00 23.02 272 LEU C C 1
ATOM 11505 O O . LEU C 1 210 ? 131.860 122.868 96.442 1.00 29.44 272 LEU C O 1
ATOM 11521 N N . ILE C 1 211 ? 132.171 122.503 94.243 1.00 25.01 273 ILE C N 1
ATOM 11522 C CA . ILE C 1 211 ? 130.754 122.679 93.952 1.00 16.36 273 ILE C CA 1
ATOM 11523 C C . ILE C 1 211 ? 129.921 121.488 94.406 1.00 23.47 273 ILE C C 1
ATOM 11524 O O . ILE C 1 211 ? 128.713 121.633 94.615 1.00 31.21 273 ILE C O 1
ATOM 11540 N N . THR C 1 212 ? 130.524 120.312 94.567 1.00 24.69 274 THR C N 1
ATOM 11541 C CA . THR C 1 212 ? 129.757 119.149 94.997 1.00 24.21 274 THR C CA 1
ATOM 11542 C C . THR C 1 212 ? 129.738 118.974 96.510 1.00 28.26 274 THR C C 1
ATOM 11543 O O . THR C 1 212 ? 128.709 118.580 97.068 1.00 35.08 274 THR C O 1
ATOM 11554 N N . LEU C 1 213 ? 130.849 119.252 97.195 1.00 28.35 275 LEU C N 1
ATOM 11555 C CA . LEU C 1 213 ? 130.873 119.070 98.642 1.00 23.52 275 LEU C CA 1
ATOM 11556 C C . LEU C 1 213 ? 130.078 120.144 99.367 1.00 16.45 275 LEU C C 1
ATOM 11557 O O . LEU C 1 213 ? 129.682 119.933 100.517 1.00 28.15 275 LEU C O 1
ATOM 11573 N N . THR C 1 214 ? 129.838 121.286 98.728 1.00 14.00 276 THR C N 1
ATOM 11574 C CA . THR C 1 214 ? 128.912 122.272 99.265 1.00 19.31 276 THR C CA 1
ATOM 11575 C C . THR C 1 214 ? 127.462 121.953 98.926 1.00 14.04 276 THR C C 1
ATOM 11576 O O . THR C 1 214 ? 126.560 122.612 99.454 1.00 26.96 276 THR C O 1
ATOM 11587 N N . THR C 1 215 ? 127.219 120.956 98.075 1.00 25.63 277 THR C N 1
ATOM 11588 C CA . THR C 1 215 ? 125.892 120.565 97.611 1.00 28.18 277 THR C CA 1
ATOM 11589 C C . THR C 1 215 ? 125.241 121.622 96.729 1.00 19.95 277 THR C C 1
ATOM 11590 O O . THR C 1 215 ? 124.020 121.618 96.558 1.00 39.55 277 THR C O 1
ATOM 11601 N N . ILE C 1 216 ? 126.028 122.534 96.159 1.00 19.58 278 ILE C N 1
ATOM 11602 C CA . ILE C 1 216 ? 125.479 123.488 95.201 1.00 21.61 278 ILE C CA 1
ATOM 11603 C C . ILE C 1 216 ? 125.081 122.775 93.914 1.00 20.28 278 ILE C C 1
ATOM 11604 O O . ILE C 1 216 ? 123.980 122.972 93.391 1.00 31.99 278 ILE C O 1
ATOM 11620 N N . GLY C 1 217 ? 125.968 121.932 93.391 1.00 11.84 279 GLY C N 1
ATOM 11621 C CA . GLY C 1 217 ? 125.657 121.090 92.252 1.00 18.08 279 GLY C CA 1
ATOM 11622 C C . GLY C 1 217 ? 125.142 121.815 91.024 1.00 23.25 279 GLY C C 1
ATOM 11623 O O . GLY C 1 217 ? 123.976 121.660 90.656 1.00 31.16 279 GLY C O 1
ATOM 11627 N N . TYR C 1 218 ? 126.001 122.601 90.372 1.00 33.97 280 TYR C N 1
ATOM 11628 C CA . TYR C 1 218 ? 125.590 123.279 89.145 1.00 25.19 280 TYR C CA 1
ATOM 11629 C C . TYR C 1 218 ? 125.198 122.279 88.067 1.00 35.04 280 TYR C C 1
ATOM 11630 O O . TYR C 1 218 ? 124.196 122.468 87.369 1.00 43.15 280 TYR C O 1
ATOM 11648 N N . GLY C 1 219 ? 125.982 121.216 87.908 1.00 35.80 281 GLY C N 1
ATOM 11649 C CA . GLY C 1 219 ? 125.804 120.279 86.822 1.00 30.10 281 GLY C CA 1
ATOM 11650 C C . GLY C 1 219 ? 126.701 120.516 85.628 1.00 34.89 281 GLY C C 1
ATOM 11651 O O . GLY C 1 219 ? 126.661 119.722 84.682 1.00 45.59 281 GLY C O 1
ATOM 11655 N N . ASP C 1 220 ? 127.506 121.581 85.639 1.00 44.04 282 ASP C N 1
ATOM 11656 C CA . ASP C 1 220 ? 128.434 121.816 84.538 1.00 40.52 282 ASP C CA 1
ATOM 11657 C C . ASP C 1 220 ? 129.492 120.724 84.453 1.00 44.82 282 ASP C C 1
ATOM 11658 O O . ASP C 1 220 ? 129.989 120.432 83.361 1.00 48.97 282 ASP C O 1
ATOM 11667 N N . LYS C 1 221 ? 129.849 120.117 85.583 1.00 41.49 283 LYS C N 1
ATOM 11668 C CA . LYS C 1 221 ? 130.809 119.024 85.628 1.00 34.86 283 LYS C CA 1
ATOM 11669 C C . LYS C 1 221 ? 130.269 117.919 86.522 1.00 37.06 283 LYS C C 1
ATOM 11670 O O . LYS C 1 221 ? 129.673 118.193 87.567 1.00 53.97 283 LYS C O 1
ATOM 11689 N N . TYR C 1 222 ? 130.478 116.674 86.110 1.00 37.66 284 TYR C N 1
ATOM 11690 C CA . TYR C 1 222 ? 130.116 115.534 86.941 1.00 36.94 284 TYR C CA 1
ATOM 11691 C C . TYR C 1 222 ? 130.745 114.262 86.384 1.00 41.02 284 TYR C C 1
ATOM 11692 O O . TYR C 1 222 ? 130.911 114.136 85.165 1.00 51.17 284 TYR C O 1
ATOM 11710 N N . PRO C 1 223 ? 131.109 113.305 87.234 1.00 33.56 285 PRO C N 1
ATOM 11711 C CA . PRO C 1 223 ? 131.761 112.091 86.734 1.00 32.06 285 PRO C CA 1
ATOM 11712 C C . PRO C 1 223 ? 130.832 111.271 85.855 1.00 41.40 285 PRO C C 1
ATOM 11713 O O . PRO C 1 223 ? 129.612 111.264 86.033 1.00 42.92 285 PRO C O 1
ATOM 11724 N N . GLN C 1 224 ? 131.431 110.572 84.889 1.00 62.85 286 GLN C N 1
ATOM 11725 C CA . GLN C 1 224 ? 130.666 109.768 83.943 1.00 62.11 286 GLN C CA 1
ATOM 11726 C C . GLN C 1 224 ? 131.190 108.339 83.872 1.00 62.15 286 GLN C C 1
ATOM 11727 O O . GLN C 1 224 ? 130.422 107.406 83.619 1.00 65.72 286 GLN C O 1
ATOM 11741 N N . THR C 1 225 ? 132.489 108.153 84.086 1.00 53.55 287 THR C N 1
ATOM 11742 C CA . THR C 1 225 ? 133.050 106.813 84.118 1.00 52.42 287 THR C CA 1
ATOM 11743 C C . THR C 1 225 ? 132.679 106.118 85.423 1.00 56.31 287 THR C C 1
ATOM 11744 O O . THR C 1 225 ? 132.361 106.755 86.428 1.00 63.72 287 THR C O 1
ATOM 11755 N N . TRP C 1 226 ? 132.725 104.785 85.401 1.00 50.65 288 TRP C N 1
ATOM 11756 C CA . TRP C 1 226 ? 132.353 104.033 86.594 1.00 50.18 288 TRP C CA 1
ATOM 11757 C C . TRP C 1 226 ? 133.313 104.301 87.745 1.00 52.51 288 TRP C C 1
ATOM 11758 O O . TRP C 1 226 ? 132.894 104.321 88.907 1.00 52.97 288 TRP C O 1
ATOM 11779 N N . ASN C 1 227 ? 134.595 104.518 87.448 1.00 59.00 289 ASN C N 1
ATOM 11780 C CA . ASN C 1 227 ? 135.551 104.847 88.501 1.00 53.78 289 ASN C CA 1
ATOM 11781 C C . ASN C 1 227 ? 135.147 106.120 89.232 1.00 58.99 289 ASN C C 1
ATOM 11782 O O . ASN C 1 227 ? 135.119 106.161 90.468 1.00 64.96 289 ASN C O 1
ATOM 11793 N N . GLY C 1 228 ? 134.850 107.179 88.479 1.00 46.55 290 GLY C N 1
ATOM 11794 C CA . GLY C 1 228 ? 134.516 108.445 89.108 1.00 45.06 290 GLY C CA 1
ATOM 11795 C C . GLY C 1 228 ? 133.274 108.348 89.968 1.00 52.34 290 GLY C C 1
ATOM 11796 O O . GLY C 1 228 ? 133.243 108.846 91.095 1.00 53.92 290 GLY C O 1
ATOM 11800 N N . ARG C 1 229 ? 132.231 107.702 89.447 1.00 32.84 291 ARG C N 1
ATOM 11801 C CA . ARG C 1 229 ? 130.996 107.564 90.209 1.00 32.39 291 ARG C CA 1
ATOM 11802 C C . ARG C 1 229 ? 131.213 106.713 91.453 1.00 37.30 291 ARG C C 1
ATOM 11803 O O . ARG C 1 229 ? 130.697 107.034 92.531 1.00 49.97 291 ARG C O 1
ATOM 11824 N N . LEU C 1 230 ? 131.988 105.634 91.329 1.00 41.49 292 LEU C N 1
ATOM 11825 C CA . LEU C 1 230 ? 132.258 104.781 92.480 1.00 36.95 292 LEU C CA 1
ATOM 11826 C C . LEU C 1 230 ? 133.009 105.538 93.567 1.00 44.77 292 LEU C C 1
ATOM 11827 O O . LEU C 1 230 ? 132.686 105.416 94.753 1.00 52.67 292 LEU C O 1
ATOM 11843 N N . LEU C 1 231 ? 134.017 106.326 93.185 1.00 49.66 293 LEU C N 1
ATOM 11844 C CA . LEU C 1 231 ? 134.786 107.063 94.185 1.00 51.66 293 LEU C CA 1
ATOM 11845 C C . LEU C 1 231 ? 133.956 108.182 94.805 1.00 55.10 293 LEU C C 1
ATOM 11846 O O . LEU C 1 231 ? 134.051 108.442 96.016 1.00 62.27 293 LEU C O 1
ATOM 11862 N N . ALA C 1 232 ? 133.137 108.856 93.994 1.00 46.44 294 ALA C N 1
ATOM 11863 C CA . ALA C 1 232 ? 132.263 109.887 94.530 1.00 45.54 294 ALA C CA 1
ATOM 11864 C C . ALA C 1 232 ? 131.296 109.304 95.549 1.00 55.56 294 ALA C C 1
ATOM 11865 O O . ALA C 1 232 ? 131.137 109.856 96.642 1.00 61.21 294 ALA C O 1
ATOM 11872 N N . ALA C 1 233 ? 130.691 108.153 95.235 1.00 48.46 295 ALA C N 1
ATOM 11873 C CA . ALA C 1 233 ? 129.682 107.568 96.112 1.00 49.68 295 ALA C CA 1
ATOM 11874 C C . ALA C 1 233 ? 130.141 107.466 97.560 1.00 52.13 295 ALA C C 1
ATOM 11875 O O . ALA C 1 233 ? 129.301 107.324 98.455 1.00 56.81 295 ALA C O 1
ATOM 11882 N N . THR C 1 234 ? 131.445 107.530 97.814 1.00 48.36 296 THR C N 1
ATOM 11883 C CA . THR C 1 234 ? 131.989 107.533 99.165 1.00 54.54 296 THR C CA 1
ATOM 11884 C C . THR C 1 234 ? 132.509 108.900 99.581 1.00 51.54 296 THR C C 1
ATOM 11885 O O . THR C 1 234 ? 132.158 109.415 100.661 1.00 56.13 296 THR C O 1
ATOM 11896 N N . PHE C 1 235 ? 133.350 109.510 98.744 1.00 53.04 297 PHE C N 1
ATOM 11897 C CA . PHE C 1 235 ? 134.017 110.730 99.176 1.00 55.31 297 PHE C CA 1
ATOM 11898 C C . PHE C 1 235 ? 133.041 111.894 99.285 1.00 54.13 297 PHE C C 1
ATOM 11899 O O . PHE C 1 235 ? 133.169 112.722 100.191 1.00 54.61 297 PHE C O 1
ATOM 11916 N N . THR C 1 236 ? 132.051 111.975 98.394 1.00 46.30 298 THR C N 1
ATOM 11917 C CA . THR C 1 236 ? 131.052 113.026 98.547 1.00 42.75 298 THR C CA 1
ATOM 11918 C C . THR C 1 236 ? 130.172 112.780 99.763 1.00 40.52 298 THR C C 1
ATOM 11919 O O . THR C 1 236 ? 129.776 113.735 100.437 1.00 48.99 298 THR C O 1
ATOM 11930 N N . LEU C 1 237 ? 129.874 111.518 100.077 1.00 43.14 299 LEU C N 1
ATOM 11931 C CA . LEU C 1 237 ? 129.093 111.237 101.276 1.00 49.10 299 LEU C CA 1
ATOM 11932 C C . LEU C 1 237 ? 129.804 111.751 102.518 1.00 44.77 299 LEU C C 1
ATOM 11933 O O . LEU C 1 237 ? 129.170 112.318 103.416 1.00 36.87 299 LEU C O 1
ATOM 11949 N N . ILE C 1 238 ? 131.120 111.559 102.594 1.00 42.90 300 ILE C N 1
ATOM 11950 C CA . ILE C 1 238 ? 131.861 112.078 103.745 1.00 45.26 300 ILE C CA 1
ATOM 11951 C C . ILE C 1 238 ? 131.943 113.607 103.693 1.00 44.78 300 ILE C C 1
ATOM 11952 O O . ILE C 1 238 ? 131.704 114.303 104.695 1.00 47.64 300 ILE C O 1
ATOM 11968 N N . GLY C 1 239 ? 132.278 114.150 102.521 1.00 38.31 301 GLY C N 1
ATOM 11969 C CA . GLY C 1 239 ? 132.562 115.571 102.420 1.00 37.36 301 GLY C CA 1
ATOM 11970 C C . GLY C 1 239 ? 131.346 116.449 102.635 1.00 39.90 301 GLY C C 1
ATOM 11971 O O . GLY C 1 239 ? 131.460 117.549 103.176 1.00 39.49 301 GLY C O 1
ATOM 11975 N N . VAL C 1 240 ? 130.171 115.996 102.196 1.00 39.45 302 VAL C N 1
ATOM 11976 C CA . VAL C 1 240 ? 128.970 116.809 102.360 1.00 28.73 302 VAL C CA 1
ATOM 11977 C C . VAL C 1 240 ? 128.699 117.048 103.839 1.00 36.61 302 VAL C C 1
ATOM 11978 O O . VAL C 1 240 ? 128.410 118.173 104.266 1.00 43.52 302 VAL C O 1
ATOM 11991 N N . SER C 1 241 ? 128.804 115.991 104.647 1.00 41.25 303 SER C N 1
ATOM 11992 C CA . SER C 1 241 ? 128.614 116.141 106.084 1.00 36.42 303 SER C CA 1
ATOM 11993 C C . SER C 1 241 ? 129.695 117.021 106.694 1.00 37.13 303 SER C C 1
ATOM 11994 O O . SER C 1 241 ? 129.399 117.906 107.509 1.00 44.25 303 SER C O 1
ATOM 12002 N N . PHE C 1 242 ? 130.957 116.797 106.319 1.00 40.71 304 PHE C N 1
ATOM 12003 C CA . PHE C 1 242 ? 132.008 117.603 106.932 1.00 37.64 304 PHE C CA 1
ATOM 12004 C C . PHE C 1 242 ? 132.021 119.044 106.436 1.00 32.52 304 PHE C C 1
ATOM 12005 O O . PHE C 1 242 ? 132.715 119.876 107.029 1.00 35.33 304 PHE C O 1
ATOM 12022 N N . PHE C 1 243 ? 131.277 119.359 105.377 1.00 36.79 305 PHE C N 1
ATOM 12023 C CA . PHE C 1 243 ? 131.113 120.737 104.935 1.00 27.13 305 PHE C CA 1
ATOM 12024 C C . PHE C 1 243 ? 129.875 121.387 105.530 1.00 29.99 305 PHE C C 1
ATOM 12025 O O . PHE C 1 243 ? 129.835 122.615 105.670 1.00 31.96 305 PHE C O 1
ATOM 12042 N N . ALA C 1 244 ? 128.856 120.595 105.861 1.00 30.59 306 ALA C N 1
ATOM 12043 C CA . ALA C 1 244 ? 127.701 121.122 106.574 1.00 30.52 306 ALA C CA 1
ATOM 12044 C C . ALA C 1 244 ? 127.964 121.297 108.064 1.00 34.53 306 ALA C C 1
ATOM 12045 O O . ALA C 1 244 ? 127.225 122.034 108.725 1.00 35.95 306 ALA C O 1
ATOM 12052 N N . LEU C 1 245 ? 128.993 120.643 108.602 1.00 41.37 307 LEU C N 1
ATOM 12053 C CA . LEU C 1 245 ? 129.261 120.712 110.039 1.00 39.92 307 LEU C CA 1
ATOM 12054 C C . LEU C 1 245 ? 129.365 122.130 110.592 1.00 36.46 307 LEU C C 1
ATOM 12055 O O . LEU C 1 245 ? 128.739 122.408 111.627 1.00 38.85 307 LEU C O 1
ATOM 12071 N N . PRO C 1 246 ? 130.132 123.049 109.994 1.00 45.82 308 PRO C N 1
ATOM 12072 C CA . PRO C 1 246 ? 130.333 124.356 110.646 1.00 44.76 308 PRO C CA 1
ATOM 12073 C C . PRO C 1 246 ? 129.046 125.112 110.929 1.00 44.03 308 PRO C C 1
ATOM 12074 O O . PRO C 1 246 ? 128.910 125.718 112.002 1.00 53.03 308 PRO C O 1
ATOM 12085 N N . ALA C 1 247 ? 128.091 125.092 109.999 1.00 45.18 309 ALA C N 1
ATOM 12086 C CA . ALA C 1 247 ? 126.839 125.803 110.223 1.00 45.19 309 ALA C CA 1
ATOM 12087 C C . ALA C 1 247 ? 126.073 125.207 111.395 1.00 46.31 309 ALA C C 1
ATOM 12088 O O . ALA C 1 247 ? 125.518 125.939 112.221 1.00 52.90 309 ALA C O 1
ATOM 12095 N N . GLY C 1 248 ? 126.029 123.876 111.482 1.00 35.06 310 GLY C N 1
ATOM 12096 C CA . GLY C 1 248 ? 125.369 123.248 112.612 1.00 33.71 310 GLY C CA 1
ATOM 12097 C C . GLY C 1 248 ? 126.045 123.577 113.928 1.00 43.04 310 GLY C C 1
ATOM 12098 O O . GLY C 1 248 ? 125.377 123.855 114.929 1.00 50.71 310 GLY C O 1
ATOM 12102 N N . ILE C 1 249 ? 127.378 123.561 113.942 1.00 39.72 311 ILE C N 1
ATOM 12103 C CA . ILE C 1 249 ? 128.108 123.898 115.161 1.00 37.75 311 ILE C CA 1
ATOM 12104 C C . ILE C 1 249 ? 127.760 125.311 115.607 1.00 35.47 311 ILE C C 1
ATOM 12105 O O . ILE C 1 249 ? 127.460 125.555 116.782 1.00 49.04 311 ILE C O 1
ATOM 12121 N N . LEU C 1 250 ? 127.780 126.265 114.673 1.00 35.39 312 LEU C N 1
ATOM 12122 C CA . LEU C 1 250 ? 127.522 127.653 115.044 1.00 40.24 312 LEU C CA 1
ATOM 12123 C C . LEU C 1 250 ? 126.071 127.859 115.469 1.00 41.47 312 LEU C C 1
ATOM 12124 O O . LEU C 1 250 ? 125.797 128.622 116.403 1.00 42.49 312 LEU C O 1
ATOM 12140 N N . GLY C 1 251 ? 125.128 127.191 114.803 1.00 32.13 313 GLY C N 1
ATOM 12141 C CA . GLY C 1 251 ? 123.737 127.313 115.205 1.00 27.26 313 GLY C CA 1
ATOM 12142 C C . GLY C 1 251 ? 123.489 126.769 116.599 1.00 39.74 313 GLY C C 1
ATOM 12143 O O . GLY C 1 251 ? 122.800 127.396 117.412 1.00 47.02 313 GLY C O 1
ATOM 12147 N N . SER C 1 252 ? 124.050 125.596 116.897 1.00 40.60 314 SER C N 1
ATOM 12148 C CA . SER C 1 252 ? 123.917 125.047 118.241 1.00 37.65 314 SER C CA 1
ATOM 12149 C C . SER C 1 252 ? 124.595 125.945 119.265 1.00 41.79 314 SER C C 1
ATOM 12150 O O . SER C 1 252 ? 124.093 126.111 120.381 1.00 47.20 314 SER C O 1
ATOM 12158 N N . GLY C 1 253 ? 125.738 126.531 118.908 1.00 36.27 315 GLY C N 1
ATOM 12159 C CA . GLY C 1 253 ? 126.381 127.470 119.811 1.00 34.45 315 GLY C CA 1
ATOM 12160 C C . GLY C 1 253 ? 125.492 128.653 120.136 1.00 40.67 315 GLY C C 1
ATOM 12161 O O . GLY C 1 253 ? 125.353 129.043 121.298 1.00 56.30 315 GLY C O 1
ATOM 12165 N N . PHE C 1 254 ? 124.869 129.236 119.110 1.00 35.64 316 PHE C N 1
ATOM 12166 C CA . PHE C 1 254 ? 123.968 130.363 119.340 1.00 34.73 316 PHE C CA 1
ATOM 12167 C C . PHE C 1 254 ? 122.798 129.960 120.230 1.00 41.94 316 PHE C C 1
ATOM 12168 O O . PHE C 1 254 ? 122.431 130.691 121.161 1.00 54.85 316 PHE C O 1
ATOM 12185 N N . ALA C 1 255 ? 122.194 128.802 119.957 1.00 38.62 317 ALA C N 1
ATOM 12186 C CA . ALA C 1 255 ? 121.043 128.377 120.749 1.00 42.22 317 ALA C CA 1
ATOM 12187 C C . ALA C 1 255 ? 121.427 128.128 122.205 1.00 48.93 317 ALA C C 1
ATOM 12188 O O . ALA C 1 255 ? 120.703 128.530 123.126 1.00 48.83 317 ALA C O 1
ATOM 12195 N N . LEU C 1 256 ? 122.562 127.465 122.436 1.00 52.43 318 LEU C N 1
ATOM 12196 C CA . LEU C 1 256 ? 123.005 127.215 123.804 1.00 49.85 318 LEU C CA 1
ATOM 12197 C C . LEU C 1 256 ? 123.340 128.516 124.519 1.00 56.20 318 LEU C C 1
ATOM 12198 O O . LEU C 1 256 ? 123.071 128.661 125.719 1.00 64.97 318 LEU C O 1
ATOM 12214 N N . LYS C 1 257 ? 123.942 129.468 123.806 1.00 56.50 319 LYS C N 1
ATOM 12215 C CA . LYS C 1 257 ? 124.224 130.763 124.407 1.00 58.69 319 LYS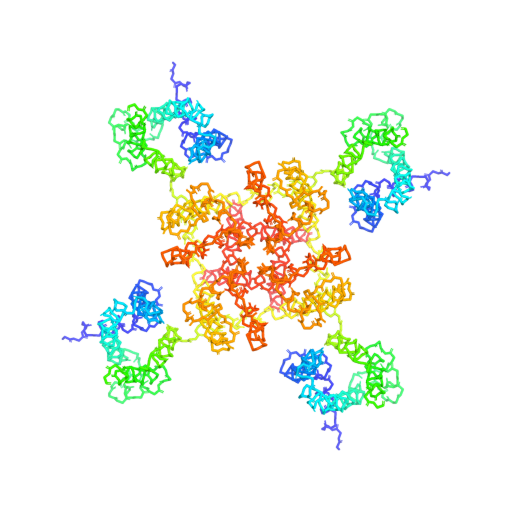 C CA 1
ATOM 12216 C C . LYS C 1 257 ? 122.937 131.453 124.833 1.00 61.01 319 LYS C C 1
ATOM 12217 O O . LYS C 1 257 ? 122.867 132.031 125.922 1.00 68.71 319 LYS C O 1
ATOM 12236 N N . VAL C 1 258 ? 121.902 131.398 123.991 1.00 54.44 320 VAL C N 1
ATOM 12237 C CA . VAL C 1 258 ? 120.621 131.983 124.383 1.00 57.38 320 VAL C CA 1
ATOM 12238 C C . VAL C 1 258 ? 120.069 131.284 125.614 1.00 57.10 320 VAL C C 1
ATOM 12239 O O . VAL C 1 258 ? 119.559 131.933 126.534 1.00 61.41 320 VAL C O 1
ATOM 12252 N N . GLN C 1 259 ? 120.130 129.953 125.644 1.00 68.44 321 GLN C N 1
ATOM 12253 C CA . GLN C 1 259 ? 119.595 129.229 126.793 1.00 71.36 321 GLN C CA 1
ATOM 12254 C C . GLN C 1 259 ? 120.297 129.653 128.077 1.00 73.41 321 GLN C C 1
ATOM 12255 O O . GLN C 1 259 ? 119.649 129.959 129.088 1.00 76.20 321 GLN C O 1
ATOM 12269 N N . GLU C 1 260 ? 121.631 129.678 128.054 1.00 82.46 322 GLU C N 1
ATOM 12270 C CA . GLU C 1 260 ? 122.380 130.030 129.256 1.00 80.09 322 GLU C CA 1
ATOM 12271 C C . GLU C 1 260 ? 122.119 131.473 129.662 1.00 79.69 322 GLU C C 1
ATOM 12272 O O . GLU C 1 260 ? 121.949 131.769 130.850 1.00 87.89 322 GLU C O 1
ATOM 12284 N N . GLN C 1 261 ? 122.067 132.389 128.691 1.00 78.58 323 GLN C N 1
ATOM 12285 C CA . GLN C 1 261 ? 121.799 133.785 129.009 1.00 81.70 323 GLN C CA 1
ATOM 12286 C C . GLN C 1 261 ? 120.419 133.949 129.627 1.00 82.11 323 GLN C C 1
ATOM 12287 O O . GLN C 1 261 ? 120.248 134.698 130.596 1.00 87.08 323 GLN C O 1
ATOM 12301 N N . HIS C 1 262 ? 119.420 133.259 129.078 1.00 85.99 324 HIS C N 1
ATOM 12302 C CA . HIS C 1 262 ? 118.065 133.374 129.597 1.00 86.11 324 HIS C CA 1
ATOM 12303 C C . HIS C 1 262 ? 117.981 132.838 131.019 1.00 90.50 324 HIS C C 1
ATOM 12304 O O . HIS C 1 262 ? 117.384 133.470 131.898 1.00 89.93 324 HIS C O 1
ATOM 12318 N N . ARG C 1 263 ? 118.583 131.672 131.270 1.00 108.21 325 ARG C N 1
ATOM 12319 C CA . ARG C 1 263 ? 118.543 131.127 132.624 1.00 107.94 325 ARG C CA 1
ATOM 12320 C C . ARG C 1 263 ? 119.279 132.041 133.599 1.00 108.12 325 ARG C C 1
ATOM 12321 O O . ARG C 1 263 ? 118.807 132.276 134.718 1.00 109.92 325 ARG C O 1
ATOM 12342 N N . GLN C 1 264 ? 120.432 132.577 133.189 1.00 106.17 326 GLN C N 1
ATOM 12343 C CA . GLN C 1 264 ? 121.192 133.454 134.072 1.00 106.54 326 GLN C CA 1
ATOM 12344 C C . GLN C 1 264 ? 120.414 134.723 134.391 1.00 107.19 326 GLN C C 1
ATOM 12345 O O . GLN C 1 264 ? 120.397 135.176 135.541 1.00 109.21 326 GLN C O 1
ATOM 12359 N N . LYS C 1 265 ? 119.764 135.315 133.387 1.00 118.34 327 LYS C N 1
ATOM 12360 C CA . LYS C 1 265 ? 118.990 136.527 133.631 1.00 118.74 327 LYS C CA 1
ATOM 12361 C C . LYS C 1 265 ? 117.771 136.235 134.494 1.00 118.99 327 LYS C C 1
ATOM 12362 O O . LYS C 1 265 ? 117.373 137.069 135.316 1.00 119.95 327 LYS C O 1
ATOM 12381 N N . HIS C 1 266 ? 117.156 135.062 134.323 1.00 121.42 328 HIS C N 1
ATOM 12382 C CA . HIS C 1 266 ? 116.041 134.698 135.187 1.00 123.86 328 HIS C CA 1
ATOM 12383 C C . HIS C 1 266 ? 116.500 134.490 136.622 1.00 122.19 328 HIS C C 1
ATOM 12384 O O . HIS C 1 266 ? 115.747 134.775 137.560 1.00 120.23 328 HIS C O 1
ATOM 12398 N N . PHE C 1 267 ? 117.726 133.997 136.817 1.00 127.18 329 PHE C N 1
ATOM 12399 C CA . PHE C 1 267 ? 118.272 133.907 138.167 1.00 127.19 329 PHE C CA 1
ATOM 12400 C C . PHE C 1 267 ? 118.378 135.288 138.803 1.00 127.88 329 PHE C C 1
ATOM 12401 O O . PHE C 1 267 ? 118.052 135.463 139.982 1.00 128.22 329 PHE C O 1
ATOM 12418 N N . GLU C 1 268 ? 118.832 136.278 138.039 1.00 126.11 330 GLU C N 1
ATOM 12419 C CA . GLU C 1 268 ? 118.913 137.654 138.521 1.00 127.28 330 GLU C CA 1
ATOM 12420 C C . GLU C 1 268 ? 118.532 138.634 137.417 1.00 125.23 330 GLU C C 1
ATOM 12421 O O . GLU C 1 268 ? 119.212 139.638 137.200 1.00 123.94 330 GLU C O 1
ATOM 12433 N N . ARG D 1 8 ? 68.485 107.962 131.277 1.00 137.31 70 ARG D N 1
ATOM 12434 C CA . ARG D 1 8 ? 69.371 107.930 130.121 1.00 138.83 70 ARG D CA 1
ATOM 12435 C C . ARG D 1 8 ? 70.085 109.267 129.949 1.00 139.40 70 ARG D C 1
ATOM 12436 O O . ARG D 1 8 ? 69.963 109.920 128.912 1.00 138.63 70 ARG D O 1
ATOM 12456 N N . ASN D 1 9 ? 70.830 109.667 130.978 1.00 143.16 71 ASN D N 1
ATOM 12457 C CA . ASN D 1 9 ? 71.595 110.907 130.946 1.00 143.25 71 ASN D CA 1
ATOM 12458 C C . ASN D 1 9 ? 73.051 110.743 131.351 1.00 142.58 71 ASN D C 1
ATOM 12459 O O . ASN D 1 9 ? 73.854 111.633 131.047 1.00 141.70 71 ASN D O 1
ATOM 12470 N N . ALA D 1 10 ? 73.421 109.653 132.026 1.00 144.75 72 ALA D N 1
ATOM 12471 C CA . ALA D 1 10 ? 74.832 109.398 132.291 1.00 144.68 72 ALA D CA 1
ATOM 12472 C C . ALA D 1 10 ? 75.573 109.070 131.001 1.00 145.44 72 ALA D C 1
ATOM 12473 O O . ALA D 1 10 ? 76.637 109.634 130.723 1.00 144.06 72 ALA D O 1
ATOM 12480 N N . PHE D 1 11 ? 75.016 108.163 130.194 1.00 142.67 73 PHE D N 1
ATOM 12481 C CA . PHE D 1 11 ? 75.618 107.853 128.902 1.00 141.11 73 PHE D CA 1
ATOM 12482 C C . PHE D 1 11 ? 75.613 109.072 127.990 1.00 138.83 73 PHE D C 1
ATOM 12483 O O . PHE D 1 11 ? 76.574 109.308 127.249 1.00 137.92 73 PHE D O 1
ATOM 12500 N N . TYR D 1 12 ? 74.532 109.851 128.021 1.00 128.15 74 TYR D N 1
ATOM 12501 C CA . TYR D 1 12 ? 74.455 111.067 127.220 1.00 127.45 74 TYR D CA 1
ATOM 12502 C C . TYR D 1 12 ? 75.634 111.987 127.517 1.00 128.08 74 TYR D C 1
ATOM 12503 O O . TYR D 1 12 ? 76.366 112.403 126.610 1.00 128.39 74 TYR D O 1
ATOM 12521 N N . ARG D 1 13 ? 75.846 112.294 128.798 1.00 133.51 75 ARG D N 1
ATOM 12522 C CA . ARG D 1 13 ? 76.919 113.210 129.166 1.00 133.58 75 ARG D CA 1
ATOM 12523 C C . ARG D 1 13 ? 78.286 112.592 128.908 1.00 133.53 75 ARG D C 1
ATOM 12524 O O . ARG D 1 13 ? 79.217 113.289 128.493 1.00 135.44 75 ARG D O 1
ATOM 12545 N N . LYS D 1 14 ? 78.434 111.288 129.151 1.00 124.88 76 LYS D N 1
ATOM 12546 C CA . LYS D 1 14 ? 79.706 110.627 128.877 1.00 126.59 76 LYS D CA 1
ATOM 12547 C C . LYS D 1 14 ? 80.074 110.754 127.403 1.00 127.71 76 LYS D C 1
ATOM 12548 O O . LYS D 1 14 ? 81.195 111.154 127.057 1.00 125.05 76 LYS D O 1
ATOM 12567 N N . LEU D 1 15 ? 79.133 110.420 126.518 1.00 130.53 77 LEU D N 1
ATOM 12568 C CA . LEU D 1 15 ? 79.394 110.514 125.087 1.00 126.32 77 LEU D CA 1
ATOM 12569 C C . LEU D 1 15 ? 79.668 111.949 124.672 1.00 124.09 77 LEU D C 1
ATOM 12570 O O . LEU D 1 15 ? 80.577 112.204 123.877 1.00 124.82 77 LEU D O 1
ATOM 12586 N N . GLN D 1 16 ? 78.890 112.905 125.187 1.00 112.95 78 GLN D N 1
ATOM 12587 C CA . GLN D 1 16 ? 79.109 114.298 124.810 1.00 112.37 78 GLN D CA 1
ATOM 12588 C C . GLN D 1 16 ? 80.497 114.763 125.236 1.00 111.88 78 GLN D C 1
ATOM 12589 O O . GLN D 1 16 ? 81.218 115.400 124.460 1.00 112.79 78 GLN D O 1
ATOM 12603 N N . ASN D 1 17 ? 80.895 114.436 126.467 1.00 116.78 79 ASN D N 1
ATOM 12604 C CA . ASN D 1 17 ? 82.227 114.791 126.945 1.00 116.28 79 ASN D CA 1
ATOM 12605 C C . ASN D 1 17 ? 83.306 114.198 126.049 1.00 116.32 79 ASN D C 1
ATOM 12606 O O . ASN D 1 17 ? 84.205 114.911 125.582 1.00 117.64 79 ASN D O 1
ATOM 12617 N N . PHE D 1 18 ? 83.235 112.889 125.803 1.00 108.79 80 PHE D N 1
ATOM 12618 C CA . PHE D 1 18 ? 84.287 112.236 125.033 1.00 109.09 80 PHE D CA 1
ATOM 12619 C C . PHE D 1 18 ? 84.348 112.787 123.615 1.00 108.20 80 PHE D C 1
ATOM 12620 O O . PHE D 1 18 ? 85.438 113.031 123.082 1.00 105.60 80 PHE D O 1
ATOM 12637 N N . LEU D 1 19 ? 83.188 112.998 122.991 1.00 103.14 81 LEU D N 1
ATOM 12638 C CA . LEU D 1 19 ? 83.163 113.479 121.616 1.00 98.88 81 LEU D CA 1
ATOM 12639 C C . LEU D 1 19 ? 83.683 114.906 121.520 1.00 97.40 81 LEU D C 1
ATOM 12640 O O . LEU D 1 19 ? 84.422 115.235 120.588 1.00 100.08 81 LEU D O 1
ATOM 12656 N N . TYR D 1 20 ? 83.307 115.773 122.462 1.00 100.97 82 TYR D N 1
ATOM 12657 C CA . TYR D 1 20 ? 83.833 117.132 122.433 1.00 100.18 82 TYR D CA 1
ATOM 12658 C C . TYR D 1 20 ? 85.340 117.131 122.642 1.00 100.02 82 TYR D C 1
ATOM 12659 O O . TYR D 1 20 ? 86.067 117.874 121.972 1.00 99.86 82 TYR D O 1
ATOM 12677 N N . ASN D 1 21 ? 85.832 116.301 123.564 1.00 105.26 83 ASN D N 1
ATOM 12678 C CA . ASN D 1 21 ? 87.271 116.248 123.797 1.00 105.55 83 ASN D CA 1
ATOM 12679 C C . ASN D 1 21 ? 88.013 115.761 122.559 1.00 105.44 83 ASN D C 1
ATOM 12680 O O . ASN D 1 21 ? 89.062 116.310 122.201 1.00 103.75 83 ASN D O 1
ATOM 12691 N N . VAL D 1 22 ? 87.489 114.730 121.894 1.00 102.56 84 VAL D N 1
ATOM 12692 C CA . VAL D 1 22 ? 88.155 114.195 120.710 1.00 101.73 84 VAL D CA 1
ATOM 12693 C C . VAL D 1 22 ? 88.112 115.206 119.571 1.00 98.91 84 VAL D C 1
ATOM 12694 O O . VAL D 1 22 ? 89.122 115.462 118.906 1.00 95.85 84 VAL D O 1
ATOM 12707 N N . LEU D 1 23 ? 86.940 115.790 119.327 1.00 92.84 85 LEU D N 1
ATOM 12708 C CA . LEU D 1 23 ? 86.780 116.701 118.202 1.00 88.26 85 LEU D CA 1
ATOM 12709 C C . LEU D 1 23 ? 87.454 118.038 118.482 1.00 89.29 85 LEU D C 1
ATOM 12710 O O . LEU D 1 23 ? 88.112 118.604 117.602 1.00 88.69 85 LEU D O 1
ATOM 12726 N N . GLU D 1 24 ? 87.302 118.556 119.696 1.00 104.85 86 GLU D N 1
ATOM 12727 C CA . GLU D 1 24 ? 88.063 119.716 120.138 1.00 103.70 86 GLU D CA 1
ATOM 12728 C C . GLU D 1 24 ? 89.462 119.239 120.524 1.00 105.75 86 GLU D C 1
ATOM 12729 O O . GLU D 1 24 ? 89.876 118.133 120.168 1.00 109.73 86 GLU D O 1
ATOM 12741 N N . ARG D 1 25 ? 90.212 120.073 121.249 1.00 100.82 87 ARG D N 1
ATOM 12742 C CA . ARG D 1 25 ? 91.632 119.832 121.482 1.00 103.26 87 ARG D CA 1
ATOM 12743 C C . ARG D 1 25 ? 91.874 118.360 121.818 1.00 102.19 87 ARG D C 1
ATOM 12744 O O . ARG D 1 25 ? 91.383 117.860 122.837 1.00 100.49 87 ARG D O 1
ATOM 12765 N N . PRO D 1 26 ? 92.556 117.618 120.947 1.00 95.37 88 PRO D N 1
ATOM 12766 C CA . PRO D 1 26 ? 92.925 116.237 121.264 1.00 95.17 88 PRO D CA 1
ATOM 12767 C C . PRO D 1 26 ? 94.333 116.144 121.835 1.00 96.92 88 PRO D C 1
ATOM 12768 O O . PRO D 1 26 ? 95.131 117.080 121.755 1.00 98.88 88 PRO D O 1
ATOM 12779 N N . ARG D 1 27 ? 94.628 114.982 122.418 1.00 97.12 89 ARG D N 1
ATOM 12780 C CA . ARG D 1 27 ? 95.924 114.776 123.052 1.00 101.15 89 ARG D CA 1
ATOM 12781 C C . ARG D 1 27 ? 96.572 113.458 122.639 1.00 100.45 89 ARG D C 1
ATOM 12782 O O . ARG D 1 27 ? 97.800 113.336 122.665 1.00 102.61 89 ARG D O 1
ATOM 12803 N N . GLY D 1 28 ? 95.765 112.472 122.258 1.00 87.96 90 GLY D N 1
ATOM 12804 C CA . GLY D 1 28 ? 96.275 111.136 122.014 1.00 88.22 90 GLY D CA 1
ATOM 12805 C C . GLY D 1 28 ? 95.743 110.486 120.756 1.00 90.73 90 GLY D C 1
ATOM 12806 O O . GLY D 1 28 ? 95.885 111.028 119.655 1.00 95.95 90 GLY D O 1
ATOM 12810 N N . TRP D 1 29 ? 95.125 109.314 120.915 1.00 92.39 91 TRP D N 1
ATOM 12811 C CA . TRP D 1 29 ? 94.606 108.571 119.771 1.00 91.44 91 TRP D CA 1
ATOM 12812 C C . TRP D 1 29 ? 93.517 109.334 119.035 1.00 92.35 91 TRP D C 1
ATOM 12813 O O . TRP D 1 29 ? 93.165 108.958 117.912 1.00 92.21 91 TRP D O 1
ATOM 12834 N N . ALA D 1 30 ? 92.970 110.389 119.640 1.00 88.79 92 ALA D N 1
ATOM 12835 C CA . ALA D 1 30 ? 91.990 111.210 118.940 1.00 88.51 92 ALA D CA 1
ATOM 12836 C C . ALA D 1 30 ? 92.568 111.763 117.645 1.00 90.84 92 ALA D C 1
ATOM 12837 O O . ALA D 1 30 ? 91.827 112.088 116.711 1.00 88.92 92 ALA D O 1
ATOM 12844 N N . PHE D 1 31 ? 93.897 111.876 117.572 1.00 89.19 93 PHE D N 1
ATOM 12845 C CA . PHE D 1 31 ? 94.533 112.379 116.361 1.00 83.38 93 PHE D CA 1
ATOM 12846 C C . PHE D 1 31 ? 94.350 111.434 115.182 1.00 83.93 93 PHE D C 1
ATOM 12847 O O . PHE D 1 31 ? 94.603 111.820 114.039 1.00 89.68 93 PHE D O 1
ATOM 12864 N N . ILE D 1 32 ? 93.921 110.194 115.430 1.00 81.81 94 ILE D N 1
ATOM 12865 C CA . ILE D 1 32 ? 93.724 109.241 114.336 1.00 83.35 94 ILE D CA 1
ATOM 12866 C C . ILE D 1 32 ? 92.628 109.734 113.398 1.00 83.04 94 ILE D C 1
ATOM 12867 O O . ILE D 1 32 ? 92.760 109.693 112.168 1.00 87.60 94 ILE D O 1
ATOM 12883 N N . TYR D 1 33 ? 91.519 110.202 113.973 1.00 65.14 95 TYR D N 1
ATOM 12884 C CA . TYR D 1 33 ? 90.420 110.710 113.160 1.00 68.71 95 TYR D CA 1
ATOM 12885 C C . TYR D 1 33 ? 90.852 111.939 112.367 1.00 73.75 95 TYR D C 1
ATOM 12886 O O . TYR D 1 33 ? 90.513 112.090 111.185 1.00 77.44 95 TYR D O 1
ATOM 12904 N N . HIS D 1 34 ? 91.602 112.834 113.013 1.00 83.22 96 HIS D N 1
ATOM 12905 C CA . HIS D 1 34 ? 92.110 114.014 112.325 1.00 83.57 96 HIS D CA 1
ATOM 12906 C C . HIS D 1 34 ? 93.025 113.615 111.176 1.00 82.15 96 HIS D C 1
ATOM 12907 O O . HIS D 1 34 ? 92.978 114.205 110.092 1.00 84.89 96 HIS D O 1
ATOM 12921 N N . ALA D 1 35 ? 93.866 112.605 111.398 1.00 72.24 97 ALA D N 1
ATOM 12922 C CA . ALA D 1 35 ? 94.755 112.128 110.347 1.00 71.13 97 ALA D CA 1
ATOM 12923 C C . ALA D 1 35 ? 93.964 111.568 109.175 1.00 75.93 97 ALA D C 1
ATOM 12924 O O . ALA D 1 35 ? 94.308 111.798 108.012 1.00 83.23 97 ALA D O 1
ATOM 12931 N N . TYR D 1 36 ? 92.896 110.823 109.461 1.00 82.46 98 TYR D N 1
ATOM 12932 C CA . TYR D 1 36 ? 92.094 110.250 108.382 1.00 82.72 98 TYR D CA 1
ATOM 12933 C C . TYR D 1 36 ? 91.407 111.341 107.566 1.00 82.29 98 TYR D C 1
ATOM 12934 O O . TYR D 1 36 ? 91.393 111.295 106.327 1.00 88.18 98 TYR D O 1
ATOM 12952 N N . VAL D 1 37 ? 90.829 112.338 108.239 1.00 70.91 99 VAL D N 1
ATOM 12953 C CA . VAL D 1 37 ? 90.163 113.409 107.497 1.00 77.78 99 VAL D CA 1
ATOM 12954 C C . VAL D 1 37 ? 91.186 114.219 106.707 1.00 79.41 99 VAL D C 1
ATOM 12955 O O . VAL D 1 37 ? 90.923 114.649 105.573 1.00 83.09 99 VAL D O 1
ATOM 12968 N N . PHE D 1 38 ? 92.374 114.427 107.281 1.00 72.99 100 PHE D N 1
ATOM 12969 C CA . PHE D 1 38 ? 93.438 115.095 106.545 1.00 71.35 100 PHE D CA 1
ATOM 12970 C C . PHE D 1 38 ? 93.812 114.303 105.303 1.00 72.75 100 PHE D C 1
ATOM 12971 O O . PHE D 1 38 ? 94.054 114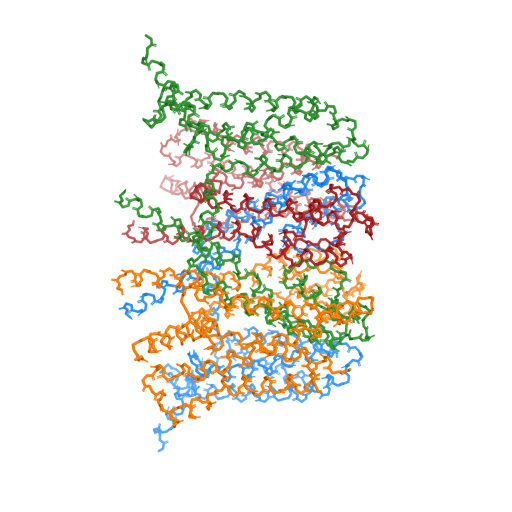.874 104.238 1.00 79.40 100 PHE D O 1
ATOM 12988 N N . LEU D 1 39 ? 93.901 112.980 105.434 1.00 60.37 101 LEU D N 1
ATOM 12989 C CA . LEU D 1 39 ? 94.245 112.142 104.293 1.00 61.68 101 LEU D CA 1
ATOM 12990 C C . LEU D 1 39 ? 93.195 112.266 103.201 1.00 67.15 101 LEU D C 1
ATOM 12991 O O . LEU D 1 39 ? 93.518 112.326 102.011 1.00 74.39 101 LEU D O 1
ATOM 13007 N N . LEU D 1 40 ? 91.922 112.308 103.592 1.00 71.97 102 LEU D N 1
ATOM 13008 C CA . LEU D 1 40 ? 90.858 112.473 102.606 1.00 73.64 102 LEU D CA 1
ATOM 13009 C C . LEU D 1 40 ? 90.998 113.799 101.860 1.00 76.67 102 LEU D C 1
ATOM 13010 O O . LEU D 1 40 ? 90.946 113.843 100.622 1.00 81.42 102 LEU D O 1
ATOM 13026 N N . VAL D 1 41 ? 91.183 114.897 102.597 1.00 69.78 103 VAL D N 1
ATOM 13027 C CA . VAL D 1 41 ? 91.285 116.200 101.935 1.00 72.87 103 VAL D CA 1
ATOM 13028 C C . VAL D 1 41 ? 92.545 116.267 101.076 1.00 74.00 103 VAL D C 1
ATOM 13029 O O . VAL D 1 41 ? 92.555 116.888 100.006 1.00 79.46 103 VAL D O 1
ATOM 13042 N N . PHE D 1 42 ? 93.627 115.633 101.530 1.00 59.19 104 PHE D N 1
ATOM 13043 C CA . PHE D 1 42 ? 94.864 115.609 100.758 1.00 59.11 104 PHE D CA 1
ATOM 13044 C C . PHE D 1 42 ? 94.680 114.839 99.457 1.00 60.41 104 PHE D C 1
ATOM 13045 O O . PHE D 1 42 ? 95.202 115.231 98.407 1.00 62.95 104 PHE D O 1
ATOM 13062 N N . SER D 1 43 ? 93.945 113.728 99.513 1.00 54.56 105 SER D N 1
ATOM 13063 C CA . SER D 1 43 ? 93.626 112.990 98.297 1.00 56.87 105 SER D CA 1
ATOM 13064 C C . SER D 1 43 ? 92.808 113.852 97.348 1.00 59.53 105 SER D C 1
ATOM 13065 O O . SER D 1 43 ? 93.022 113.839 96.131 1.00 63.02 105 SER D O 1
ATOM 13073 N N . CYS D 1 44 ? 91.858 114.614 97.893 1.00 66.67 106 CYS D N 1
ATOM 13074 C CA . CYS D 1 44 ? 91.086 115.533 97.061 1.00 66.62 106 CYS D CA 1
ATOM 13075 C C . CYS D 1 44 ? 91.999 116.543 96.370 1.00 69.13 106 CYS D C 1
ATOM 13076 O O . CYS D 1 44 ? 91.858 116.817 95.172 1.00 74.12 106 CYS D O 1
ATOM 13084 N N . LEU D 1 45 ? 92.950 117.103 97.119 1.00 56.24 107 LEU D N 1
ATOM 13085 C CA . LEU D 1 45 ? 93.873 118.082 96.549 1.00 54.18 107 LEU D CA 1
ATOM 13086 C C . LEU D 1 45 ? 94.718 117.463 95.442 1.00 55.60 107 LEU D C 1
ATOM 13087 O O . LEU D 1 45 ? 94.921 118.067 94.381 1.00 61.03 107 LEU D O 1
ATOM 13103 N N . VAL D 1 46 ? 95.232 116.255 95.677 1.00 49.66 108 VAL D N 1
ATOM 13104 C CA . VAL D 1 46 ? 96.082 115.605 94.682 1.00 46.93 108 VAL D CA 1
ATOM 13105 C C . VAL D 1 46 ? 95.279 115.292 93.425 1.00 49.05 108 VAL D C 1
ATOM 13106 O O . VAL D 1 46 ? 95.776 115.422 92.300 1.00 52.22 108 VAL D O 1
ATOM 13119 N N . LEU D 1 47 ? 94.028 114.862 93.596 1.00 60.06 109 LEU D N 1
ATOM 13120 C CA . LEU D 1 47 ? 93.188 114.597 92.434 1.00 57.23 109 LEU D CA 1
ATOM 13121 C C . LEU D 1 47 ? 92.908 115.876 91.657 1.00 61.53 109 LEU D C 1
ATOM 13122 O O . LEU D 1 47 ? 92.872 115.861 90.424 1.00 67.71 109 LEU D O 1
ATOM 13138 N N . SER D 1 48 ? 92.704 116.994 92.355 1.00 62.60 110 SER D N 1
ATOM 13139 C CA . SER D 1 48 ? 92.549 118.261 91.648 1.00 64.90 110 SER D CA 1
ATOM 13140 C C . SER D 1 48 ? 93.807 118.605 90.857 1.00 67.51 110 SER D C 1
ATOM 13141 O O . SER D 1 48 ? 93.731 119.032 89.696 1.00 68.74 110 SER D O 1
ATOM 13149 N N . VAL D 1 49 ? 94.978 118.416 91.469 1.00 56.88 111 VAL D N 1
ATOM 13150 C CA . VAL D 1 49 ? 96.230 118.718 90.779 1.00 50.93 111 VAL D CA 1
ATOM 13151 C C . VAL D 1 49 ? 96.366 117.858 89.530 1.00 51.60 111 VAL D C 1
ATOM 13152 O O . VAL D 1 49 ? 96.804 118.332 88.476 1.00 55.72 111 VAL D O 1
ATOM 13165 N N . PHE D 1 50 ? 96.003 116.579 89.628 1.00 53.04 112 PHE D N 1
ATOM 13166 C CA . PHE D 1 50 ? 95.987 115.730 88.441 1.00 51.96 112 PHE D CA 1
ATOM 13167 C C . PHE D 1 50 ? 94.973 116.210 87.414 1.00 55.73 112 PHE D C 1
ATOM 13168 O O . PHE D 1 50 ? 95.237 116.122 86.210 1.00 66.53 112 PHE D O 1
ATOM 13185 N N . SER D 1 51 ? 93.823 116.710 87.859 1.00 69.59 113 SER D N 1
ATOM 13186 C CA . SER D 1 51 ? 92.828 117.269 86.955 1.00 71.80 113 SER D CA 1
ATOM 13187 C C . SER D 1 51 ? 93.317 118.522 86.249 1.00 71.13 113 SER D C 1
ATOM 13188 O O . SER D 1 51 ? 92.762 118.881 85.206 1.00 66.51 113 SER D O 1
ATOM 13196 N N . THR D 1 52 ? 94.335 119.196 86.787 1.00 79.83 114 THR D N 1
ATOM 13197 C CA . THR D 1 52 ? 94.886 120.356 86.093 1.00 78.90 114 THR D CA 1
ATOM 13198 C C . THR D 1 52 ? 95.498 119.987 84.746 1.00 73.74 114 THR D C 1
ATOM 13199 O O . THR D 1 52 ? 95.715 120.876 83.916 1.00 74.84 114 THR D O 1
ATOM 13210 N N . ILE D 1 53 ? 95.787 118.707 84.512 1.00 76.39 115 ILE D N 1
ATOM 13211 C CA . ILE D 1 53 ? 96.398 118.247 83.270 1.00 78.02 115 ILE D CA 1
ATOM 13212 C C . ILE D 1 53 ? 95.301 117.774 82.326 1.00 82.41 115 ILE D C 1
ATOM 13213 O O . ILE D 1 53 ? 94.190 117.438 82.748 1.00 85.42 115 ILE D O 1
ATOM 13229 N N . LYS D 1 54 ? 95.614 117.749 81.030 1.00 93.70 116 LYS D N 1
ATOM 13230 C CA . LYS D 1 54 ? 94.653 117.334 80.016 1.00 93.36 116 LYS D CA 1
ATOM 13231 C C . LYS D 1 54 ? 94.669 115.832 79.765 1.00 94.85 116 LYS D C 1
ATOM 13232 O O . LYS D 1 54 ? 93.609 115.243 79.524 1.00 96.95 116 LYS D O 1
ATOM 13251 N N . GLU D 1 55 ? 95.843 115.199 79.804 1.00 101.56 117 GLU D N 1
ATOM 13252 C CA . GLU D 1 55 ? 95.920 113.772 79.508 1.00 101.63 117 GLU D CA 1
ATOM 13253 C C . GLU D 1 55 ? 95.132 112.949 80.520 1.00 101.81 117 GLU D C 1
ATOM 13254 O O . GLU D 1 55 ? 94.407 112.021 80.145 1.00 102.80 117 GLU D O 1
ATOM 13266 N N . TYR D 1 56 ? 95.256 113.273 81.808 1.00 86.07 118 TYR D N 1
ATOM 13267 C CA . TYR D 1 56 ? 94.634 112.503 82.876 1.00 84.52 118 TYR D CA 1
ATOM 13268 C C . TYR D 1 56 ? 93.394 113.180 83.443 1.00 83.83 118 TYR D C 1
ATOM 13269 O O . TYR D 1 56 ? 92.994 112.878 84.571 1.00 85.01 118 TYR D O 1
ATOM 13287 N N . GLU D 1 57 ? 92.775 114.090 82.690 1.00 97.10 119 GLU D N 1
ATOM 13288 C CA . GLU D 1 57 ? 91.626 114.815 83.221 1.00 99.45 119 GLU D CA 1
ATOM 13289 C C . GLU D 1 57 ? 90.463 113.874 83.518 1.00 103.70 119 GLU D C 1
ATOM 13290 O O . GLU D 1 57 ? 89.792 114.016 84.546 1.00 107.84 119 GLU D O 1
ATOM 13302 N N . LYS D 1 58 ? 90.223 112.895 82.641 1.00 100.50 120 LYS D N 1
ATOM 13303 C CA . LYS D 1 58 ? 89.031 112.056 82.751 1.00 99.71 120 LYS D CA 1
ATOM 13304 C C . LYS D 1 58 ? 88.948 111.375 84.113 1.00 101.04 120 LYS D C 1
ATOM 13305 O O . LYS D 1 58 ? 88.025 111.631 84.899 1.00 103.94 120 LYS D O 1
ATOM 13324 N N . SER D 1 59 ? 89.901 110.486 84.402 1.00 93.99 121 SER D N 1
ATOM 13325 C CA . SER D 1 59 ? 89.863 109.743 85.657 1.00 97.75 121 SER D CA 1
ATOM 13326 C C . SER D 1 59 ? 89.921 110.684 86.850 1.00 92.87 121 SER D C 1
ATOM 13327 O O . SER D 1 59 ? 89.275 110.445 87.881 1.00 90.17 121 SER D O 1
ATOM 13335 N N . SER D 1 60 ? 90.694 111.764 86.727 1.00 90.99 122 SER D N 1
ATOM 13336 C CA . SER D 1 60 ? 90.814 112.710 87.826 1.00 90.43 122 SER D CA 1
ATOM 13337 C C . SER D 1 60 ? 89.451 113.263 88.218 1.00 94.62 122 SER D C 1
ATOM 13338 O O . SER D 1 60 ? 89.069 113.209 89.390 1.00 101.39 122 SER D O 1
ATOM 13346 N N . GLU D 1 61 ? 88.687 113.782 87.249 1.00 90.51 123 GLU D N 1
ATOM 13347 C CA . GLU D 1 61 ? 87.383 114.344 87.598 1.00 92.32 123 GLU D CA 1
ATOM 13348 C C . GLU D 1 61 ? 86.419 113.251 88.033 1.00 93.72 123 GLU D C 1
ATOM 13349 O O . GLU D 1 61 ? 85.597 113.458 88.937 1.00 93.37 123 GLU D O 1
ATOM 13361 N N . GLY D 1 62 ? 86.516 112.071 87.413 1.00 85.95 124 GLY D N 1
ATOM 13362 C CA . GLY D 1 62 ? 85.640 110.978 87.800 1.00 86.17 124 GLY D CA 1
ATOM 13363 C C . GLY D 1 62 ? 85.761 110.639 89.272 1.00 87.29 124 GLY D C 1
ATOM 13364 O O . GLY D 1 62 ? 84.757 110.422 89.954 1.00 87.47 124 GLY D O 1
ATOM 13368 N N . ALA D 1 63 ? 86.992 110.591 89.784 1.00 84.80 125 ALA D N 1
ATOM 13369 C CA . ALA D 1 63 ? 87.178 110.353 91.212 1.00 80.56 125 ALA D CA 1
ATOM 13370 C C . ALA D 1 63 ? 86.851 111.593 92.038 1.00 80.24 125 ALA D C 1
ATOM 13371 O O . ALA D 1 63 ? 86.267 111.486 93.127 1.00 83.31 125 ALA D O 1
ATOM 13378 N N . LEU D 1 64 ? 87.212 112.773 91.528 1.00 80.12 126 LEU D N 1
ATOM 13379 C CA . LEU D 1 64 ? 87.134 113.991 92.323 1.00 75.59 126 LEU D CA 1
ATOM 13380 C C . LEU D 1 64 ? 85.695 114.362 92.638 1.00 79.65 126 LEU D C 1
ATOM 13381 O O . LEU D 1 64 ? 85.412 114.878 93.720 1.00 86.33 126 LEU D O 1
ATOM 13397 N N . TYR D 1 65 ? 84.770 114.120 91.710 1.00 86.15 127 TYR D N 1
ATOM 13398 C CA . TYR D 1 65 ? 83.375 114.469 91.971 1.00 87.68 127 TYR D CA 1
ATOM 13399 C C . TYR D 1 65 ? 82.852 113.749 93.213 1.00 89.43 127 TYR D C 1
ATOM 13400 O O . TYR D 1 65 ? 82.354 114.381 94.160 1.00 91.22 127 TYR D O 1
ATOM 13418 N N . ILE D 1 66 ? 82.995 112.424 93.246 1.00 84.91 128 ILE D N 1
ATOM 13419 C CA . ILE D 1 66 ? 82.478 111.657 94.372 1.00 85.59 128 ILE D CA 1
ATOM 13420 C C . ILE D 1 66 ? 83.276 111.954 95.635 1.00 85.33 128 ILE D C 1
ATOM 13421 O O . ILE D 1 66 ? 82.714 112.010 96.736 1.00 85.95 128 ILE D O 1
ATOM 13437 N N . LEU D 1 67 ? 84.592 112.149 95.511 1.00 77.10 129 LEU D N 1
ATOM 13438 C CA . LEU D 1 67 ? 85.379 112.443 96.704 1.00 73.47 129 LEU D CA 1
ATOM 13439 C C . LEU D 1 67 ? 84.978 113.784 97.307 1.00 74.22 129 LEU D C 1
ATOM 13440 O O . LEU D 1 67 ? 84.923 113.932 98.534 1.00 80.11 129 LEU D O 1
ATOM 13456 N N . GLU D 1 68 ? 84.692 114.776 96.461 1.00 81.86 130 GLU D N 1
ATOM 13457 C CA . GLU D 1 68 ? 84.241 116.070 96.954 1.00 82.79 130 GLU D CA 1
ATOM 13458 C C . GLU D 1 68 ? 82.883 115.951 97.632 1.00 87.44 130 GLU D C 1
ATOM 13459 O O . GLU D 1 68 ? 82.640 116.573 98.675 1.00 91.62 130 GLU D O 1
ATOM 13471 N N . ILE D 1 69 ? 81.980 115.152 97.061 1.00 85.16 131 ILE D N 1
ATOM 13472 C CA . ILE D 1 69 ? 80.694 114.941 97.721 1.00 83.03 131 ILE D CA 1
ATOM 13473 C C . ILE D 1 69 ? 80.909 114.316 99.095 1.00 82.11 131 ILE D C 1
ATOM 13474 O O . ILE D 1 69 ? 80.300 114.732 100.094 1.00 83.45 131 ILE D O 1
ATOM 13490 N N A VAL D 1 70 ? 81.781 113.309 99.169 0.50 77.97 132 VAL D N 1
ATOM 13491 N N B VAL D 1 70 ? 81.781 113.309 99.169 0.50 77.97 132 VAL D N 1
ATOM 13492 C CA A VAL D 1 70 ? 82.015 112.610 100.430 0.50 77.82 132 VAL D CA 1
ATOM 13493 C CA B VAL D 1 70 ? 82.015 112.610 100.430 0.50 77.82 132 VAL D CA 1
ATOM 13494 C C A VAL D 1 70 ? 82.593 113.563 101.468 0.50 78.23 132 VAL D C 1
ATOM 13495 C C B VAL D 1 70 ? 82.593 113.563 101.468 0.50 78.23 132 VAL D C 1
ATOM 13496 O O A VAL D 1 70 ? 82.179 113.565 102.634 0.50 79.90 132 VAL D O 1
ATOM 13497 O O B VAL D 1 70 ? 82.179 113.564 102.634 0.50 79.91 132 VAL D O 1
ATOM 13522 N N . THR D 1 71 ? 83.570 114.379 101.067 1.00 78.58 133 THR D N 1
ATOM 13523 C CA . THR D 1 71 ? 84.181 115.297 102.021 1.00 78.58 133 THR D CA 1
ATOM 13524 C C . THR D 1 71 ? 83.196 116.364 102.477 1.00 79.06 133 THR D C 1
ATOM 13525 O O . THR D 1 71 ? 83.236 116.775 103.640 1.00 83.39 133 THR D O 1
ATOM 13536 N N . ILE D 1 72 ? 82.304 116.822 101.594 1.00 84.05 134 ILE D N 1
ATOM 13537 C CA . ILE D 1 72 ? 81.276 117.765 102.028 1.00 86.09 134 ILE D CA 1
ATOM 13538 C C . ILE D 1 72 ? 80.378 117.120 103.075 1.00 85.54 134 ILE D C 1
ATOM 13539 O O . ILE D 1 72 ? 80.056 117.729 104.105 1.00 88.10 134 ILE D O 1
ATOM 13555 N N . VAL D 1 73 ? 79.955 115.880 102.827 1.00 79.84 135 VAL D N 1
ATOM 13556 C CA . VAL D 1 73 ? 79.114 115.187 103.802 1.00 80.17 135 VAL D CA 1
ATOM 13557 C C . VAL D 1 73 ? 79.836 115.085 105.140 1.00 81.71 135 VAL D C 1
ATOM 13558 O O . VAL D 1 73 ? 79.268 115.369 106.205 1.00 81.56 135 VAL D O 1
ATOM 13571 N N . VAL D 1 74 ? 81.106 114.676 105.101 1.00 81.27 136 VAL D N 1
ATOM 13572 C CA . VAL D 1 74 ? 81.863 114.479 106.333 1.00 74.60 136 VAL D CA 1
ATOM 13573 C C . VAL D 1 74 ? 82.004 115.792 107.088 1.00 74.36 136 VAL D C 1
ATOM 13574 O O . VAL D 1 74 ? 81.832 115.841 108.311 1.00 80.42 136 VAL D O 1
ATOM 13587 N N . PHE D 1 75 ? 82.332 116.874 106.380 1.00 88.60 137 PHE D N 1
ATOM 13588 C CA . PHE D 1 75 ? 82.517 118.158 107.045 1.00 90.56 137 PHE D CA 1
ATOM 13589 C C . PHE D 1 75 ? 81.215 118.659 107.655 1.00 94.35 137 PHE D C 1
ATOM 13590 O O . PHE D 1 75 ? 81.215 119.197 108.767 1.00 99.35 137 PHE D O 1
ATOM 13607 N N . GLY D 1 76 ? 80.095 118.498 106.946 1.00 86.49 138 GLY D N 1
ATOM 13608 C CA . GLY D 1 76 ? 78.821 118.907 107.518 1.00 84.90 138 GLY D CA 1
ATOM 13609 C C . GLY D 1 76 ? 78.489 118.136 108.782 1.00 87.39 138 GLY D C 1
ATOM 13610 O O . GLY D 1 76 ? 78.079 118.716 109.797 1.00 88.58 138 GLY D O 1
ATOM 13614 N N . VAL D 1 77 ? 78.668 116.813 108.739 1.00 80.03 139 VAL D N 1
ATOM 13615 C CA . VAL D 1 77 ? 78.390 115.999 109.918 1.00 80.98 139 VAL D CA 1
ATOM 13616 C C . VAL D 1 77 ? 79.293 116.416 111.071 1.00 83.16 139 VAL D C 1
ATOM 13617 O O . VAL D 1 77 ? 78.845 116.535 112.219 1.00 84.83 139 VAL D O 1
ATOM 13630 N N . GLU D 1 78 ? 80.579 116.641 110.788 1.00 85.95 140 GLU D N 1
ATOM 13631 C CA . GLU D 1 78 ? 81.505 117.048 111.838 1.00 81.79 140 GLU D CA 1
ATOM 13632 C C . GLU D 1 78 ? 81.093 118.376 112.451 1.00 84.01 140 GLU D C 1
ATOM 13633 O O . GLU D 1 78 ? 81.124 118.538 113.675 1.00 93.81 140 GLU D O 1
ATOM 13645 N N . TYR D 1 79 ? 80.707 119.343 111.619 1.00 89.23 141 TYR D N 1
ATOM 13646 C CA . TYR D 1 79 ? 80.312 120.642 112.147 1.00 91.20 141 TYR D CA 1
ATOM 13647 C C . TYR D 1 79 ? 79.090 120.514 113.045 1.00 96.69 141 TYR D C 1
ATOM 13648 O O . TYR D 1 79 ? 79.047 121.096 114.137 1.00 100.02 141 TYR D O 1
ATOM 13666 N N . PHE D 1 80 ? 78.085 119.750 112.608 1.00 95.61 142 PHE D N 1
ATOM 13667 C CA . PHE D 1 80 ? 76.881 119.618 113.423 1.00 95.11 142 PHE D CA 1
ATOM 13668 C C . PHE D 1 80 ? 77.172 118.901 114.738 1.00 94.57 142 PHE D C 1
ATOM 13669 O O . PHE D 1 80 ? 76.684 119.316 115.798 1.00 96.11 142 PHE D O 1
ATOM 13686 N N . VAL D 1 81 ? 77.964 117.827 114.702 1.00 86.60 143 VAL D N 1
ATOM 13687 C CA . VAL D 1 81 ? 78.254 117.111 115.940 1.00 81.89 143 VAL D CA 1
ATOM 13688 C C . VAL D 1 81 ? 79.092 117.977 116.872 1.00 82.92 143 VAL D C 1
ATOM 13689 O O . VAL D 1 81 ? 78.936 117.916 118.095 1.00 91.41 143 VAL D O 1
ATOM 13702 N N . ARG D 1 82 ? 79.998 118.787 116.320 1.00 91.60 144 ARG D N 1
ATOM 13703 C CA . ARG D 1 82 ? 80.751 119.718 117.155 1.00 92.72 144 ARG D CA 1
ATOM 13704 C C . ARG D 1 82 ? 79.822 120.718 117.823 1.00 96.81 144 ARG D C 1
ATOM 13705 O O . ARG D 1 82 ? 79.951 120.997 119.022 1.00 99.91 144 ARG D O 1
ATOM 13726 N N . ILE D 1 83 ? 78.873 121.271 117.065 1.00 102.89 145 ILE D N 1
ATOM 13727 C CA . ILE D 1 83 ? 77.936 122.221 117.652 1.00 102.72 145 ILE D CA 1
ATOM 13728 C C . ILE D 1 83 ? 77.158 121.561 118.782 1.00 102.22 145 ILE D C 1
ATOM 13729 O O . ILE D 1 83 ? 76.954 122.157 119.846 1.00 104.31 145 ILE D O 1
ATOM 13745 N N . TRP D 1 84 ? 76.714 120.320 118.573 1.00 106.23 146 TRP D N 1
ATOM 13746 C CA . TRP D 1 84 ? 75.954 119.637 119.617 1.00 106.26 146 TRP D CA 1
ATOM 13747 C C . TRP D 1 84 ? 76.815 119.383 120.849 1.00 107.61 146 TRP D C 1
ATOM 13748 O O . TRP D 1 84 ? 76.407 119.678 121.978 1.00 109.74 146 TRP D O 1
ATOM 13769 N N . ALA D 1 85 ? 78.015 118.836 120.652 1.00 105.25 147 ALA D N 1
ATOM 13770 C CA . ALA D 1 85 ? 78.900 118.508 121.762 1.00 104.71 147 ALA D CA 1
ATOM 13771 C C . ALA D 1 85 ? 79.463 119.739 122.453 1.00 106.10 147 ALA D C 1
ATOM 13772 O O . ALA D 1 85 ? 80.063 119.605 123.525 1.00 108.29 147 ALA D O 1
ATOM 13779 N N . ALA D 1 86 ? 79.294 120.928 121.871 1.00 119.78 148 ALA D N 1
ATOM 13780 C CA . ALA D 1 86 ? 79.776 122.138 122.523 1.00 121.34 148 ALA D CA 1
ATOM 13781 C C . ALA D 1 86 ? 79.153 122.347 123.896 1.00 124.86 148 ALA D C 1
ATOM 13782 O O . ALA D 1 86 ? 79.725 123.069 124.719 1.00 125.16 148 ALA D O 1
ATOM 13789 N N . GLY D 1 87 ? 77.999 121.734 124.165 1.00 130.65 149 GLY D N 1
ATOM 13790 C CA . GLY D 1 87 ? 77.375 121.861 125.471 1.00 130.53 149 GLY D CA 1
ATOM 13791 C C . GLY D 1 87 ? 78.180 121.252 126.601 1.00 130.70 149 GLY D C 1
ATOM 13792 O O . GLY D 1 87 ? 77.850 121.485 127.769 1.00 130.68 149 GLY D O 1
ATOM 13796 N N . CYS D 1 88 ? 79.219 120.479 126.283 1.00 131.04 150 CYS D N 1
ATOM 13797 C CA . CYS D 1 88 ? 80.055 119.889 127.324 1.00 130.22 150 CYS D CA 1
ATOM 13798 C C . CYS D 1 88 ? 80.703 120.966 128.184 1.00 131.25 150 CYS D C 1
ATOM 13799 O O . CYS D 1 88 ? 80.711 120.870 129.417 1.00 131.39 150 CYS D O 1
ATOM 13807 N N . CYS D 1 89 ? 81.254 121.997 127.552 1.00 144.66 151 CYS D N 1
ATOM 13808 C CA . CYS D 1 89 ? 81.931 123.047 128.302 1.00 145.96 151 CYS D CA 1
ATOM 13809 C C . CYS D 1 89 ? 80.938 123.786 129.187 1.00 146.27 151 CYS D C 1
ATOM 13810 O O . CYS D 1 89 ? 79.788 124.018 128.803 1.00 145.32 151 CYS D O 1
ATOM 13818 N N . CYS D 1 90 ? 81.390 124.154 130.388 1.00 144.44 152 CYS D N 1
ATOM 13819 C CA . CYS D 1 90 ? 80.512 124.829 131.335 1.00 144.40 152 CYS D CA 1
ATOM 13820 C C . CYS D 1 90 ? 80.066 126.195 130.834 1.00 143.28 152 CYS D C 1
ATOM 13821 O O . CYS D 1 90 ? 79.035 126.701 131.287 1.00 142.42 152 CYS D O 1
ATOM 13829 N N . ARG D 1 91 ? 80.816 126.803 129.915 1.00 139.65 153 ARG D N 1
ATOM 13830 C CA . ARG D 1 91 ? 80.455 128.125 129.414 1.00 139.91 153 ARG D CA 1
ATOM 13831 C C . ARG D 1 91 ? 79.289 128.042 128.433 1.00 140.58 153 ARG D C 1
ATOM 13832 O O . ARG D 1 91 ? 78.238 128.656 128.646 1.00 141.09 153 ARG D O 1
ATOM 13853 N N . TYR D 1 92 ? 79.459 127.284 127.352 1.00 134.69 154 TYR D N 1
ATOM 13854 C CA . TYR D 1 92 ? 78.427 127.154 126.328 1.00 133.20 154 TYR D CA 1
ATOM 13855 C C . TYR D 1 92 ? 77.395 126.139 126.800 1.00 133.11 154 TYR D C 1
ATOM 13856 O O . TYR D 1 92 ? 77.650 124.930 126.787 1.00 132.30 154 TYR D O 1
ATOM 13874 N N . ARG D 1 93 ? 76.230 126.624 127.222 1.00 138.60 155 ARG D N 1
ATOM 13875 C CA . ARG D 1 93 ? 75.159 125.772 127.716 1.00 139.54 155 ARG D CA 1
ATOM 13876 C C . ARG D 1 93 ? 73.830 126.228 127.138 1.00 138.75 155 ARG D C 1
ATOM 13877 O O . ARG D 1 93 ? 73.578 127.430 127.005 1.00 137.58 155 ARG D O 1
ATOM 13898 N N . GLY D 1 94 ? 72.986 125.263 126.793 1.00 138.42 156 GLY D N 1
ATOM 13899 C CA . GLY D 1 94 ? 71.637 125.562 126.368 1.00 138.35 156 GLY D CA 1
ATOM 13900 C C . GLY D 1 94 ? 71.569 126.173 124.977 1.00 139.93 156 GLY D C 1
ATOM 13901 O O . GLY D 1 94 ? 72.558 126.293 124.248 1.00 141.25 156 GLY D O 1
ATOM 13905 N N . TRP D 1 95 ? 70.346 126.570 124.620 1.00 146.62 157 TRP D N 1
ATOM 13906 C CA . TRP D 1 95 ? 70.107 127.149 123.303 1.00 146.57 157 TRP D CA 1
ATOM 13907 C C . TRP D 1 95 ? 70.918 128.424 123.115 1.00 145.63 157 TRP D C 1
ATOM 13908 O O . TRP D 1 95 ? 71.573 128.611 122.084 1.00 145.46 157 TRP D O 1
ATOM 13929 N N . ARG D 1 96 ? 70.892 129.313 124.111 1.00 143.13 158 ARG D N 1
ATOM 13930 C CA . ARG D 1 96 ? 71.640 130.561 124.003 1.00 142.79 158 ARG D CA 1
ATOM 13931 C C . ARG D 1 96 ? 73.138 130.299 123.939 1.00 142.00 158 ARG D C 1
ATOM 13932 O O . ARG D 1 96 ? 73.856 130.944 123.165 1.00 141.24 158 ARG D O 1
ATOM 13953 N N . GLY D 1 97 ? 73.630 129.360 124.749 1.00 140.13 159 GLY D N 1
ATOM 13954 C CA . GLY D 1 97 ? 75.051 129.059 124.733 1.00 139.79 159 GLY D CA 1
ATOM 13955 C C . GLY D 1 97 ? 75.513 128.528 123.390 1.00 141.00 159 GLY D C 1
ATOM 13956 O O . GLY D 1 97 ? 76.531 128.964 122.849 1.00 140.98 159 GLY D O 1
ATOM 13960 N N . ARG D 1 98 ? 74.760 127.582 122.827 1.00 127.05 160 ARG D N 1
ATOM 13961 C CA . ARG D 1 98 ? 75.135 127.049 121.523 1.00 122.39 160 ARG D CA 1
ATOM 13962 C C . ARG D 1 98 ? 74.986 128.097 120.428 1.00 121.46 160 ARG D C 1
ATOM 13963 O O . ARG D 1 98 ? 75.784 128.118 119.484 1.00 121.49 160 ARG D O 1
ATOM 13984 N N . LEU D 1 99 ? 73.986 128.976 120.532 1.00 136.13 161 LEU D N 1
ATOM 13985 C CA . LEU D 1 99 ? 73.839 130.041 119.546 1.00 136.95 161 LEU D CA 1
ATOM 13986 C C . LEU D 1 99 ? 75.026 130.993 119.584 1.00 135.60 161 LEU D C 1
ATOM 13987 O O . LEU D 1 99 ? 75.543 131.393 118.535 1.00 133.43 161 LEU D O 1
ATOM 14003 N N . LYS D 1 100 ? 75.473 131.372 120.784 1.00 138.06 162 LYS D N 1
ATOM 14004 C CA . LYS D 1 100 ? 76.599 132.292 120.890 1.00 137.84 162 LYS D CA 1
ATOM 14005 C C . LYS D 1 100 ? 77.937 131.601 120.663 1.00 138.00 162 LYS D C 1
ATOM 14006 O O . LYS D 1 100 ? 78.950 132.285 120.481 1.00 137.89 162 LYS D O 1
ATOM 14025 N N . PHE D 1 101 ? 77.964 130.266 120.672 1.00 125.80 163 PHE D N 1
ATOM 14026 C CA . PHE D 1 101 ? 79.186 129.552 120.320 1.00 123.91 163 PHE D CA 1
ATOM 14027 C C . PHE D 1 101 ? 79.623 129.874 118.896 1.00 122.88 163 PHE D C 1
ATOM 14028 O O . PHE D 1 101 ? 80.815 130.078 118.634 1.00 119.98 163 PHE D O 1
ATOM 14045 N N . ALA D 1 102 ? 78.673 129.927 117.962 1.00 123.62 164 ALA D N 1
ATOM 14046 C CA . ALA D 1 102 ? 79.013 130.029 116.548 1.00 122.90 164 ALA D CA 1
ATOM 14047 C C . ALA D 1 102 ? 79.720 131.333 116.199 1.00 125.16 164 ALA D C 1
ATOM 14048 O O . ALA D 1 102 ? 80.314 131.427 115.121 1.00 126.79 164 ALA D O 1
ATOM 14055 N N . ARG D 1 103 ? 79.677 132.336 117.077 1.00 125.53 165 ARG D N 1
ATOM 14056 C CA . ARG D 1 103 ? 80.276 133.627 116.761 1.00 124.54 165 ARG D CA 1
ATOM 14057 C C . ARG D 1 103 ? 81.797 133.572 116.667 1.00 124.63 165 ARG D C 1
ATOM 14058 O O . ARG D 1 103 ? 82.400 134.540 116.192 1.00 123.01 165 ARG D O 1
ATOM 14079 N N . LYS D 1 104 ? 82.427 132.484 117.099 1.00 124.78 166 LYS D N 1
ATOM 14080 C CA . LYS D 1 104 ? 83.876 132.405 117.036 1.00 124.63 166 LYS D CA 1
ATOM 14081 C C . LYS D 1 104 ? 84.342 132.386 115.580 1.00 124.20 166 LYS D C 1
ATOM 14082 O O . LYS D 1 104 ? 83.623 131.914 114.696 1.00 124.07 166 LYS D O 1
ATOM 14101 N N . PRO D 1 105 ? 85.545 132.899 115.304 1.00 126.18 167 PRO D N 1
ATOM 14102 C CA . PRO D 1 105 ? 85.978 133.001 113.899 1.00 126.95 167 PRO D CA 1
ATOM 14103 C C . PRO D 1 105 ? 86.026 131.667 113.178 1.00 125.73 167 PRO D C 1
ATOM 14104 O O . PRO D 1 105 ? 85.662 131.591 111.998 1.00 124.11 167 PRO D O 1
ATOM 14115 N N . PHE D 1 106 ? 86.455 130.601 113.856 1.00 120.87 168 PHE D N 1
ATOM 14116 C CA . PHE D 1 106 ? 86.675 129.340 113.159 1.00 120.99 168 PHE D CA 1
ATOM 14117 C C . PHE D 1 106 ? 85.364 128.630 112.842 1.00 121.48 168 PHE D C 1
ATOM 14118 O O . PHE D 1 106 ? 85.240 128.007 111.784 1.00 121.46 168 PHE D O 1
ATOM 14135 N N . CYS D 1 107 ? 84.375 128.708 113.733 1.00 122.36 169 CYS D N 1
ATOM 14136 C CA . CYS D 1 107 ? 83.087 128.078 113.452 1.00 121.95 169 CYS D CA 1
ATOM 14137 C C . CYS D 1 107 ? 82.398 128.748 112.268 1.00 121.84 169 CYS D C 1
ATOM 14138 O O . CYS D 1 107 ? 81.858 128.073 111.381 1.00 121.73 169 CYS D O 1
ATOM 14146 N N . VAL D 1 108 ? 82.399 130.083 112.242 1.00 119.98 170 VAL D N 1
ATOM 14147 C CA . VAL D 1 108 ? 81.808 130.791 111.112 1.00 121.55 170 VAL D CA 1
ATOM 14148 C C . VAL D 1 108 ? 82.607 130.516 109.845 1.00 122.41 170 VAL D C 1
ATOM 14149 O O . VAL D 1 108 ? 82.041 130.372 108.754 1.00 122.10 170 VAL D O 1
ATOM 14162 N N . ILE D 1 109 ? 83.932 130.421 109.969 1.00 118.53 171 ILE D N 1
ATOM 14163 C CA . ILE D 1 109 ? 84.753 130.066 108.816 1.00 118.94 171 ILE D CA 1
ATOM 14164 C C . ILE D 1 109 ? 84.321 128.713 108.268 1.00 118.36 171 ILE D C 1
ATOM 14165 O O . ILE D 1 109 ? 84.122 128.549 107.063 1.00 118.22 171 ILE D O 1
ATOM 14181 N N . ASP D 1 110 ? 84.150 127.729 109.152 1.00 112.94 172 ASP D N 1
ATOM 14182 C CA . ASP D 1 110 ? 83.784 126.386 108.716 1.00 113.93 172 ASP D CA 1
ATOM 14183 C C . ASP D 1 110 ? 82.413 126.363 108.051 1.00 112.80 172 ASP D C 1
ATOM 14184 O O . ASP D 1 110 ? 82.237 125.735 106.998 1.00 111.90 172 ASP D O 1
ATOM 14193 N N . ILE D 1 111 ? 81.423 127.025 108.654 1.00 115.07 173 ILE D N 1
ATOM 14194 C CA . ILE D 1 111 ? 80.076 126.988 108.089 1.00 115.25 173 ILE D CA 1
ATOM 14195 C C . ILE D 1 111 ? 80.051 127.687 106.735 1.00 115.55 173 ILE D C 1
ATOM 14196 O O . ILE D 1 111 ? 79.505 127.158 105.756 1.00 117.00 173 ILE D O 1
ATOM 14212 N N . MET D 1 112 ? 80.655 128.877 106.649 1.00 118.47 174 MET D N 1
ATOM 14213 C CA . MET D 1 112 ? 80.719 129.568 105.368 1.00 120.71 174 MET D CA 1
ATOM 14214 C C . MET D 1 112 ? 81.487 128.747 104.343 1.00 119.86 174 MET D C 1
ATOM 14215 O O . MET D 1 112 ? 81.151 128.767 103.155 1.00 118.44 174 MET D O 1
ATOM 14229 N N . VAL D 1 113 ? 82.505 128.010 104.783 1.00 105.89 175 VAL D N 1
ATOM 14230 C CA . VAL D 1 113 ? 83.325 127.234 103.863 1.00 104.57 175 VAL D CA 1
ATOM 14231 C C . VAL D 1 113 ? 82.516 126.099 103.262 1.00 105.97 175 VAL D C 1
ATOM 14232 O O . VAL D 1 113 ? 82.536 125.875 102.045 1.00 106.80 175 VAL D O 1
ATOM 14245 N N . LEU D 1 114 ? 81.810 125.347 104.107 1.00 106.54 176 LEU D N 1
ATOM 14246 C CA . LEU D 1 114 ? 81.011 124.256 103.567 1.00 105.48 176 LEU D CA 1
ATOM 14247 C C . LEU D 1 114 ? 79.870 124.792 102.709 1.00 105.24 176 LEU D C 1
ATOM 14248 O O . LEU D 1 114 ? 79.529 124.178 101.691 1.00 107.08 176 LEU D O 1
ATOM 14264 N N . ILE D 1 115 ? 79.309 125.955 103.057 1.00 108.77 177 ILE D N 1
ATOM 14265 C CA . ILE D 1 115 ? 78.287 126.559 102.201 1.00 111.54 177 ILE D CA 1
ATOM 14266 C C . ILE D 1 115 ? 78.872 126.893 100.835 1.00 111.60 177 ILE D C 1
ATOM 14267 O O . ILE D 1 115 ? 78.284 126.578 99.791 1.00 110.68 177 ILE D O 1
ATOM 14283 N N . ALA D 1 116 ? 80.043 127.532 100.819 1.00 110.16 178 ALA D N 1
ATOM 14284 C CA . ALA D 1 116 ? 80.647 127.935 99.555 1.00 110.75 178 ALA D CA 1
ATOM 14285 C C . ALA D 1 116 ? 80.988 126.725 98.698 1.00 110.17 178 ALA D C 1
ATOM 14286 O O . ALA D 1 116 ? 80.751 126.730 97.485 1.00 109.89 178 ALA D O 1
ATOM 14293 N N . SER D 1 117 ? 81.545 125.679 99.307 1.00 106.46 179 SER D N 1
ATOM 14294 C CA . SER D 1 117 ? 81.936 124.512 98.523 1.00 105.64 179 SER D CA 1
ATOM 14295 C C . SER D 1 117 ? 80.715 123.755 98.011 1.00 106.11 179 SER D C 1
ATOM 14296 O O . SER D 1 117 ? 80.727 123.242 96.885 1.00 105.85 179 SER D O 1
ATOM 14304 N N . ILE D 1 118 ? 79.648 123.678 98.812 1.00 110.21 180 ILE D N 1
ATOM 14305 C CA . ILE D 1 118 ? 78.435 123.022 98.336 1.00 110.47 180 ILE D CA 1
ATOM 14306 C C . ILE D 1 118 ? 77.818 123.820 97.194 1.00 109.69 180 ILE D C 1
ATOM 14307 O O . ILE D 1 118 ? 77.266 123.248 96.248 1.00 108.56 180 ILE D O 1
ATOM 14323 N N . ALA D 1 119 ? 77.896 125.151 97.263 1.00 115.48 181 ALA D N 1
ATOM 14324 C CA . ALA D 1 119 ? 77.423 125.966 96.149 1.00 117.14 181 ALA D CA 1
ATOM 14325 C C . ALA D 1 119 ? 78.270 125.738 94.903 1.00 117.80 181 ALA D C 1
ATOM 14326 O O . ALA D 1 119 ? 77.737 125.635 93.792 1.00 118.88 181 ALA D O 1
ATOM 14333 N N . VAL D 1 120 ? 79.591 125.658 95.070 1.00 115.15 182 VAL D N 1
ATOM 14334 C CA . VAL D 1 120 ? 80.477 125.472 93.924 1.00 115.60 182 VAL D CA 1
ATOM 14335 C C . VAL D 1 120 ? 80.195 124.137 93.246 1.00 116.58 182 VAL D C 1
ATOM 14336 O O . VAL D 1 120 ? 80.053 124.061 92.020 1.00 114.17 182 VAL D O 1
ATOM 14349 N N . LEU D 1 121 ? 80.107 123.062 94.033 1.00 119.66 183 LEU D N 1
ATOM 14350 C CA . LEU D 1 121 ? 79.819 121.757 93.450 1.00 118.65 183 LEU D CA 1
ATOM 14351 C C . LEU D 1 121 ? 78.394 121.667 92.922 1.00 119.77 183 LEU D C 1
ATOM 14352 O O . LEU D 1 121 ? 78.123 120.836 92.049 1.00 118.86 183 LEU D O 1
ATOM 14368 N N . ALA D 1 122 ? 77.485 122.497 93.426 1.00 120.71 184 ALA D N 1
ATOM 14369 C CA . ALA D 1 122 ? 76.098 122.491 92.975 1.00 119.83 184 ALA D CA 1
ATOM 14370 C C . ALA D 1 122 ? 75.716 123.849 92.396 1.00 118.21 184 ALA D C 1
ATOM 14371 O O . ALA D 1 122 ? 76.525 124.503 91.737 1.00 115.65 184 ALA D O 1
ATOM 14378 N N . SER D 1 133 ? 85.171 125.778 84.899 1.00 133.97 195 SER D N 1
ATOM 14379 C CA . SER D 1 133 ? 86.056 126.933 85.006 1.00 134.88 195 SER D CA 1
ATOM 14380 C C . SER D 1 133 ? 86.112 127.461 86.438 1.00 136.04 195 SER D C 1
ATOM 14381 O O . SER D 1 133 ? 86.758 128.474 86.707 1.00 135.86 195 SER D O 1
ATOM 14388 N N . ALA D 1 134 ? 85.436 126.771 87.355 1.00 134.75 196 ALA D N 1
ATOM 14389 C CA . ALA D 1 134 ? 85.392 127.160 88.757 1.00 133.85 196 ALA D CA 1
ATOM 14390 C C . ALA D 1 134 ? 86.436 126.437 89.599 1.00 134.22 196 ALA D C 1
ATOM 14391 O O . ALA D 1 134 ? 86.440 126.589 90.825 1.00 132.72 196 ALA D O 1
ATOM 14398 N N . LEU D 1 135 ? 87.316 125.651 88.974 1.00 131.60 197 LEU D N 1
ATOM 14399 C CA . LEU D 1 135 ? 88.302 124.890 89.732 1.00 130.89 197 LEU D CA 1
ATOM 14400 C C . LEU D 1 135 ? 89.264 125.788 90.499 1.00 129.30 197 LEU D C 1
ATOM 14401 O O . LEU D 1 135 ? 89.858 125.337 91.484 1.00 126.59 197 LEU D O 1
ATOM 14417 N N . ARG D 1 136 ? 89.441 127.040 90.072 1.00 131.39 198 ARG D N 1
ATOM 14418 C CA . ARG D 1 136 ? 90.269 127.964 90.842 1.00 131.59 198 ARG D CA 1
ATOM 14419 C C . ARG D 1 136 ? 89.684 128.191 92.231 1.00 131.34 198 ARG D C 1
ATOM 14420 O O . ARG D 1 136 ? 90.414 128.197 93.232 1.00 127.67 198 ARG D O 1
ATOM 14441 N N . SER D 1 137 ? 88.365 128.375 92.311 1.00 127.69 199 SER D N 1
ATOM 14442 C CA . SER D 1 137 ? 87.720 128.509 93.611 1.00 126.09 199 SER D CA 1
ATOM 14443 C C . SER D 1 137 ? 87.889 127.238 94.431 1.00 124.58 199 SER D C 1
ATOM 14444 O O . SER D 1 137 ? 88.057 127.298 95.655 1.00 124.91 199 SER D O 1
ATOM 14452 N N . LEU D 1 138 ? 87.841 126.077 93.776 1.00 114.39 200 LEU D N 1
ATOM 14453 C CA . LEU D 1 138 ? 88.062 124.824 94.489 1.00 113.75 200 LEU D CA 1
ATOM 14454 C C . LEU D 1 138 ? 89.467 124.768 95.073 1.00 113.64 200 LEU D C 1
ATOM 14455 O O . LEU D 1 138 ? 89.654 124.348 96.219 1.00 114.86 200 LEU D O 1
ATOM 14471 N N . ARG D 1 139 ? 90.471 125.189 94.302 1.00 106.72 201 ARG D N 1
ATOM 14472 C CA . ARG D 1 139 ? 91.835 125.220 94.820 1.00 108.25 201 ARG D CA 1
ATOM 14473 C C . ARG D 1 139 ? 91.937 126.159 96.016 1.00 108.76 201 ARG D C 1
ATOM 14474 O O . ARG D 1 139 ? 92.549 125.825 97.041 1.00 106.83 201 ARG D O 1
ATOM 14495 N N . PHE D 1 140 ? 91.342 127.347 95.898 1.00 114.76 202 PHE D N 1
ATOM 14496 C CA . PHE D 1 140 ? 91.396 128.309 96.993 1.00 113.93 202 PHE D CA 1
ATOM 14497 C C . PHE D 1 140 ? 90.761 127.731 98.250 1.00 111.09 202 PHE D C 1
ATOM 14498 O O . PHE D 1 140 ? 91.337 127.798 99.342 1.00 111.51 202 PHE D O 1
ATOM 14515 N N . LEU D 1 141 ? 89.573 127.141 98.112 1.00 101.66 203 LEU D N 1
ATOM 14516 C CA . LEU D 1 141 ? 88.892 126.592 99.276 1.00 101.57 203 LEU D CA 1
ATOM 14517 C C . LEU D 1 141 ? 89.640 125.395 99.849 1.00 103.18 203 LEU D C 1
ATOM 14518 O O . LEU D 1 141 ? 89.632 125.194 101.065 1.00 103.93 203 LEU D O 1
ATOM 14534 N N . GLN D 1 142 ? 90.315 124.608 99.008 1.00 103.89 204 GLN D N 1
ATOM 14535 C CA . GLN D 1 142 ? 91.069 123.468 99.518 1.00 104.84 204 GLN D CA 1
ATOM 14536 C C . GLN D 1 142 ? 92.269 123.926 100.341 1.00 106.10 204 GLN D C 1
ATOM 14537 O O . GLN D 1 142 ? 92.514 123.416 101.444 1.00 107.39 204 GLN D O 1
ATOM 14551 N N . ILE D 1 143 ? 93.037 124.889 99.824 1.00 101.63 205 ILE D N 1
ATOM 14552 C CA . ILE D 1 143 ? 94.161 125.390 100.611 1.00 100.72 205 ILE D CA 1
ATOM 14553 C C . ILE D 1 143 ? 93.657 126.073 101.874 1.00 102.08 205 ILE D C 1
ATOM 14554 O O . ILE D 1 143 ? 94.301 126.005 102.928 1.00 103.94 205 ILE D O 1
ATOM 14570 N N . LEU D 1 144 ? 92.498 126.730 101.801 1.00 94.79 206 LEU D N 1
ATOM 14571 C CA . LEU D 1 144 ? 91.932 127.334 103.001 1.00 92.25 206 LEU D CA 1
ATOM 14572 C C . LEU D 1 144 ? 91.548 126.272 104.025 1.00 88.75 206 LEU D C 1
ATOM 14573 O O . LEU D 1 144 ? 91.733 126.470 105.230 1.00 89.36 206 LEU D O 1
ATOM 14589 N N . ARG D 1 145 ? 91.000 125.143 103.570 1.00 92.60 207 ARG D N 1
ATOM 14590 C CA . ARG D 1 145 ? 90.699 124.050 104.490 1.00 94.77 207 ARG D CA 1
ATOM 14591 C C . ARG D 1 145 ? 91.970 123.525 105.138 1.00 95.25 207 ARG D C 1
ATOM 14592 O O . ARG D 1 145 ? 91.984 123.213 106.334 1.00 97.53 207 ARG D O 1
ATOM 14613 N N . MET D 1 146 ? 93.047 123.415 104.361 1.00 89.49 208 MET D N 1
ATOM 14614 C CA . MET D 1 146 ? 94.325 123.027 104.952 1.00 88.24 208 MET D CA 1
ATOM 14615 C C . MET D 1 146 ? 94.755 124.031 106.013 1.00 88.18 208 MET D C 1
ATOM 14616 O O . MET D 1 146 ? 95.281 123.650 107.065 1.00 88.37 208 MET D O 1
ATOM 14630 N N . ILE D 1 147 ? 94.542 125.322 105.752 1.00 82.83 209 ILE D N 1
ATOM 14631 C CA . ILE D 1 147 ? 94.818 126.343 106.761 1.00 78.21 209 ILE D CA 1
ATOM 14632 C C . ILE D 1 147 ? 93.975 126.102 108.007 1.00 78.78 209 ILE D C 1
ATOM 14633 O O . ILE D 1 147 ? 94.438 126.295 109.137 1.00 79.61 209 ILE D O 1
ATOM 14649 N N . ARG D 1 148 ? 92.723 125.684 107.819 1.00 96.29 210 ARG D N 1
ATOM 14650 C CA . ARG D 1 148 ? 91.813 125.467 108.938 1.00 93.32 210 ARG D CA 1
ATOM 14651 C C . ARG D 1 148 ? 92.241 124.294 109.810 1.00 93.20 210 ARG D C 1
ATOM 14652 O O . ARG D 1 148 ? 91.711 124.129 110.913 1.00 91.61 210 ARG D O 1
ATOM 14673 N N . MET D 1 149 ? 93.198 123.489 109.350 1.00 95.12 211 MET D N 1
ATOM 14674 C CA . MET D 1 149 ? 93.549 122.270 110.071 1.00 94.71 211 MET D CA 1
ATOM 14675 C C . MET D 1 149 ? 94.023 122.573 111.487 1.00 95.06 211 MET D C 1
ATOM 14676 O O . MET D 1 149 ? 93.861 121.747 112.392 1.00 93.23 211 MET D O 1
ATOM 14690 N N . ASP D 1 150 ? 94.611 123.751 111.701 1.00 92.72 212 ASP D N 1
ATOM 14691 C CA . ASP D 1 150 ? 95.114 124.092 113.028 1.00 90.62 212 ASP D CA 1
ATOM 14692 C C . ASP D 1 150 ? 93.967 124.377 113.991 1.00 93.71 212 ASP D C 1
ATOM 14693 O O . ASP D 1 150 ? 93.844 123.733 115.038 1.00 94.09 212 ASP D O 1
ATOM 14702 N N . ARG D 1 151 ? 93.125 125.355 113.656 1.00 109.95 213 ARG D N 1
ATOM 14703 C CA . ARG D 1 151 ? 91.928 125.669 114.431 1.00 110.53 213 ARG D CA 1
ATOM 14704 C C . ARG D 1 151 ? 92.248 126.403 115.729 1.00 109.59 213 ARG D C 1
ATOM 14705 O O . ARG D 1 151 ? 91.330 126.835 116.434 1.00 110.01 213 ARG D O 1
ATOM 14726 N N . ARG D 1 152 ? 93.531 126.554 116.061 1.00 101.22 214 ARG D N 1
ATOM 14727 C CA . ARG D 1 152 ? 93.907 127.260 117.277 1.00 99.39 214 ARG D CA 1
ATOM 14728 C C . ARG D 1 152 ? 95.143 128.136 117.128 1.00 99.66 214 ARG D C 1
ATOM 14729 O O . ARG D 1 152 ? 95.482 128.851 118.076 1.00 97.02 214 ARG D O 1
ATOM 14750 N N . GLY D 1 153 ? 95.817 128.117 115.982 1.00 90.81 215 GLY D N 1
ATOM 14751 C CA . GLY D 1 153 ? 97.013 128.921 115.818 1.00 86.08 215 GLY D CA 1
ATOM 14752 C C . GLY D 1 153 ? 98.159 128.525 116.719 1.00 84.20 215 GLY D C 1
ATOM 14753 O O . GLY D 1 153 ? 99.064 129.331 116.945 1.00 82.85 215 GLY D O 1
ATOM 14757 N N . GLY D 1 154 ? 98.148 127.300 117.245 1.00 78.64 216 GLY D N 1
ATOM 14758 C CA . GLY D 1 154 ? 99.232 126.873 118.116 1.00 77.86 216 GLY D CA 1
ATOM 14759 C C . GLY D 1 154 ? 100.573 126.850 117.407 1.00 78.15 216 GLY D C 1
ATOM 14760 O O . GLY D 1 154 ? 101.595 127.240 117.977 1.00 81.20 216 GLY D O 1
ATOM 14764 N N . THR D 1 155 ? 100.585 126.389 116.156 1.00 62.05 217 THR D N 1
ATOM 14765 C CA . THR D 1 155 ? 101.817 126.384 115.377 1.00 60.58 217 THR D CA 1
ATOM 14766 C C . THR D 1 155 ? 102.405 127.786 115.279 1.00 61.18 217 THR D C 1
ATOM 14767 O O . THR D 1 155 ? 103.603 127.992 115.515 1.00 63.99 217 THR D O 1
ATOM 14778 N N . TRP D 1 156 ? 101.568 128.765 114.930 1.00 54.31 218 TRP D N 1
ATOM 14779 C CA . TRP D 1 156 ? 102.048 130.133 114.781 1.00 53.47 218 TRP D CA 1
ATOM 14780 C C . TRP D 1 156 ? 102.564 130.683 116.103 1.00 58.91 218 TRP D C 1
ATOM 14781 O O . TRP D 1 156 ? 103.594 131.362 116.139 1.00 59.46 218 TRP D O 1
ATOM 14802 N N . LYS D 1 157 ? 101.858 130.407 117.201 1.00 64.90 219 LYS D N 1
ATOM 14803 C CA . LYS D 1 157 ? 102.296 130.908 118.499 1.00 61.34 219 LYS D CA 1
ATOM 14804 C C . LYS D 1 157 ? 103.637 130.307 118.898 1.00 59.83 219 LYS D C 1
ATOM 14805 O O . LYS D 1 157 ? 104.526 131.018 119.381 1.00 66.89 219 LYS D O 1
ATOM 14824 N N . LEU D 1 158 ? 103.804 128.997 118.706 1.00 53.32 220 LEU D N 1
ATOM 14825 C CA . LEU D 1 158 ? 105.071 128.360 119.043 1.00 53.42 220 LEU D CA 1
ATOM 14826 C C . LEU D 1 158 ? 106.208 128.919 118.197 1.00 55.01 220 LEU D C 1
ATOM 14827 O O . LEU D 1 158 ? 107.295 129.225 118.716 1.00 55.01 220 LEU D O 1
ATOM 14843 N N . LEU D 1 159 ? 105.976 129.065 116.890 1.00 54.32 221 LEU D N 1
ATOM 14844 C CA . LEU D 1 159 ? 107.005 129.622 116.023 1.00 52.38 221 LEU D CA 1
ATOM 14845 C C . LEU D 1 159 ? 107.367 131.037 116.448 1.00 56.81 221 LEU D C 1
ATOM 14846 O O . LEU D 1 159 ? 108.549 131.391 116.506 1.00 59.53 221 LEU D O 1
ATOM 14862 N N . GLY D 1 160 ? 106.362 131.863 116.745 1.00 57.94 222 GLY D N 1
ATOM 14863 C CA . GLY D 1 160 ? 106.638 133.225 117.162 1.00 56.90 222 GLY D CA 1
ATOM 14864 C C . GLY D 1 160 ? 107.418 133.285 118.458 1.00 51.34 222 GLY D C 1
ATOM 14865 O O . GLY D 1 160 ? 108.334 134.096 118.604 1.00 55.17 222 GLY D O 1
ATOM 14869 N N . SER D 1 161 ? 107.069 132.427 119.417 1.00 44.12 223 SER D N 1
ATOM 14870 C CA . SER D 1 161 ? 107.798 132.405 120.679 1.00 51.83 223 SER D CA 1
ATOM 14871 C C . SER D 1 161 ? 109.263 132.055 120.455 1.00 58.40 223 SER D C 1
ATOM 14872 O O . SER D 1 161 ? 110.164 132.744 120.953 1.00 58.70 223 SER D O 1
ATOM 14880 N N . VAL D 1 162 ? 109.524 130.991 119.692 1.00 52.75 224 VAL D N 1
ATOM 14881 C CA . VAL D 1 162 ? 110.907 130.573 119.491 1.00 44.48 224 VAL D CA 1
ATOM 14882 C C . VAL D 1 162 ? 111.676 131.618 118.688 1.00 47.44 224 VAL D C 1
ATOM 14883 O O . VAL D 1 162 ? 112.868 131.843 118.924 1.00 45.54 224 VAL D O 1
ATOM 14896 N N . VAL D 1 163 ? 111.016 132.267 117.728 1.00 51.36 225 VAL D N 1
ATOM 14897 C CA . VAL D 1 163 ? 111.686 133.298 116.942 1.00 45.36 225 VAL D CA 1
ATOM 14898 C C . VAL D 1 163 ? 112.028 134.498 117.815 1.00 52.18 225 VAL D C 1
ATOM 14899 O O . VAL D 1 163 ? 113.125 135.060 117.719 1.00 52.44 225 VAL D O 1
ATOM 14912 N N . TYR D 1 164 ? 111.096 134.917 118.673 1.00 55.26 226 TYR D N 1
ATOM 14913 C CA . TYR D 1 164 ? 111.357 136.056 119.544 1.00 50.90 226 TYR D CA 1
ATOM 14914 C C . TYR D 1 164 ? 112.480 135.748 120.524 1.00 52.83 226 TYR D C 1
ATOM 14915 O O . TYR D 1 164 ? 113.316 136.612 120.811 1.00 60.05 226 TYR D O 1
ATOM 14933 N N . ALA D 1 165 ? 112.520 134.520 121.044 1.00 48.08 227 ALA D N 1
ATOM 14934 C CA . ALA D 1 165 ? 113.572 134.164 121.991 1.00 48.60 227 ALA D CA 1
ATOM 14935 C C . ALA D 1 165 ? 114.953 134.300 121.363 1.00 51.05 227 ALA D C 1
ATOM 14936 O O . ALA D 1 165 ? 115.894 134.768 122.013 1.00 53.85 227 ALA D O 1
ATOM 14943 N N . HIS D 1 166 ? 115.098 133.899 120.098 1.00 48.27 228 HIS D N 1
ATOM 14944 C CA . HIS D 1 166 ? 116.380 133.914 119.405 1.00 49.18 228 HIS D CA 1
ATOM 14945 C C . HIS D 1 166 ? 116.496 135.072 118.418 1.00 45.42 228 HIS D C 1
ATOM 14946 O O . HIS D 1 166 ? 117.168 134.942 117.392 1.00 53.32 228 HIS D O 1
ATOM 14960 N N . SER D 1 167 ? 115.863 136.206 118.715 1.00 43.33 229 SER D N 1
ATOM 14961 C CA . SER D 1 167 ? 115.811 137.296 117.746 1.00 42.46 229 SER D CA 1
ATOM 14962 C C . SER D 1 167 ? 117.198 137.845 117.438 1.00 48.57 229 SER D C 1
ATOM 14963 O O . SER D 1 167 ? 117.503 138.167 116.284 1.00 54.87 229 SER D O 1
ATOM 14971 N N . LYS D 1 168 ? 118.050 137.973 118.455 1.00 54.87 230 LYS D N 1
ATOM 14972 C CA . LYS D 1 168 ? 119.345 138.619 118.261 1.00 55.63 230 LYS D CA 1
ATOM 14973 C C . LYS D 1 168 ? 120.211 137.842 117.275 1.00 60.71 230 LYS D C 1
ATOM 14974 O O . LYS D 1 168 ? 120.828 138.424 116.373 1.00 69.67 230 LYS D O 1
ATOM 14993 N N . GLU D 1 169 ? 120.265 136.517 117.427 1.00 47.64 231 GLU D N 1
ATOM 14994 C CA . GLU D 1 169 ? 121.103 135.714 116.545 1.00 51.43 231 GLU D CA 1
ATOM 14995 C C . GLU D 1 169 ? 120.507 135.616 115.149 1.00 53.25 231 GLU D C 1
ATOM 14996 O O . GLU D 1 169 ? 121.239 135.596 114.155 1.00 53.02 231 GLU D O 1
ATOM 15008 N N . LEU D 1 170 ? 119.183 135.542 115.047 1.00 43.92 232 LEU D N 1
ATOM 15009 C CA . LEU D 1 170 ? 118.571 135.586 113.728 1.00 37.58 232 LEU D CA 1
ATOM 15010 C C . LEU D 1 170 ? 118.940 136.881 113.018 1.00 41.92 232 LEU D C 1
ATOM 15011 O O . LEU D 1 170 ? 119.280 136.871 111.830 1.00 58.35 232 LEU D O 1
ATOM 15027 N N . VAL D 1 171 ? 118.907 138.001 113.739 1.00 35.41 233 VAL D N 1
ATOM 15028 C CA . VAL D 1 171 ? 119.230 139.285 113.128 1.00 41.53 233 VAL D CA 1
ATOM 15029 C C . VAL D 1 171 ? 120.690 139.326 112.697 1.00 43.39 233 VAL D C 1
ATOM 15030 O O . VAL D 1 171 ? 121.008 139.798 111.600 1.00 60.30 233 VAL D O 1
ATOM 15043 N N . THR D 1 172 ? 121.604 138.855 113.548 1.00 39.99 234 THR D N 1
ATOM 15044 C CA . THR D 1 172 ? 123.016 138.892 113.170 1.00 50.38 234 THR D CA 1
ATOM 15045 C C . THR D 1 172 ? 123.285 137.993 111.966 1.00 49.22 234 THR D C 1
ATOM 15046 O O . THR D 1 172 ? 124.023 138.376 111.046 1.00 53.89 234 THR D O 1
ATOM 15057 N N . ALA D 1 173 ? 122.682 136.801 111.943 1.00 42.98 235 ALA D N 1
ATOM 15058 C CA . ALA D 1 173 ? 122.861 135.909 110.804 1.00 39.30 235 ALA D CA 1
ATOM 15059 C C . ALA D 1 173 ? 122.314 136.532 109.529 1.00 43.82 235 ALA D C 1
ATOM 15060 O O . ALA D 1 173 ? 122.965 136.484 108.480 1.00 42.22 235 ALA D O 1
ATOM 15067 N N . TRP D 1 174 ? 121.123 137.130 109.598 1.00 35.59 236 TRP D N 1
ATOM 15068 C CA . TRP D 1 174 ? 120.546 137.764 108.419 1.00 30.64 236 TRP D CA 1
ATOM 15069 C C . TRP D 1 174 ? 121.422 138.908 107.928 1.00 36.29 236 TRP D C 1
ATOM 15070 O O . TRP D 1 174 ? 121.673 139.037 106.725 1.00 53.45 236 TRP D O 1
ATOM 15091 N N . TYR D 1 175 ? 121.904 139.742 108.848 1.00 35.46 237 TYR D N 1
ATOM 15092 C CA . TYR D 1 175 ? 122.748 140.867 108.471 1.00 43.82 237 TYR D CA 1
ATOM 15093 C C . TYR D 1 175 ? 124.006 140.393 107.753 1.00 43.49 237 TYR D C 1
ATOM 15094 O O . TYR D 1 175 ? 124.333 140.872 106.657 1.00 48.13 237 TYR D O 1
ATOM 15112 N N . ILE D 1 176 ? 124.719 139.439 108.350 1.00 46.80 238 ILE D N 1
ATOM 15113 C CA . ILE D 1 176 ? 125.984 139.010 107.765 1.00 43.55 238 ILE D CA 1
ATOM 15114 C C . ILE D 1 176 ? 125.747 138.277 106.452 1.00 42.40 238 ILE D C 1
ATOM 15115 O O . ILE D 1 176 ? 126.510 138.439 105.492 1.00 51.51 238 ILE D O 1
ATOM 15131 N N . GLY D 1 177 ? 124.691 137.464 106.377 1.00 38.80 239 GLY D N 1
ATOM 15132 C CA . GLY D 1 177 ? 124.395 136.778 105.133 1.00 39.55 239 GLY D CA 1
ATOM 15133 C C . GLY D 1 177 ? 124.060 137.735 104.007 1.00 38.41 239 GLY D C 1
ATOM 15134 O O . GLY D 1 177 ? 124.510 137.555 102.874 1.00 45.07 239 GLY D O 1
ATOM 15138 N N . PHE D 1 178 ? 123.262 138.764 104.299 1.00 30.85 240 PHE D N 1
ATOM 15139 C CA . PHE D 1 178 ? 122.938 139.749 103.275 1.00 29.61 240 PHE D CA 1
ATOM 15140 C C . PHE D 1 178 ? 124.187 140.487 102.813 1.00 35.20 240 PHE D C 1
ATOM 15141 O O . PHE D 1 178 ? 124.380 140.707 101.609 1.00 42.31 240 PHE D O 1
ATOM 15158 N N . LEU D 1 179 ? 125.048 140.882 103.754 1.00 47.56 241 LEU D N 1
ATOM 15159 C CA . LEU D 1 179 ? 126.276 141.567 103.366 1.00 45.79 241 LEU D CA 1
ATOM 15160 C C . LEU D 1 179 ? 127.142 140.676 102.485 1.00 45.19 241 LEU D C 1
ATOM 15161 O O . LEU D 1 179 ? 127.688 141.132 101.472 1.00 55.04 241 LEU D O 1
ATOM 15177 N N . CYS D 1 180 ? 127.278 139.401 102.854 1.00 40.81 242 CYS D N 1
ATOM 15178 C CA . CYS D 1 180 ? 128.078 138.483 102.054 1.00 38.03 242 CYS D CA 1
ATOM 15179 C C . CYS D 1 180 ? 127.483 138.307 100.665 1.00 44.80 242 CYS D C 1
ATOM 15180 O O . CYS D 1 180 ? 128.214 138.280 99.668 1.00 49.30 242 CYS D O 1
ATOM 15188 N N . LEU D 1 181 ? 126.158 138.181 100.577 1.00 39.58 243 LEU D N 1
ATOM 15189 C CA . LEU D 1 181 ? 125.514 138.045 99.276 1.00 35.91 243 LEU D CA 1
ATOM 15190 C C . LEU D 1 181 ? 125.817 139.250 98.397 1.00 33.30 243 LEU D C 1
ATOM 15191 O O . LEU D 1 181 ? 126.212 139.102 97.235 1.00 38.27 243 LEU D O 1
ATOM 15207 N N . ILE D 1 182 ? 125.640 140.454 98.941 1.00 38.21 244 ILE D N 1
ATOM 15208 C CA . ILE D 1 182 ? 125.859 141.659 98.145 1.00 40.07 244 ILE D CA 1
ATOM 15209 C C . ILE D 1 182 ? 127.307 141.728 97.678 1.00 36.14 244 ILE D C 1
ATOM 15210 O O . ILE D 1 182 ? 127.589 141.971 96.497 1.00 44.49 244 ILE D O 1
ATOM 15226 N N . LEU D 1 183 ? 128.248 141.501 98.596 1.00 35.37 245 LEU D N 1
ATOM 15227 C CA . LEU D 1 183 ? 129.659 141.608 98.241 1.00 38.17 245 LEU D CA 1
ATOM 15228 C C . LEU D 1 183 ? 130.038 140.588 97.176 1.00 46.51 245 LEU D C 1
ATOM 15229 O O . LEU D 1 183 ? 130.695 140.923 96.182 1.00 55.54 245 LEU D O 1
ATOM 15245 N N . ALA D 1 184 ? 129.634 139.330 97.367 1.00 49.31 246 ALA D N 1
ATOM 15246 C CA . ALA D 1 184 ? 129.989 138.290 96.409 1.00 46.18 246 ALA D CA 1
ATOM 15247 C C . ALA D 1 184 ? 129.383 138.572 95.043 1.00 47.31 246 ALA D C 1
ATOM 15248 O O . ALA D 1 184 ? 130.063 138.443 94.017 1.00 45.92 246 ALA D O 1
ATOM 15255 N N . SER D 1 185 ? 128.105 138.957 95.006 1.00 44.26 247 SER D N 1
ATOM 15256 C CA . SER D 1 185 ? 127.462 139.231 93.729 1.00 38.68 247 SER D CA 1
ATOM 15257 C C . SER D 1 185 ? 128.152 140.377 93.006 1.00 44.61 247 SER D C 1
ATOM 15258 O O . SER D 1 185 ? 128.418 140.287 91.803 1.00 51.27 247 SER D O 1
ATOM 15266 N N . PHE D 1 186 ? 128.465 141.459 93.722 1.00 44.47 248 PHE D N 1
ATOM 15267 C CA . PHE D 1 186 ? 129.113 142.593 93.074 1.00 48.04 248 PHE D CA 1
ATOM 15268 C C . PHE D 1 186 ? 130.496 142.218 92.556 1.00 53.23 248 PHE D C 1
ATOM 15269 O O . PHE D 1 186 ? 130.867 142.585 91.434 1.00 55.60 248 PHE D O 1
ATOM 15286 N N . LEU D 1 187 ? 131.277 141.488 93.357 1.00 50.62 249 LEU D N 1
ATOM 15287 C CA . LEU D 1 187 ? 132.624 141.132 92.926 1.00 48.71 249 LEU D CA 1
ATOM 15288 C C . LEU D 1 187 ? 132.590 140.217 91.709 1.00 50.49 249 LEU D C 1
ATOM 15289 O O . LEU D 1 187 ? 133.366 140.399 90.763 1.00 52.42 249 LEU D O 1
ATOM 15305 N N . VAL D 1 188 ? 131.687 139.233 91.704 1.00 48.73 250 VAL D N 1
ATOM 15306 C CA . VAL D 1 188 ? 131.597 138.331 90.561 1.00 39.29 250 VAL D CA 1
ATOM 15307 C C . VAL D 1 188 ? 131.118 139.082 89.325 1.00 39.53 250 VAL D C 1
ATOM 15308 O O . VAL D 1 188 ? 131.609 138.850 88.214 1.00 52.25 250 VAL D O 1
ATOM 15321 N N . TYR D 1 189 ? 130.156 139.994 89.491 1.00 41.35 251 TYR D N 1
ATOM 15322 C CA . TYR D 1 189 ? 129.688 140.778 88.356 1.00 44.05 251 TYR D CA 1
ATOM 15323 C C . TYR D 1 189 ? 130.817 141.608 87.766 1.00 54.56 251 TYR D C 1
ATOM 15324 O O . TYR D 1 189 ? 130.955 141.701 86.541 1.00 60.58 251 TYR D O 1
ATOM 15342 N N . LEU D 1 190 ? 131.632 142.228 88.621 1.00 57.67 252 LEU D N 1
ATOM 15343 C CA . LEU D 1 190 ? 132.790 142.961 88.123 1.00 54.51 252 LEU D CA 1
ATOM 15344 C C . LEU D 1 190 ? 133.744 142.034 87.386 1.00 54.66 252 LEU D C 1
ATOM 15345 O O . LEU D 1 190 ? 134.264 142.383 86.321 1.00 58.30 252 LEU D O 1
ATOM 15361 N N . ALA D 1 191 ? 133.986 140.844 87.937 1.00 58.88 253 ALA D N 1
ATOM 15362 C CA . ALA D 1 191 ? 134.979 139.948 87.361 1.00 59.84 253 ALA D CA 1
ATOM 15363 C C . ALA D 1 191 ? 134.500 139.270 86.084 1.00 62.68 253 ALA D C 1
ATOM 15364 O O . ALA D 1 191 ? 135.327 138.714 85.353 1.00 67.66 253 ALA D O 1
ATOM 15371 N N . GLU D 1 192 ? 133.201 139.290 85.798 1.00 70.23 254 GLU D N 1
ATOM 15372 C CA . GLU D 1 192 ? 132.663 138.583 84.637 1.00 69.49 254 GLU D CA 1
ATOM 15373 C C . GLU D 1 192 ? 131.637 139.442 83.905 1.00 70.25 254 GLU D C 1
ATOM 15374 O O . GLU D 1 192 ? 130.560 138.980 83.526 1.00 70.42 254 GLU D O 1
ATOM 15386 N N . LYS D 1 193 ? 131.963 140.715 83.692 1.00 73.30 255 LYS D N 1
ATOM 15387 C CA . LYS D 1 193 ? 131.031 141.592 82.993 1.00 71.69 255 LYS D CA 1
ATOM 15388 C C . LYS D 1 193 ? 130.951 141.250 81.510 1.00 74.74 255 LYS D C 1
ATOM 15389 O O . LYS D 1 193 ? 129.854 141.191 80.942 1.00 75.62 255 LYS D O 1
ATOM 15408 N N . GLY D 1 194 ? 132.092 141.016 80.867 1.00 81.28 256 GLY D N 1
ATOM 15409 C CA . GLY D 1 194 ? 132.122 140.849 79.427 1.00 78.28 256 GLY D CA 1
ATOM 15410 C C . GLY D 1 194 ? 132.533 139.471 78.953 1.00 81.13 256 GLY D C 1
ATOM 15411 O O . GLY D 1 194 ? 132.225 139.086 77.822 1.00 86.19 256 GLY D O 1
ATOM 15415 N N . GLU D 1 195 ? 133.229 138.715 79.801 1.00 85.33 257 GLU D N 1
ATOM 15416 C CA . GLU D 1 195 ? 133.730 137.406 79.405 1.00 84.48 257 GLU D CA 1
ATOM 15417 C C . GLU D 1 195 ? 132.702 136.294 79.565 1.00 85.88 257 GLU D C 1
ATOM 15418 O O . GLU D 1 195 ? 132.954 135.176 79.104 1.00 88.08 257 GLU D O 1
ATOM 15430 N N . ASN D 1 196 ? 131.564 136.562 80.201 1.00 68.73 258 ASN D N 1
ATOM 15431 C CA . ASN D 1 196 ? 130.521 135.560 80.392 1.00 67.58 258 ASN D CA 1
ATOM 15432 C C . ASN D 1 196 ? 129.176 136.225 80.151 1.00 65.94 258 ASN D C 1
ATOM 15433 O O . ASN D 1 196 ? 128.851 137.219 80.805 1.00 69.72 258 ASN D O 1
ATOM 15444 N N . ASP D 1 197 ? 128.400 135.678 79.216 1.00 70.68 259 ASP D N 1
ATOM 15445 C CA . ASP D 1 197 ? 127.102 136.256 78.891 1.00 71.03 259 ASP D CA 1
ATOM 15446 C C . ASP D 1 197 ? 126.061 136.017 79.977 1.00 71.51 259 ASP D C 1
ATOM 15447 O O . ASP D 1 197 ? 125.010 136.666 79.951 1.00 75.67 259 ASP D O 1
ATOM 15456 N N . HIS D 1 198 ? 126.320 135.111 80.921 1.00 65.03 260 HIS D N 1
ATOM 15457 C CA . HIS D 1 198 ? 125.378 134.910 82.018 1.00 63.06 260 HIS D CA 1
ATOM 15458 C C . HIS D 1 198 ? 125.238 136.174 82.857 1.00 62.11 260 HIS D C 1
ATOM 15459 O O . HIS D 1 198 ? 124.122 136.567 83.218 1.00 62.40 260 HIS D O 1
ATOM 15473 N N . PHE D 1 199 ? 126.359 136.824 83.176 1.00 57.20 261 PHE D N 1
ATOM 15474 C CA . PHE D 1 199 ? 126.366 138.013 84.025 1.00 55.81 261 PHE D CA 1
ATOM 15475 C C . PHE D 1 199 ? 126.479 139.248 83.136 1.00 58.45 261 PHE D C 1
ATOM 15476 O O . PHE D 1 199 ? 127.553 139.814 82.940 1.00 61.12 261 PHE D O 1
ATOM 15493 N N . ASP D 1 200 ? 125.338 139.670 82.596 1.00 73.78 262 ASP D N 1
ATOM 15494 C CA . ASP D 1 200 ? 125.282 140.866 81.768 1.00 73.04 262 ASP D CA 1
ATOM 15495 C C . ASP D 1 200 ? 124.705 142.076 82.491 1.00 71.58 262 ASP D C 1
ATOM 15496 O O . ASP D 1 200 ? 124.966 143.207 82.073 1.00 74.83 262 ASP D O 1
ATOM 15505 N N . THR D 1 201 ? 123.936 141.865 83.558 1.00 61.04 263 THR D N 1
ATOM 15506 C CA . THR D 1 201 ? 123.434 142.947 84.390 1.00 61.80 263 THR D CA 1
ATOM 15507 C C . THR D 1 201 ? 123.601 142.562 85.851 1.00 63.49 263 THR D C 1
ATOM 15508 O O . THR D 1 201 ? 123.688 141.382 86.196 1.00 67.99 263 THR D O 1
ATOM 15519 N N . TYR D 1 202 ? 123.646 143.579 86.713 1.00 56.56 264 TYR D N 1
ATOM 15520 C CA . TYR D 1 202 ? 123.804 143.321 88.140 1.00 52.30 264 TYR D CA 1
ATOM 15521 C C . TYR D 1 202 ? 122.647 142.495 88.687 1.00 54.35 264 TYR D C 1
ATOM 15522 O O . TYR D 1 202 ? 122.823 141.745 89.655 1.00 57.86 264 TYR D O 1
ATOM 15540 N N . ALA D 1 203 ? 121.462 142.613 88.086 1.00 46.51 265 ALA D N 1
ATOM 15541 C CA . ALA D 1 203 ? 120.341 141.782 88.510 1.00 42.96 265 ALA D CA 1
ATOM 15542 C C . ALA D 1 203 ? 120.648 140.304 88.303 1.00 47.67 265 ALA D C 1
ATOM 15543 O O . ALA D 1 203 ? 120.312 139.467 89.149 1.00 61.38 265 ALA D O 1
ATOM 15550 N N . ASP D 1 204 ? 121.287 139.965 87.182 1.00 44.29 266 ASP D N 1
ATOM 15551 C CA . ASP D 1 204 ? 121.653 138.575 86.935 1.00 45.38 266 ASP D CA 1
ATOM 15552 C C . ASP D 1 204 ? 122.659 138.080 87.966 1.00 45.82 266 ASP D C 1
ATOM 15553 O O . ASP D 1 204 ? 122.569 136.940 88.436 1.00 56.54 266 ASP D O 1
ATOM 15562 N N . ALA D 1 205 ? 123.631 138.919 88.325 1.00 32.18 267 ALA D N 1
ATOM 15563 C CA . ALA D 1 205 ? 124.601 138.526 89.340 1.00 33.34 267 ALA D CA 1
ATOM 15564 C C . ALA D 1 205 ? 123.929 138.324 90.692 1.00 39.52 267 ALA D C 1
ATOM 15565 O O . ALA D 1 205 ? 124.273 137.394 91.430 1.00 45.98 267 ALA D O 1
ATOM 15572 N N . LEU D 1 206 ? 122.977 139.191 91.042 1.00 38.00 268 LEU D N 1
ATOM 15573 C CA . LEU D 1 206 ? 122.251 139.018 92.296 1.00 37.12 268 LEU D CA 1
ATOM 15574 C C . LEU D 1 206 ? 121.449 137.723 92.289 1.00 36.95 268 LEU D C 1
ATOM 15575 O O . LEU D 1 206 ? 121.396 137.009 93.298 1.00 42.09 268 LEU D O 1
ATOM 15591 N N . TRP D 1 207 ? 120.808 137.408 91.162 1.00 33.95 269 TRP D N 1
ATOM 15592 C CA . TRP D 1 207 ? 120.075 136.153 91.053 1.00 27.28 269 TRP D CA 1
ATOM 15593 C C . TRP D 1 207 ? 121.009 134.962 91.221 1.00 36.70 269 TRP D C 1
ATOM 15594 O O . TRP D 1 207 ? 120.688 134.001 91.934 1.00 43.38 269 TRP D O 1
ATOM 15615 N N . TRP D 1 208 ? 122.178 135.012 90.581 1.00 35.18 270 TRP D N 1
ATOM 15616 C CA . TRP D 1 208 ? 123.145 133.933 90.730 1.00 27.89 270 TRP D CA 1
ATOM 15617 C C . TRP D 1 208 ? 123.579 133.785 92.181 1.00 29.72 270 TRP D C 1
ATOM 15618 O O . TRP D 1 208 ? 123.666 132.667 92.701 1.00 30.89 270 TRP D O 1
ATOM 15639 N N . GLY D 1 209 ? 123.870 134.901 92.848 1.00 30.88 271 GLY D N 1
ATOM 15640 C CA . GLY D 1 209 ? 124.288 134.830 94.237 1.00 19.67 271 GLY D CA 1
ATOM 15641 C C . GLY D 1 209 ? 123.215 134.248 95.133 1.00 16.32 271 GLY D C 1
ATOM 15642 O O . GLY D 1 209 ? 123.499 133.424 96.005 1.00 18.27 271 GLY D O 1
ATOM 15646 N N . LEU D 1 210 ? 121.966 134.665 94.929 1.00 27.46 272 LEU D N 1
ATOM 15647 C CA . LEU D 1 210 ? 120.873 134.116 95.722 1.00 32.72 272 LEU D CA 1
ATOM 15648 C C . LEU D 1 210 ? 120.728 132.617 95.494 1.00 23.41 272 LEU D C 1
ATOM 15649 O O . LEU D 1 210 ? 120.494 131.859 96.442 1.00 29.69 272 LEU D O 1
ATOM 15665 N N . ILE D 1 211 ? 120.859 132.171 94.243 1.00 25.27 273 ILE D N 1
ATOM 15666 C CA . ILE D 1 211 ? 120.683 130.755 93.952 1.00 16.87 273 ILE D CA 1
ATOM 15667 C C . ILE D 1 211 ? 121.874 129.921 94.406 1.00 23.80 273 ILE D C 1
ATOM 15668 O O . ILE D 1 211 ? 121.729 128.713 94.615 1.00 31.58 273 ILE D O 1
ATOM 15684 N N . THR D 1 212 ? 123.050 130.524 94.568 1.00 24.89 274 THR D N 1
ATOM 15685 C CA . THR D 1 212 ? 124.213 129.757 94.998 1.00 24.54 274 THR D CA 1
ATOM 15686 C C . THR D 1 212 ? 124.387 129.736 96.511 1.00 28.50 274 THR D C 1
ATOM 15687 O O . THR D 1 212 ? 124.780 128.708 97.069 1.00 35.74 274 THR D O 1
ATOM 15698 N N . LEU D 1 213 ? 124.110 130.848 97.197 1.00 28.26 275 LEU D N 1
ATOM 15699 C CA . LEU D 1 213 ? 124.292 130.872 98.643 1.00 23.94 275 LEU D CA 1
ATOM 15700 C C . LEU D 1 213 ? 123.217 130.077 99.368 1.00 16.72 275 LEU D C 1
ATOM 15701 O O . LEU D 1 213 ? 123.429 129.680 100.517 1.00 27.86 275 LEU D O 1
ATOM 15717 N N . THR D 1 214 ? 122.075 129.838 98.729 1.00 13.89 276 THR D N 1
ATOM 15718 C CA . THR D 1 214 ? 121.090 128.911 99.264 1.00 19.80 276 THR D CA 1
ATOM 15719 C C . THR D 1 214 ? 121.409 127.461 98.926 1.00 14.05 276 THR D C 1
ATOM 15720 O O . THR D 1 214 ? 120.751 126.560 99.454 1.00 26.90 276 THR D O 1
ATOM 15731 N N . THR D 1 215 ? 122.405 127.220 98.074 1.00 25.32 277 THR D N 1
ATOM 15732 C CA . THR D 1 215 ? 122.797 125.893 97.610 1.00 28.05 277 THR D CA 1
ATOM 15733 C C . THR D 1 215 ? 121.741 125.241 96.728 1.00 20.36 277 THR D C 1
ATOM 15734 O O . THR D 1 215 ? 121.745 124.020 96.557 1.00 39.55 277 THR D O 1
ATOM 15745 N N . ILE D 1 216 ? 120.828 126.028 96.158 1.00 20.36 278 ILE D N 1
ATOM 15746 C CA . ILE D 1 216 ? 119.874 125.478 95.201 1.00 22.20 278 ILE D CA 1
ATOM 15747 C C . ILE D 1 216 ? 120.588 125.080 93.914 1.00 20.31 278 ILE D C 1
ATOM 15748 O O . ILE D 1 216 ? 120.392 123.979 93.391 1.00 31.60 278 ILE D O 1
ATOM 15764 N N . GLY D 1 217 ? 121.430 125.966 93.391 1.00 12.64 279 GLY D N 1
ATOM 15765 C CA . GLY D 1 217 ? 122.272 125.655 92.251 1.00 18.31 279 GLY D CA 1
ATOM 15766 C C . GLY D 1 217 ? 121.547 125.142 91.023 1.00 24.00 279 GLY D C 1
ATOM 15767 O O . GLY D 1 217 ? 121.700 123.975 90.655 1.00 31.08 279 GLY D O 1
ATOM 15771 N N . TYR D 1 218 ? 120.760 126.001 90.372 1.00 34.79 280 TYR D N 1
ATOM 15772 C CA . TYR D 1 218 ? 120.083 125.591 89.146 1.00 24.97 280 TYR D CA 1
ATOM 15773 C C . TYR D 1 218 ? 121.081 125.199 88.067 1.00 34.62 280 TYR D C 1
ATOM 15774 O O . TYR D 1 218 ? 120.891 124.197 87.369 1.00 43.30 280 TYR D O 1
ATOM 15792 N N . GLY D 1 219 ? 122.145 125.981 87.908 1.00 35.65 281 GLY D N 1
ATOM 15793 C CA . GLY D 1 219 ? 123.082 125.802 86.822 1.00 30.16 281 GLY D CA 1
ATOM 15794 C C . GLY D 1 219 ? 122.846 126.700 85.627 1.00 35.08 281 GLY D C 1
ATOM 15795 O O . GLY D 1 219 ? 123.640 126.660 84.681 1.00 45.82 281 GLY D O 1
ATOM 15799 N N . ASP D 1 220 ? 121.781 127.505 85.637 1.00 43.91 282 ASP D N 1
ATOM 15800 C CA . ASP D 1 220 ? 121.546 128.433 84.537 1.00 40.33 282 ASP D CA 1
ATOM 15801 C C . ASP D 1 220 ? 122.637 129.492 84.454 1.00 44.71 282 ASP D C 1
ATOM 15802 O O . ASP D 1 220 ? 122.926 129.995 83.363 1.00 48.49 282 ASP D O 1
ATOM 15811 N N . LYS D 1 221 ? 123.247 129.846 85.583 1.00 40.96 283 LYS D N 1
ATOM 15812 C CA . LYS D 1 221 ? 124.340 130.805 85.629 1.00 34.21 283 LYS D CA 1
ATOM 15813 C C . LYS D 1 221 ? 125.444 130.265 86.522 1.00 36.42 283 LYS D C 1
ATOM 15814 O O . LYS D 1 221 ? 125.171 129.668 87.566 1.00 53.85 283 LYS D O 1
ATOM 15833 N N . TYR D 1 222 ? 126.689 130.473 86.110 1.00 36.97 284 TYR D N 1
ATOM 15834 C CA . TYR D 1 222 ? 127.830 130.110 86.941 1.00 36.52 284 TYR D CA 1
ATOM 15835 C C . TYR D 1 222 ? 129.101 130.740 86.384 1.00 40.43 284 TYR D C 1
ATOM 15836 O O . TYR D 1 222 ? 129.227 130.906 85.166 1.00 50.76 284 TYR D O 1
ATOM 15854 N N . PRO D 1 223 ? 130.057 131.104 87.234 1.00 34.59 285 PRO D N 1
ATOM 15855 C CA . PRO D 1 223 ? 131.271 131.757 86.735 1.00 32.79 285 PRO D CA 1
ATOM 15856 C C . PRO D 1 223 ? 132.093 130.829 85.856 1.00 41.68 285 PRO D C 1
ATOM 15857 O O . PRO D 1 223 ? 132.101 129.609 86.034 1.00 42.97 285 PRO D O 1
ATOM 15868 N N . GLN D 1 224 ? 132.792 131.429 84.891 1.00 63.40 286 GLN D N 1
ATOM 15869 C CA . GLN D 1 224 ? 133.598 130.664 83.946 1.00 62.85 286 GLN D CA 1
ATOM 15870 C C . GLN D 1 224 ? 135.025 131.191 83.875 1.00 62.76 286 GLN D C 1
ATOM 15871 O O . GLN D 1 224 ? 135.960 130.425 83.624 1.00 66.87 286 GLN D O 1
ATOM 15885 N N . THR D 1 225 ? 135.209 132.491 84.088 1.00 53.71 287 THR D N 1
ATOM 15886 C CA . THR D 1 225 ? 136.551 133.051 84.120 1.00 52.01 287 THR D CA 1
ATOM 15887 C C . THR D 1 225 ? 137.247 132.680 85.426 1.00 56.22 287 THR D C 1
ATOM 15888 O O . THR D 1 225 ? 136.609 132.367 86.433 1.00 63.49 287 THR D O 1
ATOM 15899 N N . TRP D 1 226 ? 138.579 132.724 85.403 1.00 50.94 288 TRP D N 1
ATOM 15900 C CA . TRP D 1 226 ? 139.331 132.352 86.597 1.00 50.32 288 TRP D CA 1
ATOM 15901 C C . TRP D 1 226 ? 139.063 133.314 87.746 1.00 52.37 288 TRP D C 1
ATOM 15902 O O . TRP D 1 226 ? 139.042 132.897 88.909 1.00 53.09 288 TRP D O 1
ATOM 15923 N N . ASN D 1 227 ? 138.846 134.596 87.448 1.00 58.90 289 ASN D N 1
ATOM 15924 C CA . ASN D 1 227 ? 138.518 135.555 88.498 1.00 53.93 289 ASN D CA 1
ATOM 15925 C C . ASN D 1 227 ? 137.247 135.150 89.233 1.00 59.17 289 ASN D C 1
ATOM 15926 O O . ASN D 1 227 ? 137.212 135.116 90.469 1.00 64.92 289 ASN D O 1
ATOM 15937 N N . GLY D 1 228 ? 136.184 134.859 88.483 1.00 46.61 290 GLY D N 1
ATOM 15938 C CA . GLY D 1 228 ? 134.921 134.521 89.115 1.00 45.57 290 GLY D CA 1
ATOM 15939 C C . GLY D 1 228 ? 135.017 133.274 89.969 1.00 52.14 290 GLY D C 1
ATOM 15940 O O . GLY D 1 228 ? 134.518 133.242 91.095 1.00 53.77 290 GLY D O 1
ATOM 15944 N N . ARG D 1 229 ? 135.662 132.231 89.446 1.00 33.11 291 ARG D N 1
ATOM 15945 C CA . ARG D 1 229 ? 135.798 130.995 90.209 1.00 32.47 291 ARG D CA 1
ATOM 15946 C C . ARG D 1 229 ? 136.649 131.211 91.453 1.00 37.78 291 ARG D C 1
ATOM 15947 O O . ARG D 1 229 ? 136.327 130.695 92.530 1.00 50.52 291 ARG D O 1
ATOM 15968 N N . LEU D 1 230 ? 137.728 131.985 91.329 1.00 41.88 292 LEU D N 1
ATOM 15969 C CA . LEU D 1 230 ? 138.582 132.254 92.481 1.00 37.39 292 LEU D CA 1
ATOM 15970 C C . LEU D 1 230 ? 137.824 133.006 93.567 1.00 44.35 292 LEU D C 1
ATOM 15971 O O . LEU D 1 230 ? 137.945 132.683 94.754 1.00 52.39 292 LEU D O 1
ATOM 15987 N N . LEU D 1 231 ? 137.037 134.014 93.185 1.00 49.09 293 LEU D N 1
ATOM 15988 C CA . LEU D 1 231 ? 136.299 134.783 94.184 1.00 52.21 293 LEU D CA 1
ATOM 15989 C C . LEU D 1 231 ? 135.180 133.954 94.805 1.00 55.01 293 LEU D C 1
ATOM 15990 O O . LEU D 1 231 ? 134.919 134.050 96.015 1.00 62.37 293 LEU D O 1
ATOM 16006 N N . ALA D 1 232 ? 134.507 133.136 93.993 1.00 46.23 294 ALA D N 1
ATOM 16007 C CA . ALA D 1 232 ? 133.475 132.261 94.530 1.00 44.80 294 ALA D CA 1
ATOM 16008 C C . ALA D 1 232 ? 134.059 131.294 95.548 1.00 54.79 294 ALA D C 1
ATOM 16009 O O . ALA D 1 232 ? 133.506 131.137 96.642 1.00 60.28 294 ALA D O 1
ATOM 16016 N N . ALA D 1 233 ? 135.209 130.689 95.235 1.00 48.38 295 ALA D N 1
ATOM 16017 C CA . ALA D 1 233 ? 135.794 129.680 96.112 1.00 49.18 295 ALA D CA 1
ATOM 16018 C C . ALA D 1 233 ? 135.894 130.139 97.560 1.00 51.62 295 ALA D C 1
ATOM 16019 O O . ALA D 1 233 ? 136.037 129.300 98.455 1.00 55.53 295 ALA D O 1
ATOM 16026 N N . THR D 1 234 ? 135.831 131.444 97.814 1.00 47.84 296 THR D N 1
ATOM 16027 C CA . THR D 1 234 ? 135.828 131.988 99.165 1.00 54.02 296 THR D CA 1
ATOM 16028 C C . THR D 1 234 ? 134.461 132.508 99.580 1.00 51.25 296 THR D C 1
ATOM 16029 O O . THR D 1 234 ? 133.944 132.155 100.659 1.00 55.81 296 THR D O 1
ATOM 16040 N N . PHE D 1 235 ? 133.853 133.353 98.745 1.00 53.70 297 PHE D N 1
ATOM 16041 C CA . PHE D 1 235 ? 132.631 134.019 99.176 1.00 55.33 297 PHE D CA 1
ATOM 16042 C C . PHE D 1 235 ? 131.470 133.041 99.287 1.00 53.35 297 PHE D C 1
ATOM 16043 O O . PHE D 1 235 ? 130.643 133.168 100.193 1.00 53.99 297 PHE D O 1
ATOM 16060 N N . THR D 1 236 ? 131.388 132.052 98.395 1.00 46.32 298 THR D N 1
ATOM 16061 C CA . THR D 1 236 ? 130.336 131.052 98.548 1.00 43.48 298 THR D CA 1
ATOM 16062 C C . THR D 1 236 ? 130.583 130.173 99.764 1.00 41.10 298 THR D C 1
ATOM 16063 O O . THR D 1 236 ? 129.626 129.776 100.437 1.00 50.64 298 THR D O 1
ATOM 16074 N N . LEU D 1 237 ? 131.844 129.874 100.078 1.00 42.88 299 LEU D N 1
ATOM 16075 C CA . LEU D 1 237 ? 132.124 129.092 101.276 1.00 48.89 299 LEU D CA 1
ATOM 16076 C C . LEU D 1 237 ? 131.610 129.803 102.519 1.00 44.99 299 LEU D C 1
ATOM 16077 O O . LEU D 1 237 ? 131.044 129.169 103.417 1.00 37.00 299 LEU D O 1
ATOM 16093 N N . ILE D 1 238 ? 131.801 131.119 102.595 1.00 43.57 300 ILE D N 1
ATOM 16094 C CA . ILE D 1 238 ? 131.282 131.860 103.746 1.00 45.45 300 ILE D CA 1
ATOM 16095 C C . ILE D 1 238 ? 129.754 131.943 103.694 1.00 44.99 300 ILE D C 1
ATOM 16096 O O . ILE D 1 238 ? 129.057 131.704 104.696 1.00 47.94 300 ILE D O 1
ATOM 16112 N N . GLY D 1 239 ? 129.211 132.275 102.521 1.00 39.29 301 GLY D N 1
ATOM 16113 C CA . GLY D 1 239 ? 127.791 132.560 102.420 1.00 37.50 301 GLY D CA 1
ATOM 16114 C C . GLY D 1 239 ? 126.912 131.343 102.635 1.00 40.32 301 GLY D C 1
ATOM 16115 O O . GLY D 1 239 ? 125.813 131.458 103.176 1.00 40.06 301 GLY D O 1
ATOM 16119 N N . VAL D 1 240 ? 127.366 130.169 102.198 1.00 39.58 302 VAL D N 1
ATOM 16120 C CA . VAL D 1 240 ? 126.555 128.967 102.362 1.00 29.46 302 VAL D CA 1
ATOM 16121 C C . VAL D 1 240 ? 126.315 128.697 103.842 1.00 37.90 302 VAL D C 1
ATOM 16122 O O . VAL D 1 240 ? 125.189 128.408 104.269 1.00 45.26 302 VAL D O 1
ATOM 16135 N N . SER D 1 241 ? 127.371 128.803 104.649 1.00 41.82 303 SER D N 1
ATOM 16136 C CA . SER D 1 241 ? 127.222 128.615 106.087 1.00 37.74 303 SER D CA 1
ATOM 16137 C C . SER D 1 241 ? 126.340 129.695 106.695 1.00 37.48 303 SER D C 1
ATOM 16138 O O . SER D 1 241 ? 125.453 129.399 107.510 1.00 44.25 303 SER D O 1
ATOM 16146 N N . PHE D 1 242 ? 126.564 130.957 106.320 1.00 41.15 304 PHE D N 1
ATOM 16147 C CA . PHE D 1 242 ? 125.757 132.008 106.933 1.00 37.47 304 PHE D CA 1
ATOM 16148 C C . PHE D 1 242 ? 124.317 132.020 106.436 1.00 32.98 304 PHE D C 1
ATOM 16149 O O . PHE D 1 242 ? 123.485 132.714 107.027 1.00 36.20 304 PHE D O 1
ATOM 16166 N N . PHE D 1 243 ? 124.003 131.276 105.378 1.00 36.88 305 PHE D N 1
ATOM 16167 C CA . PHE D 1 243 ? 122.625 131.111 104.935 1.00 27.67 305 PHE D CA 1
ATOM 16168 C C . PHE D 1 243 ? 121.974 129.873 105.530 1.00 31.20 305 PHE D C 1
ATOM 16169 O O . PHE D 1 243 ? 120.748 129.833 105.667 1.00 31.63 305 PHE D O 1
ATOM 16186 N N . ALA D 1 244 ? 122.767 128.855 105.863 1.00 32.19 306 ALA D N 1
ATOM 16187 C CA . ALA D 1 244 ? 122.240 127.700 106.575 1.00 31.61 306 ALA D CA 1
ATOM 16188 C C . ALA D 1 244 ? 122.064 127.963 108.064 1.00 35.48 306 ALA D C 1
ATOM 16189 O O . ALA D 1 244 ? 121.326 127.226 108.725 1.00 36.31 306 ALA D O 1
ATOM 16196 N N . LEU D 1 245 ? 122.718 128.993 108.603 1.00 41.57 307 LEU D N 1
ATOM 16197 C CA . LEU D 1 245 ? 122.649 129.262 110.040 1.00 40.28 307 LEU D CA 1
ATOM 16198 C C . LEU D 1 245 ? 121.232 129.365 110.591 1.00 37.06 307 LEU D C 1
ATOM 16199 O O . LEU D 1 245 ? 120.953 128.740 111.627 1.00 39.62 307 LEU D O 1
ATOM 16215 N N . PRO D 1 246 ? 120.312 130.131 109.993 1.00 46.79 308 PRO D N 1
ATOM 16216 C CA . PRO D 1 246 ? 119.005 130.332 110.644 1.00 45.30 308 PRO D CA 1
ATOM 16217 C C . PRO D 1 246 ? 118.249 129.045 110.928 1.00 43.95 308 PRO D C 1
ATOM 16218 O O . PRO D 1 246 ? 117.643 128.909 112.001 1.00 53.13 308 PRO D O 1
ATOM 16229 N N . ALA D 1 247 ? 118.270 128.089 109.998 1.00 45.13 309 ALA D N 1
ATOM 16230 C CA . ALA D 1 247 ? 117.559 126.836 110.223 1.00 45.03 309 ALA D CA 1
ATOM 16231 C C . ALA D 1 247 ? 118.156 126.071 111.394 1.00 45.94 309 ALA D C 1
ATOM 16232 O O . ALA D 1 247 ? 117.424 125.516 112.221 1.00 52.59 309 ALA D O 1
ATOM 16239 N N . GLY D 1 248 ? 119.486 126.028 111.482 1.00 35.48 310 GLY D N 1
ATOM 16240 C CA . GLY D 1 248 ? 120.115 125.368 112.612 1.00 33.21 310 GLY D CA 1
ATOM 16241 C C . GLY D 1 248 ? 119.785 126.044 113.928 1.00 42.04 310 GLY D C 1
ATOM 16242 O O . GLY D 1 248 ? 119.508 125.376 114.930 1.00 50.72 310 GLY D O 1
ATOM 16246 N N . ILE D 1 249 ? 119.800 127.378 113.942 1.00 39.53 311 ILE D N 1
ATOM 16247 C CA . ILE D 1 249 ? 119.463 128.108 115.160 1.00 38.66 311 ILE D CA 1
ATOM 16248 C C . ILE D 1 249 ? 118.050 127.759 115.606 1.00 35.73 311 ILE D C 1
ATOM 16249 O O . ILE D 1 249 ? 117.807 127.460 116.781 1.00 48.46 311 ILE D O 1
ATOM 16265 N N . LEU D 1 250 ? 117.097 127.779 114.672 1.00 35.24 312 LEU D N 1
ATOM 16266 C CA . LEU D 1 250 ? 115.709 127.521 115.043 1.00 39.92 312 LEU D CA 1
ATOM 16267 C C . LEU D 1 250 ? 115.502 126.070 115.468 1.00 41.30 312 LEU D C 1
ATOM 16268 O O . LEU D 1 250 ? 114.740 125.796 116.403 1.00 42.65 312 LEU D O 1
ATOM 16284 N N . GLY D 1 251 ? 116.170 125.127 114.803 1.00 32.15 313 GLY D N 1
ATOM 16285 C CA . GLY D 1 251 ? 116.049 123.736 115.207 1.00 27.75 313 GLY D CA 1
ATOM 16286 C C . GLY D 1 251 ? 116.593 123.489 116.600 1.00 39.49 313 GLY D C 1
ATOM 16287 O O . GLY D 1 251 ? 115.967 122.799 117.413 1.00 46.77 313 GLY D O 1
ATOM 16291 N N . SER D 1 252 ? 117.766 124.052 116.898 1.00 40.13 314 SER D N 1
ATOM 16292 C CA . SER D 1 252 ? 118.316 123.918 118.241 1.00 37.14 314 SER D CA 1
ATOM 16293 C C . SER D 1 252 ? 117.418 124.595 119.266 1.00 41.83 314 SER D C 1
ATOM 16294 O O . SER D 1 252 ? 117.251 124.092 120.382 1.00 47.39 314 SER D O 1
ATOM 16302 N N . GLY D 1 253 ? 116.832 125.740 118.909 1.00 36.77 315 GLY D N 1
ATOM 16303 C CA . GLY D 1 253 ? 115.894 126.382 119.812 1.00 34.75 315 GLY D CA 1
ATOM 16304 C C . GLY D 1 253 ? 114.711 125.493 120.136 1.00 40.73 315 GLY D C 1
ATOM 16305 O O . GLY D 1 253 ? 114.320 125.354 121.298 1.00 56.34 315 GLY D O 1
ATOM 16309 N N . PHE D 1 254 ? 114.128 124.869 119.110 1.00 35.67 316 PHE D N 1
ATOM 16310 C CA . PHE D 1 254 ? 113.000 123.971 119.339 1.00 34.84 316 PHE D CA 1
ATOM 16311 C C . PHE D 1 254 ? 113.400 122.800 120.229 1.00 41.49 316 PHE D C 1
ATOM 16312 O O . PHE D 1 254 ? 112.670 122.433 121.161 1.00 54.99 316 PHE D O 1
ATOM 16329 N N . ALA D 1 255 ? 114.560 122.196 119.958 1.00 38.11 317 ALA D N 1
ATOM 16330 C CA . ALA D 1 255 ? 114.984 121.044 120.750 1.00 42.76 317 ALA D CA 1
ATOM 16331 C C . ALA D 1 255 ? 115.233 121.429 122.206 1.00 49.29 317 ALA D C 1
ATOM 16332 O O . ALA D 1 255 ? 114.832 120.704 123.127 1.00 48.15 317 ALA D O 1
ATOM 16339 N N . LEU D 1 256 ? 115.894 122.565 122.437 1.00 53.04 318 LEU D N 1
ATOM 16340 C CA . LEU D 1 256 ? 116.147 123.007 123.804 1.00 50.12 318 LEU D CA 1
ATOM 16341 C C . LEU D 1 256 ? 114.846 123.341 124.519 1.00 56.78 318 LEU D C 1
ATOM 16342 O O . LEU D 1 256 ? 114.699 123.073 125.719 1.00 66.20 318 LEU D O 1
ATOM 16358 N N . LYS D 1 257 ? 113.894 123.943 123.805 1.00 55.86 319 LYS D N 1
ATOM 16359 C CA . LYS D 1 257 ? 112.599 124.225 124.405 1.00 58.01 319 LYS D CA 1
ATOM 16360 C C . LYS D 1 257 ? 111.909 122.937 124.831 1.00 60.62 319 LYS D C 1
ATOM 16361 O O . LYS D 1 257 ? 111.329 122.868 125.920 1.00 67.86 319 LYS D O 1
ATOM 16380 N N . VAL D 1 258 ? 111.964 121.902 123.990 1.00 54.32 320 VAL D N 1
ATOM 16381 C CA . VAL D 1 258 ? 111.382 120.621 124.383 1.00 57.28 320 VAL D CA 1
ATOM 16382 C C . VAL D 1 258 ? 112.080 120.069 125.615 1.00 57.32 320 VAL D C 1
ATOM 16383 O O . VAL D 1 258 ? 111.432 119.557 126.533 1.00 61.41 320 VAL D O 1
ATOM 16396 N N . GLN D 1 259 ? 113.411 120.130 125.645 1.00 69.02 321 GLN D N 1
ATOM 16397 C CA . GLN D 1 259 ? 114.136 119.595 126.793 1.00 71.79 321 GLN D CA 1
ATOM 16398 C C . GLN D 1 259 ? 113.712 120.297 128.078 1.00 73.28 321 GLN D C 1
ATOM 16399 O O . GLN D 1 259 ? 113.404 119.648 129.088 1.00 76.19 321 GLN D O 1
ATOM 16413 N N . GLU D 1 260 ? 113.687 121.631 128.055 1.00 82.13 322 GLU D N 1
ATOM 16414 C CA . GLU D 1 260 ? 113.331 122.379 129.256 1.00 80.03 322 GLU D CA 1
ATOM 16415 C C . GLU D 1 260 ? 111.885 122.119 129.658 1.00 79.75 322 GLU D C 1
ATOM 16416 O O . GLU D 1 260 ? 111.591 121.949 130.846 1.00 87.61 322 GLU D O 1
ATOM 16428 N N . GLN D 1 261 ? 110.971 122.069 128.687 1.00 78.70 323 GLN D N 1
ATOM 16429 C CA . GLN D 1 261 ? 109.574 121.802 129.004 1.00 81.66 323 GLN D CA 1
ATOM 16430 C C . GLN D 1 261 ? 109.408 120.423 129.623 1.00 81.95 323 GLN D C 1
ATOM 16431 O O . GLN D 1 261 ? 108.663 120.253 130.593 1.00 86.52 323 GLN D O 1
ATOM 16445 N N . HIS D 1 262 ? 110.096 119.422 129.073 1.00 86.35 324 HIS D N 1
ATOM 16446 C CA . HIS D 1 262 ? 109.983 118.068 129.596 1.00 86.31 324 HIS D CA 1
ATOM 16447 C C . HIS D 1 262 ? 110.518 117.986 131.018 1.00 90.43 324 HIS D C 1
ATOM 16448 O O . HIS D 1 262 ? 109.886 117.391 131.896 1.00 89.99 324 HIS D O 1
ATOM 16462 N N . ARG D 1 263 ? 111.687 118.585 131.269 1.00 107.80 325 ARG D N 1
ATOM 16463 C CA . ARG D 1 263 ? 112.231 118.547 132.623 1.00 107.61 325 ARG D CA 1
ATOM 16464 C C . ARG D 1 263 ? 111.317 119.282 133.597 1.00 107.99 325 ARG D C 1
ATOM 16465 O O . ARG D 1 263 ? 111.076 118.807 134.714 1.00 109.60 325 ARG D O 1
ATOM 16486 N N . GLN D 1 264 ? 110.785 120.437 133.189 1.00 105.80 326 GLN D N 1
ATOM 16487 C CA . GLN D 1 264 ? 109.908 121.200 134.070 1.00 106.15 326 GLN D CA 1
ATOM 16488 C C . GLN D 1 264 ? 108.636 120.424 134.388 1.00 106.82 326 GLN D C 1
ATOM 16489 O O . GLN D 1 264 ? 108.182 120.409 135.537 1.00 108.87 326 GLN D O 1
ATOM 16503 N N . LYS D 1 265 ? 108.044 119.777 133.383 1.00 119.50 327 LYS D N 1
ATOM 16504 C CA . LYS D 1 265 ? 106.832 119.003 133.625 1.00 119.89 327 LYS D CA 1
ATOM 16505 C C . LYS D 1 265 ? 107.121 117.782 134.489 1.00 120.05 327 LYS D C 1
ATOM 16506 O O . LYS D 1 265 ? 106.287 117.390 135.312 1.00 121.15 327 LYS D O 1
ATOM 16525 N N . HIS D 1 266 ? 108.291 117.165 134.317 1.00 122.05 328 HIS D N 1
ATOM 16526 C CA . HIS D 1 266 ? 108.652 116.049 135.184 1.00 124.38 328 HIS D CA 1
ATOM 16527 C C . HIS D 1 266 ? 108.861 116.509 136.619 1.00 122.86 328 HIS D C 1
ATOM 16528 O O . HIS D 1 266 ? 108.580 115.755 137.557 1.00 121.16 328 HIS D O 1
ATOM 16542 N N . PHE D 1 267 ? 109.352 117.736 136.811 1.00 126.49 329 PHE D N 1
ATOM 16543 C CA . PHE D 1 267 ? 109.441 118.283 138.160 1.00 126.46 329 PHE D CA 1
ATOM 16544 C C . PHE D 1 267 ? 108.060 118.393 138.796 1.00 127.24 329 PHE D C 1
ATOM 16545 O O . PHE D 1 267 ? 107.885 118.068 139.976 1.00 127.21 329 PHE D O 1
ATOM 16562 N N . GLU D 1 268 ? 107.072 118.848 138.032 1.00 126.42 330 GLU D N 1
ATOM 16563 C CA . GLU D 1 268 ? 105.696 118.929 138.514 1.00 127.51 330 GLU D CA 1
ATOM 16564 C C . GLU D 1 268 ? 104.715 118.553 137.408 1.00 125.42 330 GLU D C 1
ATOM 16565 O O . GLU D 1 268 ? 103.704 119.225 137.206 1.00 124.17 330 GLU D O 1
#

Solvent-accessible surface area: 53515 Å² total; per-residue (Å²): 278,111,86,162,92,128,126,96,2,82,97,62,31,61,33,18,22,136,36,208,22,219,19,110,88,77,51,52,151,14,74,106,37,2,75,44,0,10,44,35,2,20,43,28,51,30,170,132,86,69,144,91,4,78,37,37,16,146,100,43,6,58,68,0,18,92,50,4,20,92,11,20,142,50,6,38,89,1,2,6,30,39,95,162,34,132,44,208,159,2,58,110,96,8,36,183,81,98,69,4,62,53,3,54,100,9,20,98,52,0,80,64,58,67,102,126,49,80,140,39,12,43,99,17,0,48,62,3,7,91,17,68,38,36,127,18,21,9,126,141,25,21,37,55,4,48,181,57,12,50,93,8,2,73,2,1,136,31,10,3,58,25,12,21,10,82,2,0,27,50,1,28,105,24,0,104,71,136,4,124,43,0,70,30,8,24,23,0,32,15,3,1,15,8,0,2,10,20,0,0,8,19,32,22,41,0,83,24,112,52,0,52,72,52,3,33,64,42,4,74,87,0,26,24,28,39,48,1,14,10,21,0,13,0,8,2,0,0,11,41,23,24,81,106,102,100,87,126,146,156,161,275,113,85,161,90,130,124,96,2,81,100,61,30,58,34,17,23,133,36,208,22,216,18,109,87,77,49,51,150,12,74,108,35,2,76,45,0,10,44,36,2,20,43,18,51,32,173,131,84,72,159,90,6,68,46,36,10,145,99,42,5,57,70,0,17,91,50,5,20,92,11,20,142,51,6,36,92,1,2,6,28,40,95,166,33,131,44,212,158,3,59,112,97,8,35,184,82,98,69,5,64,52,4,52,101,8,20,98,50,0,81,61,59,67,103,124,49,70,136,39,13,42,98,18,1,45,59,2,6,92,16,69,39,35,127,18,22,8,125,142,25,20,38,55,3,50,182,58,12,51,95,9,2,73,1,2,136,30,10,3,57,26,12,20,8,84,2,0,27,49,2,28,104,22,0,103,70,136,5,125,44,0,70,32,6,25,22,0,31,14,5,0,16,7,1,3,9,19,2,0,10,18,31,22,41,0,83,24,111,51,0,51,72,52,3,32,65,41,5,75,86,0,25,23,29,39,48,2,14,8,20,0,14,0,8,2,1,0,13,41,24,22,80,106,103,97,87,126,145,158,158,275,113,85,161,89,129,124,95,2,79,98,62,32,61,35,18,23,137,35,208,22,214,18,109,89,77,51,50,151,14,74,109,36,2,77,42,0,11,45,36,2,20,41,28,51,30,173,132,86,71,140,90,4,77,38,37,16,149,99,43,5,57,68,0,17,89,49,7,21,90,12,22,141,48,6,38,91,1,2,6,30,39,94,165,33,132,46,210,156,2,57,110,96,8,36,184,81,95,70,4,63,54,4,53,101,8,19,99,49,0,80,62,57,67,103,125,48,78,138,39,11,42,98,18,1,46,59,3,6,92,20,67,37,35,127,19,23,9,124,143,25,22,36,56,2,49,184,57,12,50,97,10,3,73,2,2,137,33,10,3,59,26,12,21,9,85,3,0,27,49,2,30,106,24,0,103,71,134,4,125,42,0,70,31,7,25,22,0,31,16,5,0,14,9,0,2,8,18,0,0,8,18,31,23,41,0,84,24,112,51,0,53,74,53,2,32,67,42,3,75,86,0,24,23,30,38,48,2,14,9,20,0,13,0,7,2,1,0,12,42,23,23,80,104,104,99,87,125,147,154,159,273,113,86,163,92,129,125,95,2,80,99,64,30,57,34,17,23,132,35,209,22,218,18,109,87,77,52,50,150,14,74,108,37,3,77,44,0,10,44,35,2,20,42,28,50,30,174,132,84,70,143,90,4,77,39,36,16,148,98,44,6,58,70,0,16,91,49,6,20,91,11,22,144,49,6,38,89,1,1,6,30,37,95,151,31,133,44,210,169,3,58,110,69,8,35,183,83,96,70,4,63,54,3,53,102,7,20,99,51,0,79,61,58,69,105,126,48,80,140,39,12,44,98,18,1,45,61,4,6,90,18,69,38,36,128,17,22,8,125,141,24,20,37,57,3,50,184,58,12,49,94,8,2,72,2,2,136,30,11,3,58,27,12,21,10,83,3,0,28,48,2,28,103,22,0,104,71,135,3,125,42,0,70,31,8,26,22,0,31,15,4,0,15,8,0,2,9,19,0,0,9,19,31,23,42,0,82,24,114,51,0,51,74,51,3,33,66,44,4,76,86,0,26,22,29,40,48,2,14,10,20,0,13,0,8,2,1,0,12,42,24,24,80,105,104,100,88,127,144,154,160

Foldseek 3Di:
DVVVVLVVLVVLLALLPPDDPCSCVVLVVLVVLLVLLLVLLVLCVDDVRVVVSVVVNLVSLVVNLVVLVVSLVSNLVSVCNDPQQHDPVSSVVVCPDPLNVVSVVLSVVSVVVSCVCVVVVNVSSVVVVVCSVVPCPVVVVLVVLCVVCVVVVVVLVVVLVVLLLVLLVQLLVVPCPVDPQNVDSVSSSVVSVCLLCPVCPPSDDDDDPSNVVSCVPSSVVNVCSNCVVVVSSVVSVVVVVVVVVVVVVVD/DVVVVLVVLVVLLALLPPDDPCSCVVLVVLVVLLVLLLVLLVQCVDDVRVVVSVVVNLVSLVVNLVVLVVSLVSNLVSVCNDPQQHDPVSSVVVCPDPLNVVSVVLSVVSVVLSCVCVVVVNVSSVVVVVCSVVPCPVVVVLVVLCVVCVVVVVVLVVVLVVLLLVLLVQLLVVPCPVDPQNVDSVSSSVVSVCLLCPVCPPPDDDDDPSNVVSCVPSSVVNVCSNCVVVVSSVVSVVVVVVVVVVVVVVD/DVVVVLVVLVVLLALLPPDDPCSCVVLVVLVVLLVLLLVLLVLCVDDVRVVVSVVVNLVSLVVNLVVLVVSLVSNLVSVCNDPQQHDPVSSVVVCPDPLNVVSVVLSVVSVVVSCVCVVVVNVSSVVVVVSSVVPCPVVVVLVVLCVVCVVVVVVLVVVLVVLLLVLLVQLLVVPCPVDPQNVDSVSSSVVSVCLLCPVCPPPDDDDDPSNVVSCVPSSVVNVCSNCVVVVSSVVSVVVVVVVVVVVVVVD/DVVVVLVVLVVLLALLPPDDPCSCVVLVVLVVLLVLLLVLLVLCVDDVRVVVSVVVNLVSLVVNLVVLVVSLVSNLVSVCNDPQQHDPVSSVVVCPDPLNVVSVVLSVVSVVVSCVCVVVVNVSSVVVVVSSVVPCPVVVVLVVLCVVCVVVVVVLVVVLVVLLLVLLVQLLVVPCPVDPQNVDSVSSSVVSVCLLCPVCPPSDDDDDPSSVVSCVPSSVVNVCSNCVVVVSSVVSVVVVVVVVVVVVVVD

Nearest PDB structures (foldseek):
  7cr0-assembly1_A  TM=9.935E-01  e=5.305E-31  Homo sapiens
  8j05-assembly1_G  TM=9.904E-01  e=2.375E-30  Homo sapiens
  8j00-assembly1_A  TM=9.906E-01  e=6.976E-30  Homo sapiens
  8j02-assembly1_A  TM=9.639E-01  e=1.292E-30  Homo sapiens
  8j03-assembly1_A  TM=9.837E-01  e=8.413E-30  Homo sapiens

Radius of gyration: 33.07 Å; Cα contacts (8 Å, |Δi|>4): 1017; chains: 4; bounding box: 105×105×60 Å

B-factor: mean 80.81, std 32.7, range [11.84, 148.81]